Protein 1F59 (pdb70)

Foldseek 3Di:
DQLLVLLLLCVPPDPVSVVVSVVVLVVCCVPVVLVLLLSLLLQLQDLVHDPSSVLSSLVSLLVQLADPDVVVNVVSLVVLVPPDLVSVVSSQPSLLNSQLSDDDQPRSSLSNLLSNCQSDLVVVSCVCVQVVLLVLQVDPPHDLSNLLSSLLSLQSNLVRHDLVSCLVPLVSLVCSLLSQQDPPNDDVSNNLSSLNSVQSSPVNCVVQCVPPVRVVVVCVSLQVQLVPPPVSSVLSSLSSVQVCCQVPVQSCPVDCPVGVVVSLLVQCVDPPFSRVLSSLSRVLRLLVVLQVQVVQQVVVVVVVHGGPGHRPPVLLVCLLRLQVSLLVLLLVADQPDCPVPDTSNVSSLVSLLSSLQRCQPSSCVNLVVQLVVQCPPPDPRSNLSSLSSQLSNLPHHDVVVCVVVCVVCVPSLVVLCVPPDPSSVVSSVNSVVRNVVVDD/DQLLVLLQLCVPPDPVSVVVSVVVLVVCCVPVVLVLLQSLLVLLQDLVHDPSSVLSSLVSLLVQLADPDVVVNVVSLVVLVPDDLVSVVNSLPSLLNSQLSDDDQPRSSLSNLLSNCQSCLVVVSCVCSLLVLLVLQVDPPHDLSNLLSSLLSLQSNLVRHDLVSCLVVLVSLLCSLLSQQAPPNDDVSNNLSSLSSVLSSPVSCVVQCVPPVNVVVVVVSLQVQLVPPPVSSVLSSLSSVQVCCQVCVPVCPVDCPVGVVVSLLVQCVDPPFSRVLSSLSRVLRLLVVQQVQVVQQVVVVVVVHGGPGHRPPVLVVCLLRLQVSLLVLLLVPPPPPDDPPPTSNVSSLSSLLSSLQRCQPSSCVNLVVQLVVQCPPPDPRSNLSSLSSQLSNLPHHDLVVPVVVCVVCVPSLVVLCVPPDPSSVVSSVVSVVSNVVRRD/DPDDDDDDDDDDDDVDDPDDDD/DDDDDDDDDDDDPPDDDDPD

InterPro domains:
  IPR000225 Armadillo [SM00185] (397-437)
  IPR000225 Armadillo [SM00185] (440-479)
  IPR000225 Armadillo [SM00185] (594-637)
  IPR001494 Importin-beta, N-terminal domain [PF03810] (21-101)
  IPR001494 Importin-beta, N-terminal domain [PS50166] (21-101)
  IPR001494 Importin-beta, N-terminal domain [SM00913] (21-101)
  IPR011989 Armadillo-like helical [G3DSA:1.25.10.10] (1-876)
  IPR016024 Armadillo-type fold [SSF48371] (1-871)
  IPR021133 HEAT, type 2 [PS50077] (409-446)
  IPR040122 Importin beta family [PTHR10527] (7-831)
  IPR058584 Importin subunit beta-1/Transportin-1-like, TPR repeats [PF25574] (451-851)

Nearest PDB structures (foldseek):
  1o6o-assembly1_A  TM=9.950E-01  e=2.153E-48  Homo sapiens
  1gcj-assembly1_B  TM=9.678E-01  e=6.642E-47  Mus musculus
  1qgr-assembly1_A  TM=9.661E-01  e=2.496E-45  Homo sapiens
  1qgk-assembly1_A  TM=9.739E-01  e=1.256E-44  Homo sapiens
  1ibr-assembly2_D  TM=9.279E-01  e=2.970E-46  Homo sapiens

Sequence (922 aa):
MELITILEKTVSPDRLELEAAQKFLERAAVENLPTFLVELSRVLANPGNSQVARVAAGLQIKNSLTSKDPDIKAQYQQRWLAIDANARREVKNYVLHTLGTETYRPSSASQCVAGIACAEIPVNQWPELIPQLVANVTNPNSTEHMKESTLEAIGYICQDIDPEQLQDKSNEILTAIIQGMRKEEPSNNVKLAATNALLNSLEFTKANFDKESERHFIMQVVCEATQCPDTRVRVAALQNLVKIMSLYYQYMETYMGPALFAITIEAMKSDIDEVALQGIEFWSNVCDEEMDLAIEASEAAEQGRPPEHTSKFYAKGALQYLVPILTQTLTKQDENDDDDDWNPCKAAGVCLMLLATCCEDDIVPHVLPFIKEHIKNPDWRYRDAAVMAFGCILEGPEPSQLKPLVIQAMPTLIELMKDPSVVVRDTAAWTVGRICELLPMELITILEKTVSPDRLELEAAQKFLERAAVENLPTFLVELSRVLANPGNSQVARVAAGLQIKNSLTSKDPDIKAQYQQRWLAIDANARREVKNYVLHTLGTETYRPSSASQCVAGIACAEIPVNQWPELIPQLVANVTNPNSTEHMKESTLEAIGYICQDIDPEQLQDKSNEILTAIIQGMRKEEPSNNVKLAATNALLNSLEFTKANFDKESERHFIMQVVCEATQCPDTRVRVAALQNLVKIMSLYYQYMETYMGPALFAITIEAMKSDIDEVALQGIEFWSNVCDEEMDLAIEASEAAEQGRPPEHTSKFYAKGALQYLVPILTQTLTKQDENDDDDDWNPCKAAGVCLMLLATCCEDDIVPHVLPFIKEHIKNPDWRYRDAAVMAFGCILEGPEPSQLKPLVIQAMPTLIELMKDPSVVVRDTAAWTVGRICELLPDDSKPAFSFGAFSFKPAFSFGAFSFG

Solvent-accessible surface area: 43515 Å² total; per-residue (Å²): 154,123,26,48,42,5,0,71,63,29,101,22,140,70,163,129,55,62,85,64,2,78,156,105,4,109,149,17,14,111,114,76,17,60,61,8,4,22,82,0,0,144,11,0,17,74,94,69,33,49,102,67,0,3,51,9,0,0,85,28,0,58,75,10,1,32,31,199,64,103,108,60,57,48,115,58,29,111,79,3,33,91,19,79,44,86,18,15,123,82,2,20,68,64,0,26,119,0,6,20,46,8,119,15,105,103,9,9,0,0,43,0,0,1,5,0,0,14,3,0,10,57,73,126,73,9,95,100,0,10,73,79,0,20,44,18,4,45,66,90,136,17,79,65,75,24,28,16,7,0,0,35,0,6,8,81,4,3,110,57,10,72,43,126,58,0,103,114,48,6,55,66,5,2,15,0,0,3,26,1,4,51,100,91,15,101,27,44,38,0,14,31,6,0,1,60,0,1,31,34,1,0,88,8,1,135,77,2,1,55,48,81,29,5,13,44,35,0,0,40,2,2,0,18,3,1,97,4,126,34,44,124,0,41,24,2,1,4,60,0,2,10,68,0,0,44,86,16,9,71,64,0,103,50,0,9,59,69,8,0,54,64,19,2,12,108,0,5,108,27,132,63,70,107,0,6,36,29,0,4,75,2,3,15,27,0,0,59,42,9,46,93,20,52,102,48,40,68,92,0,77,146,115,77,103,111,38,128,81,59,13,82,116,27,0,99,45,8,0,113,112,1,1,70,25,2,1,64,5,3,12,98,17,56,105,112,115,42,108,106,75,129,21,13,14,90,5,0,7,62,2,0,62,34,0,0,44,24,10,83,86,45,0,4,78,66,0,29,77,29,10,122,128,28,33,156,33,123,50,61,57,60,30,7,0,0,3,53,0,17,0,1,3,5,78,32,5,112,75,73,60,5,103,76,33,8,123,105,28,30,75,40,10,22,89,16,4,76,14,118,21,95,54,0,72,92,11,0,25,94,0,4,22,40,15,27,161,62,22,167,151,125,25,45,42,6,0,68,67,29,106,24,137,68,169,130,56,63,84,62,2,78,160,106,2,114,156,18,14,110,117,76,20,53,70,8,3,18,80,0,0,138,11,0,20,76,84,75,36,51,99,67,0,3,52,9,0,0,84,30,0,60,77,9,0,32,32,199,66,101,107,60,55,49,114,59,29,112,78,4,34,89,18,80,45,88,20,14,123,85,2,18,68,68,0,26,119,1,7,19,50,8,118,14,103,105,9,10,0,1,43,0,0,2,6,0,0,13,3,0,11,57,72,125,73,10,98,99,0,10,76,78,0,18,44,16,3,45,66,114,136,17,78,61,72,26,26,15,6,0,0,37,0,7,8,80,3,5,111,57,10,72,44,126,60,0,104,116,50,7,56,69,5,2,14,0,0,4,45,0,4,76,92,110,14,100,26,43,38,0,14,29,8,0,1,60,0,2,35,37,0,2,92,10,1,137,78,3,1,53,44,53,27,6,21,15,41,0,3,37,3,2,6,21,3,1,96,3,124,33,46,122,0,40,23,2,1,5,58,0,1,10,69,1,0,47,89,16,12,82,62,1,105,72,18,9,61,93,12,0,53,65,19,2,12,101,0,4,109,24,133,58,69,108,0,5,34,31,1,4,74,1,3,14,26,0,1,60,47,9,45,91,18,53,100,49,41,68,93,0,77,146,115,77,102,113,37,126,78,60,14,91,116,29,0,103,46,7,2,116,110,1,3,73,24,2,4,72,5,4,14,96,13,55,107,79,140,97,118,147,42,126,18,13,18,109,3,0,8,57,2,0,61,31,0,0,42,25,8,82,88,48,0,5,78,69,0,30,77,29,10,122,127,28,33,157,32,122,50,61,68,60,27,8,0,0,4,54,0,21,0,1,4,2,67,31,5,109,72,72,59,5,97,78,33,10,102,104,28,12,48,38,10,13,115,16,38,156,14,120,19,90,52,0,78,92,11,0,28,86,1,1,16,34,6,19,146,51,23,127,194,148,76,60,121,43,76,71,6,44,108,45,84,82,166,107,96,113,43,29,65,109,228,119,47,78,79,7,45,114,62,70,66,60,158,160,110,79,114,91,53,103

Secondary structure (DSSP, 8-state):
--HHHHHHTTT-SSHHHHHHHHHHHHHHHTTSHHHHHHHHHHHHH-TTS-HHHHHHHHHHHHTTT--SSHHHHHHHHHHHHTS-HHHHHHHHHHHHHHTT--SSSS-HHHHHHHHHHHHHGGGT--TTHHHHHHHHHH-TT--HHHHHHHHHHHHHHHHHS-GGGGGGGHHHHHHHHHHTTSTT---HHHHHHHHHHHHHHSTT-HHHHHSHHHHHHHHHHHHHHTT-SSHHHHHHHHHHHHHHHHHTGGGGHHHIIIIIHHHHHHHHH-S-HHHHHHHHHHHHHHHHHHHHHHHHHHHHGGGTS--SS----HHHHHHHHHHHHHHHHTTS--SS--SS---HHHHHHHHHHHHHHHSTTTHHHHHHHHHHHHTT-SSHHHHHHHHHHHHHHTSSS-HHHHHHHHHTTHHHHHHHTT-SSHHHHHHHHHHHHHHHHT--/--HHHHHHTTT-SSHHHHHHHHHHHHHHHTTSHHHHHHHHHHHTT-TTS-HHHHHHHHHHHHTTT--SSHHHHHHHHHHHHTS-HHHHHHHHHHHHHHTT--SSSS-HHHHHHHHHHHHHGGGT--TTHHHHHHHHHH-TT--HHHHHHHHHHHHHHHHHS-GGGGGGGHHHHHHHHHHTTSTT---HHHHHHHHHHHHHHSTT-HHHHHSHHHHHHHHHHHHHHTT-SSHHHHHHHHHHHHHHHHHTGGGGGGTIIIIIHHHHHHHHHSS-HHHHHHHHHHHHHHHHHHHHHHHHHHHHGGGTS--SS----HHHHHHHHHHHHHHHHTT-------SS---HHHHHHHHHHHHHHHSTTTHHHHHHHHHHHHTT-SSHHHHHHHHHHHHHHTSSS-HHHHHHHHHTTHHHHHHHTT-S-SHHHHHHHHHHHHHHHH--/--------SSS-----------/-----SSS------------

Organism: Homo sapiens (NCBI:txid9606)

B-factor: mean 91.08, std 28.0, range [14.4, 202.78]

Structure (mmCIF, N/CA/C/O backbone):
data_1F59
#
_entry.id   1F59
#
_cell.length_a   67.246
_cell.length_b   211.790
_cell.length_c   125.815
_cell.angle_alpha   90.00
_cell.angle_beta   90.00
_cell.angle_gamma   90.00
#
_symmetry.space_group_name_H-M   'P 21 21 2'
#
loop_
_entity.id
_entity.type
_entity.pdbx_description
1 polymer 'IMPORTIN BETA-1'
2 polymer 'FXFG NUCLEOPORIN REPEATS'
#
loop_
_atom_site.group_PDB
_atom_site.id
_atom_site.type_symbol
_atom_site.label_atom_id
_atom_site.label_alt_id
_atom_site.label_comp_id
_atom_site.label_asym_id
_atom_site.label_entity_id
_atom_site.label_seq_id
_atom_site.pdbx_PDB_ins_code
_atom_site.Cartn_x
_atom_site.Cartn_y
_atom_site.Cartn_z
_atom_site.occupancy
_atom_site.B_iso_or_equiv
_atom_site.auth_seq_id
_atom_site.auth_comp_id
_atom_site.auth_asym_id
_atom_site.auth_atom_id
_atom_site.pdbx_PDB_model_num
ATOM 1 N N . MET A 1 1 ? 39.277 31.116 69.541 1.00 127.84 1 MET A N 1
ATOM 2 C CA . MET A 1 1 ? 38.279 32.197 69.286 1.00 115.87 1 MET A CA 1
ATOM 3 C C . MET A 1 1 ? 38.807 33.171 68.258 1.00 107.71 1 MET A C 1
ATOM 4 O O . MET A 1 1 ? 39.870 33.746 68.459 1.00 102.24 1 MET A O 1
ATOM 9 N N . GLU A 1 2 ? 38.105 33.348 67.145 1.00 99.18 2 GLU A N 1
ATOM 10 C CA . GLU A 1 2 ? 38.595 34.323 66.188 1.00 97.54 2 GLU A CA 1
ATOM 11 C C . GLU A 1 2 ? 38.302 35.660 66.833 1.00 91.30 2 GLU A C 1
ATOM 12 O O . GLU A 1 2 ? 37.392 35.777 67.646 1.00 90.67 2 GLU A O 1
ATOM 18 N N . LEU A 1 3 ? 39.079 36.670 66.476 1.00 84.10 3 LEU A N 1
ATOM 19 C CA . LEU A 1 3 ? 38.883 37.986 67.041 1.00 74.92 3 LEU A CA 1
ATOM 20 C C . LEU A 1 3 ? 37.483 38.442 66.647 1.00 74.54 3 LEU A C 1
ATOM 21 O O . LEU A 1 3 ? 36.776 39.067 67.435 1.00 68.18 3 LEU A O 1
ATOM 26 N N . ILE A 1 4 ? 37.091 38.111 65.421 1.00 66.93 4 ILE A N 1
ATOM 27 C CA . ILE A 1 4 ? 35.793 38.499 64.925 1.00 64.39 4 ILE A CA 1
ATOM 28 C C . ILE A 1 4 ? 34.743 38.142 65.955 1.00 64.83 4 ILE A C 1
ATOM 29 O O . ILE A 1 4 ? 33.920 38.973 66.336 1.00 66.50 4 ILE A O 1
ATOM 34 N N . THR A 1 5 ? 34.784 36.908 66.430 1.00 63.91 5 THR A N 1
ATOM 35 C CA . THR A 1 5 ? 33.812 36.469 67.417 1.00 68.92 5 THR A CA 1
ATOM 36 C C . THR A 1 5 ? 33.799 37.294 68.705 1.00 71.45 5 THR A C 1
ATOM 37 O O . THR A 1 5 ? 32.733 37.673 69.183 1.00 79.08 5 THR A O 1
ATOM 41 N N . ILE A 1 6 ? 34.958 37.585 69.279 1.00 70.15 6 ILE A N 1
ATOM 42 C CA . ILE A 1 6 ? 34.930 38.378 70.488 1.00 65.75 6 ILE A CA 1
ATOM 43 C C . ILE A 1 6 ? 34.430 39.768 70.160 1.00 64.29 6 ILE A C 1
ATOM 44 O O . ILE A 1 6 ? 33.570 40.279 70.865 1.00 67.36 6 ILE A O 1
ATOM 49 N N . LEU A 1 7 ? 34.939 40.380 69.090 1.00 66.05 7 LEU A N 1
ATOM 50 C CA . LEU A 1 7 ? 34.480 41.725 68.738 1.00 67.18 7 LEU A CA 1
ATOM 51 C C . LEU A 1 7 ? 32.961 41.706 68.786 1.00 72.16 7 LEU A C 1
ATOM 52 O O . LEU A 1 7 ? 32.337 42.570 69.403 1.00 75.02 7 LEU A O 1
ATOM 57 N N . GLU A 1 8 ? 32.361 40.686 68.184 1.00 75.30 8 GLU A N 1
ATOM 58 C CA . GLU A 1 8 ? 30.904 40.600 68.158 1.00 76.06 8 GLU A CA 1
ATOM 59 C C . GLU A 1 8 ? 30.220 40.485 69.506 1.00 71.00 8 GLU A C 1
ATOM 60 O O . GLU A 1 8 ? 29.120 40.991 69.688 1.00 65.09 8 GLU A O 1
ATOM 66 N N . LYS A 1 9 ? 30.859 39.850 70.469 1.00 68.47 9 LYS A N 1
ATOM 67 C CA . LYS A 1 9 ? 30.205 39.720 71.748 1.00 70.94 9 LYS A CA 1
ATOM 68 C C . LYS A 1 9 ? 30.182 41.013 72.552 1.00 72.76 9 LYS A C 1
ATOM 69 O O . LYS A 1 9 ? 29.683 41.034 73.672 1.00 79.04 9 LYS A O 1
ATOM 75 N N . THR A 1 10 ? 30.695 42.101 71.990 1.00 70.32 10 THR A N 1
ATOM 76 C CA . THR A 1 10 ? 30.679 43.364 72.726 1.00 70.62 10 THR A CA 1
ATOM 77 C C . THR A 1 10 ? 29.351 44.072 72.553 1.00 75.34 10 THR A C 1
ATOM 78 O O . THR A 1 10 ? 29.144 45.164 73.062 1.00 78.94 10 THR A O 1
ATOM 82 N N . VAL A 1 11 ? 28.447 43.440 71.829 1.00 80.09 11 VAL A N 1
ATOM 83 C CA . VAL A 1 11 ? 27.146 44.019 71.582 1.00 80.74 11 VAL A CA 1
ATOM 84 C C . VAL A 1 11 ? 26.073 43.047 72.051 1.00 87.77 11 VAL A C 1
ATOM 85 O O . VAL A 1 11 ? 24.906 43.408 72.212 1.00 95.85 11 VAL A O 1
ATOM 89 N N . SER A 1 12 ? 26.493 41.811 72.289 1.00 87.46 12 SER A N 1
ATOM 90 C CA . SER A 1 12 ? 25.603 40.774 72.771 1.00 87.96 12 SER A CA 1
ATOM 91 C C . SER A 1 12 ? 24.744 41.371 73.857 1.00 95.36 12 SER A C 1
ATOM 92 O O . SER A 1 12 ? 25.183 42.263 74.577 1.00 92.47 12 SER A O 1
ATOM 95 N N . PRO A 1 13 ? 23.489 40.911 73.964 1.00 103.13 13 PRO A N 1
ATOM 96 C CA . PRO A 1 13 ? 22.577 41.418 74.987 1.00 106.23 13 PRO A CA 1
ATOM 97 C C . PRO A 1 13 ? 22.845 40.739 76.336 1.00 110.30 13 PRO A C 1
ATOM 98 O O . PRO A 1 13 ? 22.591 41.323 77.398 1.00 108.86 13 PRO A O 1
ATOM 102 N N . ASP A 1 14 ? 23.362 39.509 76.285 1.00 109.07 14 ASP A N 1
ATOM 103 C CA . ASP A 1 14 ? 23.681 38.759 77.497 1.00 109.41 14 ASP A CA 1
ATOM 104 C C . ASP A 1 14 ? 24.750 39.548 78.241 1.00 109.30 14 ASP A C 1
ATOM 105 O O . ASP A 1 14 ? 25.764 39.920 77.658 1.00 108.92 14 ASP A O 1
ATOM 110 N N . ARG A 1 15 ? 24.524 39.801 79.525 1.00 110.58 15 ARG A N 1
ATOM 111 C CA . ARG A 1 15 ? 25.471 40.570 80.316 1.00 111.59 15 ARG A CA 1
ATOM 112 C C . ARG A 1 15 ? 26.792 39.841 80.535 1.00 110.99 15 ARG A C 1
ATOM 113 O O . ARG A 1 15 ? 27.832 40.475 80.628 1.00 110.47 15 ARG A O 1
ATOM 121 N N . LEU A 1 16 ? 26.759 38.514 80.620 1.00 111.28 16 LEU A N 1
ATOM 122 C CA . LEU A 1 16 ? 27.995 37.748 80.778 1.00 107.23 16 LEU A CA 1
ATOM 123 C C . LEU A 1 16 ? 28.797 37.948 79.491 1.00 104.09 16 LEU A C 1
ATOM 124 O O . LEU A 1 16 ? 29.916 38.439 79.529 1.00 107.19 16 LEU A O 1
ATOM 129 N N . GLU A 1 17 ? 28.220 37.569 78.354 1.00 99.05 17 GLU A N 1
ATOM 130 C CA . GLU A 1 17 ? 28.878 37.750 77.062 1.00 96.85 17 GLU A CA 1
ATOM 131 C C . GLU A 1 17 ? 29.670 39.058 77.067 1.00 93.04 17 GLU A C 1
ATOM 132 O O . GLU A 1 17 ? 30.888 39.064 76.948 1.00 92.36 17 GLU A O 1
ATOM 138 N N . LEU A 1 18 ? 28.954 40.168 77.207 1.00 92.21 18 LEU A N 1
ATOM 139 C CA . LEU A 1 18 ? 29.564 41.486 77.217 1.00 87.65 18 LEU A CA 1
ATOM 140 C C . LEU A 1 18 ? 30.813 41.498 78.060 1.00 91.43 18 LEU A C 1
ATOM 141 O O . LEU A 1 18 ? 31.855 41.947 77.609 1.00 99.77 18 LEU A O 1
ATOM 146 N N . GLU A 1 19 ? 30.700 40.996 79.284 1.00 96.95 19 GLU A N 1
ATOM 147 C CA . GLU A 1 19 ? 31.820 40.946 80.223 1.00 102.69 19 GLU A CA 1
ATOM 148 C C . GLU A 1 19 ? 33.047 40.296 79.585 1.00 97.54 19 GLU A C 1
ATOM 149 O O . GLU A 1 19 ? 34.053 40.958 79.350 1.00 95.44 19 GLU A O 1
ATOM 155 N N . ALA A 1 20 ? 32.962 38.998 79.312 1.00 91.82 20 ALA A N 1
ATOM 156 C CA . ALA A 1 20 ? 34.072 38.280 78.714 1.00 90.32 20 ALA A CA 1
ATOM 157 C C . ALA A 1 20 ? 34.712 39.123 77.622 1.00 95.09 20 ALA A C 1
ATOM 158 O O . ALA A 1 20 ? 35.828 39.627 77.789 1.00 104.53 20 ALA A O 1
ATOM 160 N N . ALA A 1 21 ? 33.996 39.289 76.514 1.00 94.46 21 ALA A N 1
ATOM 161 C CA . ALA A 1 21 ? 34.493 40.065 75.383 1.00 92.27 21 ALA A CA 1
ATOM 162 C C . ALA A 1 21 ? 35.267 41.295 75.842 1.00 90.41 21 ALA A C 1
ATOM 163 O O . ALA A 1 21 ? 36.331 41.609 75.308 1.00 88.18 21 ALA A O 1
ATOM 165 N N . GLN A 1 22 ? 34.743 41.979 76.850 1.00 89.88 22 GLN A N 1
ATOM 166 C CA . GLN A 1 22 ? 35.387 43.183 77.344 1.00 95.13 22 GLN A CA 1
ATOM 167 C C . GLN A 1 22 ? 36.722 42.920 78.037 1.00 92.78 22 GLN A C 1
ATOM 168 O O . GLN A 1 22 ? 37.713 43.563 77.709 1.00 93.82 22 GLN A O 1
ATOM 174 N N . LYS A 1 23 ? 36.777 41.981 78.977 1.00 87.73 23 LYS A N 1
ATOM 175 C CA . LYS A 1 23 ? 38.045 41.725 79.648 1.00 85.92 23 LYS A CA 1
ATOM 176 C C . LYS A 1 23 ? 39.061 41.133 78.682 1.00 85.02 23 LYS A C 1
ATOM 177 O O . LYS A 1 23 ? 40.225 41.539 78.668 1.00 84.68 23 LYS A O 1
ATOM 183 N N . PHE A 1 24 ? 38.629 40.193 77.855 1.00 77.08 24 PHE A N 1
ATOM 184 C CA . PHE A 1 24 ? 39.546 39.609 76.898 1.00 69.10 24 PHE A CA 1
ATOM 185 C C . PHE A 1 24 ? 40.200 40.682 76.025 1.00 69.17 24 PHE A C 1
ATOM 186 O O . PHE A 1 24 ? 41.405 40.636 75.795 1.00 69.09 24 PHE A O 1
ATOM 194 N N . LEU A 1 25 ? 39.406 41.635 75.534 1.00 75.12 25 LEU A N 1
ATOM 195 C CA . LEU A 1 25 ? 39.907 42.719 74.678 1.00 77.29 25 LEU A CA 1
ATOM 196 C C . LEU A 1 25 ? 40.693 43.765 75.444 1.00 75.73 25 LEU A C 1
ATOM 197 O O . LEU A 1 25 ? 41.435 44.547 74.862 1.00 68.77 25 LEU A O 1
ATOM 202 N N . GLU A 1 26 ? 40.520 43.776 76.753 1.00 77.08 26 GLU A N 1
ATOM 203 C CA . GLU A 1 26 ? 41.182 44.743 77.594 1.00 77.45 26 GLU A CA 1
ATOM 204 C C . GLU A 1 26 ? 42.565 44.230 77.918 1.00 74.72 26 GLU A C 1
ATOM 205 O O . GLU A 1 26 ? 43.524 45.001 77.959 1.00 78.78 26 GLU A O 1
ATOM 211 N N . ARG A 1 27 ? 42.674 42.923 78.148 1.00 73.16 27 ARG A N 1
ATOM 212 C CA . ARG A 1 27 ? 43.973 42.313 78.446 1.00 68.68 27 ARG A CA 1
ATOM 213 C C . ARG A 1 27 ? 44.812 42.346 77.184 1.00 62.81 27 ARG A C 1
ATOM 214 O O . ARG A 1 27 ? 45.988 42.671 77.222 1.00 58.74 27 ARG A O 1
ATOM 222 N N . ALA A 1 28 ? 44.189 42.027 76.058 1.00 62.95 28 ALA A N 1
ATOM 223 C CA . ALA A 1 28 ? 44.875 42.040 74.779 1.00 65.47 28 ALA A CA 1
ATOM 224 C C . ALA A 1 28 ? 45.647 43.330 74.553 1.00 74.80 28 ALA A C 1
ATOM 225 O O . ALA A 1 28 ? 46.809 43.292 74.151 1.00 83.69 28 ALA A O 1
ATOM 227 N N . ALA A 1 29 ? 45.001 44.466 74.811 1.00 75.08 29 ALA A N 1
ATOM 228 C CA . ALA A 1 29 ? 45.612 45.776 74.597 1.00 68.99 29 ALA A CA 1
ATOM 229 C C . ALA A 1 29 ? 46.748 46.051 75.548 1.00 72.19 29 ALA A C 1
ATOM 230 O O . ALA A 1 29 ? 47.654 46.832 75.248 1.00 71.99 29 ALA A O 1
ATOM 232 N N . VAL A 1 30 ? 46.709 45.374 76.685 1.00 70.08 30 VAL A N 1
ATOM 233 C CA . VAL A 1 30 ? 47.709 45.542 77.724 1.00 71.69 30 VAL A CA 1
ATOM 234 C C . VAL A 1 30 ? 48.657 44.376 77.820 1.00 74.84 30 VAL A C 1
ATOM 235 O O . VAL A 1 30 ? 49.227 44.164 78.869 1.00 87.65 30 VAL A O 1
ATOM 239 N N . GLU A 1 31 ? 48.878 43.640 76.739 1.00 74.94 31 GLU A N 1
ATOM 240 C CA . GLU A 1 31 ? 49.679 42.433 76.862 1.00 65.48 31 GLU A CA 1
ATOM 241 C C . GLU A 1 31 ? 50.071 41.866 75.525 1.00 65.55 31 GLU A C 1
ATOM 242 O O . GLU A 1 31 ? 50.798 40.887 75.464 1.00 75.25 31 GLU A O 1
ATOM 248 N N . ASN A 1 32 ? 49.566 42.464 74.457 1.00 62.60 32 ASN A N 1
ATOM 249 C CA . ASN A 1 32 ? 49.845 42.006 73.106 1.00 58.48 32 ASN A CA 1
ATOM 250 C C . ASN A 1 32 ? 49.410 43.142 72.188 1.00 58.36 32 ASN A C 1
ATOM 251 O O . ASN A 1 32 ? 48.951 42.913 71.060 1.00 53.48 32 ASN A O 1
ATOM 256 N N . LEU A 1 33 ? 49.577 44.370 72.671 1.00 53.56 33 LEU A N 1
ATOM 257 C CA . LEU A 1 33 ? 49.122 45.528 71.926 1.00 52.62 33 LEU A CA 1
ATOM 258 C C . LEU A 1 33 ? 49.573 45.653 70.478 1.00 45.19 33 LEU A C 1
ATOM 259 O O . LEU A 1 33 ? 48.772 45.944 69.610 1.00 50.18 33 LEU A O 1
ATOM 264 N N . PRO A 1 34 ? 50.839 45.408 70.178 1.00 35.37 34 PRO A N 1
ATOM 265 C CA . PRO A 1 34 ? 51.167 45.569 68.765 1.00 41.41 34 PRO A CA 1
ATOM 266 C C . PRO A 1 34 ? 50.402 44.615 67.861 1.00 49.17 34 PRO A C 1
ATOM 267 O O . PRO A 1 34 ? 49.883 45.014 66.822 1.00 52.07 34 PRO A O 1
ATOM 271 N N . THR A 1 35 ? 50.352 43.350 68.263 1.00 54.00 35 THR A N 1
ATOM 272 C CA . THR A 1 35 ? 49.663 42.308 67.514 1.00 51.47 35 THR A CA 1
ATOM 273 C C . THR A 1 35 ? 48.173 42.656 67.438 1.00 53.73 35 THR A C 1
ATOM 274 O O . THR A 1 35 ? 47.545 42.668 66.359 1.00 46.37 35 THR A O 1
ATOM 278 N N . PHE A 1 36 ? 47.629 42.946 68.614 1.00 48.05 36 PHE A N 1
ATOM 279 C CA . PHE A 1 36 ? 46.242 43.305 68.757 1.00 48.37 36 PHE A CA 1
ATOM 280 C C . PHE A 1 36 ? 45.863 44.416 67.789 1.00 55.40 36 PHE A C 1
ATOM 281 O O . PHE A 1 36 ? 44.851 44.319 67.096 1.00 55.15 36 PHE A O 1
ATOM 289 N N . LEU A 1 37 ? 46.658 45.481 67.744 1.00 52.22 37 LEU A N 1
ATOM 290 C CA . LEU A 1 37 ? 46.355 46.582 66.842 1.00 54.63 37 LEU A CA 1
ATOM 291 C C . LEU A 1 37 ? 46.417 46.119 65.403 1.00 57.59 37 LEU A C 1
ATOM 292 O O . LEU A 1 37 ? 45.659 46.602 64.566 1.00 63.95 37 LEU A O 1
ATOM 297 N N . VAL A 1 38 ? 47.295 45.175 65.091 1.00 54.20 38 VAL A N 1
ATOM 298 C CA . VAL A 1 38 ? 47.356 44.754 63.710 1.00 52.12 38 VAL A CA 1
ATOM 299 C C . VAL A 1 38 ? 46.165 43.918 63.320 1.00 57.39 38 VAL A C 1
ATOM 300 O O . VAL A 1 38 ? 45.540 44.181 62.291 1.00 53.96 38 VAL A O 1
ATOM 304 N N . GLU A 1 39 ? 45.834 42.920 64.133 1.00 60.79 39 GLU A N 1
ATOM 305 C CA . GLU A 1 39 ? 44.682 42.082 63.823 1.00 69.47 39 GLU A CA 1
ATOM 306 C C . GLU A 1 39 ? 43.451 42.977 63.647 1.00 71.84 39 GLU A C 1
ATOM 307 O O . GLU A 1 39 ? 42.886 43.053 62.559 1.00 71.98 39 GLU A O 1
ATOM 313 N N . LEU A 1 40 ? 43.059 43.667 64.714 1.00 72.19 40 LEU A N 1
ATOM 314 C CA . LEU A 1 40 ? 41.915 44.582 64.699 1.00 61.70 40 LEU A CA 1
ATOM 315 C C . LEU A 1 40 ? 41.868 45.371 63.416 1.00 64.47 40 LEU A C 1
ATOM 316 O O . LEU A 1 40 ? 40.856 45.420 62.730 1.00 72.46 40 LEU A O 1
ATOM 321 N N . SER A 1 41 ? 42.977 46.032 63.129 1.00 56.80 41 SER A N 1
ATOM 322 C CA . SER A 1 41 ? 43.082 46.855 61.948 1.00 57.02 41 SER A CA 1
ATOM 323 C C . SER A 1 41 ? 42.888 46.023 60.689 1.00 60.75 41 SER A C 1
ATOM 324 O O . SER A 1 41 ? 42.484 46.550 59.657 1.00 61.09 41 SER A O 1
ATOM 327 N N . ARG A 1 42 ? 43.185 44.723 60.767 1.00 62.11 42 ARG A N 1
ATOM 328 C CA . ARG A 1 42 ? 42.992 43.843 59.617 1.00 60.80 42 ARG A CA 1
ATOM 329 C C . ARG A 1 42 ? 41.484 43.569 59.477 1.00 58.13 42 ARG A C 1
ATOM 330 O O . ARG A 1 42 ? 40.943 43.569 58.365 1.00 61.04 42 ARG A O 1
ATOM 338 N N . VAL A 1 43 ? 40.815 43.338 60.608 1.00 44.72 43 VAL A N 1
ATOM 339 C CA . VAL A 1 43 ? 39.370 43.110 60.611 1.00 48.72 43 VAL A CA 1
ATOM 340 C C . VAL A 1 43 ? 38.670 44.264 59.909 1.00 45.66 43 VAL A C 1
ATOM 341 O O . VAL A 1 43 ? 37.949 44.076 58.937 1.00 49.68 43 VAL A O 1
ATOM 345 N N . LEU A 1 44 ? 38.883 45.453 60.458 1.00 53.60 44 LEU A N 1
ATOM 346 C CA . LEU A 1 44 ? 38.315 46.698 59.968 1.00 58.47 44 LEU A CA 1
ATOM 347 C C . LEU A 1 44 ? 38.428 46.854 58.471 1.00 56.38 44 LEU A C 1
ATOM 348 O O . LEU A 1 44 ? 37.591 47.488 57.829 1.00 53.18 44 LEU A O 1
ATOM 353 N N . ALA A 1 45 ? 39.471 46.257 57.922 1.00 53.08 45 ALA A N 1
ATOM 354 C CA . ALA A 1 45 ? 39.752 46.377 56.509 1.00 55.06 45 ALA A CA 1
ATOM 355 C C . ALA A 1 45 ? 39.050 45.432 55.560 1.00 56.79 45 ALA A C 1
ATOM 356 O O . ALA A 1 45 ? 38.852 45.770 54.403 1.00 64.84 45 ALA A O 1
ATOM 358 N N . ASN A 1 46 ? 38.665 44.261 56.042 1.00 54.15 46 ASN A N 1
ATOM 359 C CA . ASN A 1 46 ? 38.030 43.251 55.204 1.00 50.79 46 ASN A CA 1
ATOM 360 C C . ASN A 1 46 ? 36.538 43.429 54.937 1.00 56.08 46 ASN A C 1
ATOM 361 O O . ASN A 1 46 ? 35.717 43.141 55.809 1.00 65.06 46 ASN A O 1
ATOM 366 N N . PRO A 1 47 ? 36.153 43.838 53.714 1.00 53.78 47 PRO A N 1
ATOM 367 C CA . PRO A 1 47 ? 34.724 44.028 53.418 1.00 47.13 47 PRO A CA 1
ATOM 368 C C . PRO A 1 47 ? 33.919 42.741 53.597 1.00 52.78 47 PRO A C 1
ATOM 369 O O . PRO A 1 47 ? 32.690 42.726 53.505 1.00 53.80 47 PRO A O 1
ATOM 373 N N . GLY A 1 48 ? 34.620 41.650 53.850 1.00 60.02 48 GLY A N 1
ATOM 374 C CA . GLY A 1 48 ? 33.921 40.401 54.029 1.00 65.10 48 GLY A CA 1
ATOM 375 C C . GLY A 1 48 ? 33.340 40.299 55.417 1.00 59.81 48 GLY A C 1
ATOM 376 O O . GLY A 1 48 ? 32.627 39.357 55.727 1.00 61.79 48 GLY A O 1
ATOM 377 N N . ASN A 1 49 ? 33.628 41.272 56.261 1.00 60.42 49 ASN A N 1
ATOM 378 C CA . ASN A 1 49 ? 33.131 41.226 57.623 1.00 62.03 49 ASN A CA 1
ATOM 379 C C . ASN A 1 49 ? 31.855 42.036 57.890 1.00 64.18 49 ASN A C 1
ATOM 380 O O . ASN A 1 49 ? 31.538 43.003 57.181 1.00 50.27 49 ASN A O 1
ATOM 385 N N . SER A 1 50 ? 31.146 41.631 58.944 1.00 64.54 50 SER A N 1
ATOM 386 C CA . SER A 1 50 ? 29.890 42.254 59.334 1.00 67.69 50 SER A CA 1
ATOM 387 C C . SER A 1 50 ? 30.029 43.674 59.792 1.00 69.28 50 SER A C 1
ATOM 388 O O . SER A 1 50 ? 31.034 44.033 60.399 1.00 67.79 50 SER A O 1
ATOM 391 N N . GLN A 1 51 ? 29.003 44.477 59.515 1.00 74.91 51 GLN A N 1
ATOM 392 C CA . GLN A 1 51 ? 29.015 45.866 59.941 1.00 74.41 51 GLN A CA 1
ATOM 393 C C . GLN A 1 51 ? 29.337 45.883 61.420 1.00 75.43 51 GLN A C 1
ATOM 394 O O . GLN A 1 51 ? 30.101 46.720 61.892 1.00 73.70 51 GLN A O 1
ATOM 400 N N . VAL A 1 52 ? 28.728 44.956 62.151 1.00 72.22 52 VAL A N 1
ATOM 401 C CA . VAL A 1 52 ? 28.946 44.848 63.582 1.00 66.65 52 VAL A CA 1
ATOM 402 C C . VAL A 1 52 ? 30.421 44.718 63.933 1.00 68.12 52 VAL A C 1
ATOM 403 O O . VAL A 1 52 ? 30.965 45.558 64.639 1.00 73.19 52 VAL A O 1
ATOM 407 N N . ALA A 1 53 ? 31.065 43.670 63.434 1.00 65.16 53 ALA A N 1
ATOM 408 C CA . ALA A 1 53 ? 32.472 43.429 63.713 1.00 68.00 53 ALA A CA 1
ATOM 409 C C . ALA A 1 53 ? 33.400 44.507 63.193 1.00 69.06 53 ALA A C 1
ATOM 410 O O . ALA A 1 53 ? 34.261 44.972 63.934 1.00 71.21 53 ALA A O 1
ATOM 412 N N . ARG A 1 54 ? 33.240 44.894 61.924 1.00 64.18 54 ARG A N 1
ATOM 413 C CA . ARG A 1 54 ? 34.091 45.935 61.331 1.00 58.99 54 ARG A CA 1
ATOM 414 C C . ARG A 1 54 ? 34.087 47.182 62.209 1.00 55.73 54 ARG A C 1
ATOM 415 O O . ARG A 1 54 ? 35.124 47.794 62.464 1.00 64.20 54 ARG A O 1
ATOM 423 N N . VAL A 1 55 ? 32.909 47.540 62.678 1.00 46.84 55 VAL A N 1
ATOM 424 C CA . VAL A 1 55 ? 32.718 48.694 63.538 1.00 47.90 55 VAL A CA 1
ATOM 425 C C . VAL A 1 55 ? 33.301 48.511 64.929 1.00 49.91 55 VAL A C 1
ATOM 426 O O . VAL A 1 55 ? 33.890 49.429 65.480 1.00 51.80 55 VAL A O 1
ATOM 430 N N . ALA A 1 56 ? 33.098 47.340 65.512 1.00 54.07 56 ALA A N 1
ATOM 431 C CA . ALA A 1 56 ? 33.607 47.068 66.845 1.00 60.43 56 ALA A CA 1
ATOM 432 C C . ALA A 1 56 ? 35.116 47.176 66.811 1.00 56.75 56 ALA A C 1
ATOM 433 O O . ALA A 1 56 ? 35.745 47.686 67.737 1.00 59.99 56 ALA A O 1
ATOM 435 N N . ALA A 1 57 ? 35.694 46.685 65.729 1.00 53.30 57 ALA A N 1
ATOM 436 C CA . ALA A 1 57 ? 37.134 46.697 65.584 1.00 57.86 57 ALA A CA 1
ATOM 437 C C . ALA A 1 57 ? 37.620 48.131 65.554 1.00 59.10 57 ALA A C 1
ATOM 438 O O . ALA A 1 57 ? 38.526 48.512 66.294 1.00 59.91 57 ALA A O 1
ATOM 440 N N . GLY A 1 58 ? 37.019 48.926 64.679 1.00 59.05 58 GLY A N 1
ATOM 441 C CA . GLY A 1 58 ? 37.399 50.325 64.577 1.00 53.30 58 GLY A CA 1
ATOM 442 C C . GLY A 1 58 ? 37.411 51.011 65.928 1.00 41.89 58 GLY A C 1
ATOM 443 O O . GLY A 1 58 ? 38.365 51.677 66.261 1.00 56.47 58 GLY A O 1
ATOM 444 N N . LEU A 1 59 ? 36.358 50.825 66.712 1.00 48.39 59 LEU A N 1
ATOM 445 C CA . LEU A 1 59 ? 36.232 51.411 68.038 1.00 43.35 59 LEU A CA 1
ATOM 446 C C . LEU A 1 59 ? 37.411 51.041 68.913 1.00 44.27 59 LEU A C 1
ATOM 447 O O . LEU A 1 59 ? 37.981 51.906 69.556 1.00 53.84 59 LEU A O 1
ATOM 452 N N . GLN A 1 60 ? 37.780 49.761 68.931 1.00 52.75 60 GLN A N 1
ATOM 453 C CA . GLN A 1 60 ? 38.920 49.276 69.727 1.00 51.28 60 GLN A CA 1
ATOM 454 C C . GLN A 1 60 ? 40.229 49.974 69.374 1.00 51.47 60 GLN A C 1
ATOM 455 O O . GLN A 1 60 ? 41.118 50.108 70.212 1.00 56.54 60 GLN A O 1
ATOM 461 N N . ILE A 1 61 ? 40.354 50.420 68.133 1.00 48.05 61 ILE A N 1
ATOM 462 C CA . ILE A 1 61 ? 41.555 51.115 67.723 1.00 55.17 61 ILE A CA 1
ATOM 463 C C . ILE A 1 61 ? 41.479 52.525 68.286 1.00 67.38 61 ILE A C 1
ATOM 464 O O . ILE A 1 61 ? 42.425 52.987 68.933 1.00 78.98 61 ILE A O 1
ATOM 469 N N . LYS A 1 62 ? 40.346 53.194 68.064 1.00 61.26 62 LYS A N 1
ATOM 470 C CA . LYS A 1 62 ? 40.128 54.546 68.564 1.00 58.01 62 LYS A CA 1
ATOM 471 C C . LYS A 1 62 ? 40.373 54.592 70.067 1.00 56.52 62 LYS A C 1
ATOM 472 O O . LYS A 1 62 ? 41.123 55.429 70.547 1.00 64.50 62 LYS A O 1
ATOM 478 N N . ASN A 1 63 ? 39.744 53.689 70.811 1.00 58.10 63 ASN A N 1
ATOM 479 C CA . ASN A 1 63 ? 39.888 53.658 72.265 1.00 60.63 63 ASN A CA 1
ATOM 480 C C . ASN A 1 63 ? 41.282 53.334 72.764 1.00 61.81 63 ASN A C 1
ATOM 481 O O . ASN A 1 63 ? 41.501 53.273 73.973 1.00 68.44 63 ASN A O 1
ATOM 486 N N . SER A 1 64 ? 42.223 53.114 71.849 1.00 62.09 64 SER A N 1
ATOM 487 C CA . SER A 1 64 ? 43.602 52.833 72.240 1.00 60.92 64 SER A CA 1
ATOM 488 C C . SER A 1 64 ? 44.530 53.903 71.744 1.00 51.33 64 SER A C 1
ATOM 489 O O . SER A 1 64 ? 45.726 53.810 71.935 1.00 55.98 64 SER A O 1
ATOM 492 N N . LEU A 1 65 ? 43.967 54.929 71.122 1.00 59.38 65 LEU A N 1
ATOM 493 C CA . LEU A 1 65 ? 44.744 56.046 70.597 1.00 62.67 65 LEU A CA 1
ATOM 494 C C . LEU A 1 65 ? 44.239 57.390 71.094 1.00 65.96 65 LEU A C 1
ATOM 495 O O . LEU A 1 65 ? 44.805 58.442 70.763 1.00 71.11 65 LEU A O 1
ATOM 500 N N . THR A 1 66 ? 43.173 57.368 71.877 1.00 58.90 66 THR A N 1
ATOM 501 C CA . THR A 1 66 ? 42.633 58.617 72.344 1.00 66.12 66 THR A CA 1
ATOM 502 C C . THR A 1 66 ? 41.676 58.411 73.486 1.00 70.48 66 THR A C 1
ATOM 503 O O . THR A 1 66 ? 41.172 57.319 73.697 1.00 68.84 66 THR A O 1
ATOM 507 N N . SER A 1 67 ? 41.453 59.491 74.222 1.00 78.41 67 SER A N 1
ATOM 508 C CA . SER A 1 67 ? 40.551 59.517 75.357 1.00 81.01 67 SER A CA 1
ATOM 509 C C . SER A 1 67 ? 40.049 60.938 75.418 1.00 85.89 67 SER A C 1
ATOM 510 O O . SER A 1 67 ? 40.533 61.815 74.693 1.00 88.19 67 SER A O 1
ATOM 513 N N . LYS A 1 68 ? 39.070 61.164 76.281 1.00 89.53 68 LYS A N 1
ATOM 514 C CA . LYS A 1 68 ? 38.511 62.489 76.426 1.00 87.17 68 LYS A CA 1
ATOM 515 C C . LYS A 1 68 ? 39.352 63.148 77.505 1.00 87.61 68 LYS A C 1
ATOM 516 O O . LYS A 1 68 ? 39.481 64.358 77.548 1.00 92.45 68 LYS A O 1
ATOM 522 N N . ASP A 1 69 ? 39.954 62.317 78.351 1.00 85.46 69 ASP A N 1
ATOM 523 C CA . ASP A 1 69 ? 40.803 62.757 79.457 1.00 87.55 69 ASP A CA 1
ATOM 524 C C . ASP A 1 69 ? 42.220 63.064 78.962 1.00 89.54 69 ASP A C 1
ATOM 525 O O . ASP A 1 69 ? 43.003 62.156 78.710 1.00 99.61 69 ASP A O 1
ATOM 530 N N . PRO A 1 70 ? 42.577 64.347 78.846 1.00 85.18 70 PRO A N 1
ATOM 531 C CA . PRO A 1 70 ? 43.882 64.823 78.384 1.00 81.67 70 PRO A CA 1
ATOM 532 C C . PRO A 1 70 ? 45.114 64.066 78.846 1.00 82.07 70 PRO A C 1
ATOM 533 O O . PRO A 1 70 ? 46.028 63.835 78.057 1.00 74.97 70 PRO A O 1
ATOM 537 N N . ASP A 1 71 ? 45.150 63.686 80.116 1.00 84.59 71 ASP A N 1
ATOM 538 C CA . ASP A 1 71 ? 46.298 62.949 80.637 1.00 89.23 71 ASP A CA 1
ATOM 539 C C . AS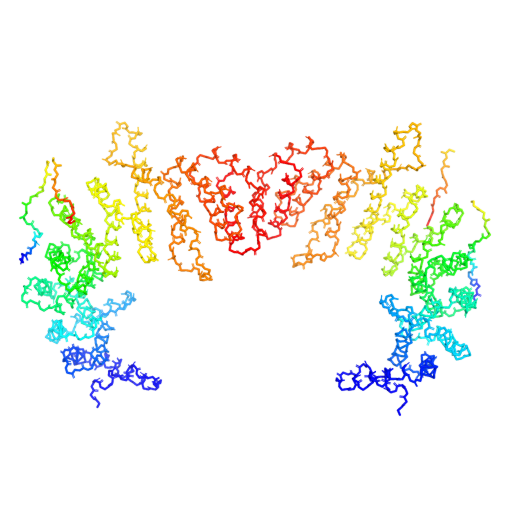P A 1 71 ? 46.405 61.548 80.035 1.00 87.36 71 ASP A C 1
ATOM 540 O O . ASP A 1 71 ? 47.492 61.095 79.691 1.00 85.79 71 ASP A O 1
ATOM 545 N N . ILE A 1 72 ? 45.282 60.852 79.924 1.00 83.15 72 ILE A N 1
ATOM 546 C CA . ILE A 1 72 ? 45.283 59.528 79.325 1.00 73.62 72 ILE A CA 1
ATOM 547 C C . ILE A 1 72 ? 45.591 59.667 77.825 1.00 69.11 72 ILE A C 1
ATOM 548 O O . ILE A 1 72 ? 46.414 58.934 77.288 1.00 69.38 72 ILE A O 1
ATOM 553 N N . LYS A 1 73 ? 44.936 60.612 77.155 1.00 60.21 73 LYS A N 1
ATOM 554 C CA . LYS A 1 73 ? 45.153 60.827 75.729 1.00 58.84 73 LYS A CA 1
ATOM 555 C C . LYS A 1 73 ? 46.635 60.862 75.397 1.00 60.50 73 LYS A C 1
ATOM 556 O O . LYS A 1 73 ? 47.100 60.127 74.528 1.00 53.99 73 LYS A O 1
ATOM 562 N N . ALA A 1 74 ? 47.392 61.707 76.083 1.00 66.06 74 ALA A N 1
ATOM 563 C CA . ALA A 1 74 ? 48.819 61.776 75.807 1.00 63.03 74 ALA A CA 1
ATOM 564 C C . ALA A 1 74 ? 49.444 60.410 76.058 1.00 67.26 74 ALA A C 1
ATOM 565 O O . ALA A 1 74 ? 50.138 59.880 75.189 1.00 70.81 74 ALA A O 1
ATOM 567 N N . GLN A 1 75 ? 49.197 59.835 77.234 1.00 67.27 75 GLN A N 1
ATOM 568 C CA . GLN A 1 75 ? 49.738 58.517 77.560 1.00 71.59 75 GLN A CA 1
ATOM 569 C C . GLN A 1 75 ? 49.559 57.550 76.406 1.00 74.65 75 GLN A C 1
ATOM 570 O O . GLN A 1 75 ? 50.502 56.882 75.997 1.00 81.22 75 GLN A O 1
ATOM 576 N N . TYR A 1 76 ? 48.342 57.459 75.885 1.00 72.18 76 TYR A N 1
ATOM 577 C CA . TYR A 1 76 ? 48.090 56.564 74.773 1.00 66.94 76 TYR A CA 1
ATOM 578 C C . TYR A 1 76 ? 48.915 56.978 73.561 1.00 65.25 76 TYR A C 1
ATOM 579 O O . TYR A 1 76 ? 49.593 56.150 72.951 1.00 69.93 76 TYR A O 1
ATOM 588 N N . GLN A 1 77 ? 48.869 58.256 73.208 1.00 57.55 77 GLN A N 1
ATOM 589 C CA . GLN A 1 77 ? 49.626 58.708 72.051 1.00 59.66 77 GLN A CA 1
ATOM 590 C C . GLN A 1 77 ? 51.117 58.405 72.230 1.00 64.42 77 GLN A C 1
ATOM 591 O O . GLN A 1 77 ? 51.845 58.170 71.256 1.00 61.88 77 GLN A O 1
ATOM 597 N N . GLN A 1 78 ? 51.583 58.416 73.471 1.00 61.31 78 GLN A N 1
ATOM 598 C CA . GLN A 1 78 ? 52.980 58.109 73.693 1.00 68.58 78 GLN A CA 1
ATOM 599 C C . GLN A 1 78 ? 53.159 56.618 73.472 1.00 66.01 78 GLN A C 1
ATOM 600 O O . GLN A 1 78 ? 54.053 56.204 72.721 1.00 66.36 78 GLN A O 1
ATOM 606 N N . ARG A 1 79 ? 52.285 55.824 74.096 1.00 59.01 79 ARG A N 1
ATOM 607 C CA . ARG A 1 79 ? 52.321 54.364 73.983 1.00 59.83 79 ARG A CA 1
ATOM 608 C C . ARG A 1 79 ? 52.345 53.897 72.528 1.00 61.26 79 ARG A C 1
ATOM 609 O O . ARG A 1 79 ? 52.971 52.886 72.196 1.00 55.78 79 ARG A O 1
ATOM 617 N N . TRP A 1 80 ? 51.656 54.640 71.668 1.00 57.65 80 TRP A N 1
ATOM 618 C CA . TRP A 1 80 ? 51.601 54.308 70.258 1.00 53.39 80 TRP A CA 1
ATOM 619 C C . TRP A 1 80 ? 52.898 54.657 69.606 1.00 53.85 80 TRP A C 1
ATOM 620 O O . TRP A 1 80 ? 53.503 53.817 68.964 1.00 64.21 80 TRP A O 1
ATOM 631 N N . LEU A 1 81 ? 53.330 55.900 69.776 1.00 59.15 81 LEU A N 1
ATOM 632 C CA . LEU A 1 81 ? 54.576 56.363 69.177 1.00 55.66 81 LEU A CA 1
ATOM 633 C C . LEU A 1 81 ? 55.766 55.467 69.487 1.00 55.24 81 LEU A C 1
ATOM 634 O O . LEU A 1 81 ? 56.706 55.355 68.676 1.00 56.72 81 LEU A O 1
ATOM 639 N N . ALA A 1 82 ? 55.699 54.796 70.635 1.00 55.47 82 ALA A N 1
ATOM 640 C CA . ALA A 1 82 ? 56.766 53.899 71.056 1.00 58.24 82 ALA A CA 1
ATOM 641 C C . ALA A 1 82 ? 56.629 52.438 70.602 1.00 65.46 82 ALA A C 1
ATOM 642 O O . ALA A 1 82 ? 57.399 51.582 71.031 1.00 66.91 82 ALA A O 1
ATOM 644 N N . ILE A 1 83 ? 55.645 52.145 69.758 1.00 71.27 83 ILE A N 1
ATOM 645 C CA . ILE A 1 83 ? 55.433 50.789 69.242 1.00 62.50 83 ILE A CA 1
ATOM 646 C C . ILE A 1 83 ? 56.372 50.655 68.060 1.00 64.29 83 ILE A C 1
ATOM 647 O O . ILE A 1 83 ? 56.867 51.664 67.542 1.00 67.68 83 ILE A O 1
ATOM 652 N N . ASP A 1 84 ? 56.614 49.418 67.637 1.00 62.20 84 ASP A N 1
ATOM 653 C CA . ASP A 1 84 ? 57.472 49.151 66.487 1.00 61.15 84 ASP A CA 1
ATOM 654 C C . ASP A 1 84 ? 56.917 49.948 65.323 1.00 63.52 84 ASP A C 1
ATOM 655 O O . ASP A 1 84 ? 55.702 49.975 65.116 1.00 63.36 84 ASP A O 1
ATOM 660 N N . ALA A 1 85 ? 57.804 50.597 64.575 1.00 59.86 85 ALA A N 1
ATOM 661 C CA . ALA A 1 85 ? 57.414 51.418 63.434 1.00 60.09 85 ALA A CA 1
ATOM 662 C C . ALA A 1 85 ? 56.698 50.651 62.329 1.00 65.92 85 ALA A C 1
ATOM 663 O O . ALA A 1 85 ? 55.708 51.142 61.789 1.00 79.35 85 ALA A O 1
ATOM 665 N N . ASN A 1 86 ? 57.198 49.468 61.983 1.00 60.22 86 ASN A N 1
ATOM 666 C CA . ASN A 1 86 ? 56.585 48.632 60.950 1.00 65.96 86 ASN A CA 1
ATOM 667 C C . ASN A 1 86 ? 55.152 48.226 61.360 1.00 65.41 86 ASN A C 1
ATOM 668 O O . ASN A 1 86 ? 54.205 48.361 60.591 1.00 71.95 86 ASN A O 1
ATOM 673 N N . ALA A 1 87 ? 55.005 47.728 62.579 1.00 54.00 87 ALA A N 1
ATOM 674 C CA . ALA A 1 87 ? 53.715 47.342 63.088 1.00 44.34 87 ALA A CA 1
ATOM 675 C C . ALA A 1 87 ? 52.777 48.539 62.927 1.00 50.72 87 ALA A C 1
ATOM 676 O O . ALA A 1 87 ? 51.611 48.389 62.570 1.00 43.46 87 ALA A O 1
ATOM 678 N N . ARG A 1 88 ? 53.289 49.736 63.196 1.00 52.37 88 ARG A N 1
ATOM 679 C CA . ARG A 1 88 ? 52.477 50.943 63.075 1.00 48.63 88 ARG A CA 1
ATOM 680 C C . ARG A 1 88 ? 52.299 51.344 61.627 1.00 51.54 88 ARG A C 1
ATOM 681 O O . ARG A 1 88 ? 51.452 52.169 61.317 1.00 59.41 88 ARG A O 1
ATOM 689 N N . ARG A 1 89 ? 53.110 50.784 60.740 1.00 51.28 89 ARG A N 1
ATOM 690 C CA . ARG A 1 89 ? 53.028 51.118 59.330 1.00 55.80 89 ARG A CA 1
ATOM 691 C C . ARG A 1 89 ? 52.024 50.162 58.751 1.00 63.35 89 ARG A C 1
ATOM 692 O O . ARG A 1 89 ? 51.290 50.491 57.821 1.00 77.20 89 ARG A O 1
ATOM 700 N N . GLU A 1 90 ? 51.992 48.972 59.337 1.00 60.91 90 GLU A N 1
ATOM 701 C CA . GLU A 1 90 ? 51.098 47.907 58.918 1.00 62.17 90 GLU A CA 1
ATOM 702 C C . GLU A 1 90 ? 49.681 48.350 59.263 1.00 64.22 90 GLU A C 1
ATOM 703 O O . GLU A 1 90 ? 48.770 48.301 58.436 1.00 63.66 90 GLU A O 1
ATOM 709 N N . VAL A 1 91 ? 49.509 48.811 60.494 1.00 63.30 91 VAL A N 1
ATOM 710 C CA . VAL A 1 91 ? 48.219 49.298 60.952 1.00 58.99 91 VAL A CA 1
ATOM 711 C C . VAL A 1 91 ? 47.810 50.542 60.176 1.00 56.16 91 VAL A C 1
ATOM 712 O O . VAL A 1 91 ? 46.683 50.656 59.713 1.00 54.19 91 VAL A O 1
ATOM 716 N N . LYS A 1 92 ? 48.731 51.483 60.038 1.00 56.65 92 LYS A N 1
ATOM 717 C CA . LYS A 1 92 ? 48.435 52.712 59.328 1.00 48.68 92 LYS A CA 1
ATOM 718 C C . LYS A 1 92 ? 47.926 52.412 57.940 1.00 52.48 92 LYS A C 1
ATOM 719 O O . LYS A 1 92 ? 47.171 53.189 57.382 1.00 55.85 92 LYS A O 1
ATOM 725 N N . ASN A 1 93 ? 48.327 51.285 57.373 1.00 54.31 93 ASN A N 1
ATOM 726 C CA . ASN A 1 93 ? 47.863 50.959 56.034 1.00 64.28 93 ASN A CA 1
ATOM 727 C C . ASN A 1 93 ? 46.494 50.319 55.968 1.00 65.13 93 ASN A C 1
ATOM 728 O O . ASN A 1 93 ? 45.634 50.810 55.255 1.00 66.88 93 ASN A O 1
ATOM 733 N N . TYR A 1 94 ? 46.275 49.224 56.685 1.00 61.19 94 TYR A N 1
ATOM 734 C CA . TYR A 1 94 ? 44.960 48.608 56.648 1.00 58.65 94 TYR A CA 1
ATOM 735 C C . TYR A 1 94 ? 43.914 49.701 56.852 1.00 61.30 94 TYR A C 1
ATOM 736 O O . TYR A 1 94 ? 42.969 49.822 56.070 1.00 68.98 94 TYR A O 1
ATOM 745 N N . VAL A 1 95 ? 44.093 50.519 57.885 1.00 60.23 95 VAL A N 1
ATOM 746 C CA . VAL A 1 95 ? 43.158 51.604 58.153 1.00 57.60 95 VAL A CA 1
ATOM 747 C C . VAL A 1 95 ? 42.940 52.412 56.876 1.00 57.82 95 VAL A C 1
ATOM 748 O O . VAL A 1 95 ? 41.874 52.376 56.281 1.00 57.34 95 VAL A O 1
ATOM 752 N N . LEU A 1 96 ? 43.967 53.121 56.441 1.00 58.98 96 LEU A N 1
ATOM 753 C CA . LEU A 1 96 ? 43.887 53.919 55.227 1.00 58.01 96 LEU A CA 1
ATOM 754 C C . LEU A 1 96 ? 43.336 53.212 53.967 1.00 64.00 96 LEU A C 1
ATOM 755 O O . LEU A 1 96 ? 42.909 53.880 53.027 1.00 68.91 96 LEU A O 1
ATOM 760 N N . HIS A 1 97 ? 43.362 51.877 53.941 1.00 69.45 97 HIS A N 1
ATOM 761 C CA . HIS A 1 97 ? 42.844 51.097 52.813 1.00 69.27 97 HIS A CA 1
ATOM 762 C C . HIS A 1 97 ? 41.338 51.076 52.918 1.00 66.45 97 HIS A C 1
ATOM 763 O O . HIS A 1 97 ? 40.637 51.308 51.948 1.00 71.04 97 HIS A O 1
ATOM 770 N N . THR A 1 98 ? 40.857 50.775 54.117 1.00 60.16 98 THR A N 1
ATOM 771 C CA . THR A 1 98 ? 39.435 50.719 54.433 1.00 43.79 98 THR A CA 1
ATOM 772 C C . THR A 1 98 ? 38.631 51.871 53.826 1.00 41.37 98 THR A C 1
ATOM 773 O O . THR A 1 98 ? 37.468 51.704 53.492 1.00 45.18 98 THR A O 1
ATOM 777 N N . LEU A 1 99 ? 39.236 53.045 53.691 1.00 46.63 99 LEU A N 1
ATOM 778 C CA . LEU A 1 99 ? 38.514 54.178 53.129 1.00 47.05 99 LEU A CA 1
ATOM 779 C C . LEU A 1 99 ? 37.845 53.844 51.799 1.00 47.99 99 LEU A C 1
ATOM 780 O O . LEU A 1 99 ? 38.510 53.438 50.856 1.00 49.50 99 LEU A O 1
ATOM 785 N N . GLY A 1 100 ? 36.532 54.025 51.717 1.00 56.41 100 GLY A N 1
ATOM 786 C CA . GLY A 1 100 ? 35.836 53.728 50.473 1.00 63.14 100 GLY A CA 1
ATOM 787 C C . GLY A 1 100 ? 35.311 52.294 50.352 1.00 66.00 100 GLY A C 1
ATOM 788 O O . GLY A 1 100 ? 34.624 51.952 49.393 1.00 57.05 100 GLY A O 1
ATOM 789 N N . THR A 1 101 ? 35.613 51.457 51.338 1.00 62.18 101 THR A N 1
ATOM 790 C CA . THR A 1 101 ? 35.198 50.059 51.324 1.00 53.91 101 THR A CA 1
ATOM 791 C C . THR A 1 101 ? 34.237 49.752 52.461 1.00 62.46 101 THR A C 1
ATOM 792 O O . THR A 1 101 ? 34.176 48.626 52.962 1.00 64.70 101 THR A O 1
ATOM 796 N N . GLU A 1 102 ? 33.491 50.761 52.880 1.00 66.51 102 GLU A N 1
ATOM 797 C CA . GLU A 1 102 ? 32.537 50.569 53.951 1.00 64.27 102 GLU A CA 1
ATOM 798 C C . GLU A 1 102 ? 31.096 50.757 53.451 1.00 67.12 102 GLU A C 1
ATOM 799 O O . GLU A 1 102 ? 30.773 51.725 52.754 1.00 65.06 102 GLU A O 1
ATOM 805 N N . THR A 1 103 ? 30.255 49.795 53.820 1.00 71.87 103 THR A N 1
ATOM 806 C CA . THR A 1 103 ? 28.833 49.738 53.476 1.00 72.72 103 THR A CA 1
ATOM 807 C C . THR A 1 103 ? 28.022 50.677 54.378 1.00 72.75 103 THR A C 1
ATOM 808 O O . THR A 1 103 ? 27.252 51.509 53.885 1.00 72.50 103 THR A O 1
ATOM 812 N N . TYR A 1 104 ? 28.198 50.490 55.696 1.00 64.13 104 TYR A N 1
ATOM 813 C CA . TYR A 1 104 ? 27.558 51.269 56.754 1.00 63.73 104 TYR A CA 1
ATOM 814 C C . TYR A 1 104 ? 28.003 52.723 56.606 1.00 68.03 104 TYR A C 1
ATOM 815 O O . TYR A 1 104 ? 29.118 52.968 56.165 1.00 56.47 104 TYR A O 1
ATOM 824 N N . ARG A 1 105 ? 27.159 53.689 56.981 1.00 66.63 105 ARG A N 1
ATOM 825 C CA . ARG A 1 105 ? 27.525 55.081 56.745 1.00 69.84 105 ARG A CA 1
ATOM 826 C C . ARG A 1 105 ? 28.520 55.737 57.660 1.00 82.10 105 ARG A C 1
ATOM 827 O O . ARG A 1 105 ? 29.524 56.309 57.188 1.00 102.79 105 ARG A O 1
ATOM 835 N N . PRO A 1 106 ? 28.282 55.692 58.977 1.00 69.87 106 PRO A N 1
ATOM 836 C CA . PRO A 1 106 ? 29.344 56.378 59.769 1.00 49.27 106 PRO A CA 1
ATOM 837 C C . PRO A 1 106 ? 30.663 55.590 59.651 1.00 55.35 106 PRO A C 1
ATOM 838 O O . PRO A 1 106 ? 30.812 54.514 60.254 1.00 64.88 106 PRO A O 1
ATOM 842 N N . SER A 1 107 ? 31.605 56.108 58.858 1.00 51.12 107 SER A N 1
ATOM 843 C CA . SER A 1 107 ? 32.876 55.432 58.633 1.00 49.02 107 SER A CA 1
ATOM 844 C C . SER A 1 107 ? 33.639 55.061 59.895 1.00 50.02 107 SER A C 1
ATOM 845 O O . SER A 1 107 ? 34.027 55.939 60.659 1.00 65.37 107 SER A O 1
ATOM 848 N N . SER A 1 108 ? 33.866 53.771 60.120 1.00 47.11 108 SER A N 1
ATOM 849 C CA . SER A 1 108 ? 34.614 53.345 61.303 1.00 55.65 108 SER A CA 1
ATOM 850 C C . SER A 1 108 ? 36.120 53.604 61.113 1.00 59.09 108 SER A C 1
ATOM 851 O O . SER A 1 108 ? 36.911 53.521 62.051 1.00 58.93 108 SER A O 1
ATOM 854 N N . ALA A 1 109 ? 36.513 53.920 59.888 1.00 58.84 109 ALA A N 1
ATOM 855 C CA . ALA A 1 109 ? 37.909 54.189 59.587 1.00 62.11 109 ALA A CA 1
ATOM 856 C C . ALA A 1 109 ? 38.324 55.610 59.981 1.00 65.76 109 ALA A C 1
ATOM 857 O O . ALA A 1 109 ? 39.382 55.808 60.564 1.00 59.94 109 ALA A O 1
ATOM 859 N N . SER A 1 110 ? 37.482 56.589 59.657 1.00 69.84 110 SER A N 1
ATOM 860 C CA . SER A 1 110 ? 37.736 57.992 59.969 1.00 71.97 110 SER A CA 1
ATOM 861 C C . SER A 1 110 ? 38.286 58.234 61.370 1.00 70.68 110 SER A C 1
ATOM 862 O O . SER A 1 110 ? 39.249 58.966 61.543 1.00 61.07 110 SER A O 1
ATOM 865 N N . GLN A 1 111 ? 37.657 57.634 62.372 1.00 74.31 111 GLN A N 1
ATOM 866 C CA . GLN A 1 111 ? 38.104 57.776 63.755 1.00 71.47 111 GLN A CA 1
ATOM 867 C C . GLN A 1 111 ? 39.524 57.288 63.913 1.00 64.34 111 GLN A C 1
ATOM 868 O O . GLN A 1 111 ? 40.322 57.934 64.560 1.00 67.97 111 GLN A O 1
ATOM 874 N N . CYS A 1 112 ? 39.824 56.129 63.339 1.00 61.06 112 CYS A N 1
ATOM 875 C CA . CYS A 1 112 ? 41.163 55.558 63.393 1.00 56.25 112 CYS A CA 1
ATOM 876 C C . CYS A 1 112 ? 42.198 56.501 62.794 1.00 51.94 112 CYS A C 1
ATOM 877 O O . CYS A 1 112 ? 43.204 56.790 63.422 1.00 58.06 112 CYS A O 1
ATOM 880 N N . VAL A 1 113 ? 41.963 56.970 61.571 1.00 47.50 113 VAL A N 1
ATOM 881 C CA . VAL A 1 113 ? 42.876 57.905 60.926 1.00 44.31 113 VAL A CA 1
ATOM 882 C C . VAL A 1 113 ? 43.166 59.106 61.840 1.00 56.34 113 VAL A C 1
ATOM 883 O O . VAL A 1 113 ? 44.317 59.425 62.100 1.00 64.54 113 VAL A O 1
ATOM 887 N N . ALA A 1 114 ? 42.136 59.774 62.340 1.00 57.41 114 ALA A N 1
ATOM 888 C CA . ALA A 1 114 ? 42.361 60.909 63.230 1.00 59.36 114 ALA A CA 1
ATOM 889 C C . ALA A 1 114 ? 43.126 60.472 64.481 1.00 62.30 114 ALA A C 1
ATOM 890 O O . ALA A 1 114 ? 44.076 61.122 64.880 1.00 73.16 114 ALA A O 1
ATOM 892 N N . GLY A 1 115 ? 42.724 59.365 65.091 1.00 59.60 115 GLY A N 1
ATOM 893 C CA . GLY A 1 115 ? 43.389 58.902 66.303 1.00 60.23 115 GLY A CA 1
ATOM 894 C C . GLY A 1 115 ? 44.881 58.613 66.217 1.00 63.52 115 GLY A C 1
ATOM 895 O O . GLY A 1 115 ? 45.577 58.501 67.236 1.00 64.29 115 GLY A O 1
ATOM 896 N N . ILE A 1 116 ? 45.381 58.486 64.997 1.00 56.16 116 ILE A N 1
ATOM 897 C CA . ILE A 1 116 ? 46.789 58.212 64.783 1.00 50.65 116 ILE A CA 1
ATOM 898 C C . ILE A 1 116 ? 47.444 59.483 64.280 1.00 51.96 116 ILE A C 1
ATOM 899 O O . ILE A 1 116 ? 48.525 59.852 64.720 1.00 56.72 116 ILE A O 1
ATOM 904 N N . ALA A 1 117 ? 46.779 60.163 63.359 1.00 56.27 117 ALA A N 1
ATOM 905 C CA . ALA A 1 117 ? 47.308 61.406 62.817 1.00 55.46 117 ALA A CA 1
ATOM 906 C C . ALA A 1 117 ? 47.527 62.368 63.985 1.00 56.05 117 ALA A C 1
ATOM 907 O O . ALA A 1 117 ? 48.432 63.196 63.972 1.00 56.47 117 ALA A O 1
ATOM 909 N N . CYS A 1 118 ? 46.684 62.240 65.000 1.00 58.90 118 CYS A N 1
ATOM 910 C CA . CYS A 1 118 ? 46.755 63.086 66.172 1.00 57.85 118 CYS A CA 1
ATOM 911 C C . CYS A 1 118 ? 48.015 62.849 66.957 1.00 61.69 118 CYS A C 1
ATOM 912 O O . CYS A 1 118 ? 48.487 63.744 67.652 1.00 69.83 118 CYS A O 1
ATOM 915 N N . ALA A 1 119 ? 48.569 61.646 66.862 1.00 61.20 119 ALA A N 1
ATOM 916 C CA . ALA A 1 119 ? 49.793 61.351 67.598 1.00 54.18 119 ALA A CA 1
ATOM 917 C C . ALA A 1 119 ? 51.037 61.366 66.697 1.00 53.63 119 ALA A C 1
ATOM 918 O O . ALA A 1 119 ? 52.164 61.480 67.178 1.00 52.68 119 ALA A O 1
ATOM 920 N N . GLU A 1 120 ? 50.834 61.297 65.386 1.00 52.78 120 GLU A N 1
ATOM 921 C CA . GLU A 1 120 ? 51.970 61.278 64.484 1.00 60.09 120 GLU A CA 1
ATOM 922 C C . GLU A 1 120 ? 52.247 62.529 63.659 1.00 57.06 120 GLU A C 1
ATOM 923 O O . GLU A 1 120 ? 53.410 62.828 63.383 1.00 62.40 120 GLU A O 1
ATOM 929 N N . ILE A 1 121 ? 51.216 63.263 63.251 1.00 55.81 121 ILE A N 1
ATOM 930 C CA . ILE A 1 121 ? 51.452 64.475 62.461 1.00 52.06 121 ILE A CA 1
ATOM 931 C C . ILE A 1 121 ? 52.340 65.464 63.228 1.00 56.78 121 ILE A C 1
ATOM 932 O O . ILE A 1 121 ? 53.199 66.132 62.636 1.00 55.30 121 ILE A O 1
ATOM 937 N N . PRO A 1 122 ? 52.125 65.599 64.552 1.00 58.10 122 PRO A N 1
ATOM 938 C CA . PRO A 1 122 ? 52.972 66.522 65.307 1.00 58.40 122 PRO A CA 1
ATOM 939 C C . PRO A 1 122 ? 54.465 66.137 65.363 1.00 56.11 122 PRO A C 1
ATOM 940 O O . PRO A 1 122 ? 55.297 67.008 65.559 1.00 66.95 122 PRO A O 1
ATOM 944 N N . VAL A 1 123 ? 54.819 64.861 65.209 1.00 54.87 123 VAL A N 1
ATOM 945 C CA . VAL A 1 123 ? 56.244 64.487 65.179 1.00 53.47 123 VAL A CA 1
ATOM 946 C C . VAL A 1 123 ? 56.614 63.987 63.778 1.00 58.48 123 VAL A C 1
ATOM 947 O O . VAL A 1 123 ? 57.447 63.091 63.613 1.00 60.21 123 VAL A O 1
ATOM 951 N N . ASN A 1 124 ? 55.975 64.586 62.778 1.00 61.98 124 ASN A N 1
ATOM 952 C CA . ASN A 1 124 ? 56.195 64.266 61.368 1.00 73.05 124 ASN A CA 1
ATOM 953 C C . ASN A 1 124 ? 56.313 62.794 61.024 1.00 72.13 124 ASN A C 1
ATOM 954 O O . ASN A 1 124 ? 56.997 62.451 60.070 1.00 69.21 124 ASN A O 1
ATOM 959 N N . GLN A 1 125 ? 55.644 61.920 61.761 1.00 70.19 125 GLN A N 1
ATOM 960 C CA . GLN A 1 125 ? 55.768 60.503 61.463 1.00 70.87 125 GLN A CA 1
ATOM 961 C C . GLN A 1 125 ? 54.722 59.855 60.559 1.00 70.43 125 GLN A C 1
ATOM 962 O O . GLN A 1 125 ? 54.511 58.647 60.627 1.00 80.80 125 GLN A O 1
ATOM 968 N N . TRP A 1 126 ? 54.068 60.637 59.714 1.00 61.46 126 TRP A N 1
ATOM 969 C CA . TRP A 1 126 ? 53.096 60.061 58.803 1.00 60.62 126 TRP A CA 1
ATOM 970 C C . TRP A 1 126 ? 52.777 61.087 57.710 1.00 57.34 126 TRP A C 1
ATOM 971 O O . TRP A 1 126 ? 51.625 61.364 57.406 1.00 63.65 126 TRP A O 1
ATOM 982 N N . PRO A 1 127 ? 53.819 61.624 57.067 1.00 60.29 127 PRO A N 1
ATOM 983 C CA . PRO A 1 127 ? 53.740 62.632 56.009 1.00 61.05 127 PRO A CA 1
ATOM 984 C C . PRO A 1 127 ? 53.003 62.281 54.737 1.00 64.62 127 PRO A C 1
ATOM 985 O O . PRO A 1 127 ? 52.821 63.154 53.893 1.00 75.90 127 PRO A O 1
ATOM 989 N N . GLU A 1 128 ? 52.599 61.023 54.584 1.00 66.00 128 GLU A N 1
ATOM 990 C CA . GLU A 1 128 ? 51.876 60.575 53.387 1.00 64.70 128 GLU A CA 1
ATOM 991 C C . GLU A 1 128 ? 50.363 60.798 53.577 1.00 64.80 128 GLU A C 1
ATOM 992 O O . GLU A 1 128 ? 49.626 61.080 52.626 1.00 66.77 128 GLU A O 1
ATOM 998 N N . LEU A 1 129 ? 49.918 60.681 54.825 1.00 56.98 129 LEU A N 1
ATOM 999 C CA . LEU A 1 129 ? 48.523 60.827 55.186 1.00 53.87 129 LEU A CA 1
ATOM 1000 C C . LEU A 1 129 ? 47.719 61.983 54.596 1.00 58.72 129 LEU A C 1
ATOM 1001 O O . LEU A 1 129 ? 46.641 61.757 54.066 1.00 62.18 129 LEU A O 1
ATOM 1006 N N . ILE A 1 130 ? 48.212 63.214 54.691 1.00 59.64 130 ILE A N 1
ATOM 1007 C CA . ILE A 1 130 ? 47.451 64.345 54.168 1.00 55.65 130 ILE A CA 1
ATOM 1008 C C . ILE A 1 130 ? 47.392 64.378 52.653 1.00 54.72 130 ILE A C 1
ATOM 1009 O O . ILE A 1 130 ? 46.324 64.442 52.070 1.00 53.49 130 ILE A O 1
ATOM 1014 N N . PRO A 1 131 ? 48.538 64.336 51.985 1.00 60.36 131 PRO A N 1
ATOM 1015 C CA . PRO A 1 131 ? 48.489 64.368 50.522 1.00 67.56 131 PRO A CA 1
ATOM 1016 C C . PRO A 1 131 ? 47.676 63.205 49.964 1.00 66.88 131 PRO A C 1
ATOM 1017 O O . PRO A 1 131 ? 46.994 63.336 48.943 1.00 70.29 131 PRO A O 1
ATOM 1021 N N . GLN A 1 132 ? 47.750 62.071 50.644 1.00 60.05 132 GLN A N 1
ATOM 1022 C CA . GLN A 1 132 ? 47.000 60.897 50.234 1.00 65.63 132 GLN A CA 1
ATOM 1023 C C . GLN A 1 132 ? 45.507 61.201 50.220 1.00 68.42 132 GLN A C 1
ATOM 1024 O O . GLN A 1 132 ? 44.868 61.173 49.172 1.00 75.16 132 GLN A O 1
ATOM 1030 N N . LEU A 1 133 ? 44.961 61.480 51.402 1.00 65.35 133 LEU A N 1
ATOM 1031 C CA . LEU A 1 133 ? 43.545 61.777 51.560 1.00 57.23 133 LEU A CA 1
ATOM 1032 C C . LEU A 1 133 ? 43.128 62.860 50.591 1.00 61.76 133 LEU A C 1
ATOM 1033 O O . LEU A 1 133 ? 42.057 62.785 49.983 1.00 67.21 133 LEU A O 1
ATOM 1038 N N . VAL A 1 134 ? 43.958 63.884 50.454 1.00 54.89 134 VAL A N 1
ATOM 1039 C CA . VAL A 1 134 ? 43.608 64.957 49.546 1.00 56.00 134 VAL A CA 1
ATOM 1040 C C . VAL A 1 134 ? 43.374 64.386 48.164 1.00 58.23 134 VAL A C 1
ATOM 1041 O O . VAL A 1 134 ? 42.495 64.843 47.457 1.00 56.38 134 VAL A O 1
ATOM 1045 N N . ALA A 1 135 ? 44.160 63.385 47.781 1.00 63.87 135 ALA A N 1
ATOM 1046 C CA . ALA A 1 135 ? 44.023 62.772 46.466 1.00 60.61 135 ALA A CA 1
ATOM 1047 C C . ALA A 1 135 ? 42.729 61.993 46.314 1.00 62.11 135 ALA A C 1
ATOM 1048 O O . ALA A 1 135 ? 42.052 62.114 45.301 1.00 72.55 135 ALA A O 1
ATOM 1050 N N . ASN A 1 136 ? 42.379 61.191 47.310 1.00 60.81 136 ASN A N 1
ATOM 1051 C CA . ASN A 1 136 ? 41.146 60.414 47.248 1.00 60.19 136 ASN A CA 1
ATOM 1052 C C . ASN A 1 136 ? 39.953 61.296 46.940 1.00 63.49 136 ASN A C 1
ATOM 1053 O O . ASN A 1 136 ? 38.987 60.845 46.341 1.00 76.18 136 ASN A O 1
ATOM 1058 N N . VAL A 1 137 ? 40.011 62.554 47.352 1.00 60.06 137 VAL A N 1
ATOM 1059 C CA . VAL A 1 137 ? 38.900 63.460 47.105 1.00 62.53 137 VAL A CA 1
ATOM 1060 C C . VAL A 1 137 ? 38.987 64.074 45.710 1.00 71.33 137 VAL A C 1
ATOM 1061 O O . VAL A 1 137 ? 37.975 64.234 45.023 1.00 74.25 137 VAL A O 1
ATOM 1065 N N . THR A 1 138 ? 40.203 64.404 45.285 1.00 72.16 138 THR A N 1
ATOM 1066 C CA . THR A 1 138 ? 40.415 65.036 43.993 1.00 74.02 138 THR A CA 1
ATOM 1067 C C . THR A 1 138 ? 40.561 64.140 42.772 1.00 78.43 138 THR A C 1
ATOM 1068 O O . THR A 1 138 ? 40.446 64.620 41.651 1.00 84.50 138 THR A O 1
ATOM 1072 N N . ASN A 1 139 ? 40.829 62.854 42.956 1.00 81.97 139 ASN A N 1
ATOM 1073 C CA . ASN A 1 139 ? 40.925 61.972 41.798 1.00 88.93 139 ASN A CA 1
ATOM 1074 C C . ASN A 1 139 ? 39.486 61.827 41.300 1.00 93.91 139 ASN A C 1
ATOM 1075 O O . ASN A 1 139 ? 38.603 61.425 42.067 1.00 95.54 139 ASN A O 1
ATOM 1080 N N . PRO A 1 140 ? 39.223 62.159 40.015 1.00 94.15 140 PRO A N 1
ATOM 1081 C CA . PRO A 1 140 ? 37.867 62.058 39.450 1.00 90.12 140 PRO A CA 1
ATOM 1082 C C . PRO A 1 140 ? 37.348 60.634 39.389 1.00 88.34 140 PRO A C 1
ATOM 1083 O O . PRO A 1 140 ? 36.149 60.398 39.510 1.00 89.82 140 PRO A O 1
ATOM 1087 N N . ASN A 1 141 ? 38.259 59.685 39.211 1.00 88.52 141 ASN A N 1
ATOM 1088 C CA . ASN A 1 141 ? 37.890 58.279 39.154 1.00 92.39 141 ASN A CA 1
ATOM 1089 C C . ASN A 1 141 ? 37.568 57.715 40.532 1.00 91.92 141 ASN A C 1
ATOM 1090 O O . ASN A 1 141 ? 37.339 56.514 40.677 1.00 92.57 141 ASN A O 1
ATOM 1095 N N . SER A 1 142 ? 37.550 58.579 41.542 1.00 91.01 142 SER A N 1
ATOM 1096 C CA . SER A 1 142 ? 37.273 58.135 42.897 1.00 85.37 142 SER A CA 1
ATOM 1097 C C . SER A 1 142 ? 35.804 57.899 43.133 1.00 78.40 142 SER A C 1
ATOM 1098 O O . SER A 1 142 ? 34.961 58.725 42.798 1.00 78.70 142 SER A O 1
ATOM 1101 N N . THR A 1 143 ? 35.523 56.744 43.714 1.00 71.56 143 THR A N 1
ATOM 1102 C CA . THR A 1 143 ? 34.178 56.309 44.047 1.00 68.99 143 THR A CA 1
ATOM 1103 C C . THR A 1 143 ? 33.546 57.295 45.042 1.00 71.11 143 THR A C 1
ATOM 1104 O O . THR A 1 143 ? 34.262 58.050 45.690 1.00 68.57 143 THR A O 1
ATOM 1108 N N . GLU A 1 144 ? 32.219 57.310 45.167 1.00 75.83 144 GLU A N 1
ATOM 1109 C CA . GLU A 1 144 ? 31.585 58.234 46.114 1.00 80.42 144 GLU A CA 1
ATOM 1110 C C . GLU A 1 144 ? 31.961 57.850 47.537 1.00 79.71 144 GLU A C 1
ATOM 1111 O O . GLU A 1 144 ? 32.366 58.698 48.325 1.00 80.83 144 GLU A O 1
ATOM 1117 N N . HIS A 1 145 ? 31.816 56.568 47.857 1.00 71.59 145 HIS A N 1
ATOM 1118 C CA . HIS A 1 145 ? 32.174 56.035 49.168 1.00 66.58 145 HIS A CA 1
ATOM 1119 C C . HIS A 1 145 ? 33.622 56.386 49.560 1.00 62.98 145 HIS A C 1
ATOM 1120 O O . HIS A 1 145 ? 33.962 56.482 50.737 1.00 56.79 145 HIS A O 1
ATOM 1127 N N . MET A 1 146 ? 34.484 56.540 48.568 1.00 64.99 146 MET A N 1
ATOM 1128 C CA . MET A 1 146 ? 35.875 56.902 48.819 1.00 69.83 146 MET A CA 1
ATOM 1129 C C . MET A 1 146 ? 35.883 58.360 49.307 1.00 68.41 146 MET A C 1
ATOM 1130 O O . MET A 1 146 ? 36.391 58.692 50.385 1.00 62.52 146 MET A O 1
ATOM 1135 N N . LYS A 1 147 ? 35.301 59.226 48.492 1.00 59.62 147 LYS A N 1
ATOM 1136 C CA . LYS A 1 147 ? 35.233 60.631 48.812 1.00 56.80 147 LYS A CA 1
ATOM 1137 C C . LYS A 1 147 ? 34.555 60.924 50.144 1.00 58.09 147 LYS A C 1
ATOM 1138 O O . LYS A 1 147 ? 34.937 61.855 50.850 1.00 60.76 147 LYS A O 1
ATOM 1144 N N . GLU A 1 148 ? 33.551 60.136 50.496 1.00 57.94 148 GLU A N 1
ATOM 1145 C CA . GLU A 1 148 ? 32.862 60.344 51.757 1.00 58.26 148 GLU A CA 1
ATOM 1146 C C . GLU A 1 148 ? 33.737 59.883 52.905 1.00 58.53 148 GLU A C 1
ATOM 1147 O O . GLU A 1 148 ? 33.972 60.630 53.837 1.00 65.04 148 GLU A O 1
ATOM 1153 N N . SER A 1 149 ? 34.213 58.647 52.840 1.00 64.17 149 SER A N 1
ATOM 1154 C CA . SER A 1 149 ? 35.082 58.101 53.879 1.00 68.55 149 SER A CA 1
ATOM 1155 C C . SER A 1 149 ? 36.221 59.068 54.163 1.00 65.22 149 SER A C 1
ATOM 1156 O O . SER A 1 149 ? 36.538 59.352 55.316 1.00 58.26 149 SER A O 1
ATOM 1159 N N . THR A 1 150 ? 36.837 59.567 53.096 1.00 64.21 150 THR A N 1
ATOM 1160 C CA . THR A 1 150 ? 37.959 60.474 53.229 1.00 62.92 150 THR A CA 1
ATOM 1161 C C . THR A 1 150 ? 37.560 61.817 53.804 1.00 64.86 150 THR A C 1
ATOM 1162 O O . THR A 1 150 ? 38.190 62.307 54.742 1.00 63.12 150 THR A O 1
ATOM 1166 N N . LEU A 1 151 ? 36.515 62.419 53.255 1.00 58.37 151 LEU A N 1
ATOM 1167 C CA . LEU A 1 151 ? 36.104 63.713 53.759 1.00 59.22 151 LEU A CA 1
ATOM 1168 C C . LEU A 1 151 ? 35.770 63.643 55.238 1.00 55.92 151 LEU A C 1
ATOM 1169 O O . LEU A 1 151 ? 35.983 64.590 55.977 1.00 56.73 151 LEU A O 1
ATOM 1174 N N . GLU A 1 152 ? 35.269 62.509 55.683 1.00 58.00 152 GLU A N 1
ATOM 1175 C CA . GLU A 1 152 ? 34.961 62.365 57.088 1.00 56.77 152 GLU A CA 1
ATOM 1176 C C . GLU A 1 152 ? 36.279 62.351 57.872 1.00 62.64 152 GLU A C 1
ATOM 1177 O O . GLU A 1 152 ? 36.400 63.029 58.895 1.00 71.13 152 GLU A O 1
ATOM 1183 N N . ALA A 1 153 ? 37.265 61.583 57.401 1.00 55.19 153 ALA A N 1
ATOM 1184 C CA . ALA A 1 153 ? 38.555 61.513 58.089 1.00 56.41 153 ALA A CA 1
ATOM 1185 C C . ALA A 1 153 ? 39.224 62.905 58.168 1.00 60.88 153 ALA A C 1
ATOM 1186 O O . ALA A 1 153 ? 39.778 63.298 59.198 1.00 57.59 153 ALA A O 1
ATOM 1188 N N . ILE A 1 154 ? 39.176 63.657 57.077 1.00 58.22 154 ILE A N 1
ATOM 1189 C CA . ILE A 1 154 ? 39.737 64.999 57.072 1.00 46.81 154 ILE A CA 1
ATOM 1190 C C . ILE A 1 154 ? 39.068 65.795 58.186 1.00 52.60 154 ILE A C 1
ATOM 1191 O O . ILE A 1 154 ? 39.737 66.459 58.963 1.00 45.16 154 ILE A O 1
ATOM 1196 N N . GLY A 1 155 ? 37.740 65.721 58.251 1.00 52.51 155 GLY A N 1
ATOM 1197 C CA . GLY A 1 155 ? 36.993 66.416 59.283 1.00 50.62 155 GLY A CA 1
ATOM 1198 C C . GLY A 1 155 ? 37.433 66.079 60.700 1.00 50.82 155 GLY A C 1
ATOM 1199 O O . GLY A 1 155 ? 37.625 66.987 61.512 1.00 52.98 155 GLY A O 1
ATOM 1200 N N . TYR A 1 156 ? 37.583 64.789 61.016 1.00 47.12 156 TYR A N 1
ATOM 1201 C CA . TYR A 1 156 ? 38.014 64.401 62.358 1.00 53.08 156 TYR A CA 1
ATOM 1202 C C . TYR A 1 156 ? 39.401 64.914 62.674 1.00 55.29 156 TYR A C 1
ATOM 1203 O O . TYR A 1 156 ? 39.662 65.363 63.786 1.00 60.23 156 TYR A O 1
ATOM 1212 N N . ILE A 1 157 ? 40.302 64.841 61.705 1.00 52.10 157 ILE A N 1
ATOM 1213 C CA . ILE A 1 157 ? 41.648 65.326 61.941 1.00 56.76 157 ILE A CA 1
ATOM 1214 C C . ILE A 1 157 ? 41.572 66.834 62.180 1.00 62.61 157 ILE A C 1
ATOM 1215 O O . ILE A 1 157 ? 42.129 67.337 63.158 1.00 65.08 157 ILE A O 1
ATOM 1220 N N . CYS A 1 158 ? 40.861 67.537 61.295 1.00 58.43 158 CYS A N 1
ATOM 1221 C CA . CYS A 1 158 ? 40.684 68.981 61.396 1.00 52.80 158 CYS A CA 1
ATOM 1222 C C . CYS A 1 158 ? 40.123 69.347 62.758 1.00 55.19 158 CYS A C 1
ATOM 1223 O O . CYS A 1 158 ? 40.380 70.426 63.290 1.00 61.06 158 CYS A O 1
ATOM 1226 N N . GLN A 1 159 ? 39.361 68.421 63.324 1.00 54.88 159 GLN A N 1
ATOM 1227 C CA . GLN A 1 159 ? 38.713 68.625 64.604 1.00 55.37 159 GLN A CA 1
ATOM 1228 C C . GLN A 1 159 ? 39.520 68.229 65.836 1.00 57.33 159 GLN A C 1
ATOM 1229 O O . GLN A 1 159 ? 39.514 68.942 66.825 1.00 64.30 159 GLN A O 1
ATOM 1235 N N . ASP A 1 160 ? 40.230 67.112 65.797 1.00 58.79 160 ASP A N 1
ATOM 1236 C CA . ASP A 1 160 ? 40.971 66.718 66.988 1.00 61.56 160 ASP A CA 1
ATOM 1237 C C . ASP A 1 160 ? 42.427 67.143 67.050 1.00 64.25 160 ASP A C 1
ATOM 1238 O O . ASP A 1 160 ? 43.057 67.015 68.103 1.00 65.79 160 ASP A O 1
ATOM 1243 N N . ILE A 1 161 ? 42.977 67.633 65.948 1.00 64.39 161 ILE A N 1
ATOM 1244 C CA . ILE A 1 161 ? 44.377 68.028 65.979 1.00 67.42 161 ILE A CA 1
ATOM 1245 C C . ILE A 1 161 ? 44.518 69.526 66.051 1.00 66.40 161 ILE A C 1
ATOM 1246 O O . ILE A 1 161 ? 43.716 70.253 65.484 1.00 68.20 161 ILE A O 1
ATOM 1251 N N . ASP A 1 162 ? 45.544 69.987 66.750 1.00 76.38 162 ASP A N 1
ATOM 1252 C CA . ASP A 1 162 ? 45.795 71.420 66.872 1.00 86.76 162 ASP A CA 1
ATOM 1253 C C . ASP A 1 162 ? 45.838 72.074 65.480 1.00 85.48 162 ASP A C 1
ATOM 1254 O O . ASP A 1 162 ? 46.580 71.630 64.609 1.00 91.70 162 ASP A O 1
ATOM 1259 N N . PRO A 1 163 ? 45.067 73.157 65.265 1.00 82.48 163 PRO A N 1
ATOM 1260 C CA . PRO A 1 163 ? 45.053 73.815 63.958 1.00 79.97 163 PRO A CA 1
ATOM 1261 C C . PRO A 1 163 ? 46.401 74.323 63.488 1.00 82.04 163 PRO A C 1
ATOM 1262 O O . PRO A 1 163 ? 46.606 74.529 62.300 1.00 84.45 163 PRO A O 1
ATOM 1266 N N . GLU A 1 164 ? 47.330 74.528 64.406 1.00 83.99 164 GLU A N 1
ATOM 1267 C CA . GLU A 1 164 ? 48.631 75.022 63.997 1.00 88.49 164 GLU A CA 1
ATOM 1268 C C . GLU A 1 164 ? 49.361 73.920 63.255 1.00 84.12 164 GLU A C 1
ATOM 1269 O O . GLU A 1 164 ? 50.143 74.169 62.340 1.00 80.23 164 GLU A O 1
ATOM 1275 N N . GLN A 1 165 ? 49.062 72.690 63.646 1.00 84.37 165 GLN A N 1
ATOM 1276 C CA . GLN A 1 165 ? 49.658 71.505 63.051 1.00 76.74 165 GLN A CA 1
ATOM 1277 C C . GLN A 1 165 ? 49.224 71.245 61.610 1.00 73.22 165 GLN A C 1
ATOM 1278 O O . GLN A 1 165 ? 49.679 70.295 60.974 1.00 63.85 165 GLN A O 1
ATOM 1284 N N . LEU A 1 166 ? 48.345 72.092 61.095 1.00 68.89 166 LEU A N 1
ATOM 1285 C CA . LEU A 1 166 ? 47.874 71.929 59.734 1.00 72.90 166 LEU A CA 1
ATOM 1286 C C . LEU A 1 166 ? 47.902 73.257 58.992 1.00 78.48 166 LEU A C 1
ATOM 1287 O O . LEU A 1 166 ? 47.379 73.347 57.882 1.00 74.51 166 LEU A O 1
ATOM 1292 N N . GLN A 1 167 ? 48.501 74.292 59.582 1.00 84.34 167 GLN A N 1
ATOM 1293 C CA . GLN A 1 167 ? 48.493 75.583 58.900 1.00 91.48 167 GLN A CA 1
ATOM 1294 C C . GLN A 1 167 ? 49.337 75.550 57.652 1.00 86.85 167 GLN A C 1
ATOM 1295 O O . GLN A 1 167 ? 49.036 76.246 56.690 1.00 85.36 167 GLN A O 1
ATOM 1301 N N . ASP A 1 168 ? 50.361 74.706 57.652 1.00 90.54 168 ASP A N 1
ATOM 1302 C CA . ASP A 1 168 ? 51.261 74.596 56.505 1.00 96.20 168 ASP A CA 1
ATOM 1303 C C . ASP A 1 168 ? 50.686 73.740 55.384 1.00 91.97 168 ASP A C 1
ATOM 1304 O O . ASP A 1 168 ? 51.229 73.698 54.283 1.00 91.20 168 ASP A O 1
ATOM 1309 N N . LYS A 1 169 ? 49.588 73.056 55.666 1.00 90.31 169 LYS A N 1
ATOM 1310 C CA . LYS A 1 169 ? 48.950 72.209 54.670 1.00 87.40 169 LYS A CA 1
ATOM 1311 C C . LYS A 1 169 ? 47.481 72.621 54.494 1.00 83.53 169 LYS A C 1
ATOM 1312 O O . LYS A 1 169 ? 46.616 71.803 54.175 1.00 76.10 169 LYS A O 1
ATOM 1318 N N . SER A 1 170 ? 47.202 73.903 54.691 1.00 78.55 170 SER A N 1
ATOM 1319 C CA . SER A 1 170 ? 45.839 74.360 54.570 1.00 75.67 170 SER A CA 1
ATOM 1320 C C . SER A 1 170 ? 45.388 74.212 53.138 1.00 77.92 170 SER A C 1
ATOM 1321 O O . SER A 1 170 ? 44.521 73.407 52.820 1.00 86.42 170 SER A O 1
ATOM 1324 N N . ASN A 1 171 ? 46.009 74.971 52.266 1.00 78.06 171 ASN A N 1
ATOM 1325 C CA . ASN A 1 171 ? 45.644 74.944 50.870 1.00 77.19 171 ASN A CA 1
ATOM 1326 C C . ASN A 1 171 ? 45.190 73.609 50.317 1.00 75.69 171 ASN A C 1
ATOM 1327 O O . ASN A 1 171 ? 44.141 73.529 49.689 1.00 75.82 171 ASN A O 1
ATOM 1332 N N . GLU A 1 172 ? 45.973 72.563 50.540 1.00 75.03 172 GLU A N 1
ATOM 1333 C CA . GLU A 1 172 ? 45.626 71.243 50.029 1.00 80.10 172 GLU A CA 1
ATOM 1334 C C . GLU A 1 172 ? 44.288 70.743 50.590 1.00 81.93 172 GLU A C 1
ATOM 1335 O O . GLU A 1 172 ? 43.407 70.305 49.850 1.00 81.03 172 GLU A O 1
ATOM 1341 N N . ILE A 1 173 ? 44.150 70.821 51.908 1.00 79.22 173 ILE A N 1
ATOM 1342 C CA . ILE A 1 173 ? 42.946 70.389 52.596 1.00 64.27 173 ILE A CA 1
ATOM 1343 C C . ILE A 1 173 ? 41.740 71.209 52.160 1.00 64.39 173 ILE A C 1
ATOM 1344 O O . ILE A 1 173 ? 40.657 70.664 51.946 1.00 69.11 173 ILE A O 1
ATOM 1349 N N . LEU A 1 174 ? 41.921 72.518 52.014 1.00 66.12 174 LEU A N 1
ATOM 1350 C CA . LEU A 1 174 ? 40.816 73.388 51.618 1.00 65.92 174 LEU A CA 1
ATOM 1351 C C . LEU A 1 174 ? 40.298 73.019 50.232 1.00 69.35 174 LEU A C 1
ATOM 1352 O O . LEU A 1 174 ? 39.094 72.989 49.992 1.00 75.57 174 LEU A O 1
ATOM 1357 N N . THR A 1 175 ? 41.215 72.730 49.321 1.00 68.86 175 THR A N 1
ATOM 1358 C CA . THR A 1 175 ? 40.856 72.336 47.968 1.00 68.02 175 THR A CA 1
ATOM 1359 C C . THR A 1 175 ? 39.993 71.080 48.009 1.00 70.35 175 THR A C 1
ATOM 1360 O O . THR A 1 175 ? 38.900 71.048 47.449 1.00 73.58 175 THR A O 1
ATOM 1364 N N . ALA A 1 176 ? 40.509 70.045 48.668 1.00 66.89 176 ALA A N 1
ATOM 1365 C CA . ALA A 1 176 ? 39.825 68.765 48.810 1.00 60.26 176 ALA A CA 1
ATOM 1366 C C . ALA A 1 176 ? 38.464 68.956 49.458 1.00 65.52 176 ALA A C 1
ATOM 1367 O O . ALA A 1 176 ? 37.473 68.353 49.046 1.00 61.50 176 ALA A O 1
ATOM 1369 N N . ILE A 1 177 ? 38.425 69.800 50.484 1.00 64.08 177 ILE A N 1
ATOM 1370 C CA . ILE A 1 177 ? 37.189 70.068 51.187 1.00 55.28 177 ILE A CA 1
ATOM 1371 C C . ILE A 1 177 ? 36.217 70.785 50.273 1.00 58.48 177 ILE A C 1
ATOM 1372 O O . ILE A 1 177 ? 35.087 70.337 50.099 1.00 68.87 177 ILE A O 1
ATOM 1377 N N . ILE A 1 178 ? 36.639 71.893 49.677 1.00 53.16 178 ILE A N 1
ATOM 1378 C CA . ILE A 1 178 ? 35.738 72.605 48.791 1.00 59.48 178 ILE A CA 1
ATOM 1379 C C . ILE A 1 178 ? 35.327 71.763 47.596 1.00 66.35 178 ILE A C 1
ATOM 1380 O O . ILE A 1 178 ? 34.258 71.958 47.038 1.00 74.38 178 ILE A O 1
ATOM 1385 N N . GLN A 1 179 ? 36.166 70.820 47.195 1.00 72.35 179 GLN A N 1
ATOM 1386 C CA . GLN A 1 179 ? 35.819 69.976 46.065 1.00 72.16 179 GLN A CA 1
ATOM 1387 C C . GLN A 1 179 ? 34.547 69.208 46.396 1.00 75.86 179 GLN A C 1
ATOM 1388 O O . GLN A 1 179 ? 33.637 69.118 45.582 1.00 78.10 179 GLN A O 1
ATOM 1394 N N . GLY A 1 180 ? 34.491 68.662 47.606 1.00 75.86 180 GLY A N 1
ATOM 1395 C CA . GLY A 1 180 ? 33.342 67.887 48.034 1.00 65.79 180 GLY A CA 1
ATOM 1396 C C . GLY A 1 180 ? 32.072 68.680 48.241 1.00 69.74 180 GLY A C 1
ATOM 1397 O O . GLY A 1 180 ? 31.031 68.097 48.530 1.00 69.05 180 GLY A O 1
ATOM 1398 N N . MET A 1 181 ? 32.144 69.999 48.091 1.00 68.10 181 MET A N 1
ATOM 1399 C CA . MET A 1 181 ? 30.974 70.854 48.269 1.00 69.02 181 MET A CA 1
ATOM 1400 C C . MET A 1 181 ? 30.464 71.504 46.997 1.00 73.09 181 MET A C 1
ATOM 1401 O O . MET A 1 181 ? 29.349 72.022 46.976 1.00 79.06 181 MET A O 1
ATOM 1406 N N . ARG A 1 182 ? 31.276 71.499 45.947 1.00 80.10 182 ARG A N 1
ATOM 1407 C CA . ARG A 1 182 ? 30.887 72.105 44.684 1.00 89.47 182 ARG A CA 1
ATOM 1408 C C . ARG A 1 182 ? 29.470 71.690 44.279 1.00 92.28 182 ARG A C 1
ATOM 1409 O O . ARG A 1 182 ? 29.010 70.600 44.607 1.00 92.74 182 ARG A O 1
ATOM 1417 N N . LYS A 1 183 ? 28.772 72.567 43.571 1.00 91.89 183 LYS A N 1
ATOM 1418 C CA . LYS A 1 183 ? 27.422 72.258 43.148 1.00 93.13 183 LYS A CA 1
ATOM 1419 C C . LYS A 1 183 ? 27.455 70.959 42.367 1.00 90.96 183 LYS A C 1
ATOM 1420 O O . LYS A 1 183 ? 26.632 70.080 42.584 1.00 90.12 183 LYS A O 1
ATOM 1426 N N . GLU A 1 184 ? 28.430 70.838 41.476 1.00 90.51 184 GLU A N 1
ATOM 1427 C CA . GLU A 1 184 ? 28.585 69.653 40.640 1.00 93.29 184 GLU A CA 1
ATOM 1428 C C . GLU A 1 184 ? 28.669 68.312 41.363 1.00 91.83 184 GLU A C 1
ATOM 1429 O O . GLU A 1 184 ? 28.436 67.270 40.758 1.00 94.05 184 GLU A O 1
ATOM 1435 N N . GLU A 1 185 ? 29.014 68.313 42.643 1.00 87.69 185 GLU A N 1
ATOM 1436 C CA . GLU A 1 185 ? 29.107 67.045 43.353 1.00 78.61 185 GLU A CA 1
ATOM 1437 C C . GLU A 1 185 ? 27.735 66.444 43.540 1.00 76.36 185 GLU A C 1
ATOM 1438 O O . GLU A 1 185 ? 26.866 67.049 44.147 1.00 76.41 185 GLU A O 1
ATOM 1444 N N . PRO A 1 186 ? 27.523 65.241 42.994 1.00 78.23 186 PRO A N 1
ATOM 1445 C CA . PRO A 1 186 ? 26.302 64.435 43.026 1.00 79.49 186 PRO A CA 1
ATOM 1446 C C . PRO A 1 186 ? 25.815 64.067 44.429 1.00 83.83 186 PRO A C 1
ATOM 1447 O O . PRO A 1 186 ? 24.892 64.686 44.959 1.00 90.76 186 PRO A O 1
ATOM 1451 N N . SER A 1 187 ? 26.438 63.051 45.019 1.00 83.03 187 SER A N 1
ATOM 1452 C CA . SER A 1 187 ? 26.065 62.574 46.348 1.00 82.53 187 SER A CA 1
ATOM 1453 C C . SER A 1 187 ? 26.034 63.642 47.414 1.00 81.18 187 SER A C 1
ATOM 1454 O O . SER A 1 187 ? 27.009 64.354 47.627 1.00 85.41 187 SER A O 1
ATOM 1457 N N . ASN A 1 188 ? 24.905 63.747 48.092 1.00 75.49 188 ASN A N 1
ATOM 1458 C CA . ASN A 1 188 ? 24.796 64.715 49.147 1.00 72.95 188 ASN A CA 1
ATOM 1459 C C . ASN A 1 188 ? 25.471 64.174 50.386 1.00 72.50 188 ASN A C 1
ATOM 1460 O O . ASN A 1 188 ? 25.854 64.946 51.265 1.00 81.03 188 ASN A O 1
ATOM 1465 N N . ASN A 1 189 ? 25.629 62.856 50.462 1.00 63.78 189 ASN A N 1
ATOM 1466 C CA . ASN A 1 189 ? 26.296 62.262 51.618 1.00 67.12 189 ASN A CA 1
ATOM 1467 C C . ASN A 1 189 ? 27.732 62.795 51.674 1.00 68.07 189 ASN A C 1
ATOM 1468 O O . ASN A 1 189 ? 28.312 62.991 52.757 1.00 62.02 189 ASN A O 1
ATOM 1473 N N . VAL A 1 190 ? 28.296 63.018 50.488 1.00 62.23 190 VAL A N 1
ATOM 1474 C CA . VAL A 1 190 ? 29.635 63.552 50.368 1.00 63.60 190 VAL A CA 1
ATOM 1475 C C . VAL A 1 190 ? 29.541 65.018 50.711 1.00 65.72 190 VAL A C 1
ATOM 1476 O O . VAL A 1 190 ? 30.192 65.483 51.650 1.00 69.31 190 VAL A O 1
ATOM 1480 N N . LYS A 1 191 ? 28.711 65.740 49.964 1.00 63.22 191 LYS A N 1
ATOM 1481 C CA . LYS A 1 191 ? 28.533 67.170 50.199 1.00 64.16 191 LYS A CA 1
ATOM 1482 C C . LYS A 1 191 ? 28.386 67.477 51.699 1.00 57.15 191 LYS A C 1
ATOM 1483 O O . LYS A 1 191 ? 28.889 68.490 52.179 1.00 54.23 191 LYS A O 1
ATOM 1489 N N . LEU A 1 192 ? 27.717 66.597 52.437 1.00 50.46 192 LEU A N 1
ATOM 1490 C CA . LEU A 1 192 ? 27.562 66.773 53.874 1.00 52.37 192 LEU A CA 1
ATOM 1491 C C . LEU A 1 192 ? 28.915 66.675 54.547 1.00 57.11 192 LEU A C 1
ATOM 1492 O O . LEU A 1 192 ? 29.379 67.638 55.136 1.00 71.44 192 LEU A O 1
ATOM 1497 N N . ALA A 1 193 ? 29.543 65.506 54.456 1.00 58.35 193 ALA A N 1
ATOM 1498 C CA . ALA A 1 193 ? 30.853 65.266 55.060 1.00 55.61 193 ALA A CA 1
ATOM 1499 C C . ALA A 1 193 ? 31.846 66.381 54.771 1.00 51.29 193 ALA A C 1
ATOM 1500 O O . ALA A 1 193 ? 32.581 66.819 55.666 1.00 48.21 193 ALA A O 1
ATOM 1502 N N . ALA A 1 194 ? 31.872 66.827 53.517 1.00 49.13 194 ALA A N 1
ATOM 1503 C CA . ALA A 1 194 ? 32.761 67.911 53.113 1.00 52.20 194 ALA A CA 1
ATOM 1504 C C . ALA A 1 194 ? 32.421 69.190 53.887 1.00 51.97 194 ALA A C 1
ATOM 1505 O O . ALA A 1 194 ? 33.307 69.811 54.457 1.00 57.91 194 ALA A O 1
ATOM 1507 N N . THR A 1 195 ? 31.147 69.578 53.917 1.00 42.15 195 THR A N 1
ATOM 1508 C CA . THR A 1 195 ? 30.736 70.762 54.658 1.00 40.49 195 THR A CA 1
ATOM 1509 C C . THR A 1 195 ? 31.012 70.650 56.151 1.00 47.63 195 THR A C 1
ATOM 1510 O O . THR A 1 195 ? 31.250 71.658 56.817 1.00 56.48 195 THR A O 1
ATOM 1514 N N . ASN A 1 196 ? 30.975 69.436 56.684 1.00 47.37 196 ASN A N 1
ATOM 1515 C CA . ASN A 1 196 ? 31.235 69.245 58.097 1.00 48.90 196 ASN A CA 1
ATOM 1516 C C . ASN A 1 196 ? 32.698 69.380 58.393 1.00 56.93 196 ASN A C 1
ATOM 1517 O O . ASN A 1 196 ? 33.072 69.748 59.497 1.00 71.19 196 ASN A O 1
ATOM 1522 N N . ALA A 1 197 ? 33.544 69.073 57.426 1.00 56.71 197 ALA A N 1
ATOM 1523 C CA . ALA A 1 197 ? 34.966 69.227 57.674 1.00 61.15 197 ALA A CA 1
ATOM 1524 C C . ALA A 1 197 ? 35.326 70.714 57.547 1.00 66.41 197 ALA A C 1
ATOM 1525 O O . ALA A 1 197 ? 36.177 71.221 58.285 1.00 70.43 197 ALA A O 1
ATOM 1527 N N . LEU A 1 198 ? 34.670 71.421 56.621 1.00 61.50 198 LEU A N 1
ATOM 1528 C CA . LEU A 1 198 ? 34.942 72.843 56.425 1.00 49.91 198 LEU A CA 1
ATOM 1529 C C . LEU A 1 198 ? 34.715 73.622 57.706 1.00 50.54 198 LEU A C 1
ATOM 1530 O O . LEU A 1 198 ? 35.371 74.626 57.946 1.00 54.77 198 LEU A O 1
ATOM 1535 N N . LEU A 1 199 ? 33.807 73.154 58.547 1.00 43.83 199 LEU A N 1
ATOM 1536 C CA . LEU A 1 199 ? 33.533 73.866 59.774 1.00 44.12 199 LEU A CA 1
ATOM 1537 C C . LEU A 1 199 ? 34.728 73.891 60.701 1.00 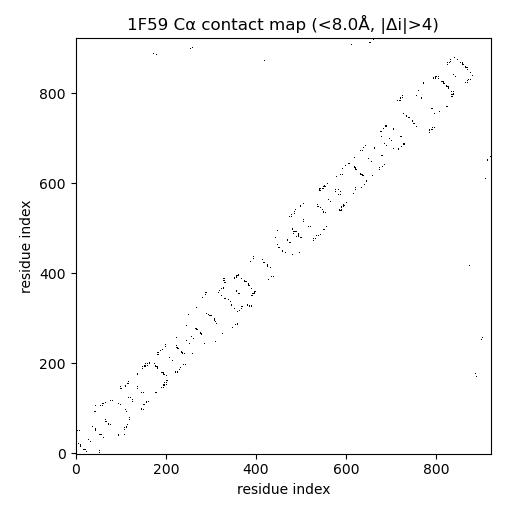52.79 199 LEU A C 1
ATOM 1538 O O . LEU A 1 199 ? 34.990 74.882 61.383 1.00 60.82 199 LEU A O 1
ATOM 1543 N N . ASN A 1 200 ? 35.472 72.804 60.726 1.00 59.36 200 ASN A N 1
ATOM 1544 C CA . ASN A 1 200 ? 36.624 72.741 61.606 1.00 67.05 200 ASN A CA 1
ATOM 1545 C C . ASN A 1 200 ? 37.863 73.315 60.952 1.00 66.56 200 ASN A C 1
ATOM 1546 O O . ASN A 1 200 ? 38.874 73.533 61.608 1.00 60.76 200 ASN A O 1
ATOM 1551 N N . SER A 1 201 ? 37.782 73.570 59.656 1.00 65.20 201 SER A N 1
ATOM 1552 C CA . SER A 1 201 ? 38.928 74.098 58.942 1.00 71.45 201 SER A CA 1
ATOM 1553 C C . SER A 1 201 ? 39.004 75.619 58.889 1.00 70.81 201 SER A C 1
ATOM 1554 O O . SER A 1 201 ? 39.976 76.167 58.395 1.00 72.08 201 SER A O 1
ATOM 1557 N N . LEU A 1 202 ? 37.998 76.303 59.410 1.00 70.48 202 LEU A N 1
ATOM 1558 C CA . LEU A 1 202 ? 37.998 77.761 59.375 1.00 71.69 202 LEU A CA 1
ATOM 1559 C C . LEU A 1 202 ? 39.112 78.383 60.205 1.00 77.89 202 LEU A C 1
ATOM 1560 O O . LEU A 1 202 ? 39.635 79.439 59.867 1.00 73.85 202 LEU A O 1
ATOM 1565 N N . GLU A 1 203 ? 39.473 77.714 61.289 1.00 84.16 203 GLU A N 1
ATOM 1566 C CA . GLU A 1 203 ? 40.498 78.211 62.191 1.00 89.37 203 GLU A CA 1
ATOM 1567 C C . GLU A 1 203 ? 41.843 78.421 61.536 1.00 87.22 203 GLU A C 1
ATOM 1568 O O . GLU A 1 203 ? 42.506 79.411 61.788 1.00 98.30 203 GLU A O 1
ATOM 1574 N N . PHE A 1 204 ? 42.263 77.488 60.702 1.00 81.99 204 PHE A N 1
ATOM 1575 C CA . PHE A 1 204 ? 43.558 77.622 60.065 1.00 73.78 204 PHE A CA 1
ATOM 1576 C C . PHE A 1 204 ? 43.482 77.969 58.594 1.00 71.95 204 PHE A C 1
ATOM 1577 O O . PHE A 1 204 ? 44.337 77.563 57.818 1.00 80.64 204 PHE A O 1
ATOM 1585 N N . THR A 1 205 ? 42.472 78.728 58.202 1.00 67.95 205 THR A N 1
ATOM 1586 C CA . THR A 1 205 ? 42.337 79.083 56.796 1.00 69.59 205 THR A CA 1
ATOM 1587 C C . THR A 1 205 ? 42.354 80.580 56.586 1.00 71.71 205 THR A C 1
ATOM 1588 O O . THR A 1 205 ? 42.048 81.063 55.489 1.00 65.64 205 THR A O 1
ATOM 1592 N N . LYS A 1 206 ? 42.725 81.314 57.636 1.00 78.57 206 LYS A N 1
ATOM 1593 C CA . LYS A 1 206 ? 42.765 82.774 57.564 1.00 76.30 206 LYS A CA 1
ATOM 1594 C C . LYS A 1 206 ? 43.395 83.259 56.263 1.00 75.24 206 LYS A C 1
ATOM 1595 O O . LYS A 1 206 ? 42.833 84.101 55.568 1.00 78.29 206 LYS A O 1
ATOM 1601 N N . ALA A 1 207 ? 44.552 82.702 55.928 1.00 76.43 207 ALA A N 1
ATOM 1602 C CA . ALA A 1 207 ? 45.265 83.076 54.721 1.00 72.74 207 ALA A CA 1
ATOM 1603 C C . ALA A 1 207 ? 44.324 83.215 53.534 1.00 74.37 207 ALA A C 1
ATOM 1604 O O . ALA A 1 207 ? 44.341 84.210 52.808 1.00 76.10 207 ALA A O 1
ATOM 1606 N N . ASN A 1 208 ? 43.482 82.209 53.367 1.00 72.29 208 ASN A N 1
ATOM 1607 C CA . ASN A 1 208 ? 42.552 82.147 52.263 1.00 68.56 208 ASN A CA 1
ATOM 1608 C C . ASN A 1 208 ? 41.437 83.174 52.269 1.00 72.51 208 ASN A C 1
ATOM 1609 O O . ASN A 1 208 ? 41.086 83.703 51.220 1.00 75.99 208 ASN A O 1
ATOM 1614 N N . PHE A 1 209 ? 40.871 83.464 53.432 1.00 72.14 209 PHE A N 1
ATOM 1615 C CA . PHE A 1 209 ? 39.780 84.437 53.486 1.00 81.72 209 PHE A CA 1
ATOM 1616 C C . PHE A 1 209 ? 40.245 85.863 53.248 1.00 86.66 209 PHE A C 1
ATOM 1617 O O . PHE A 1 209 ? 39.456 86.725 52.842 1.00 88.89 209 PHE A O 1
ATOM 1625 N N . ASP A 1 210 ? 41.525 86.114 53.495 1.00 90.40 210 ASP A N 1
ATOM 1626 C CA . ASP A 1 210 ? 42.057 87.450 53.312 1.00 90.19 210 ASP A CA 1
ATOM 1627 C C . ASP A 1 210 ? 42.255 87.773 51.833 1.00 89.23 210 ASP A C 1
ATOM 1628 O O . ASP A 1 210 ? 42.255 88.944 51.455 1.00 94.80 210 ASP A O 1
ATOM 1633 N N . LYS A 1 211 ? 42.388 86.738 50.999 1.00 66.79 211 LYS A N 1
ATOM 1634 C CA . LYS A 1 211 ? 42.547 86.917 49.549 1.00 70.25 211 LYS A CA 1
ATOM 1635 C C . LYS A 1 211 ? 41.180 87.054 48.859 1.00 83.00 211 LYS A C 1
ATOM 1636 O O . LYS A 1 211 ? 40.484 86.062 48.617 1.00 74.04 211 LYS A O 1
ATOM 1642 N N . GLU A 1 212 ? 40.797 88.285 48.541 1.00 103.61 212 GLU A N 1
ATOM 1643 C CA . GLU A 1 212 ? 39.510 88.560 47.905 1.00 110.24 212 GLU A CA 1
ATOM 1644 C C . GLU A 1 212 ? 39.087 87.485 46.885 1.00 103.40 212 GLU A C 1
ATOM 1645 O O . GLU A 1 212 ? 37.933 87.080 46.835 1.00 106.26 212 GLU A O 1
ATOM 1651 N N . SER A 1 213 ? 40.034 87.010 46.089 1.00 88.03 213 SER A N 1
ATOM 1652 C CA . SER A 1 213 ? 39.758 86.004 45.066 1.00 77.65 213 SER A CA 1
ATOM 1653 C C . SER A 1 213 ? 39.142 84.728 45.578 1.00 74.87 213 SER A C 1
ATOM 1654 O O . SER A 1 213 ? 38.067 84.327 45.140 1.00 76.89 213 SER A O 1
ATOM 1657 N N . GLU A 1 214 ? 39.860 84.087 46.494 1.00 73.90 214 GLU A N 1
ATOM 1658 C CA . GLU A 1 214 ? 39.462 82.816 47.078 1.00 70.64 214 GLU A CA 1
ATOM 1659 C C . GLU A 1 214 ? 38.252 82.904 47.992 1.00 72.81 214 GLU A C 1
ATOM 1660 O O . GLU A 1 214 ? 37.322 82.107 47.872 1.00 71.11 214 GLU A O 1
ATOM 1666 N N . ARG A 1 215 ? 38.263 83.865 48.910 1.00 84.01 215 ARG A N 1
ATOM 1667 C CA . ARG A 1 215 ? 37.140 84.039 49.823 1.00 76.12 215 ARG A CA 1
ATOM 1668 C C . ARG A 1 215 ? 35.868 84.129 48.990 1.00 77.79 215 ARG A C 1
ATOM 1669 O O . ARG A 1 215 ? 34.892 83.426 49.228 1.00 88.62 215 ARG A O 1
ATOM 1677 N N . HIS A 1 216 ? 35.890 85.001 47.996 1.00 73.26 216 HIS A N 1
ATOM 1678 C CA . HIS A 1 216 ? 34.752 85.174 47.112 1.00 75.53 216 HIS A CA 1
ATOM 1679 C C . HIS A 1 216 ? 34.240 83.805 46.635 1.00 69.10 216 HIS A C 1
ATOM 1680 O O . HIS A 1 216 ? 33.039 83.604 46.484 1.00 89.14 216 HIS A O 1
ATOM 1687 N N . PHE A 1 217 ? 35.142 82.855 46.402 1.00 67.84 217 PHE A N 1
ATOM 1688 C CA . PHE A 1 217 ? 34.717 81.541 45.929 1.00 60.28 217 PHE A CA 1
ATOM 1689 C C . PHE A 1 217 ? 34.121 80.714 47.042 1.00 60.01 217 PHE A C 1
ATOM 1690 O O . PHE A 1 217 ? 33.122 80.030 46.842 1.00 64.28 217 PHE A O 1
ATOM 1698 N N . ILE A 1 218 ? 34.723 80.778 48.222 1.00 74.92 218 ILE A N 1
ATOM 1699 C CA . ILE A 1 218 ? 34.233 79.996 49.350 1.00 66.35 218 ILE A CA 1
ATOM 1700 C C . ILE A 1 218 ? 32.802 80.363 49.717 1.00 75.40 218 ILE A C 1
ATOM 1701 O O . ILE A 1 218 ? 31.951 79.485 49.867 1.00 80.45 218 ILE A O 1
ATOM 1706 N N . MET A 1 219 ? 32.523 81.656 49.837 1.00 64.72 219 MET A N 1
ATOM 1707 C CA . MET A 1 219 ? 31.179 82.090 50.175 1.00 63.13 219 MET A CA 1
ATOM 1708 C C . MET A 1 219 ? 30.162 81.589 49.158 1.00 66.68 219 MET A C 1
ATOM 1709 O O . MET A 1 219 ? 28.993 81.374 49.496 1.00 56.07 219 MET A O 1
ATOM 1714 N N . GLN A 1 220 ? 30.588 81.411 47.911 1.00 60.58 220 GLN A N 1
ATOM 1715 C CA . GLN A 1 220 ? 29.661 80.900 46.920 1.00 67.10 220 GLN A CA 1
ATOM 1716 C C . GLN A 1 220 ? 29.310 79.461 47.272 1.00 60.83 220 GLN A C 1
ATOM 1717 O O . GLN A 1 220 ? 28.155 79.137 47.563 1.00 60.00 220 GLN A O 1
ATOM 1723 N N . VAL A 1 221 ? 30.312 78.598 47.267 1.00 60.80 221 VAL A N 1
ATOM 1724 C CA . VAL A 1 221 ? 30.091 77.204 47.595 1.00 59.03 221 VAL A CA 1
ATOM 1725 C C . VAL A 1 221 ? 29.309 77.025 48.900 1.00 56.08 221 VAL A C 1
ATOM 1726 O O . VAL A 1 221 ? 28.467 76.145 48.992 1.00 58.70 221 VAL A O 1
ATOM 1730 N N . VAL A 1 222 ? 29.587 77.841 49.909 1.00 50.14 222 VAL A N 1
ATOM 1731 C CA . VAL A 1 222 ? 28.867 77.727 51.163 1.00 43.77 222 VAL A CA 1
ATOM 1732 C C . VAL A 1 222 ? 27.425 78.147 50.979 1.00 52.52 222 VAL A C 1
ATOM 1733 O O . VAL A 1 222 ? 26.500 77.447 51.385 1.00 63.59 222 VAL A O 1
ATOM 1737 N N . CYS A 1 223 ? 27.219 79.301 50.370 1.00 57.73 223 CYS A N 1
ATOM 1738 C CA . CYS A 1 223 ? 25.868 79.771 50.169 1.00 63.67 223 CYS A CA 1
ATOM 1739 C C . CYS A 1 223 ? 25.007 78.793 49.379 1.00 62.05 223 CYS A C 1
ATOM 1740 O O . CYS A 1 223 ? 23.869 78.519 49.752 1.00 61.03 223 CYS A O 1
ATOM 1743 N N . GLU A 1 224 ? 25.546 78.254 48.295 1.00 60.02 224 GLU A N 1
ATOM 1744 C CA . GLU A 1 224 ? 24.788 77.311 47.496 1.00 64.63 224 GLU A CA 1
ATOM 1745 C C . GLU A 1 224 ? 24.479 76.045 48.288 1.00 72.33 224 GLU A C 1
ATOM 1746 O O . GLU A 1 224 ? 23.501 75.350 48.003 1.00 81.13 224 GLU A O 1
ATOM 1752 N N . ALA A 1 225 ? 25.305 75.738 49.282 1.00 61.98 225 ALA A N 1
ATOM 1753 C CA . ALA A 1 225 ? 25.071 74.542 50.071 1.00 57.72 225 ALA A CA 1
ATOM 1754 C C . ALA A 1 225 ? 23.907 74.713 51.033 1.00 66.16 225 ALA A C 1
ATOM 1755 O O . ALA A 1 225 ? 23.366 73.723 51.541 1.00 74.17 225 ALA A O 1
ATOM 1757 N N . THR A 1 226 ? 23.516 75.958 51.299 1.00 68.56 226 THR A N 1
ATOM 1758 C CA . THR A 1 226 ? 22.397 76.190 52.209 1.00 64.06 226 THR A CA 1
ATOM 1759 C C . THR A 1 226 ? 21.093 75.921 51.479 1.00 65.33 226 THR A C 1
ATOM 1760 O O . THR A 1 226 ? 20.021 75.923 52.075 1.00 72.75 226 THR A O 1
ATOM 1764 N N . GLN A 1 227 ? 21.195 75.673 50.179 1.00 64.00 227 GLN A N 1
ATOM 1765 C CA . GLN A 1 227 ? 20.023 75.389 49.370 1.00 64.80 227 GLN A CA 1
ATOM 1766 C C . GLN A 1 227 ? 19.797 73.886 49.213 1.00 65.71 227 GLN A C 1
ATOM 1767 O O . GLN A 1 227 ? 18.692 73.436 48.936 1.00 73.04 227 GLN A O 1
ATOM 1773 N N . CYS A 1 228 ? 20.852 73.107 49.386 1.00 66.67 228 CYS A N 1
ATOM 1774 C CA . CYS A 1 228 ? 20.757 71.662 49.270 1.00 64.12 228 CYS A CA 1
ATOM 1775 C C . CYS A 1 228 ? 19.523 71.102 50.000 1.00 68.93 228 CYS A C 1
ATOM 1776 O O . CYS A 1 228 ? 19.400 71.221 51.216 1.00 67.35 228 CYS A O 1
ATOM 1779 N N . PRO A 1 229 ? 18.601 70.468 49.260 1.00 66.56 229 PRO A N 1
ATOM 1780 C CA . PRO A 1 229 ? 17.394 69.897 49.849 1.00 60.14 229 PRO A CA 1
ATOM 1781 C C . PRO A 1 229 ? 17.656 68.898 50.965 1.00 61.38 229 PRO A C 1
ATOM 1782 O O . PRO A 1 229 ? 16.725 68.521 51.678 1.00 57.66 229 PRO A O 1
ATOM 1786 N N . ASP A 1 230 ? 18.894 68.433 51.113 1.00 58.64 230 ASP A N 1
ATOM 1787 C CA . ASP A 1 230 ? 19.164 67.514 52.211 1.00 59.51 230 ASP A CA 1
ATOM 1788 C C . ASP A 1 230 ? 19.405 68.367 53.440 1.00 60.18 230 ASP A C 1
ATOM 1789 O O . ASP A 1 230 ? 20.528 68.813 53.682 1.00 57.62 230 ASP A O 1
ATOM 1794 N N . THR A 1 231 ? 18.339 68.589 54.204 1.00 55.80 231 THR A N 1
ATOM 1795 C CA . THR A 1 231 ? 18.392 69.389 55.416 1.00 51.67 231 THR A CA 1
ATOM 1796 C C . THR A 1 231 ? 19.722 69.287 56.131 1.00 57.82 231 THR A C 1
ATOM 1797 O O . THR A 1 231 ? 20.327 70.304 56.441 1.00 74.07 231 THR A O 1
ATOM 1801 N N . ARG A 1 232 ? 20.173 68.061 56.381 1.00 55.64 232 ARG A N 1
ATOM 1802 C CA . ARG A 1 232 ? 21.423 67.798 57.076 1.00 54.45 232 ARG A CA 1
ATOM 1803 C C . ARG A 1 232 ? 22.567 68.662 56.582 1.00 56.34 232 ARG A C 1
ATOM 1804 O O . ARG A 1 232 ? 23.442 69.060 57.353 1.00 58.11 232 ARG A O 1
ATOM 1812 N N . VAL A 1 233 ? 22.568 68.918 55.283 1.00 55.19 233 VAL A N 1
ATOM 1813 C CA . VAL A 1 233 ? 23.572 69.762 54.659 1.00 53.25 233 VAL A CA 1
ATOM 1814 C C . VAL A 1 233 ? 23.223 71.231 54.956 1.00 57.43 233 VAL A C 1
ATOM 1815 O O . VAL A 1 233 ? 24.056 71.993 55.448 1.00 45.66 233 VAL A O 1
ATOM 1819 N N . ARG A 1 234 ? 21.978 71.606 54.659 1.00 60.51 234 ARG A N 1
ATOM 1820 C CA . ARG A 1 234 ? 21.475 72.959 54.881 1.00 61.89 234 ARG A CA 1
ATOM 1821 C C . ARG A 1 234 ? 21.851 73.422 56.269 1.00 62.04 234 ARG A C 1
ATOM 1822 O O . ARG A 1 234 ? 22.183 74.581 56.468 1.00 68.43 234 ARG A O 1
ATOM 1830 N N . VAL A 1 235 ? 21.803 72.527 57.240 1.00 56.85 235 VAL A N 1
ATOM 1831 C CA . VAL A 1 235 ? 22.169 72.937 58.572 1.00 62.24 235 VAL A CA 1
ATOM 1832 C C . VAL A 1 235 ? 23.657 73.205 58.615 1.00 64.41 235 VAL A C 1
ATOM 1833 O O . VAL A 1 235 ? 24.078 74.329 58.871 1.00 72.43 235 VAL A O 1
ATOM 1837 N N . ALA A 1 236 ? 24.468 72.193 58.343 1.00 63.03 236 ALA A N 1
ATOM 1838 C CA . ALA A 1 236 ? 25.912 72.395 58.393 1.00 59.82 236 ALA A CA 1
ATOM 1839 C C . ALA A 1 236 ? 26.346 73.575 57.520 1.00 60.14 236 ALA A C 1
ATOM 1840 O O . ALA A 1 236 ? 27.303 74.275 57.837 1.00 56.68 236 ALA A O 1
ATOM 1842 N N . ALA A 1 237 ? 25.640 73.818 56.424 1.00 62.80 237 ALA A N 1
ATOM 1843 C CA . ALA A 1 237 ? 26.013 74.937 55.567 1.00 59.48 237 ALA A CA 1
ATOM 1844 C C . ALA A 1 237 ? 25.833 76.263 56.309 1.00 58.04 237 ALA A C 1
ATOM 1845 O O . ALA A 1 237 ? 26.662 77.166 56.191 1.00 59.08 237 ALA A O 1
ATOM 1847 N N . LEU A 1 238 ? 24.748 76.385 57.067 1.00 53.62 238 LEU A N 1
ATOM 1848 C CA . LEU A 1 238 ? 24.508 77.601 57.822 1.00 52.84 238 LEU A CA 1
ATOM 1849 C C . LEU A 1 238 ? 25.516 77.660 58.974 1.00 57.19 238 LEU A C 1
ATOM 1850 O O . LEU A 1 238 ? 26.029 78.731 59.300 1.00 58.40 238 LEU A O 1
ATOM 1855 N N . GLN A 1 239 ? 25.825 76.509 59.568 1.00 53.16 239 GLN A N 1
ATOM 1856 C CA . GLN A 1 239 ? 26.794 76.466 60.664 1.00 57.94 239 GLN A CA 1
ATOM 1857 C C . GLN A 1 239 ? 28.105 77.160 60.297 1.00 54.18 239 GLN A C 1
ATOM 1858 O O . GLN A 1 239 ? 28.737 77.803 61.138 1.00 45.71 239 GLN A O 1
ATOM 1864 N N . ASN A 1 240 ? 28.518 77.006 59.045 1.00 48.15 240 ASN A N 1
ATOM 1865 C CA . ASN A 1 240 ? 29.733 77.642 58.584 1.00 54.87 240 ASN A CA 1
ATOM 1866 C C . ASN A 1 240 ? 29.462 79.137 58.456 1.00 59.44 240 ASN A C 1
ATOM 1867 O O . ASN A 1 240 ? 30.288 79.966 58.838 1.00 56.41 240 ASN A O 1
ATOM 1872 N N . LEU A 1 241 ? 28.298 79.486 57.917 1.00 60.50 241 LEU A N 1
ATOM 1873 C CA . LEU A 1 241 ? 27.951 80.889 57.753 1.00 59.54 241 LEU A CA 1
ATOM 1874 C C . LEU A 1 241 ? 27.980 81.593 59.089 1.00 60.09 241 LEU A C 1
ATOM 1875 O O . LEU A 1 241 ? 28.353 82.756 59.175 1.00 63.12 241 LEU A O 1
ATOM 1880 N N . VAL A 1 242 ? 27.586 80.888 60.140 1.00 50.93 242 VAL A N 1
ATOM 1881 C CA . VAL A 1 242 ? 27.614 81.487 61.457 1.00 43.62 242 VAL A CA 1
ATOM 1882 C C . VAL A 1 242 ? 29.062 81.648 61.919 1.00 46.27 242 VAL A C 1
ATOM 1883 O O . VAL A 1 242 ? 29.484 82.753 62.194 1.00 57.33 242 VAL A O 1
ATOM 1887 N N . LYS A 1 243 ? 29.829 80.560 61.972 1.00 50.24 243 LYS A N 1
ATOM 1888 C CA . LYS A 1 243 ? 31.221 80.619 62.439 1.00 53.05 243 LYS A CA 1
ATOM 1889 C C . LYS A 1 243 ? 32.058 81.646 61.671 1.00 57.86 243 LYS A C 1
ATOM 1890 O O . LYS A 1 243 ? 32.945 82.280 62.243 1.00 56.65 243 LYS A O 1
ATOM 1896 N N . ILE A 1 244 ? 31.767 81.811 60.382 1.00 61.07 244 ILE A N 1
ATOM 1897 C CA . ILE A 1 244 ? 32.473 82.786 59.545 1.00 53.38 244 ILE A CA 1
ATOM 1898 C C . ILE A 1 244 ? 32.123 84.192 60.027 1.00 59.75 244 ILE A C 1
ATOM 1899 O O . ILE A 1 244 ? 33.015 85.009 60.254 1.00 64.62 244 ILE A O 1
ATOM 1904 N N . MET A 1 245 ? 30.827 84.474 60.175 1.00 56.43 245 MET A N 1
ATOM 1905 C CA . MET A 1 245 ? 30.385 85.784 60.647 1.00 55.13 245 MET A CA 1
ATOM 1906 C C . MET A 1 245 ? 31.197 86.199 61.848 1.00 61.51 245 MET A C 1
ATOM 1907 O O . MET A 1 245 ? 31.535 87.365 62.003 1.00 73.33 245 MET A O 1
ATOM 1912 N N . SER A 1 246 ? 31.504 85.232 62.699 1.00 55.19 246 SER A N 1
ATOM 1913 C CA . SER A 1 246 ? 32.289 85.490 63.874 1.00 51.84 246 SER A CA 1
ATOM 1914 C C . SER A 1 246 ? 33.766 85.799 63.541 1.00 56.21 246 SER A C 1
ATOM 1915 O O . SER A 1 246 ? 34.288 86.862 63.881 1.00 66.91 246 SER A O 1
ATOM 1918 N N . LEU A 1 247 ? 34.439 84.881 62.866 1.00 45.85 247 LEU A N 1
ATOM 1919 C CA . LEU A 1 247 ? 35.841 85.074 62.517 1.00 47.74 247 LEU A CA 1
ATOM 1920 C C . LEU A 1 247 ? 36.155 86.137 61.449 1.00 53.92 247 LEU A C 1
ATOM 1921 O O . LEU A 1 247 ? 37.243 86.706 61.466 1.00 62.44 247 LEU A O 1
ATOM 1926 N N . TYR A 1 248 ? 35.237 86.405 60.520 1.00 52.11 248 TYR A N 1
ATOM 1927 C CA . TYR A 1 248 ? 35.517 87.383 59.469 1.00 50.49 248 TYR A CA 1
ATOM 1928 C C . TYR A 1 248 ? 34.464 88.464 59.248 1.00 60.66 248 TYR A C 1
ATOM 1929 O O . TYR A 1 248 ? 34.069 88.750 58.107 1.00 59.63 248 TYR A O 1
ATOM 1938 N N . TYR A 1 249 ? 34.017 89.083 60.331 1.00 60.58 249 TYR A N 1
ATOM 1939 C CA . TYR A 1 249 ? 33.033 90.129 60.205 1.00 56.56 249 TYR A CA 1
ATOM 1940 C C . TYR A 1 249 ? 33.462 91.189 59.192 1.00 59.58 249 TYR A C 1
ATOM 1941 O O . TYR A 1 249 ? 32.683 91.569 58.334 1.00 67.84 249 TYR A O 1
ATOM 1950 N N . GLN A 1 250 ? 34.701 91.660 59.279 1.00 68.40 250 GLN A N 1
ATOM 1951 C CA . GLN A 1 250 ? 35.167 92.688 58.366 1.00 76.10 250 GLN A CA 1
ATOM 1952 C C . GLN A 1 250 ? 34.991 92.416 56.877 1.00 75.37 250 GLN A C 1
ATOM 1953 O O . GLN A 1 250 ? 34.650 93.323 56.125 1.00 76.35 250 GLN A O 1
ATOM 1959 N N . TYR A 1 251 ? 35.197 91.177 56.447 1.00 75.50 251 TYR A N 1
ATOM 1960 C CA . TYR A 1 251 ? 35.065 90.828 55.026 1.00 72.65 251 TYR A CA 1
ATOM 1961 C C . TYR A 1 251 ? 33.630 90.638 54.549 1.00 72.57 251 TYR A C 1
ATOM 1962 O O . TYR A 1 251 ? 33.390 90.538 53.349 1.00 78.31 251 TYR A O 1
ATOM 1971 N N . MET A 1 252 ? 32.684 90.591 55.479 1.00 65.35 252 MET A N 1
ATOM 1972 C CA . MET A 1 252 ? 31.285 90.344 55.142 1.00 63.69 252 MET A CA 1
ATOM 1973 C C . MET A 1 252 ? 30.452 91.381 54.426 1.00 64.75 252 MET A C 1
ATOM 1974 O O . MET A 1 252 ? 29.419 91.041 53.862 1.00 62.29 252 MET A O 1
ATOM 1979 N N . GLU A 1 253 ? 30.871 92.629 54.419 1.00 71.02 253 GLU A N 1
ATOM 1980 C CA . GLU A 1 253 ? 30.018 93.621 53.783 1.00 69.18 253 GLU A CA 1
ATOM 1981 C C . GLU A 1 253 ? 29.643 93.344 52.336 1.00 62.68 253 GLU A C 1
ATOM 1982 O O . GLU A 1 253 ? 28.660 93.882 51.844 1.00 60.82 253 GLU A O 1
ATOM 1988 N N . THR A 1 254 ? 30.422 92.506 51.660 1.00 61.29 254 THR A N 1
ATOM 1989 C CA . THR A 1 254 ? 30.182 92.163 50.256 1.00 60.34 254 THR A CA 1
ATOM 1990 C C . THR A 1 254 ? 29.044 91.172 50.078 1.00 67.06 254 THR A C 1
ATOM 1991 O O . THR A 1 254 ? 28.292 91.246 49.111 1.00 69.07 254 THR A O 1
ATOM 1995 N N . TYR A 1 255 ? 28.946 90.230 51.013 1.00 69.97 255 TYR A N 1
ATOM 1996 C CA . TYR A 1 255 ? 27.964 89.160 50.953 1.00 63.97 255 TYR A CA 1
ATOM 1997 C C . TYR A 1 255 ? 26.691 89.417 51.724 1.00 63.09 255 TYR A C 1
ATOM 1998 O O . TYR A 1 255 ? 25.628 88.933 51.350 1.00 58.50 255 TYR A O 1
ATOM 2007 N N . MET A 1 256 ? 26.809 90.178 52.801 1.00 65.69 256 MET A N 1
ATOM 2008 C CA . MET A 1 256 ? 25.686 90.495 53.673 1.00 67.75 256 MET A CA 1
ATOM 2009 C C . MET A 1 256 ? 24.412 90.890 52.946 1.00 67.13 256 MET A C 1
ATOM 2010 O O . MET A 1 256 ? 23.410 90.185 53.013 1.00 72.72 256 MET A O 1
ATOM 2015 N N . GLY A 1 257 ? 24.452 92.008 52.239 1.00 62.54 257 GLY A N 1
ATOM 2016 C CA . GLY A 1 257 ? 23.264 92.467 51.547 1.00 68.26 257 GLY A CA 1
ATOM 2017 C C . GLY A 1 257 ? 22.753 91.669 50.358 1.00 69.13 257 GLY A C 1
ATOM 2018 O O . GLY A 1 257 ? 21.558 91.422 50.244 1.00 71.68 257 GLY A O 1
ATOM 2019 N N . PRO A 1 258 ? 23.631 91.252 49.449 1.00 71.20 258 PRO A N 1
ATOM 2020 C CA . PRO A 1 258 ? 23.217 90.488 48.273 1.00 74.42 258 PRO A CA 1
ATOM 2021 C C . PRO A 1 258 ? 22.889 89.000 48.471 1.00 82.46 258 PRO A C 1
ATOM 2022 O O . PRO A 1 258 ? 22.542 88.314 47.507 1.00 81.53 258 PRO A O 1
ATOM 2026 N N . ALA A 1 259 ? 22.996 88.486 49.695 1.00 83.51 259 ALA A N 1
ATOM 2027 C CA . ALA A 1 259 ? 22.700 87.074 49.913 1.00 75.16 259 ALA A CA 1
ATOM 2028 C C . ALA A 1 259 ? 22.548 86.651 51.359 1.00 69.13 259 ALA A C 1
ATOM 2029 O O . ALA A 1 259 ? 21.499 86.162 51.746 1.00 75.44 259 ALA A O 1
ATOM 2031 N N . LEU A 1 260 ? 23.581 86.826 52.165 1.00 59.55 260 LEU A N 1
ATOM 2032 C CA . LEU A 1 260 ? 23.483 86.393 53.548 1.00 57.33 260 LEU A CA 1
ATOM 2033 C C . LEU A 1 260 ? 22.217 86.846 54.262 1.00 63.20 260 LEU A C 1
ATOM 2034 O O . LEU A 1 260 ? 21.585 86.047 54.947 1.00 68.04 260 LEU A O 1
ATOM 2039 N N . PHE A 1 261 ? 21.823 88.105 54.109 1.00 62.85 261 PHE A N 1
ATOM 2040 C CA . PHE A 1 261 ? 20.625 88.569 54.795 1.00 62.26 261 PHE A CA 1
ATOM 2041 C C . PHE A 1 261 ? 19.417 87.706 54.454 1.00 68.56 261 PHE A C 1
ATOM 2042 O O . PHE A 1 261 ? 18.735 87.195 55.346 1.00 72.27 261 PHE A O 1
ATOM 2050 N N . ALA A 1 262 ? 19.144 87.537 53.166 1.00 65.04 262 ALA A N 1
ATOM 2051 C CA . ALA A 1 262 ? 17.997 86.729 52.758 1.00 62.73 262 ALA A CA 1
ATOM 2052 C C . ALA A 1 262 ? 18.048 85.296 53.278 1.00 62.02 262 ALA A C 1
ATOM 2053 O O . ALA A 1 262 ? 17.044 84.775 53.770 1.00 56.16 262 ALA A O 1
ATOM 2055 N N . ILE A 1 263 ? 19.214 84.662 53.165 1.00 54.57 263 ILE A N 1
ATOM 2056 C CA . ILE A 1 263 ? 19.386 83.295 53.620 1.00 46.37 263 ILE A CA 1
ATOM 2057 C C . ILE A 1 263 ? 19.093 83.125 55.102 1.00 51.26 263 ILE A C 1
ATOM 2058 O O . ILE A 1 263 ? 18.295 82.277 55.489 1.00 52.98 263 ILE A O 1
ATOM 2063 N N . THR A 1 264 ? 19.746 83.925 55.932 1.00 48.84 264 THR A N 1
ATOM 2064 C CA . THR A 1 264 ? 19.558 83.809 57.360 1.00 54.44 264 THR A CA 1
ATOM 2065 C C . THR A 1 264 ? 18.166 84.176 57.795 1.00 60.10 264 THR A C 1
ATOM 2066 O O . THR A 1 264 ? 17.644 83.583 58.735 1.00 72.25 264 THR A O 1
ATOM 2070 N N . ILE A 1 265 ? 17.552 85.154 57.140 1.00 63.55 265 ILE A N 1
ATOM 2071 C CA . ILE A 1 265 ? 16.197 85.525 57.524 1.00 60.79 265 ILE A CA 1
ATOM 2072 C C . ILE A 1 265 ? 15.236 84.373 57.198 1.00 66.32 265 ILE A C 1
ATOM 2073 O O . ILE A 1 265 ? 14.451 83.979 58.051 1.00 70.07 265 ILE A O 1
ATOM 2078 N N . GLU A 1 266 ? 15.299 83.809 55.987 1.00 68.61 266 GLU A N 1
ATOM 2079 C CA . GLU A 1 266 ? 14.397 82.708 55.654 1.00 66.85 266 GLU A CA 1
ATOM 2080 C C . GLU A 1 266 ? 14.670 81.603 56.648 1.00 61.00 266 GLU A C 1
ATOM 2081 O O . GLU A 1 266 ? 13.750 80.945 57.132 1.00 63.10 266 GLU A O 1
ATOM 2087 N N . ALA A 1 267 ? 15.948 81.414 56.951 1.00 52.95 267 ALA A N 1
ATOM 2088 C CA . ALA A 1 267 ? 16.386 80.402 57.900 1.00 55.58 267 ALA A CA 1
ATOM 2089 C C . ALA A 1 267 ? 15.672 80.482 59.247 1.00 61.05 267 ALA A C 1
ATOM 2090 O O . ALA A 1 267 ? 15.247 79.468 59.778 1.00 72.02 267 ALA A O 1
ATOM 2092 N N . MET A 1 268 ? 15.560 81.681 59.809 1.00 63.67 268 MET A N 1
ATOM 2093 C CA . MET A 1 268 ? 14.890 81.872 61.095 1.00 64.48 268 MET A CA 1
ATOM 2094 C C . MET A 1 268 ? 13.404 81.578 61.020 1.00 69.18 268 MET A C 1
ATOM 2095 O O . MET A 1 268 ? 12.730 81.513 62.049 1.00 71.85 268 MET A O 1
ATOM 2100 N N . LYS A 1 269 ? 12.888 81.411 59.809 1.00 68.68 269 LYS A N 1
ATOM 2101 C CA . LYS A 1 269 ? 11.469 81.162 59.637 1.00 71.16 269 LYS A CA 1
ATOM 2102 C C . LYS A 1 269 ? 11.103 79.724 59.308 1.00 75.46 269 LYS A C 1
ATOM 2103 O O . LYS A 1 269 ? 9.933 79.357 59.412 1.00 71.94 269 LYS A O 1
ATOM 2109 N N . SER A 1 270 ? 12.073 78.900 58.915 1.00 74.44 270 SER A N 1
ATOM 2110 C CA . SER A 1 270 ? 11.713 77.530 58.570 1.00 83.94 270 SER A CA 1
ATOM 2111 C C . SER A 1 270 ? 11.142 76.880 59.808 1.00 86.01 270 SER A C 1
ATOM 2112 O O . SER A 1 270 ? 11.554 77.190 60.934 1.00 80.08 270 SER A O 1
ATOM 2115 N N . ASP A 1 271 ? 10.164 76.006 59.582 1.00 85.80 271 ASP A N 1
ATOM 2116 C CA . ASP A 1 271 ? 9.501 75.298 60.659 1.00 81.24 271 ASP A CA 1
ATOM 2117 C C . ASP A 1 271 ? 10.453 74.292 61.260 1.00 77.24 271 ASP A C 1
ATOM 2118 O O . ASP A 1 271 ? 10.230 73.809 62.360 1.00 86.29 271 ASP A O 1
ATOM 2123 N N . ILE A 1 272 ? 11.522 73.987 60.537 1.00 68.06 272 ILE A N 1
ATOM 2124 C CA . ILE A 1 272 ? 12.520 73.041 61.012 1.00 65.59 272 ILE A CA 1
ATOM 2125 C C . ILE A 1 272 ? 13.428 73.689 62.060 1.00 71.45 272 ILE A C 1
ATOM 2126 O O . ILE A 1 272 ? 14.345 74.430 61.720 1.00 74.94 272 ILE A O 1
ATOM 2131 N N . ASP A 1 273 ? 13.174 73.400 63.329 1.00 73.11 273 ASP A N 1
ATOM 2132 C CA . ASP A 1 273 ? 13.956 73.953 64.430 1.00 78.47 273 ASP A CA 1
ATOM 2133 C C . ASP A 1 273 ? 15.456 73.984 64.133 1.00 79.45 273 ASP A C 1
ATOM 2134 O O . ASP A 1 273 ? 16.086 75.035 64.155 1.00 82.79 273 ASP A O 1
ATOM 2139 N N . GLU A 1 274 ? 16.017 72.815 63.864 1.00 85.49 274 GLU A N 1
ATOM 2140 C CA . GLU A 1 274 ? 17.438 72.664 63.565 1.00 82.89 274 GLU A CA 1
ATOM 2141 C C . GLU A 1 274 ? 17.933 73.801 62.687 1.00 69.86 274 GLU A C 1
ATOM 2142 O O . GLU A 1 274 ? 19.039 74.295 62.875 1.00 59.99 274 GLU A O 1
ATOM 2148 N N . VAL A 1 275 ? 17.104 74.199 61.725 1.00 62.59 275 VAL A N 1
ATOM 2149 C CA . VAL A 1 275 ? 17.439 75.271 60.799 1.00 57.86 275 VAL A CA 1
ATOM 2150 C C . VAL A 1 275 ? 17.246 76.622 61.477 1.00 60.23 275 VAL A C 1
ATOM 2151 O O . VAL A 1 275 ? 18.177 77.403 61.584 1.00 62.84 275 VAL A O 1
ATOM 2155 N N . ALA A 1 276 ? 16.029 76.894 61.929 1.00 50.95 276 ALA A N 1
ATOM 2156 C CA . ALA A 1 276 ? 15.714 78.147 62.607 1.00 49.06 276 ALA A CA 1
ATOM 2157 C C . ALA A 1 276 ? 16.773 78.495 63.639 1.00 45.21 276 ALA A C 1
ATOM 2158 O O . ALA A 1 276 ? 17.265 79.612 63.685 1.00 54.76 276 ALA A O 1
ATOM 2160 N N . LEU A 1 277 ? 17.103 77.538 64.484 1.00 41.89 277 LEU A N 1
ATOM 2161 C CA . LEU A 1 277 ? 18.104 77.740 65.507 1.00 54.83 277 LEU A CA 1
ATOM 2162 C C . LEU A 1 277 ? 19.430 78.307 64.963 1.00 54.83 277 LEU A C 1
ATOM 2163 O O . LEU A 1 277 ? 20.135 79.053 65.656 1.00 47.07 277 LEU A O 1
ATOM 2168 N N . GLN A 1 278 ? 19.769 77.938 63.731 1.00 48.81 278 GLN A N 1
ATOM 2169 C CA . GLN A 1 278 ? 21.005 78.392 63.123 1.00 44.46 278 GLN A CA 1
ATOM 2170 C C . GLN A 1 278 ? 20.866 79.822 62.630 1.00 49.13 278 GLN A C 1
ATOM 2171 O O . GLN A 1 278 ? 21.791 80.626 62.744 1.00 48.05 278 GLN A O 1
ATOM 2177 N N . GLY A 1 279 ? 19.706 80.133 62.071 1.00 46.05 279 GLY A N 1
ATOM 2178 C CA . GLY A 1 279 ? 19.468 81.476 61.599 1.00 52.76 279 GLY A CA 1
ATOM 2179 C C . GLY A 1 279 ? 19.577 82.397 62.795 1.00 60.50 279 GLY A C 1
ATOM 2180 O O . GLY A 1 279 ? 20.262 83.408 62.740 1.00 65.38 279 GLY A O 1
ATOM 2181 N N . ILE A 1 280 ? 18.910 82.036 63.886 1.00 57.77 280 ILE A N 1
ATOM 2182 C CA . ILE A 1 280 ? 18.950 82.838 65.096 1.00 57.90 280 ILE A CA 1
ATOM 2183 C C . ILE A 1 280 ? 20.412 82.991 65.525 1.00 63.18 280 ILE A C 1
ATOM 2184 O O . ILE A 1 280 ? 20.919 84.100 65.667 1.00 67.24 280 ILE A O 1
ATOM 2189 N N . GLU A 1 281 ? 21.096 81.867 65.702 1.00 73.02 281 GLU A N 1
ATOM 2190 C CA . GLU A 1 281 ? 22.504 81.865 66.102 1.00 74.93 281 GLU A CA 1
ATOM 2191 C C . GLU A 1 281 ? 23.314 82.855 65.273 1.00 67.65 281 GLU A C 1
ATOM 2192 O O . GLU A 1 281 ? 24.197 83.529 65.800 1.00 58.83 281 GLU A O 1
ATOM 2198 N N . PHE A 1 282 ? 23.002 82.949 63.982 1.00 63.31 282 PHE A N 1
ATOM 2199 C CA . PHE A 1 282 ? 23.718 83.857 63.083 1.00 60.31 282 PHE A CA 1
ATOM 2200 C C . PHE A 1 282 ? 23.780 85.291 63.579 1.00 57.48 282 PHE A C 1
ATOM 2201 O O . PHE A 1 282 ? 24.877 85.820 63.823 1.00 46.44 282 PHE A O 1
ATOM 2209 N N . TRP A 1 283 ? 22.606 85.910 63.707 1.00 49.39 283 TRP A N 1
ATOM 2210 C CA . TRP A 1 283 ? 22.492 87.283 64.179 1.00 54.71 283 TRP A CA 1
ATOM 2211 C C . TRP A 1 283 ? 22.989 87.476 65.600 1.00 63.66 283 TRP A C 1
ATOM 2212 O O . TRP A 1 283 ? 23.590 88.502 65.918 1.00 69.04 283 TRP A O 1
ATOM 2223 N N . SER A 1 284 ? 22.743 86.501 66.462 1.00 68.63 284 SER A N 1
ATOM 2224 C CA . SER A 1 284 ? 23.225 86.595 67.829 1.00 66.58 284 SER A CA 1
ATOM 2225 C C . SER A 1 284 ? 24.740 86.787 67.783 1.00 66.65 284 SER A C 1
ATOM 2226 O O . SER A 1 284 ? 25.323 87.359 68.692 1.00 72.17 284 SER A O 1
ATOM 2229 N N . ASN A 1 285 ? 25.377 86.316 66.716 1.00 60.38 285 ASN A N 1
ATOM 2230 C CA . ASN A 1 285 ? 26.811 86.473 66.569 1.00 58.54 285 ASN A CA 1
ATOM 2231 C C . ASN A 1 285 ? 27.130 87.849 66.000 1.00 66.25 285 ASN A C 1
ATOM 2232 O O . ASN A 1 285 ? 28.143 88.452 66.357 1.00 66.16 285 ASN A O 1
ATOM 2237 N N . VAL A 1 286 ? 26.273 88.350 65.109 1.00 65.03 286 VAL A N 1
ATOM 2238 C CA . VAL A 1 286 ? 26.496 89.665 64.529 1.00 49.52 286 VAL A CA 1
ATOM 2239 C C . VAL A 1 286 ? 26.510 90.619 65.691 1.00 52.14 286 VAL A C 1
ATOM 2240 O O . VAL A 1 286 ? 27.385 91.454 65.785 1.00 61.01 286 VAL A O 1
ATOM 2244 N N . CYS A 1 287 ? 25.539 90.489 66.588 1.00 53.81 287 CYS A N 1
ATOM 2245 C CA . CYS A 1 287 ? 25.473 91.346 67.761 1.00 60.13 287 CYS A CA 1
ATOM 2246 C C . CYS A 1 287 ? 26.745 91.293 68.582 1.00 68.41 287 CYS A C 1
ATOM 2247 O O . CYS A 1 287 ? 27.389 92.310 68.780 1.00 81.97 287 CYS A O 1
ATOM 2250 N N . ASP A 1 288 ? 27.122 90.123 69.072 1.00 71.62 288 ASP A N 1
ATOM 2251 C CA . ASP A 1 288 ? 28.346 90.042 69.845 1.00 70.08 288 ASP A CA 1
ATOM 2252 C C . ASP A 1 288 ? 29.424 90.844 69.116 1.00 71.44 288 ASP A C 1
ATOM 2253 O O . ASP A 1 288 ? 30.117 91.651 69.726 1.00 77.82 288 ASP A O 1
ATOM 2258 N N . GLU A 1 289 ? 29.541 90.649 67.805 1.00 69.25 289 GLU A N 1
ATOM 2259 C CA . GLU A 1 289 ? 30.542 91.363 67.013 1.00 65.32 289 GLU A CA 1
ATOM 2260 C C . GLU A 1 289 ? 30.387 92.872 67.044 1.00 58.64 289 GLU A C 1
ATOM 2261 O O . GLU A 1 289 ? 31.303 93.570 67.423 1.00 57.97 289 GLU A O 1
ATOM 2267 N N . GLU A 1 290 ? 29.223 93.374 66.646 1.00 56.84 290 GLU A N 1
ATOM 2268 C CA . GLU A 1 290 ? 28.977 94.814 66.606 1.00 60.20 290 GLU A CA 1
ATOM 2269 C C . GLU A 1 290 ? 29.049 95.535 67.948 1.00 63.80 290 GLU A C 1
ATOM 2270 O O . GLU A 1 290 ? 29.204 96.760 67.993 1.00 62.40 290 GLU A O 1
ATOM 2276 N N . MET A 1 291 ? 28.939 94.780 69.036 1.00 68.33 291 MET A N 1
ATOM 2277 C CA . MET A 1 291 ? 29.038 95.362 70.366 1.00 71.37 291 MET A CA 1
ATOM 2278 C C . MET A 1 291 ? 30.513 95.478 70.711 1.00 75.41 291 MET A C 1
ATOM 2279 O O . MET A 1 291 ? 30.961 96.521 71.173 1.00 80.50 291 MET A O 1
ATOM 2284 N N . ASP A 1 292 ? 31.270 94.408 70.488 1.00 73.79 292 ASP A N 1
ATOM 2285 C CA . ASP A 1 292 ? 32.697 94.452 70.761 1.00 73.78 292 ASP A CA 1
ATOM 2286 C C . ASP A 1 292 ? 33.286 95.554 69.901 1.00 75.46 292 ASP A C 1
ATOM 2287 O O . ASP A 1 292 ? 34.223 96.223 70.304 1.00 85.50 292 ASP A O 1
ATOM 2292 N N . LEU A 1 293 ? 32.723 95.746 68.713 1.00 76.42 293 LEU A N 1
ATOM 2293 C CA . LEU A 1 293 ? 33.200 96.772 67.798 1.00 63.61 293 LEU A CA 1
ATOM 2294 C C . LEU A 1 293 ? 32.921 98.147 68.354 1.00 61.87 293 LEU A C 1
ATOM 2295 O O . LEU A 1 293 ? 33.802 98.995 68.351 1.00 60.84 293 LEU A O 1
ATOM 2300 N N . ALA A 1 294 ? 31.707 98.371 68.846 1.00 61.49 294 ALA A N 1
ATOM 2301 C CA . ALA A 1 294 ? 31.361 99.679 69.401 1.00 69.11 294 ALA A CA 1
ATOM 2302 C C . ALA A 1 294 ? 32.256 100.021 70.586 1.00 74.67 294 ALA A C 1
ATOM 2303 O O . ALA A 1 294 ? 32.481 101.182 70.904 1.00 84.55 294 ALA A O 1
ATOM 2305 N N . ILE A 1 295 ? 32.765 98.996 71.244 1.00 75.11 295 ILE A N 1
ATOM 2306 C CA . ILE A 1 295 ? 33.630 99.191 72.388 1.00 73.18 295 ILE A CA 1
ATOM 2307 C C . ILE A 1 295 ? 35.007 99.582 71.887 1.00 71.65 295 ILE A C 1
ATOM 2308 O O . ILE A 1 295 ? 35.620 100.490 72.414 1.00 76.75 295 ILE A O 1
ATOM 2313 N N . GLU A 1 296 ? 35.488 98.899 70.860 1.00 72.44 296 GLU A N 1
ATOM 2314 C CA . GLU A 1 296 ? 36.789 99.206 70.293 1.00 75.79 296 GLU A CA 1
ATOM 2315 C C . GLU A 1 296 ? 36.752 100.652 69.803 1.00 76.29 296 GLU A C 1
ATOM 2316 O O . GLU A 1 296 ? 37.745 101.374 69.873 1.00 77.80 296 GLU A O 1
ATOM 2322 N N . ALA A 1 297 ? 35.586 101.071 69.323 1.00 75.88 297 ALA A N 1
ATOM 2323 C CA . ALA A 1 297 ? 35.395 102.426 68.815 1.00 69.83 297 ALA A CA 1
ATOM 2324 C C . ALA A 1 297 ? 35.434 103.451 69.926 1.00 70.27 297 ALA A C 1
ATOM 2325 O O . ALA A 1 297 ? 36.022 104.510 69.784 1.00 70.78 297 ALA A O 1
ATOM 2327 N N . SER A 1 298 ? 34.789 103.127 71.035 1.00 76.11 298 SER A N 1
ATOM 2328 C CA . SER A 1 298 ? 34.741 104.011 72.185 1.00 80.44 298 SER A CA 1
ATOM 2329 C C . SER A 1 298 ? 36.119 104.157 72.816 1.00 85.59 298 SER A C 1
ATOM 2330 O O . SER A 1 298 ? 36.367 105.098 73.564 1.00 92.72 298 SER A O 1
ATOM 2333 N N . GLU A 1 299 ? 37.016 103.225 72.505 1.00 85.38 299 GLU A N 1
ATOM 2334 C CA . GLU A 1 299 ? 38.365 103.245 73.053 1.00 84.80 299 GLU A CA 1
ATOM 2335 C C . GLU A 1 299 ? 39.321 104.030 72.194 1.00 81.39 299 GLU A C 1
ATOM 2336 O O . GLU A 1 299 ? 40.284 104.584 72.693 1.00 82.10 299 GLU A O 1
ATOM 2342 N N . ALA A 1 300 ? 39.068 104.065 70.896 1.00 81.29 300 ALA A N 1
ATOM 2343 C CA . ALA A 1 300 ? 39.926 104.808 69.992 1.00 79.15 300 ALA A CA 1
ATOM 2344 C C . ALA A 1 300 ? 39.541 106.280 70.037 1.00 83.35 300 ALA A C 1
ATOM 2345 O O . ALA A 1 300 ? 40.310 107.147 69.630 1.00 85.92 300 ALA A O 1
ATOM 2347 N N . ALA A 1 301 ? 38.341 106.556 70.534 1.00 85.19 301 ALA A N 1
ATOM 2348 C CA . ALA A 1 301 ? 37.854 107.920 70.642 1.00 86.17 301 ALA A CA 1
ATOM 2349 C C . ALA A 1 301 ? 38.669 108.595 71.712 1.00 86.60 301 ALA A C 1
ATOM 2350 O O . ALA A 1 301 ? 38.940 109.793 71.647 1.00 88.13 301 ALA A O 1
ATOM 2352 N N . GLU A 1 302 ? 39.054 107.808 72.704 1.00 82.61 302 GLU A N 1
ATOM 2353 C CA . GLU A 1 302 ? 39.839 108.314 73.803 1.00 85.58 302 GLU A CA 1
ATOM 2354 C C . GLU A 1 302 ? 41.313 108.110 73.541 1.00 77.93 302 GLU A C 1
ATOM 2355 O O . GLU A 1 302 ? 42.070 107.781 74.440 1.00 82.54 302 GLU A O 1
ATOM 2361 N N . GLN A 1 303 ? 41.711 108.307 72.295 1.00 75.29 303 GLN A N 1
ATOM 2362 C CA . GLN A 1 303 ? 43.096 108.174 71.886 1.00 76.36 303 GLN A CA 1
ATOM 2363 C C . GLN A 1 303 ? 43.293 109.078 70.691 1.00 81.06 303 GLN A C 1
ATOM 2364 O O . GLN A 1 303 ? 44.369 109.141 70.106 1.00 84.28 303 GLN A O 1
ATOM 2370 N N . GLY A 1 304 ? 42.227 109.769 70.322 1.00 89.61 304 GLY A N 1
ATOM 2371 C CA . GLY A 1 304 ? 42.287 110.685 69.205 1.00 91.30 304 GLY A CA 1
ATOM 2372 C C . GLY A 1 304 ? 42.692 110.019 67.917 1.00 91.11 304 GLY A C 1
ATOM 2373 O O . GLY A 1 304 ? 43.442 110.602 67.142 1.00 97.92 304 GLY A O 1
ATOM 2374 N N . ARG A 1 305 ? 42.211 108.803 67.687 1.00 90.77 305 ARG A N 1
ATOM 2375 C CA . ARG A 1 305 ? 42.526 108.095 66.453 1.00 94.84 305 ARG A CA 1
ATOM 2376 C C . ARG A 1 305 ? 41.342 107.238 66.002 1.00 88.22 305 ARG A C 1
ATOM 2377 O O . ARG A 1 305 ? 40.575 106.746 66.826 1.00 87.67 305 ARG A O 1
ATOM 2385 N N . PRO A 1 306 ? 41.167 107.069 64.682 1.00 81.39 306 PRO A N 1
ATOM 2386 C CA . PRO A 1 306 ? 40.066 106.258 64.167 1.00 74.16 306 PRO A CA 1
ATOM 2387 C C . PRO A 1 306 ? 40.270 104.853 64.691 1.00 76.35 306 PRO A C 1
ATOM 2388 O O . PRO A 1 306 ? 41.398 104.445 64.926 1.00 86.30 306 PRO A O 1
ATOM 2392 N N . PRO A 1 307 ? 39.195 104.085 64.868 1.00 69.45 307 PRO A N 1
ATOM 2393 C CA . PRO A 1 307 ? 39.321 102.716 65.370 1.00 70.03 307 PRO A CA 1
ATOM 2394 C C . PRO A 1 307 ? 39.844 101.773 64.282 1.00 73.71 307 PRO A C 1
ATOM 2395 O O . PRO A 1 307 ? 39.607 102.003 63.097 1.00 68.89 307 PRO A O 1
ATOM 2399 N N . GLU A 1 308 ? 40.550 100.715 64.682 1.00 81.36 308 GLU A N 1
ATOM 2400 C CA . GLU A 1 308 ? 41.103 99.760 63.723 1.00 86.47 308 GLU A CA 1
ATOM 2401 C C . GLU A 1 308 ? 40.058 99.214 62.764 1.00 86.50 308 GLU A C 1
ATOM 2402 O O . GLU A 1 308 ? 40.208 99.350 61.555 1.00 77.06 308 GLU A O 1
ATOM 2408 N N . HIS A 1 309 ? 39.016 98.577 63.306 1.00 83.93 309 HIS A N 1
ATOM 2409 C CA . HIS A 1 309 ? 37.938 98.023 62.492 1.00 79.14 309 HIS A CA 1
ATOM 2410 C C . HIS A 1 309 ? 36.643 98.753 62.787 1.00 74.81 309 HIS A C 1
ATOM 2411 O O . HIS A 1 309 ? 36.504 99.376 63.826 1.00 74.05 309 HIS A O 1
ATOM 2418 N N . THR A 1 310 ? 35.679 98.673 61.881 1.00 71.81 310 THR A N 1
ATOM 2419 C CA . THR A 1 310 ? 34.435 99.367 62.117 1.00 74.49 310 THR A CA 1
ATOM 2420 C C . THR A 1 310 ? 33.187 98.590 61.803 1.00 69.47 310 THR A C 1
ATOM 2421 O O . THR A 1 310 ? 33.072 97.930 60.770 1.00 68.55 310 THR A O 1
ATOM 2425 N N . SER A 1 311 ? 32.240 98.726 62.717 1.00 60.27 311 SER A N 1
ATOM 2426 C CA . SER A 1 311 ? 30.938 98.107 62.645 1.00 53.93 311 SER A CA 1
ATOM 2427 C C . SER A 1 311 ? 30.207 98.638 61.426 1.00 53.88 311 SER A C 1
ATOM 2428 O O . SER A 1 311 ? 30.546 99.695 60.930 1.00 69.00 311 SER A O 1
ATOM 2431 N N . LYS A 1 312 ? 29.222 97.904 60.927 1.00 47.84 312 LYS A N 1
ATOM 2432 C CA . LYS A 1 312 ? 28.434 98.348 59.783 1.00 45.57 312 LYS A CA 1
ATOM 2433 C C . LYS A 1 312 ? 26.981 98.362 60.244 1.00 51.45 312 LYS A C 1
ATOM 2434 O O . LYS A 1 312 ? 26.049 98.518 59.460 1.00 47.98 312 LYS A O 1
ATOM 2440 N N . PHE A 1 313 ? 26.803 98.187 61.544 1.00 54.48 313 PHE A N 1
ATOM 2441 C CA . PHE A 1 313 ? 25.480 98.188 62.163 1.00 61.18 313 PHE A CA 1
ATOM 2442 C C . PHE A 1 313 ? 24.427 97.383 61.423 1.00 63.89 313 PHE A C 1
ATOM 2443 O O . PHE A 1 313 ? 23.338 97.876 61.159 1.00 64.59 313 PHE A O 1
ATOM 2451 N N . TYR A 1 314 ? 24.762 96.135 61.098 1.00 66.75 314 TYR A N 1
ATOM 2452 C CA . TYR A 1 314 ? 23.844 95.247 60.409 1.00 57.25 314 TYR A CA 1
ATOM 2453 C C . TYR A 1 314 ? 22.658 94.967 61.335 1.00 56.91 314 TYR A C 1
ATOM 2454 O O . TYR A 1 314 ? 21.513 95.126 60.940 1.00 50.87 314 TYR A O 1
ATOM 2463 N N . ALA A 1 315 ? 22.938 94.563 62.570 1.00 55.16 315 ALA A N 1
ATOM 2464 C CA . ALA A 1 315 ? 21.877 94.268 63.530 1.00 58.38 315 ALA A CA 1
ATOM 2465 C C . ALA A 1 315 ? 20.893 95.422 63.600 1.00 63.35 315 ALA A C 1
ATOM 2466 O O . ALA A 1 315 ? 19.698 95.251 63.358 1.00 64.42 315 ALA A O 1
ATOM 2468 N N . LYS A 1 316 ? 21.402 96.598 63.946 1.00 67.21 316 LYS A N 1
ATOM 2469 C CA . LYS A 1 316 ? 20.584 97.800 64.035 1.00 70.44 316 LYS A CA 1
ATOM 2470 C C . LYS A 1 316 ? 19.752 97.963 62.760 1.00 67.51 316 LYS A C 1
ATOM 2471 O O . LYS A 1 316 ? 18.619 98.434 62.793 1.00 66.50 316 LYS A O 1
ATOM 2477 N N . GLY A 1 317 ? 20.331 97.567 61.637 1.00 62.43 317 GLY A N 1
ATOM 2478 C CA . GLY A 1 317 ? 19.639 97.676 60.374 1.00 56.01 317 GLY A CA 1
ATOM 2479 C C . GLY A 1 317 ? 18.553 96.644 60.175 1.00 61.90 317 GLY A C 1
ATOM 2480 O O . GLY A 1 317 ? 17.448 96.993 59.780 1.00 72.72 317 GLY A O 1
ATOM 2481 N N . ALA A 1 318 ? 18.848 95.377 60.448 1.00 67.46 318 ALA A N 1
ATOM 2482 C CA . ALA A 1 318 ? 17.870 94.304 60.273 1.00 68.60 318 ALA A CA 1
ATOM 2483 C C . ALA A 1 318 ? 16.833 94.305 61.384 1.00 69.03 318 ALA A C 1
ATOM 2484 O O . ALA A 1 318 ? 15.889 93.522 61.364 1.00 76.08 318 ALA A O 1
ATOM 2486 N N . LEU A 1 319 ? 17.013 95.196 62.345 1.00 63.35 319 LEU A N 1
ATOM 2487 C CA . LEU A 1 319 ? 16.109 95.308 63.473 1.00 64.14 319 LEU A CA 1
ATOM 2488 C C . LEU A 1 319 ? 14.625 95.285 63.100 1.00 73.03 319 LEU A C 1
ATOM 2489 O O . LEU A 1 319 ? 13.815 94.706 63.811 1.00 72.71 319 LEU A O 1
ATOM 2494 N N . GLN A 1 320 ? 14.258 95.915 61.991 1.00 80.86 320 GLN A N 1
ATOM 2495 C CA . GLN A 1 320 ? 12.856 95.943 61.589 1.00 82.67 320 GLN A CA 1
ATOM 2496 C C . GLN A 1 320 ? 12.364 94.574 61.185 1.00 79.67 320 GLN A C 1
ATOM 2497 O O . GLN A 1 320 ? 11.178 94.298 61.282 1.00 81.91 320 GLN A O 1
ATOM 2503 N N . TYR A 1 321 ? 13.266 93.727 60.703 1.00 81.57 321 TYR A N 1
ATOM 2504 C CA . TYR A 1 321 ? 12.899 92.383 60.256 1.00 79.41 321 TYR A CA 1
ATOM 2505 C C . TYR A 1 321 ? 13.093 91.313 61.321 1.00 75.31 321 TYR A C 1
ATOM 2506 O O . TYR A 1 321 ? 12.314 90.372 61.401 1.00 72.26 321 TYR A O 1
ATOM 2515 N N . LEU A 1 322 ? 14.142 91.459 62.123 1.00 68.73 322 LEU A N 1
ATOM 2516 C CA . LEU A 1 322 ? 14.440 90.513 63.180 1.00 64.63 322 LEU A CA 1
ATOM 2517 C C . LEU A 1 322 ? 13.369 90.474 64.261 1.00 70.19 322 LEU A C 1
ATOM 2518 O O . LEU A 1 322 ? 12.784 89.419 64.523 1.00 79.05 322 LEU A O 1
ATOM 2523 N N . VAL A 1 323 ? 13.106 91.619 64.883 1.00 66.18 323 VAL A N 1
ATOM 2524 C CA . VAL A 1 323 ? 12.119 91.704 65.956 1.00 68.65 323 VAL A CA 1
ATOM 2525 C C . VAL A 1 323 ? 10.770 90.993 65.716 1.00 69.54 323 VAL A C 1
ATOM 2526 O O . VAL A 1 323 ? 10.385 90.104 66.477 1.00 72.38 323 VAL A O 1
ATOM 2530 N N . PRO A 1 324 ? 10.036 91.358 64.662 1.00 67.07 324 PRO A N 1
ATOM 2531 C CA . PRO A 1 324 ? 8.762 90.657 64.476 1.00 68.23 324 PRO A CA 1
ATOM 2532 C C . PRO A 1 324 ? 8.902 89.133 64.332 1.00 71.93 324 PRO A C 1
ATOM 2533 O O . PRO A 1 324 ? 8.031 88.382 64.773 1.00 68.16 324 PRO A O 1
ATOM 2537 N N . ILE A 1 325 ? 10.000 88.678 63.729 1.00 74.40 325 ILE A N 1
ATOM 2538 C CA . ILE A 1 325 ? 10.237 87.240 63.557 1.00 68.28 325 ILE A CA 1
ATOM 2539 C C . ILE A 1 325 ? 10.576 86.610 64.898 1.00 67.37 325 ILE A C 1
ATOM 2540 O O . ILE A 1 325 ? 10.115 85.515 65.201 1.00 59.79 325 ILE A O 1
ATOM 2545 N N . LEU A 1 326 ? 11.381 87.304 65.700 1.00 61.11 326 LEU A N 1
ATOM 2546 C CA . LEU A 1 326 ? 11.740 86.809 67.024 1.00 62.72 326 LEU A CA 1
ATOM 2547 C C . LEU A 1 326 ? 10.524 86.766 67.952 1.00 68.13 326 LEU A C 1
ATOM 2548 O O . LEU A 1 326 ? 10.224 85.722 68.513 1.00 77.41 326 LEU A O 1
ATOM 2553 N N . THR A 1 327 ? 9.820 87.887 68.113 1.00 67.03 327 THR A N 1
ATOM 2554 C CA . THR A 1 327 ? 8.655 87.923 68.999 1.00 66.33 327 THR A CA 1
ATOM 2555 C C . THR A 1 327 ? 7.661 86.821 68.657 1.00 65.65 327 THR A C 1
ATOM 2556 O O . THR A 1 327 ? 7.120 86.171 69.553 1.00 60.52 327 THR A O 1
ATOM 2560 N N . GLN A 1 328 ? 7.426 86.609 67.367 1.00 64.17 328 GLN A N 1
ATOM 2561 C CA . GLN A 1 328 ? 6.516 85.556 66.925 1.00 65.23 328 GLN A CA 1
ATOM 2562 C C . GLN A 1 328 ? 7.040 84.154 67.334 1.00 63.94 328 GLN A C 1
ATOM 2563 O O . GLN A 1 328 ? 6.260 83.292 67.730 1.00 58.31 328 GLN A O 1
ATOM 2569 N N . THR A 1 329 ? 8.351 83.926 67.239 1.00 58.32 329 THR A N 1
ATOM 2570 C CA . THR A 1 329 ? 8.935 82.645 67.645 1.00 54.96 329 THR A CA 1
ATOM 2571 C C . THR A 1 329 ? 8.750 82.433 69.160 1.00 61.16 329 THR A C 1
ATOM 2572 O O . THR A 1 329 ? 8.825 81.319 69.656 1.00 67.43 329 THR A O 1
ATOM 2576 N N . LEU A 1 330 ? 8.517 83.503 69.906 1.00 65.97 330 LEU A N 1
ATOM 2577 C CA . LEU A 1 330 ? 8.304 83.381 71.341 1.00 67.62 330 LEU A CA 1
ATOM 2578 C C . LEU A 1 330 ? 6.902 82.829 71.571 1.00 71.46 330 LEU A C 1
ATOM 2579 O O . LEU A 1 330 ? 6.446 82.719 72.702 1.00 75.98 330 LEU A O 1
ATOM 2584 N N . THR A 1 331 ? 6.216 82.508 70.480 1.00 74.66 331 THR A N 1
ATOM 2585 C CA . THR A 1 331 ? 4.866 81.958 70.521 1.00 76.98 331 THR A CA 1
ATOM 2586 C C . THR A 1 331 ? 4.933 80.448 70.472 1.00 87.84 331 THR A C 1
ATOM 2587 O O . THR A 1 331 ? 4.199 79.760 71.177 1.00 92.80 331 THR A O 1
ATOM 2591 N N . LYS A 1 332 ? 5.822 79.948 69.620 1.00 96.68 332 LYS A N 1
ATOM 2592 C CA . LYS A 1 332 ? 6.031 78.521 69.432 1.00 98.96 332 LYS A CA 1
ATOM 2593 C C . LYS A 1 332 ? 6.746 77.933 70.652 1.00 102.47 332 LYS A C 1
ATOM 2594 O O . LYS A 1 332 ? 7.820 77.347 70.536 1.00 104.72 332 LYS A O 1
ATOM 2600 N N . GLN A 1 333 ? 6.138 78.098 71.823 1.00 107.58 333 GLN A N 1
ATOM 2601 C CA . GLN A 1 333 ? 6.699 77.591 73.070 1.00 111.12 333 GLN A CA 1
ATOM 2602 C C . GLN A 1 333 ? 6.188 76.192 73.315 1.00 112.63 333 GLN A C 1
ATOM 2603 O O . GLN A 1 333 ? 4.992 75.946 73.251 1.00 114.11 333 GLN A O 1
ATOM 2609 N N . ASP A 1 334 ? 7.100 75.299 73.678 1.00 119.35 334 ASP A N 1
ATOM 2610 C CA . ASP A 1 334 ? 6.795 73.897 73.964 1.00 128.56 334 ASP A CA 1
ATOM 2611 C C . ASP A 1 334 ? 6.082 73.696 75.328 1.00 135.42 334 ASP A C 1
ATOM 2612 O O . ASP A 1 334 ? 6.740 73.707 76.369 1.00 134.72 334 ASP A O 1
ATOM 2617 N N . GLU A 1 335 ? 4.753 73.497 75.305 1.00 142.35 335 GLU A N 1
ATOM 2618 C CA . GLU A 1 335 ? 3.913 73.315 76.518 1.00 144.87 335 GLU A CA 1
ATOM 2619 C C . GLU A 1 335 ? 4.477 72.422 77.628 1.00 146.60 335 GLU A C 1
ATOM 2620 O O . GLU A 1 335 ? 4.690 72.897 78.747 1.00 145.38 335 GLU A O 1
ATOM 2626 N N . ASN A 1 336 ? 4.667 71.130 77.353 1.00 148.95 336 ASN A N 1
ATOM 2627 C CA . ASN A 1 336 ? 5.278 70.251 78.352 1.00 149.26 336 ASN A CA 1
ATOM 2628 C C . ASN A 1 336 ? 6.704 70.795 78.281 1.00 152.64 336 ASN A C 1
ATOM 2629 O O . ASN A 1 336 ? 7.245 70.964 77.186 1.00 154.14 336 ASN A O 1
ATOM 2634 N N . ASP A 1 337 ? 7.320 71.080 79.422 1.00 156.05 337 ASP A N 1
ATOM 2635 C CA . ASP A 1 337 ? 8.638 71.706 79.385 1.00 159.00 337 ASP A CA 1
ATOM 2636 C C . ASP A 1 337 ? 9.854 71.106 78.684 1.00 160.30 337 ASP A C 1
ATOM 2637 O O . ASP A 1 337 ? 10.095 69.892 78.645 1.00 162.03 337 ASP A O 1
ATOM 2642 N N . ASP A 1 338 ? 10.595 72.051 78.117 1.00 161.32 338 ASP A N 1
ATOM 2643 C CA . ASP A 1 338 ? 11.842 71.869 77.396 1.00 162.23 338 ASP A CA 1
ATOM 2644 C C . ASP A 1 338 ? 12.639 72.879 78.229 1.00 161.90 338 ASP A C 1
ATOM 2645 O O . ASP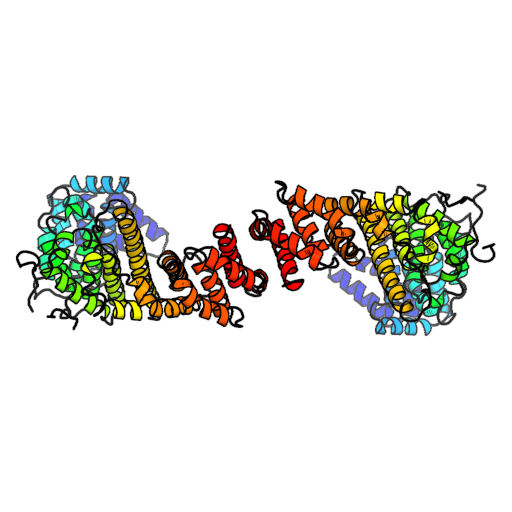 A 1 338 ? 13.429 73.675 77.699 1.00 163.13 338 ASP A O 1
ATOM 2650 N N . ASP A 1 339 ? 12.361 72.851 79.536 1.00 160.39 339 ASP A N 1
ATOM 2651 C CA . ASP A 1 339 ? 12.961 73.741 80.531 1.00 159.22 339 ASP A CA 1
ATOM 2652 C C . ASP A 1 339 ? 14.210 74.461 80.049 1.00 161.46 339 ASP A C 1
ATOM 2653 O O . ASP A 1 339 ? 14.138 75.589 79.552 1.00 161.86 339 ASP A O 1
ATOM 2658 N N . ASP A 1 340 ? 15.355 73.811 80.223 1.00 161.12 340 ASP A N 1
ATOM 2659 C CA . ASP A 1 340 ? 16.628 74.366 79.793 1.00 158.53 340 ASP A CA 1
ATOM 2660 C C . ASP A 1 340 ? 16.748 74.067 78.302 1.00 154.88 340 ASP A C 1
ATOM 2661 O O . ASP A 1 340 ? 17.370 74.819 77.545 1.00 154.36 340 ASP A O 1
ATOM 2666 N N . ASP A 1 341 ? 16.112 72.965 77.901 1.00 146.98 341 ASP A N 1
ATOM 2667 C CA . ASP A 1 341 ? 16.113 72.486 76.523 1.00 136.22 341 ASP A CA 1
ATOM 2668 C C . ASP A 1 341 ? 16.023 73.575 75.447 1.00 124.10 341 ASP A C 1
ATOM 2669 O O . ASP A 1 341 ? 15.005 74.260 75.289 1.00 114.68 341 ASP A O 1
ATOM 2674 N N . TRP A 1 342 ? 17.122 73.688 74.708 1.00 110.88 342 TRP A N 1
ATOM 2675 C CA . TRP A 1 342 ? 17.317 74.650 73.632 1.00 99.87 342 TRP A CA 1
ATOM 2676 C C . TRP A 1 342 ? 16.407 74.491 72.411 1.00 95.84 342 TRP A C 1
ATOM 2677 O O . TRP A 1 342 ? 16.681 73.689 71.521 1.00 97.02 342 TRP A O 1
ATOM 2688 N N . ASN A 1 343 ? 15.324 75.249 72.361 1.00 87.71 343 ASN A N 1
ATOM 2689 C CA . ASN A 1 343 ? 14.464 75.192 71.201 1.00 81.07 343 ASN A CA 1
ATOM 2690 C C . ASN A 1 343 ? 14.445 76.602 70.619 1.00 78.64 343 ASN A C 1
ATOM 2691 O O . ASN A 1 343 ? 14.963 77.530 71.218 1.00 81.73 343 ASN A O 1
ATOM 2696 N N . PRO A 1 344 ? 13.877 76.777 69.432 1.00 73.12 344 PRO A N 1
ATOM 2697 C CA . PRO A 1 344 ? 13.790 78.064 68.760 1.00 72.29 344 PRO A CA 1
ATOM 2698 C C . PRO A 1 344 ? 13.263 79.174 69.639 1.00 75.65 344 PRO A C 1
ATOM 2699 O O . PRO A 1 344 ? 13.577 80.340 69.420 1.00 82.26 344 PRO A O 1
ATOM 2703 N N . CYS A 1 345 ? 12.459 78.825 70.634 1.00 78.75 345 CYS A N 1
ATOM 2704 C CA . CYS A 1 345 ? 11.906 79.845 71.512 1.00 80.64 345 CYS A CA 1
ATOM 2705 C C . CYS A 1 345 ? 12.972 80.368 72.453 1.00 81.52 345 CYS A C 1
ATOM 2706 O O . CYS A 1 345 ? 13.400 81.505 72.337 1.00 95.18 345 CYS A O 1
ATOM 2709 N N . LYS A 1 346 ? 13.414 79.534 73.379 1.00 73.30 346 LYS A N 1
ATOM 2710 C CA . LYS A 1 346 ? 14.431 79.941 74.331 1.00 76.32 346 LYS A CA 1
ATOM 2711 C C . LYS A 1 346 ? 15.532 80.765 73.649 1.00 77.12 346 LYS A C 1
ATOM 2712 O O . LYS A 1 346 ? 16.020 81.743 74.211 1.00 72.54 346 LYS A O 1
ATOM 2718 N N . ALA A 1 347 ? 15.904 80.376 72.430 1.00 76.29 347 ALA A N 1
ATOM 2719 C CA . ALA A 1 347 ? 16.962 81.062 71.686 1.00 73.62 347 ALA A CA 1
ATOM 2720 C C . ALA A 1 347 ? 16.533 82.421 71.208 1.00 68.94 347 ALA A C 1
ATOM 2721 O O . ALA A 1 347 ? 17.299 83.373 71.270 1.00 71.49 347 ALA A O 1
ATOM 2723 N N . ALA A 1 348 ? 15.311 82.506 70.709 1.00 63.70 348 ALA A N 1
ATOM 2724 C CA . ALA A 1 348 ? 14.791 83.775 70.232 1.00 67.59 348 ALA A CA 1
ATOM 2725 C C . ALA A 1 348 ? 14.664 84.759 71.391 1.00 65.47 348 ALA A C 1
ATOM 2726 O O . ALA A 1 348 ? 14.556 85.966 71.191 1.00 70.91 348 ALA A O 1
ATOM 2728 N N . GLY A 1 349 ? 14.663 84.232 72.606 1.00 63.98 349 GLY A N 1
ATOM 2729 C CA . GLY A 1 349 ? 14.584 85.088 73.766 1.00 64.07 349 GLY A CA 1
ATOM 2730 C C . GLY A 1 349 ? 15.972 85.665 73.935 1.00 70.81 349 GLY A C 1
ATOM 2731 O O . GLY A 1 349 ? 16.172 86.860 73.777 1.00 79.78 349 GLY A O 1
ATOM 2732 N N . VAL A 1 350 ? 16.938 84.806 74.240 1.00 72.29 350 VAL A N 1
ATOM 2733 C CA . VAL A 1 350 ? 18.318 85.221 74.406 1.00 72.55 350 VAL A CA 1
ATOM 2734 C C . VAL A 1 350 ? 18.730 86.197 73.323 1.00 75.78 350 VAL A C 1
ATOM 2735 O O . VAL A 1 350 ? 19.445 87.153 73.592 1.00 83.03 350 VAL A O 1
ATOM 2739 N N . CYS A 1 351 ? 18.281 85.959 72.099 1.00 73.40 351 CYS A N 1
ATOM 2740 C CA . CYS A 1 351 ? 18.628 86.845 71.003 1.00 72.28 351 CYS A CA 1
ATOM 2741 C C . CYS A 1 351 ? 18.052 88.230 71.236 1.00 70.96 351 CYS A C 1
ATOM 2742 O O . CYS A 1 351 ? 18.781 89.215 71.247 1.00 69.60 351 CYS A O 1
ATOM 2745 N N . LEU A 1 352 ? 16.739 88.312 71.411 1.00 71.04 352 LEU A N 1
ATOM 2746 C CA . LEU A 1 352 ? 16.091 89.597 71.663 1.00 68.19 352 LEU A CA 1
ATOM 2747 C C . LEU A 1 352 ? 16.850 90.359 72.737 1.00 72.22 352 LEU A C 1
ATOM 2748 O O . LEU A 1 352 ? 17.098 91.548 72.590 1.00 79.70 352 LEU A O 1
ATOM 2753 N N . MET A 1 353 ? 17.224 89.670 73.814 1.00 69.67 353 MET A N 1
ATOM 2754 C CA . MET A 1 353 ? 17.968 90.293 74.903 1.00 70.79 353 MET A CA 1
ATOM 2755 C C . MET A 1 353 ? 19.278 90.867 74.392 1.00 73.15 353 MET A C 1
ATOM 2756 O O . MET A 1 353 ? 19.645 91.975 74.762 1.00 78.42 353 MET A O 1
ATOM 2761 N N . LEU A 1 354 ? 19.981 90.108 73.553 1.00 72.26 354 LEU A N 1
ATOM 2762 C CA . LEU A 1 354 ? 21.249 90.548 72.978 1.00 65.36 354 LEU A CA 1
ATOM 2763 C C . LEU A 1 354 ? 21.030 91.754 72.096 1.00 73.30 354 LEU A C 1
ATOM 2764 O O . LEU A 1 354 ? 21.863 92.651 72.069 1.00 85.45 354 LEU A O 1
ATOM 2769 N N . LEU A 1 355 ? 19.918 91.779 71.363 1.00 71.19 355 LEU A N 1
ATOM 2770 C CA . LEU A 1 355 ? 19.617 92.914 70.499 1.00 69.61 355 LEU A CA 1
ATOM 2771 C C . LEU A 1 355 ? 19.448 94.150 71.355 1.00 73.54 355 LEU A C 1
ATOM 2772 O O . LEU A 1 355 ? 20.014 95.202 71.084 1.00 75.86 355 LEU A O 1
ATOM 2777 N N . ALA A 1 356 ? 18.679 94.001 72.416 1.00 77.21 356 ALA A N 1
ATOM 2778 C CA . ALA A 1 356 ? 18.425 95.099 73.320 1.00 81.35 356 ALA A CA 1
ATOM 2779 C C . ALA A 1 356 ? 19.704 95.669 73.906 1.00 80.53 356 ALA A C 1
ATOM 2780 O O . ALA A 1 356 ? 19.794 96.864 74.125 1.00 91.51 356 ALA A O 1
ATOM 2782 N N . THR A 1 357 ? 20.696 94.837 74.173 1.00 72.55 357 THR A N 1
ATOM 2783 C CA . THR A 1 357 ? 21.926 95.362 74.742 1.00 77.05 357 THR A CA 1
ATOM 2784 C C . THR A 1 357 ? 22.863 95.814 73.635 1.00 81.70 357 THR A C 1
ATOM 2785 O O . THR A 1 357 ? 23.916 96.394 73.896 1.00 86.86 357 THR A O 1
ATOM 2789 N N . CYS A 1 358 ? 22.476 95.561 72.393 1.00 79.31 358 CYS A N 1
ATOM 2790 C CA . CYS A 1 358 ? 23.304 95.943 71.260 1.00 79.95 358 CYS A CA 1
ATOM 2791 C C . CYS A 1 358 ? 22.810 97.206 70.563 1.00 81.04 358 CYS A C 1
ATOM 2792 O O . CYS A 1 358 ? 23.566 97.869 69.852 1.00 82.51 358 CYS A O 1
ATOM 2795 N N . CYS A 1 359 ? 21.540 97.530 70.773 1.00 81.01 359 CYS A N 1
ATOM 2796 C CA . CYS A 1 359 ? 20.926 98.710 70.173 1.00 82.38 359 CYS A CA 1
ATOM 2797 C C . CYS A 1 359 ? 20.122 99.480 71.215 1.00 85.47 359 CYS A C 1
ATOM 2798 O O . CYS A 1 359 ? 18.981 99.861 70.975 1.00 84.66 359 CYS A O 1
ATOM 2801 N N . GLU A 1 360 ? 20.734 99.696 72.373 1.00 92.98 360 GLU A N 1
ATOM 2802 C CA . GLU A 1 360 ? 20.093 100.396 73.477 1.00 102.41 360 GLU A CA 1
ATOM 2803 C C . GLU A 1 360 ? 19.507 101.686 72.969 1.00 104.52 360 GLU A C 1
ATOM 2804 O O . GLU A 1 360 ? 20.144 102.722 73.054 1.00 111.28 360 GLU A O 1
ATOM 2810 N N . ASP A 1 361 ? 18.289 101.633 72.457 1.00 108.08 361 ASP A N 1
ATOM 2811 C CA . ASP A 1 361 ? 17.652 102.822 71.914 1.00 110.30 361 ASP A CA 1
ATOM 2812 C C . ASP A 1 361 ? 16.615 102.342 70.923 1.00 112.90 361 ASP A C 1
ATOM 2813 O O . ASP A 1 361 ? 15.424 102.237 71.232 1.00 114.57 361 ASP A O 1
ATOM 2818 N N . ASP A 1 362 ? 17.112 102.027 69.730 1.00 109.13 362 ASP A N 1
ATOM 2819 C CA . ASP A 1 362 ? 16.311 101.575 68.602 1.00 104.07 362 ASP A CA 1
ATOM 2820 C C . ASP A 1 362 ? 15.484 100.327 68.855 1.00 97.94 362 ASP A C 1
ATOM 2821 O O . ASP A 1 362 ? 14.525 100.060 68.134 1.00 96.54 362 ASP A O 1
ATOM 2826 N N . ILE A 1 363 ? 15.844 99.572 69.884 1.00 94.40 363 ILE A N 1
ATOM 2827 C CA . ILE A 1 363 ? 15.138 98.338 70.201 1.00 90.46 363 ILE A CA 1
ATOM 2828 C C . ILE A 1 363 ? 13.704 98.547 70.696 1.00 88.27 363 ILE A C 1
ATOM 2829 O O . ILE A 1 363 ? 12.738 98.091 70.073 1.00 85.14 363 ILE A O 1
ATOM 2834 N N . VAL A 1 364 ? 13.575 99.255 71.812 1.00 83.12 364 VAL A N 1
ATOM 2835 C CA . VAL A 1 364 ? 12.286 99.505 72.436 1.00 75.55 364 VAL A CA 1
ATOM 2836 C C . VAL A 1 364 ? 11.128 99.798 71.483 1.00 76.94 364 VAL A C 1
ATOM 2837 O O . VAL A 1 364 ? 10.078 99.164 71.564 1.00 72.15 364 VAL A O 1
ATOM 2841 N N . PRO A 1 365 ? 11.301 100.759 70.565 1.00 80.65 365 PRO A N 1
ATOM 2842 C CA . PRO A 1 365 ? 10.244 101.114 69.607 1.00 82.53 365 PRO A CA 1
ATOM 2843 C C . PRO A 1 365 ? 9.742 100.021 68.650 1.00 88.55 365 PRO A C 1
ATOM 2844 O O . PRO A 1 365 ? 8.598 100.091 68.196 1.00 84.05 365 PRO A O 1
ATOM 2848 N N . HIS A 1 366 ? 10.579 99.027 68.333 1.00 93.67 366 HIS A N 1
ATOM 2849 C CA . HIS A 1 366 ? 10.163 97.944 67.428 1.00 87.77 366 HIS A CA 1
ATOM 2850 C C . HIS A 1 366 ? 9.455 96.818 68.191 1.00 84.92 366 HIS A C 1
ATOM 2851 O O . HIS A 1 366 ? 8.565 96.140 67.657 1.00 80.58 366 HIS A O 1
ATOM 2858 N N . VAL A 1 367 ? 9.864 96.624 69.442 1.00 80.72 367 VAL A N 1
ATOM 2859 C CA . VAL A 1 367 ? 9.292 95.587 70.285 1.00 80.06 367 VAL A CA 1
ATOM 2860 C C . VAL A 1 367 ? 7.954 96.001 70.890 1.00 85.72 367 VAL A C 1
ATOM 2861 O O . VAL A 1 367 ? 6.978 95.261 70.803 1.00 91.29 367 VAL A O 1
ATOM 2865 N N . LEU A 1 368 ? 7.918 97.193 71.487 1.00 87.26 368 LEU A N 1
ATOM 2866 C CA . LEU A 1 368 ? 6.726 97.722 72.152 1.00 82.78 368 LEU A CA 1
ATOM 2867 C C . LEU A 1 368 ? 5.401 97.451 71.461 1.00 86.31 368 LEU A C 1
ATOM 2868 O O . LEU A 1 368 ? 4.490 96.875 72.063 1.00 86.89 368 LEU A O 1
ATOM 2873 N N . PRO A 1 369 ? 5.268 97.858 70.192 1.00 89.05 369 PRO A N 1
ATOM 2874 C CA . PRO A 1 369 ? 3.998 97.601 69.503 1.00 88.52 369 PRO A CA 1
ATOM 2875 C C . PRO A 1 369 ? 3.496 96.162 69.692 1.00 87.34 369 PRO A C 1
ATOM 2876 O O . PRO A 1 369 ? 2.305 95.939 69.913 1.00 84.80 369 PRO A O 1
ATOM 2880 N N . PHE A 1 370 ? 4.403 95.189 69.617 1.00 88.34 370 PHE A N 1
ATOM 2881 C CA . PHE A 1 370 ? 4.016 93.796 69.804 1.00 89.42 370 PHE A CA 1
ATOM 2882 C C . PHE A 1 370 ? 3.537 93.602 71.228 1.00 90.27 370 PHE A C 1
ATOM 2883 O O . PHE A 1 370 ? 2.472 93.028 71.455 1.00 95.77 370 PHE A O 1
ATOM 2891 N N . ILE A 1 371 ? 4.315 94.097 72.186 1.00 84.23 371 ILE A N 1
ATOM 2892 C CA . ILE A 1 371 ? 3.953 93.934 73.582 1.00 85.30 371 ILE A CA 1
ATOM 2893 C C . ILE A 1 371 ? 2.562 94.451 73.868 1.00 85.84 371 ILE A C 1
ATOM 2894 O O . ILE A 1 371 ? 1.725 93.735 74.412 1.00 88.77 371 ILE A O 1
ATOM 2899 N N . LYS A 1 372 ? 2.312 95.698 73.500 1.00 92.02 372 LYS A N 1
ATOM 2900 C CA . LYS A 1 372 ? 1.011 96.295 73.751 1.00 98.67 372 LYS A CA 1
ATOM 2901 C C . LYS A 1 372 ? -0.127 95.511 73.111 1.00 98.30 372 LYS A C 1
ATOM 2902 O O . LYS A 1 372 ? -1.138 95.238 73.749 1.00 98.85 372 LYS A O 1
ATOM 2908 N N . GLU A 1 373 ? 0.055 95.115 71.863 1.00 98.94 373 GLU A N 1
ATOM 2909 C CA . GLU A 1 373 ? -0.981 94.390 71.146 1.00 99.91 373 GLU A CA 1
ATOM 2910 C C . GLU A 1 373 ? -1.340 93.010 71.678 1.00 98.62 373 GLU A C 1
ATOM 2911 O O . GLU A 1 373 ? -2.484 92.589 71.566 1.00 94.46 373 GLU A O 1
ATOM 2917 N N . HIS A 1 374 ? -0.373 92.303 72.254 1.00 102.92 374 HIS A N 1
ATOM 2918 C CA . HIS A 1 374 ? -0.627 90.953 72.744 1.00 106.93 374 HIS A CA 1
ATOM 2919 C C . HIS A 1 374 ? -0.524 90.730 74.237 1.00 107.62 374 HIS A C 1
ATOM 2920 O O . HIS A 1 374 ? -0.585 89.590 74.689 1.00 113.26 374 HIS A O 1
ATOM 2927 N N . ILE A 1 375 ? -0.368 91.795 75.008 1.00 102.86 375 ILE A N 1
ATOM 2928 C CA . ILE A 1 375 ? -0.261 91.643 76.453 1.00 99.42 375 ILE A CA 1
ATOM 2929 C C . ILE A 1 375 ? -1.579 91.171 77.054 1.00 102.70 375 ILE A C 1
ATOM 2930 O O . ILE A 1 375 ? -1.604 90.481 78.078 1.00 99.84 375 ILE A O 1
ATOM 2935 N N . LYS A 1 376 ? -2.675 91.564 76.417 1.00 104.02 376 LYS A N 1
ATOM 2936 C CA . LYS A 1 376 ? -3.993 91.171 76.870 1.00 110.16 376 LYS A CA 1
ATOM 2937 C C . LYS A 1 376 ? -4.632 90.275 75.821 1.00 112.81 376 LYS A C 1
ATOM 2938 O O . LYS A 1 376 ? -5.789 90.458 75.461 1.00 117.18 376 LYS A O 1
ATOM 2944 N N . ASN A 1 377 ? -3.867 89.308 75.324 1.00 115.92 377 ASN A N 1
ATOM 2945 C CA . ASN A 1 377 ? -4.369 88.383 74.314 1.00 112.74 377 ASN A CA 1
ATOM 2946 C C . ASN A 1 377 ? -4.927 87.144 75.003 1.00 108.39 377 ASN A C 1
ATOM 2947 O O . ASN A 1 377 ? -4.400 86.698 76.027 1.00 101.63 377 ASN A O 1
ATOM 2952 N N . PRO A 1 378 ? -6.013 86.579 74.450 1.00 105.70 378 PRO A N 1
ATOM 2953 C CA . PRO A 1 378 ? -6.664 85.385 74.996 1.00 103.63 378 PRO A CA 1
ATOM 2954 C C . PRO A 1 378 ? -5.746 84.165 74.980 1.00 103.68 378 PRO A C 1
ATOM 2955 O O . PRO A 1 378 ? -5.731 83.369 75.921 1.00 98.49 378 PRO A O 1
ATOM 2959 N N . ASP A 1 379 ? -4.978 84.033 73.902 1.00 105.54 379 ASP A N 1
ATOM 2960 C CA . ASP A 1 379 ? -4.055 82.915 73.731 1.00 105.93 379 ASP A CA 1
ATOM 2961 C C . ASP A 1 379 ? -2.852 83.016 74.672 1.00 105.53 379 ASP A C 1
ATOM 2962 O O . ASP A 1 379 ? -2.022 83.917 74.543 1.00 105.61 379 ASP A O 1
ATOM 2967 N N . TRP A 1 380 ? -2.761 82.083 75.615 1.00 103.44 380 TRP A N 1
ATOM 2968 C CA . TRP A 1 380 ? -1.676 82.086 76.582 1.00 104.81 380 TRP A CA 1
ATOM 2969 C C . TRP A 1 380 ? -0.304 82.191 75.915 1.00 105.40 380 TRP A C 1
ATOM 2970 O O . TRP A 1 380 ? 0.630 82.761 76.482 1.00 108.57 380 TRP A O 1
ATOM 2981 N N . ARG A 1 381 ? -0.186 81.652 74.706 1.00 102.71 381 ARG A N 1
ATOM 2982 C CA . ARG A 1 381 ? 1.077 81.695 73.977 1.00 100.03 381 ARG A CA 1
ATOM 2983 C C . ARG A 1 381 ? 1.458 83.129 73.602 1.00 95.82 381 ARG A C 1
ATOM 2984 O O . ARG A 1 381 ? 2.525 83.606 73.974 1.00 92.95 381 ARG A O 1
ATOM 2992 N N . TYR A 1 382 ? 0.594 83.813 72.861 1.00 90.72 382 TYR A N 1
ATOM 2993 C CA . TYR A 1 382 ? 0.880 85.185 72.471 1.00 89.45 382 TYR A CA 1
ATOM 2994 C C . TYR A 1 382 ? 0.971 86.084 73.674 1.00 92.46 382 TYR A C 1
ATOM 2995 O O . TYR A 1 382 ? 1.676 87.084 73.647 1.00 98.96 382 TYR A O 1
ATOM 3004 N N . ARG A 1 383 ? 0.249 85.742 74.731 1.00 91.02 383 ARG A N 1
ATOM 3005 C CA . ARG A 1 383 ? 0.293 86.561 75.924 1.00 92.32 383 ARG A CA 1
ATOM 3006 C C . ARG A 1 383 ? 1.701 86.417 76.478 1.00 91.70 383 ARG A C 1
ATOM 3007 O O . ARG A 1 383 ? 2.450 87.390 76.575 1.00 93.18 383 ARG A O 1
ATOM 3015 N N . ASP A 1 384 ? 2.065 85.188 76.819 1.00 90.75 384 ASP A N 1
ATOM 3016 C CA . ASP A 1 384 ? 3.391 84.908 77.358 1.00 89.03 384 ASP A CA 1
ATOM 3017 C C . ASP A 1 384 ? 4.464 85.591 76.519 1.00 87.02 384 ASP A C 1
ATOM 3018 O O . ASP A 1 384 ? 5.471 86.053 77.046 1.00 82.03 384 ASP A O 1
ATOM 3023 N N . ALA A 1 385 ? 4.236 85.648 75.210 1.00 84.73 385 ALA A N 1
ATOM 3024 C CA . ALA A 1 385 ? 5.171 86.278 74.292 1.00 83.82 385 ALA A CA 1
ATOM 3025 C C . ALA A 1 385 ? 5.350 87.742 74.669 1.00 89.62 385 ALA A C 1
ATOM 3026 O O . ALA A 1 385 ? 6.470 88.201 74.911 1.00 90.48 385 ALA A O 1
ATOM 3028 N N . ALA A 1 386 ? 4.237 88.471 74.719 1.00 86.98 386 ALA A N 1
ATOM 3029 C CA . ALA A 1 386 ? 4.254 89.887 75.068 1.00 80.59 386 ALA A CA 1
ATOM 3030 C C . ALA A 1 386 ? 4.970 90.110 76.393 1.00 80.89 386 ALA A C 1
ATOM 3031 O O . ALA A 1 386 ? 5.788 91.018 76.520 1.00 87.70 386 ALA A O 1
ATOM 3033 N N . VAL A 1 387 ? 4.662 89.279 77.381 1.00 77.05 387 VAL A N 1
ATOM 3034 C CA . VAL A 1 387 ? 5.290 89.382 78.691 1.00 76.75 387 VAL A CA 1
ATOM 3035 C C . VAL A 1 387 ? 6.798 89.173 78.619 1.00 83.32 387 VAL A C 1
ATOM 3036 O O . VAL A 1 387 ? 7.554 89.878 79.284 1.00 84.13 387 VAL A O 1
ATOM 3040 N N . MET A 1 388 ? 7.228 88.189 77.828 1.00 87.18 388 MET A N 1
ATOM 3041 C CA . MET A 1 388 ? 8.650 87.893 77.663 1.00 84.33 388 MET A CA 1
ATOM 3042 C C . MET A 1 388 ? 9.312 89.008 76.871 1.00 87.20 388 MET A C 1
ATOM 3043 O O . MET A 1 388 ? 10.372 89.496 77.249 1.00 92.94 388 MET A O 1
ATOM 3048 N N . ALA A 1 389 ? 8.681 89.403 75.767 1.00 84.78 389 ALA A N 1
ATOM 3049 C CA . ALA A 1 389 ? 9.199 90.474 74.925 1.00 81.88 389 ALA A CA 1
ATOM 3050 C C . ALA A 1 389 ? 9.538 91.677 75.792 1.00 83.37 389 ALA A C 1
ATOM 3051 O O . ALA A 1 389 ? 10.644 92.206 75.721 1.00 89.17 389 ALA A O 1
ATOM 3053 N N . PHE A 1 390 ? 8.587 92.099 76.620 1.00 82.61 390 PHE A N 1
ATOM 3054 C CA . PHE A 1 390 ? 8.794 93.235 77.505 1.00 86.33 390 PHE A CA 1
ATOM 3055 C C . PHE A 1 390 ? 10.026 93.012 78.381 1.00 88.77 390 PHE A C 1
ATOM 3056 O O . PHE A 1 390 ? 10.987 93.771 78.310 1.00 98.06 390 PHE A O 1
ATOM 3064 N N . GLY A 1 391 ? 10.007 91.964 79.197 1.00 84.06 391 GLY A N 1
ATOM 3065 C CA . GLY A 1 391 ? 11.131 91.695 80.075 1.00 77.48 391 GLY A CA 1
ATOM 3066 C C . GLY A 1 391 ? 12.483 91.573 79.394 1.00 84.01 391 GLY A C 1
ATOM 3067 O O . GLY A 1 391 ? 13.534 91.635 80.050 1.00 80.78 391 GLY A O 1
ATOM 3068 N N . CYS A 1 392 ? 12.470 91.404 78.076 1.00 84.90 392 CYS A N 1
ATOM 3069 C CA . CYS A 1 392 ? 13.714 91.257 77.323 1.00 89.73 392 CYS A CA 1
ATOM 3070 C C . CYS A 1 392 ? 14.446 92.559 77.090 1.00 86.81 392 CYS A C 1
ATOM 3071 O O . CYS A 1 392 ? 15.666 92.640 77.268 1.00 89.90 392 CYS A O 1
ATOM 3074 N N . ILE A 1 393 ? 13.691 93.571 76.692 1.00 77.47 393 ILE A N 1
ATOM 3075 C CA . ILE A 1 393 ? 14.247 94.875 76.408 1.00 79.61 393 ILE A CA 1
ATOM 3076 C C . ILE A 1 393 ? 14.535 95.713 77.660 1.00 84.26 393 ILE A C 1
ATOM 3077 O O . ILE A 1 393 ? 14.993 96.846 77.569 1.00 86.17 393 ILE A O 1
ATOM 3082 N N . LEU A 1 394 ? 14.281 95.156 78.833 1.00 88.99 394 LEU A N 1
ATOM 3083 C CA . LEU A 1 394 ? 14.509 95.897 80.061 1.00 93.12 394 LEU A CA 1
ATOM 3084 C C . LEU A 1 394 ? 15.961 96.181 80.370 1.00 94.39 394 LEU A C 1
ATOM 3085 O O . LEU A 1 394 ? 16.264 96.937 81.287 1.00 97.38 394 LEU A O 1
ATOM 3090 N N . GLU A 1 395 ? 16.867 95.574 79.620 1.00 102.35 395 GLU A N 1
ATOM 3091 C CA . GLU A 1 395 ? 18.282 95.821 79.853 1.00 108.81 395 GLU A CA 1
ATOM 3092 C C . GLU A 1 395 ? 18.951 96.378 78.608 1.00 106.11 395 GLU A C 1
ATOM 3093 O O . GLU A 1 395 ? 18.889 95.782 77.534 1.00 110.05 395 GLU A O 1
ATOM 3099 N N . GLY A 1 396 ? 19.601 97.523 78.760 1.00 100.62 396 GLY A N 1
ATOM 3100 C CA . GLY A 1 396 ? 20.246 98.149 77.629 1.00 94.44 396 GLY A CA 1
ATOM 3101 C C . GLY A 1 396 ? 19.713 99.554 77.439 1.00 97.40 396 GLY A C 1
ATOM 3102 O O . GLY A 1 396 ? 20.433 100.510 77.729 1.00 100.36 396 GLY A O 1
ATOM 3103 N N . PRO A 1 397 ? 18.461 99.722 76.961 1.00 92.14 397 PRO A N 1
ATOM 3104 C CA . PRO A 1 397 ? 17.888 101.056 76.754 1.00 93.60 397 PRO A CA 1
ATOM 3105 C C . PRO A 1 397 ? 18.108 101.909 77.983 1.00 97.21 397 PRO A C 1
ATOM 3106 O O . PRO A 1 397 ? 18.210 101.392 79.097 1.00 95.28 397 PRO A O 1
ATOM 3110 N N . GLU A 1 398 ? 18.194 103.214 77.778 1.00 103.40 398 GLU A N 1
ATOM 3111 C CA . GLU A 1 398 ? 18.411 104.130 78.886 1.00 111.92 398 GLU A CA 1
ATOM 3112 C C . GLU A 1 398 ? 17.334 103.906 79.944 1.00 112.15 398 GLU A C 1
ATOM 3113 O O . GLU A 1 398 ? 16.155 103.758 79.619 1.00 115.53 398 GLU A O 1
ATOM 3119 N N . PRO A 1 399 ? 17.724 103.882 81.225 1.00 107.09 399 PRO A N 1
ATOM 3120 C CA . PRO A 1 399 ? 16.748 103.668 82.293 1.00 104.64 399 PRO A CA 1
ATOM 3121 C C . PRO A 1 399 ? 15.606 104.670 82.180 1.00 108.96 399 PRO A C 1
ATOM 3122 O O . PRO A 1 399 ? 14.426 104.319 82.298 1.00 110.12 399 PRO A O 1
ATOM 3126 N N . SER A 1 400 ? 15.980 105.923 81.938 1.00 109.44 400 SER A N 1
ATOM 3127 C CA . SER A 1 400 ? 15.032 107.022 81.799 1.00 109.61 400 SER A CA 1
ATOM 3128 C C . SER A 1 400 ? 13.943 106.752 80.755 1.00 109.11 400 SER A C 1
ATOM 3129 O O . SER A 1 400 ? 12.799 107.180 80.903 1.00 112.05 400 SER A O 1
ATOM 3132 N N . GLN A 1 401 ? 14.307 106.036 79.703 1.00 108.48 401 GLN A N 1
ATOM 3133 C CA . GLN A 1 401 ? 13.375 105.701 78.633 1.00 111.49 401 GLN A CA 1
ATOM 3134 C C . GLN A 1 401 ? 12.448 104.548 79.021 1.00 108.32 401 GLN A C 1
ATOM 3135 O O . GLN A 1 401 ? 11.346 104.404 78.494 1.00 101.23 401 GLN A O 1
ATOM 3141 N N . LEU A 1 402 ? 12.913 103.711 79.932 1.00 110.46 402 LEU A N 1
ATOM 3142 C CA . LEU A 1 402 ? 12.143 102.558 80.370 1.00 116.81 402 LEU A CA 1
ATOM 3143 C C . LEU A 1 402 ? 11.186 102.830 81.526 1.00 122.56 402 LEU A C 1
ATOM 3144 O O . LEU A 1 402 ? 10.023 102.430 81.465 1.00 125.28 402 LEU A O 1
ATOM 3149 N N . LYS A 1 403 ? 11.667 103.500 82.575 1.00 123.98 403 LYS A N 1
ATOM 3150 C CA . LYS A 1 403 ? 10.836 103.777 83.749 1.00 123.87 403 LYS A CA 1
ATOM 3151 C C . LYS A 1 403 ? 9.371 104.160 83.482 1.00 124.88 403 LYS A C 1
ATOM 3152 O O . LYS A 1 403 ? 8.464 103.612 84.117 1.00 129.69 403 LYS A O 1
ATOM 3158 N N . PRO A 1 404 ? 9.107 105.086 82.543 1.00 122.58 404 PRO A N 1
ATOM 3159 C CA . PRO A 1 404 ? 7.708 105.450 82.275 1.00 120.63 404 PRO A CA 1
ATOM 3160 C C . PRO A 1 404 ? 6.856 104.269 81.795 1.00 117.37 404 PRO A C 1
ATOM 3161 O O . PRO A 1 404 ? 5.721 104.084 82.236 1.00 119.72 404 PRO A O 1
ATOM 3165 N N . LEU A 1 405 ? 7.419 103.479 80.889 1.00 116.69 405 LEU A N 1
ATOM 3166 C CA . LEU A 1 405 ? 6.748 102.307 80.331 1.00 117.16 405 LEU A CA 1
ATOM 3167 C C . LEU A 1 405 ? 6.507 101.224 81.392 1.00 112.85 405 LEU A C 1
ATOM 3168 O O . LEU A 1 405 ? 5.473 100.556 81.385 1.00 109.56 405 LEU A O 1
ATOM 3173 N N . VAL A 1 406 ? 7.465 101.055 82.298 1.00 109.19 406 VAL A N 1
ATOM 3174 C CA . VAL A 1 406 ? 7.344 100.079 83.377 1.00 110.75 406 VAL A CA 1
ATOM 3175 C C . VAL A 1 406 ? 6.116 100.439 84.210 1.00 117.91 406 VAL A C 1
ATOM 3176 O O . VAL A 1 406 ? 5.143 99.681 84.291 1.00 119.68 406 VAL A O 1
ATOM 3180 N N . ILE A 1 407 ? 6.176 101.617 84.822 1.00 121.69 407 ILE A N 1
ATOM 3181 C CA . ILE A 1 407 ? 5.102 102.122 85.662 1.00 122.34 407 ILE A CA 1
ATOM 3182 C C . ILE A 1 407 ? 3.722 102.082 84.995 1.00 122.03 407 ILE A C 1
ATOM 3183 O O . ILE A 1 407 ? 2.751 101.649 85.615 1.00 124.87 407 ILE A O 1
ATOM 3188 N N . GLN A 1 408 ? 3.630 102.522 83.743 1.00 121.17 408 GLN A N 1
ATOM 3189 C CA . GLN A 1 408 ? 2.344 102.517 83.048 1.00 124.17 408 GLN A CA 1
ATOM 3190 C C . GLN A 1 408 ? 1.896 101.104 82.646 1.00 125.33 408 GLN A C 1
ATOM 3191 O O . GLN A 1 408 ? 0.833 100.928 82.043 1.00 126.88 408 GLN A O 1
ATOM 3197 N N . ALA A 1 409 ? 2.696 100.096 82.980 1.00 123.90 409 ALA A N 1
ATOM 3198 C CA . ALA A 1 409 ? 2.350 98.723 82.625 1.00 120.93 409 ALA A CA 1
ATOM 3199 C C . ALA A 1 409 ? 2.311 97.807 83.838 1.00 119.30 409 ALA A C 1
ATOM 3200 O O . ALA A 1 409 ? 1.746 96.719 83.784 1.00 122.52 409 ALA A O 1
ATOM 3202 N N . MET A 1 410 ? 2.910 98.257 84.933 1.00 116.44 410 MET A N 1
ATOM 3203 C CA . MET A 1 410 ? 2.941 97.499 86.178 1.00 114.99 410 MET A CA 1
ATOM 3204 C C . MET A 1 410 ? 1.610 96.862 86.603 1.00 117.65 410 MET A C 1
ATOM 3205 O O . MET A 1 410 ? 1.602 95.774 87.180 1.00 110.34 410 MET A O 1
ATOM 3210 N N . PRO A 1 411 ? 0.470 97.543 86.349 1.00 122.02 411 PRO A N 1
ATOM 3211 C CA . PRO A 1 411 ? -0.822 96.967 86.739 1.00 122.58 411 PRO A CA 1
ATOM 3212 C C . PRO A 1 411 ? -1.003 95.558 86.186 1.00 124.07 411 PRO A C 1
ATOM 3213 O O . PRO A 1 411 ? -0.775 94.563 86.880 1.00 125.83 411 PRO A O 1
ATOM 3217 N N . THR A 1 412 ? -1.408 95.500 84.919 1.00 120.72 412 THR A N 1
ATOM 3218 C CA . THR A 1 412 ? -1.656 94.250 84.208 1.00 114.18 412 THR A CA 1
ATOM 3219 C C . THR A 1 412 ? -0.511 93.242 84.302 1.00 107.96 412 THR A C 1
ATOM 3220 O O . THR A 1 412 ? -0.709 92.041 84.115 1.00 103.07 412 THR A O 1
ATOM 3224 N N . LEU A 1 413 ? 0.685 93.730 84.599 1.00 101.36 413 LEU A N 1
ATOM 3225 C CA . LEU A 1 413 ? 1.841 92.853 84.710 1.00 108.28 413 LEU A CA 1
ATOM 3226 C C . LEU A 1 413 ? 1.749 92.005 85.977 1.00 111.24 413 LEU A C 1
ATOM 3227 O O . LEU A 1 413 ? 1.731 90.772 85.932 1.00 110.81 413 LEU A O 1
ATOM 3232 N N . ILE A 1 414 ? 1.690 92.684 87.111 1.00 116.27 414 ILE A N 1
ATOM 3233 C CA . ILE A 1 414 ? 1.600 92.016 88.392 1.00 116.05 414 ILE A CA 1
ATOM 3234 C C . ILE A 1 414 ? 0.408 91.059 88.419 1.00 116.13 414 ILE A C 1
ATOM 3235 O O . ILE A 1 414 ? 0.456 90.011 89.057 1.00 111.46 414 ILE A O 1
ATOM 3240 N N . GLU A 1 415 ? -0.662 91.428 87.723 1.00 117.12 415 GLU A N 1
ATOM 3241 C CA . GLU A 1 415 ? -1.855 90.596 87.670 1.00 118.09 415 GLU A CA 1
ATOM 3242 C C . GLU A 1 415 ? -1.556 89.310 86.911 1.00 113.22 415 GLU A C 1
ATOM 3243 O O . GLU A 1 415 ? -2.054 88.235 87.252 1.00 105.20 415 GLU A O 1
ATOM 3249 N N . LEU A 1 416 ? -0.736 89.433 85.876 1.00 110.00 416 LEU A N 1
ATOM 3250 C CA . LEU A 1 416 ? -0.355 88.287 85.077 1.00 107.83 416 LEU A CA 1
ATOM 3251 C C . LEU A 1 416 ? 0.415 87.315 85.948 1.00 108.32 416 LEU A C 1
ATOM 3252 O O . LEU A 1 416 ? 0.543 86.138 85.623 1.00 109.35 416 LEU A O 1
ATOM 3257 N N . MET A 1 417 ? 0.924 87.815 87.064 1.00 106.85 417 MET A N 1
ATOM 3258 C CA . MET A 1 417 ? 1.690 86.988 87.977 1.00 106.80 417 MET A CA 1
ATOM 3259 C C . MET A 1 417 ? 0.902 85.800 88.505 1.00 113.46 417 MET A C 1
ATOM 3260 O O . MET A 1 417 ? 1.481 84.790 88.914 1.00 109.76 417 MET A O 1
ATOM 3265 N N . LYS A 1 418 ? -0.422 85.935 88.511 1.00 119.95 418 LYS A N 1
ATOM 3266 C CA . LYS A 1 418 ? -1.310 84.875 88.988 1.00 123.47 418 LYS A CA 1
ATOM 3267 C C . LYS A 1 418 ? -2.291 84.511 87.875 1.00 125.51 418 LYS A C 1
ATOM 3268 O O . LYS A 1 418 ? -3.438 84.147 88.123 1.00 126.76 418 LYS A O 1
ATOM 3274 N N . ASP A 1 419 ? -1.818 84.629 86.641 1.00 127.82 419 ASP A N 1
ATOM 3275 C CA . ASP A 1 419 ? -2.605 84.321 85.451 1.00 123.61 419 ASP A CA 1
ATOM 3276 C C . ASP A 1 419 ? -2.961 82.836 85.503 1.00 119.05 419 ASP A C 1
ATOM 3277 O O . ASP A 1 419 ? -2.239 82.046 86.111 1.00 114.75 419 ASP A O 1
ATOM 3282 N N . PRO A 1 420 ? -4.087 82.440 84.883 1.00 117.01 420 PRO A N 1
ATOM 3283 C CA . PRO A 1 420 ? -4.527 81.038 84.866 1.00 117.35 420 PRO A CA 1
ATOM 3284 C C . PRO A 1 420 ? -3.472 80.085 84.328 1.00 120.80 420 PRO A C 1
ATOM 3285 O O . PRO A 1 420 ? -3.298 78.978 84.843 1.00 123.07 420 PRO A O 1
ATOM 3289 N N . SER A 1 421 ? -2.781 80.519 83.277 1.00 122.72 421 SER A N 1
ATOM 3290 C CA . SER A 1 421 ? -1.732 79.714 82.668 1.00 121.72 421 SER A CA 1
ATOM 3291 C C . SER A 1 421 ? -0.545 79.595 83.610 1.00 121.39 421 SER A C 1
ATOM 3292 O O . SER A 1 421 ? -0.151 80.562 84.260 1.00 125.88 421 SER A O 1
ATOM 3295 N N . VAL A 1 422 ? 0.023 78.401 83.682 1.00 116.61 422 VAL A N 1
ATOM 3296 C CA . VAL A 1 422 ? 1.162 78.171 84.545 1.00 112.41 422 VAL A CA 1
ATOM 3297 C C . VAL A 1 422 ? 2.429 78.695 83.879 1.00 114.53 422 VAL A C 1
ATOM 3298 O O . VAL A 1 422 ? 3.430 78.952 84.551 1.00 113.26 422 VAL A O 1
ATOM 3302 N N . VAL A 1 423 ? 2.384 78.861 82.558 1.00 112.86 423 VAL A N 1
ATOM 3303 C CA . VAL A 1 423 ? 3.545 79.364 81.833 1.00 108.78 423 VAL A CA 1
ATOM 3304 C C . VAL A 1 423 ? 3.583 80.882 81.959 1.00 105.75 423 VAL A C 1
ATOM 3305 O O . VAL A 1 423 ? 4.620 81.457 82.267 1.00 109.00 423 VAL A O 1
ATOM 3309 N N . VAL A 1 424 ? 2.457 81.540 81.733 1.00 98.71 424 VAL A N 1
ATOM 3310 C CA . VAL A 1 424 ? 2.459 82.981 81.854 1.00 96.71 424 VAL A CA 1
ATOM 3311 C C . VAL A 1 424 ? 2.793 83.365 83.279 1.00 99.37 424 VAL A C 1
ATOM 3312 O O . VAL A 1 424 ? 3.332 84.435 83.524 1.00 102.70 424 VAL A O 1
ATOM 3316 N N . ARG A 1 425 ? 2.475 82.495 84.229 1.00 102.38 425 ARG A N 1
ATOM 3317 C CA . ARG A 1 425 ? 2.760 82.811 85.621 1.00 107.54 425 ARG A CA 1
ATOM 3318 C C . ARG A 1 425 ? 4.251 82.870 85.910 1.00 105.40 425 ARG A C 1
ATOM 3319 O O . ARG A 1 425 ? 4.706 83.731 86.651 1.00 107.95 425 ARG A O 1
ATOM 3327 N N . ASP A 1 426 ? 5.023 81.964 85.330 1.00 107.64 426 ASP A N 1
ATOM 3328 C CA . ASP A 1 426 ? 6.461 81.984 85.570 1.00 109.72 426 ASP A CA 1
ATOM 3329 C C . ASP A 1 426 ? 7.108 83.148 84.833 1.00 106.56 426 ASP A C 1
ATOM 3330 O O . ASP A 1 426 ? 7.944 83.855 85.391 1.00 105.50 426 ASP A O 1
ATOM 3335 N N . THR A 1 427 ? 6.721 83.342 83.577 1.00 102.31 427 THR A N 1
ATOM 3336 C CA . THR A 1 427 ? 7.260 84.433 82.778 1.00 95.34 427 THR A CA 1
ATOM 3337 C C . THR A 1 427 ? 7.006 85.760 83.482 1.00 91.63 427 THR A C 1
ATOM 3338 O O . THR A 1 427 ? 7.927 86.543 83.697 1.00 87.17 427 THR A O 1
ATOM 3342 N N . ALA A 1 428 ? 5.753 86.000 83.851 1.00 87.03 428 ALA A N 1
ATOM 3343 C CA . ALA A 1 428 ? 5.389 87.228 84.536 1.00 86.21 428 ALA A CA 1
ATOM 3344 C C . ALA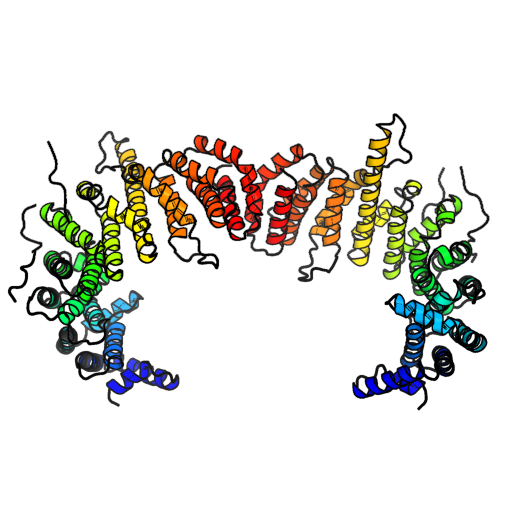 A 1 428 ? 6.177 87.387 85.831 1.00 88.35 428 ALA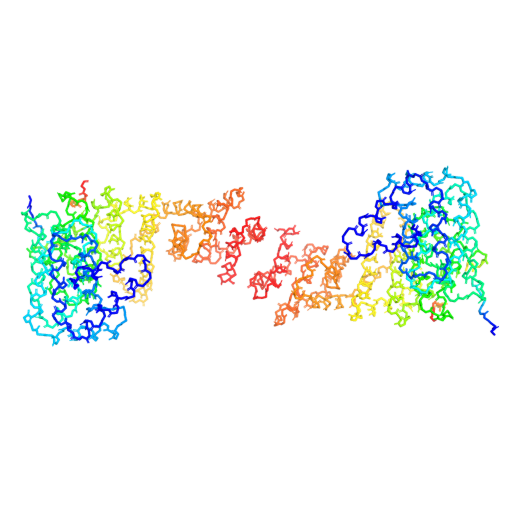 A C 1
ATOM 3345 O O . ALA A 1 428 ? 6.324 88.488 86.345 1.00 95.85 428 ALA A O 1
ATOM 3347 N N . ALA A 1 429 ? 6.689 86.292 86.367 1.00 86.35 429 ALA A N 1
ATOM 3348 C CA . ALA A 1 429 ? 7.466 86.373 87.594 1.00 86.88 429 ALA A CA 1
ATOM 3349 C C . ALA A 1 429 ? 8.847 86.897 87.240 1.00 90.25 429 ALA A C 1
ATOM 3350 O O . ALA A 1 429 ? 9.401 87.759 87.910 1.00 90.68 429 ALA A O 1
ATOM 3352 N N . TRP A 1 430 ? 9.391 86.359 86.162 1.00 93.77 430 TRP A N 1
ATOM 3353 C CA . TRP A 1 430 ? 10.709 86.719 85.673 1.00 88.97 430 TRP A CA 1
ATOM 3354 C C . TRP A 1 430 ? 10.778 88.181 85.249 1.00 85.59 430 TRP A C 1
ATOM 3355 O O . TRP A 1 430 ? 11.680 88.896 85.668 1.00 85.45 430 TRP A O 1
ATOM 3366 N N . THR A 1 431 ? 9.825 88.617 84.426 1.00 82.71 431 THR A N 1
ATOM 3367 C CA . THR A 1 431 ? 9.779 89.998 83.943 1.00 88.20 431 THR A CA 1
ATOM 3368 C C . THR A 1 431 ? 9.719 90.974 85.101 1.00 93.82 431 THR A C 1
ATOM 3369 O O . THR A 1 431 ? 10.373 92.016 85.079 1.00 98.76 431 THR A O 1
ATOM 3373 N N . VAL A 1 432 ? 8.907 90.648 86.099 1.00 97.77 432 VAL A N 1
ATOM 3374 C CA . VAL A 1 432 ? 8.777 91.491 87.280 1.00 101.42 432 VAL A CA 1
ATOM 3375 C C . VAL A 1 432 ? 10.079 91.393 88.089 1.00 103.68 432 VAL A C 1
ATOM 3376 O O . VAL A 1 432 ? 10.580 92.393 88.596 1.00 105.72 432 VAL A O 1
ATOM 3380 N N . GLY A 1 433 ? 10.626 90.184 88.190 1.00 103.75 433 GLY A N 1
ATOM 3381 C CA . GLY A 1 433 ? 11.864 89.989 88.919 1.00 106.21 433 GLY A CA 1
ATOM 3382 C C . GLY A 1 433 ? 12.999 90.766 88.283 1.00 108.44 433 GLY A C 1
ATOM 3383 O O . GLY A 1 433 ? 14.031 90.989 88.914 1.00 109.03 433 GLY A O 1
ATOM 3384 N N . ARG A 1 434 ? 12.814 91.162 87.023 1.00 110.02 434 ARG A N 1
ATOM 3385 C CA . ARG A 1 434 ? 13.816 91.942 86.298 1.00 107.89 434 ARG A CA 1
ATOM 3386 C C . ARG A 1 434 ? 13.550 93.423 86.499 1.00 103.80 434 ARG A C 1
ATOM 3387 O O . ARG A 1 434 ? 14.475 94.177 86.772 1.00 107.95 434 ARG A O 1
ATOM 3395 N N . ILE A 1 435 ? 12.294 93.845 86.383 1.00 97.76 435 ILE A N 1
ATOM 3396 C CA . ILE A 1 435 ? 11.989 95.258 86.567 1.00 95.64 435 ILE A CA 1
ATOM 3397 C C . ILE A 1 435 ? 12.507 95.765 87.907 1.00 100.79 435 ILE A C 1
ATOM 3398 O O . ILE A 1 435 ? 12.616 96.970 88.119 1.00 106.79 435 ILE A O 1
ATOM 3403 N N . CYS A 1 436 ? 12.824 94.846 88.810 1.00 105.01 436 CYS A N 1
ATOM 3404 C CA . CYS A 1 436 ? 13.345 95.223 90.120 1.00 112.16 436 CYS A CA 1
ATOM 3405 C C . CYS A 1 436 ? 14.852 95.297 90.024 1.00 114.87 436 CYS A C 1
ATOM 3406 O O . CYS A 1 436 ? 15.438 96.373 89.910 1.00 117.26 436 CYS A O 1
ATOM 3409 N N . GLU A 1 437 ? 15.455 94.114 90.078 1.00 118.75 437 GLU A N 1
ATOM 3410 C CA . GLU A 1 437 ? 16.898 93.906 90.012 1.00 124.37 437 GLU A CA 1
ATOM 3411 C C . GLU A 1 437 ? 17.606 94.827 89.017 1.00 124.60 437 GLU A C 1
ATOM 3412 O O . GLU A 1 437 ? 18.775 95.168 89.204 1.00 122.78 437 GLU A O 1
ATOM 3418 N N . LEU A 1 438 ? 16.907 95.228 87.960 1.00 126.30 438 LEU A N 1
ATOM 3419 C CA . LEU A 1 438 ? 17.511 96.109 86.974 1.00 125.74 438 LEU A CA 1
ATOM 3420 C C . LEU A 1 438 ? 17.336 97.588 87.306 1.00 123.52 438 LEU A C 1
ATOM 3421 O O . LEU A 1 438 ? 18.210 98.385 86.984 1.00 127.09 438 LEU A O 1
ATOM 3426 N N . LEU A 1 439 ? 16.229 97.963 87.949 1.00 116.14 439 LEU A N 1
ATOM 3427 C CA . LEU A 1 439 ? 16.011 99.372 88.297 1.00 114.60 439 LEU A CA 1
ATOM 3428 C C . LEU A 1 439 ? 15.033 99.635 89.447 1.00 120.13 439 LEU A C 1
ATOM 3429 O O . LEU A 1 439 ? 13.829 99.764 89.218 1.00 116.41 439 LEU A O 1
ATOM 3434 N N . PRO A 1 440 ? 15.541 99.765 90.694 1.00 125.90 440 PRO A N 1
ATOM 3435 C CA . PRO A 1 440 ? 14.670 100.013 91.850 1.00 124.94 440 PRO A CA 1
ATOM 3436 C C . PRO A 1 440 ? 14.052 101.410 91.861 1.00 127.04 440 PRO A C 1
ATOM 3437 O O . PRO A 1 440 ? 13.851 101.942 92.980 1.00 127.56 440 PRO A O 1
ATOM 3441 N N . MET B 1 1 ? -28.421 30.115 122.678 1.00 129.04 1 MET B N 1
ATOM 3442 C CA . MET B 1 1 ? -27.464 31.266 122.701 1.00 124.12 1 MET B CA 1
ATOM 3443 C C . MET B 1 1 ? -28.030 32.435 123.482 1.00 117.74 1 MET B C 1
ATOM 3444 O O . MET B 1 1 ? -29.019 33.032 123.060 1.00 113.67 1 MET B O 1
ATOM 3449 N N . GLU B 1 2 ? -27.428 32.769 124.618 1.00 111.56 2 GLU B N 1
ATOM 3450 C CA . GLU B 1 2 ? -27.940 33.913 125.358 1.00 111.14 2 GLU B CA 1
ATOM 3451 C C . GLU B 1 2 ? -27.641 35.140 124.496 1.00 105.18 2 GLU B C 1
ATOM 3452 O O . GLU B 1 2 ? -26.777 35.094 123.616 1.00 101.28 2 GLU B O 1
ATOM 3458 N N . LEU B 1 3 ? -28.363 36.227 124.747 1.00 98.05 3 LEU B N 1
ATOM 3459 C CA . LEU B 1 3 ? -28.188 37.464 123.991 1.00 93.56 3 LEU B CA 1
ATOM 3460 C C . LEU B 1 3 ? -26.818 38.069 124.299 1.00 91.59 3 LEU B C 1
ATOM 3461 O O . LEU B 1 3 ? -26.193 38.710 123.443 1.00 87.52 3 LEU B O 1
ATOM 3466 N N . ILE B 1 4 ? -26.358 37.869 125.530 1.00 88.44 4 ILE B N 1
ATOM 3467 C CA . ILE B 1 4 ? -25.074 38.414 125.936 1.00 89.12 4 ILE B CA 1
ATOM 3468 C C . ILE B 1 4 ? -23.983 37.854 125.046 1.00 84.22 4 ILE B C 1
ATOM 3469 O O . ILE B 1 4 ? -23.054 38.567 124.678 1.00 85.32 4 ILE B O 1
ATOM 3474 N N . THR B 1 5 ? -24.094 36.580 124.696 1.00 78.04 5 THR B N 1
ATOM 3475 C CA . THR B 1 5 ? -23.098 35.965 123.835 1.00 83.61 5 THR B CA 1
ATOM 3476 C C . THR B 1 5 ? -23.032 36.671 122.497 1.00 85.71 5 THR B C 1
ATOM 3477 O O . THR B 1 5 ? -21.984 37.186 122.104 1.00 83.66 5 THR B O 1
ATOM 3481 N N . ILE B 1 6 ? -24.157 36.678 121.791 1.00 88.80 6 ILE B N 1
ATOM 3482 C CA . ILE B 1 6 ? -24.220 37.328 120.493 1.00 90.06 6 ILE B CA 1
ATOM 3483 C C . ILE B 1 6 ? -23.773 38.770 120.659 1.00 87.47 6 ILE B C 1
ATOM 3484 O O . ILE B 1 6 ? -22.855 39.203 119.971 1.00 91.29 6 ILE B O 1
ATOM 3489 N N . LEU B 1 7 ? -24.396 39.510 121.574 1.00 82.68 7 LEU B N 1
ATOM 3490 C CA . LEU B 1 7 ? -23.991 40.896 121.784 1.00 86.62 7 LEU B CA 1
ATOM 3491 C C . LEU B 1 7 ? -22.468 41.006 121.780 1.00 88.16 7 LEU B C 1
ATOM 3492 O O . LEU B 1 7 ? -21.914 41.941 121.215 1.00 86.74 7 LEU B O 1
ATOM 3497 N N . GLU B 1 8 ? -21.793 40.037 122.393 1.00 92.49 8 GLU B N 1
ATOM 3498 C CA . GLU B 1 8 ? -20.335 40.064 122.478 1.00 92.15 8 GLU B CA 1
ATOM 3499 C C . GLU B 1 8 ? -19.587 39.714 121.196 1.00 89.94 8 GLU B C 1
ATOM 3500 O O . GLU B 1 8 ? -18.503 40.246 120.958 1.00 90.27 8 GLU B O 1
ATOM 3506 N N . LYS B 1 9 ? -20.143 38.839 120.362 1.00 87.63 9 LYS B N 1
ATOM 3507 C CA . LYS B 1 9 ? -19.451 38.491 119.120 1.00 90.29 9 LYS B CA 1
ATOM 3508 C C . LYS B 1 9 ? -19.446 39.659 118.119 1.00 90.71 9 LYS B C 1
ATOM 3509 O O . LYS B 1 9 ? -18.976 39.521 116.988 1.00 93.83 9 LYS B O 1
ATOM 3515 N N . THR B 1 10 ? -19.951 40.817 118.529 1.00 85.53 10 THR B N 1
ATOM 3516 C CA . THR B 1 10 ? -19.967 41.944 117.613 1.00 90.96 10 THR B CA 1
ATOM 3517 C C . THR B 1 10 ? -18.646 42.701 117.645 1.00 93.17 10 THR B C 1
ATOM 3518 O O . THR B 1 10 ? -18.416 43.611 116.838 1.00 92.07 10 THR B O 1
ATOM 3522 N N . VAL B 1 11 ? -17.780 42.330 118.582 1.00 96.32 11 VAL B N 1
ATOM 3523 C CA . VAL B 1 11 ? -16.470 42.968 118.685 1.00 101.48 11 VAL B CA 1
ATOM 3524 C C . VAL B 1 11 ? -15.394 41.920 118.347 1.00 105.90 11 VAL B C 1
ATOM 3525 O O . VAL B 1 11 ? -14.221 42.257 118.150 1.00 111.00 11 VAL B O 1
ATOM 3529 N N . SER B 1 12 ? -15.804 40.652 118.266 1.00 107.05 12 SER B N 1
ATOM 3530 C CA . SER B 1 12 ? -14.879 39.570 117.922 1.00 106.79 12 SER B CA 1
ATOM 3531 C C . SER B 1 12 ? -14.065 39.992 116.708 1.00 110.91 12 SER B C 1
ATOM 3532 O O . SER B 1 12 ? -14.562 40.688 115.819 1.00 109.61 12 SER B O 1
ATOM 3535 N N . PRO B 1 13 ? -12.794 39.583 116.660 1.00 116.76 13 PRO B N 1
ATOM 3536 C CA . PRO B 1 13 ? -11.936 39.942 115.529 1.00 117.65 13 PRO B CA 1
ATOM 3537 C C . PRO B 1 13 ? -12.242 39.071 114.311 1.00 118.57 13 PRO B C 1
ATOM 3538 O O . PRO B 1 13 ? -12.059 39.505 113.170 1.00 115.44 13 PRO B O 1
ATOM 3542 N N . ASP B 1 14 ? -12.709 37.846 114.562 1.00 118.29 14 ASP B N 1
ATOM 3543 C CA . ASP B 1 14 ? -13.039 36.930 113.479 1.00 119.13 14 ASP B CA 1
ATOM 3544 C C . ASP B 1 14 ? -14.122 37.579 112.637 1.00 120.71 14 ASP B C 1
ATOM 3545 O O . ASP B 1 14 ? -15.126 38.054 113.174 1.00 119.98 14 ASP B O 1
ATOM 3550 N N . ARG B 1 15 ? -13.910 37.599 111.322 1.00 121.21 15 ARG B N 1
ATOM 3551 C CA . ARG B 1 15 ? -14.854 38.203 110.386 1.00 121.51 15 ARG B CA 1
ATOM 3552 C C . ARG B 1 15 ? -16.174 37.434 110.346 1.00 119.18 15 ARG B C 1
ATOM 3553 O O . ARG B 1 15 ? -17.236 38.048 110.272 1.00 119.43 15 ARG B O 1
ATOM 3561 N N . LEU B 1 16 ? -16.114 36.103 110.400 1.00 115.34 16 LEU B N 1
ATOM 3562 C CA . LEU B 1 16 ? -17.335 35.290 110.411 1.00 114.42 16 LEU B CA 1
ATOM 3563 C C . LEU B 1 16 ? -18.126 35.628 111.669 1.00 113.48 16 LEU B C 1
ATOM 3564 O O . LEU B 1 16 ? -19.307 35.953 111.604 1.00 117.25 16 LEU B O 1
ATOM 3569 N N . GLU B 1 17 ? -17.467 35.534 112.816 1.00 109.52 17 GLU B N 1
ATOM 3570 C CA . GLU B 1 17 ? -18.106 35.864 114.078 1.00 108.64 17 GLU B CA 1
ATOM 3571 C C . GLU B 1 17 ? -18.922 37.138 113.891 1.00 104.70 17 GLU B C 1
ATOM 3572 O O . GLU B 1 17 ? -20.135 37.132 114.057 1.00 105.97 17 GLU B O 1
ATOM 3578 N N . LEU B 1 18 ? -18.245 38.226 113.536 1.00 102.58 18 LEU B N 1
ATOM 3579 C CA . LEU B 1 18 ? -18.898 39.517 113.319 1.00 104.68 18 LEU B CA 1
ATOM 3580 C C . LEU B 1 18 ? -20.165 39.388 112.480 1.00 108.05 18 LEU B C 1
ATOM 3581 O O . LEU B 1 18 ? -21.204 39.966 112.812 1.00 109.29 18 LEU B O 1
ATOM 3586 N N . GLU B 1 19 ? -20.065 38.633 111.389 1.00 109.49 19 GLU B N 1
ATOM 3587 C CA . GLU B 1 19 ? -21.190 38.416 110.486 1.00 111.29 19 GLU B CA 1
ATOM 3588 C C . GLU B 1 19 ? -22.409 37.901 111.254 1.00 107.63 19 GLU B C 1
ATOM 3589 O O . GLU B 1 19 ? -23.380 38.634 111.442 1.00 105.85 19 GLU B O 1
ATOM 3595 N N . ALA B 1 20 ? -22.345 36.648 111.703 1.00 104.40 20 ALA B N 1
ATOM 3596 C CA . ALA B 1 20 ? -23.439 36.018 112.447 1.00 100.23 20 ALA B CA 1
ATOM 3597 C C . ALA B 1 20 ? -24.146 36.963 113.416 1.00 100.74 20 ALA B C 1
ATOM 3598 O O . ALA B 1 20 ? -25.305 37.320 113.200 1.00 103.02 20 ALA B O 1
ATOM 3600 N N . ALA B 1 21 ? -23.451 37.365 114.477 1.00 102.13 21 ALA B N 1
ATOM 3601 C CA . ALA B 1 21 ? -24.020 38.260 115.488 1.00 103.94 21 ALA B CA 1
ATOM 3602 C C . ALA B 1 21 ? -24.804 39.392 114.859 1.00 105.46 21 ALA B C 1
ATOM 3603 O O . ALA B 1 21 ? -25.937 39.684 115.260 1.00 103.80 21 ALA B O 1
ATOM 3605 N N . GLN B 1 22 ? -24.186 40.016 113.861 1.00 106.72 22 GLN B N 1
ATOM 3606 C CA . GLN B 1 22 ? -24.781 41.137 113.153 1.00 107.44 22 GLN B CA 1
ATOM 3607 C C . GLN B 1 22 ? -26.112 40.783 112.490 1.00 106.55 22 GLN B C 1
ATOM 3608 O O . GLN B 1 22 ? -27.113 41.444 112.756 1.00 107.39 22 GLN B O 1
ATOM 3614 N N . LYS B 1 23 ? -26.140 39.750 111.645 1.00 105.28 23 LYS B N 1
ATOM 3615 C CA . LYS B 1 23 ? -27.392 39.360 110.989 1.00 104.32 23 LYS B CA 1
ATOM 3616 C C . LYS B 1 23 ? -28.420 38.867 112.006 1.00 101.82 23 LYS B C 1
ATOM 3617 O O . LYS B 1 23 ? -29.610 39.193 111.903 1.00 97.74 23 LYS B O 1
ATOM 3623 N N . PHE B 1 24 ? -27.967 38.089 112.987 1.00 96.33 24 PHE B N 1
ATOM 3624 C CA . PHE B 1 24 ? -28.871 37.604 114.020 1.00 91.70 24 PHE B CA 1
ATOM 3625 C C . PHE B 1 24 ? -29.514 38.777 114.759 1.00 88.96 24 PHE B C 1
ATOM 3626 O O . PHE B 1 24 ? -30.734 38.786 114.938 1.00 87.39 24 PHE B O 1
ATOM 3634 N N . LEU B 1 25 ? -28.704 39.746 115.197 1.00 85.77 25 LEU B N 1
ATOM 3635 C CA . LEU B 1 25 ? -29.231 40.915 115.915 1.00 94.00 25 LEU B CA 1
ATOM 3636 C C . LEU B 1 25 ? -30.108 41.834 115.065 1.00 95.77 25 LEU B C 1
ATOM 3637 O O . LEU B 1 25 ? -31.003 42.501 115.581 1.00 93.70 25 LEU B O 1
ATOM 3642 N N . GLU B 1 26 ? -29.838 41.860 113.765 1.00 98.78 26 GLU B N 1
ATOM 3643 C CA . GLU B 1 26 ? -30.561 42.692 112.811 1.00 96.92 26 GLU B CA 1
ATOM 3644 C C . GLU B 1 26 ? -31.939 42.098 112.530 1.00 97.29 26 GLU B C 1
ATOM 3645 O O . GLU B 1 26 ? -32.937 42.826 112.493 1.00 93.00 26 GLU B O 1
ATOM 3651 N N . ARG B 1 27 ? -31.985 40.776 112.339 1.00 91.65 27 ARG B N 1
ATOM 3652 C CA . ARG B 1 27 ? -33.235 40.063 112.072 1.00 88.99 27 ARG B CA 1
ATOM 3653 C C . ARG B 1 27 ? -34.163 40.158 113.292 1.00 88.62 27 ARG B C 1
ATOM 3654 O O . ARG B 1 27 ? -35.387 40.253 113.167 1.00 83.45 27 ARG B O 1
ATOM 3662 N N . ALA B 1 28 ? -33.571 40.140 114.477 1.00 85.37 28 ALA B N 1
ATOM 3663 C CA . ALA B 1 28 ? -34.338 40.252 115.703 1.00 83.96 28 ALA B CA 1
ATOM 3664 C C . ALA B 1 28 ? -35.083 41.586 115.736 1.00 86.77 28 ALA B C 1
ATOM 3665 O O . ALA B 1 28 ? -36.264 41.638 116.079 1.00 91.88 28 ALA B O 1
ATOM 3667 N N . ALA B 1 29 ? -34.390 42.661 115.372 1.00 88.48 29 ALA B N 1
ATOM 3668 C CA . ALA B 1 29 ? -34.978 44.001 115.394 1.00 93.25 29 ALA B CA 1
ATOM 3669 C C . ALA B 1 29 ? -36.101 44.147 114.391 1.00 94.97 29 ALA B C 1
ATOM 3670 O O . ALA B 1 29 ? -36.878 45.106 114.444 1.00 96.98 29 ALA B O 1
ATOM 3672 N N . VAL B 1 30 ? -36.189 43.187 113.482 1.00 94.11 30 VAL B N 1
ATOM 3673 C CA . VAL B 1 30 ? -37.208 43.223 112.449 1.00 95.05 30 VAL B CA 1
ATOM 3674 C C . VAL B 1 30 ? -38.026 41.949 112.477 1.00 93.59 30 VAL B C 1
ATOM 3675 O O . VAL B 1 30 ? -38.408 41.437 111.427 1.00 94.76 30 VAL B O 1
ATOM 3679 N N . GLU B 1 31 ? -38.309 41.431 113.666 1.00 90.09 31 GLU B N 1
ATOM 3680 C CA . GLU B 1 31 ? -39.050 40.179 113.733 1.00 88.15 31 GLU B CA 1
ATOM 3681 C C . GLU B 1 31 ? -39.426 39.836 115.164 1.00 85.96 31 GLU B C 1
ATOM 3682 O O . GLU B 1 31 ? -40.134 38.854 115.411 1.00 86.32 31 GLU B O 1
ATOM 3688 N N . ASN B 1 32 ? -38.941 40.652 116.095 1.00 82.02 32 ASN B N 1
ATOM 3689 C CA . ASN B 1 32 ? -39.194 40.456 117.517 1.00 77.42 32 ASN B CA 1
ATOM 3690 C C . ASN B 1 32 ? -38.755 41.729 118.223 1.00 72.38 32 ASN B C 1
ATOM 3691 O O . ASN B 1 32 ? -38.369 41.705 119.381 1.00 61.59 32 ASN B O 1
ATOM 3696 N N . LEU B 1 33 ? -38.817 42.834 117.491 1.00 75.44 33 LEU B N 1
ATOM 3697 C CA . LEU B 1 33 ? -38.425 44.148 117.980 1.00 82.30 33 LEU B CA 1
ATOM 3698 C C . LEU B 1 33 ? -38.806 44.531 119.415 1.00 88.51 33 LEU B C 1
ATOM 3699 O O . LEU B 1 33 ? -38.079 45.275 120.069 1.00 88.35 33 LEU B O 1
ATOM 3704 N N . PRO B 1 34 ? -39.971 44.088 119.908 1.00 93.37 34 PRO B N 1
ATOM 3705 C CA . PRO B 1 34 ? -40.193 44.530 121.289 1.00 92.33 34 PRO B CA 1
ATOM 3706 C C . PRO B 1 34 ? -39.655 43.540 122.335 1.00 89.01 34 PRO B C 1
ATOM 3707 O O . PRO B 1 34 ? -39.274 43.940 123.438 1.00 84.60 34 PRO B O 1
ATOM 3711 N N . THR B 1 35 ? -39.632 42.251 121.996 1.00 83.43 35 THR B N 1
ATOM 3712 C CA . THR B 1 35 ? -39.086 41.244 122.911 1.00 83.48 35 THR B CA 1
ATOM 3713 C C . THR B 1 35 ? -37.595 41.619 123.059 1.00 84.31 35 THR B C 1
ATOM 3714 O O . THR B 1 35 ? -37.043 41.710 124.165 1.00 78.09 35 THR B O 1
ATOM 3718 N N . PHE B 1 36 ? -36.979 41.862 121.905 1.00 84.39 36 PHE B N 1
ATOM 3719 C CA . PHE B 1 36 ? -35.577 42.237 121.768 1.00 83.09 36 PHE B CA 1
ATOM 3720 C C . PHE B 1 36 ? -35.247 43.567 122.450 1.00 82.26 36 PHE B C 1
ATOM 3721 O O . PHE B 1 36 ? -34.367 43.636 123.306 1.00 81.42 36 PHE B O 1
ATOM 3729 N N . LEU B 1 37 ? -35.954 44.623 122.053 1.00 82.35 37 LEU B N 1
ATOM 3730 C CA . LEU B 1 37 ? -35.734 45.952 122.610 1.00 78.10 37 LEU B CA 1
ATOM 3731 C C . LEU B 1 37 ? -35.818 45.989 124.120 1.00 75.82 37 LEU B C 1
ATOM 3732 O O . LEU B 1 37 ? -35.485 47.003 124.723 1.00 72.18 37 LEU B O 1
ATOM 3737 N N . VAL B 1 38 ? -36.289 44.912 124.739 1.00 75.09 38 VAL B N 1
ATOM 3738 C CA . VAL B 1 38 ? -36.343 44.895 126.194 1.00 80.87 38 VAL B CA 1
ATOM 3739 C C . VAL B 1 38 ? -35.151 44.118 126.723 1.00 80.58 38 VAL B C 1
ATOM 3740 O O . VAL B 1 38 ? -34.359 44.665 127.484 1.00 80.96 38 VAL B O 1
ATOM 3744 N N . GLU B 1 39 ? -35.004 42.859 126.312 1.00 78.93 39 GLU B N 1
ATOM 3745 C CA . GLU B 1 39 ? -33.877 42.049 126.776 1.00 80.80 39 GLU B CA 1
ATOM 3746 C C . GLU B 1 39 ? -32.596 42.880 126.767 1.00 82.83 39 GLU B C 1
ATOM 3747 O O . GLU B 1 39 ? -31.759 42.759 127.662 1.00 82.18 39 GLU B O 1
ATOM 3753 N N . LEU B 1 40 ? -32.454 43.730 125.756 1.00 84.01 40 LEU B N 1
ATOM 3754 C CA . LEU B 1 40 ? -31.289 44.590 125.656 1.00 85.46 40 LEU B CA 1
ATOM 3755 C C . LEU B 1 40 ? -31.343 45.592 126.791 1.00 88.71 40 LEU B C 1
ATOM 3756 O O . LEU B 1 40 ? -30.392 45.724 127.552 1.00 93.11 40 LEU B O 1
ATOM 3761 N N . SER B 1 41 ? -32.457 46.306 126.904 1.00 90.60 41 SER B N 1
ATOM 3762 C CA . SER B 1 41 ? -32.604 47.299 127.965 1.00 98.43 41 SER B CA 1
ATOM 3763 C C . SER B 1 41 ? -32.238 46.713 129.327 1.00 103.54 41 SER B C 1
ATOM 3764 O O . SER B 1 41 ? -31.890 47.455 130.250 1.00 105.55 41 SER B O 1
ATOM 3767 N N . ARG B 1 42 ? -32.324 45.384 129.444 1.00 105.55 42 ARG B N 1
ATOM 3768 C CA . ARG B 1 42 ? -31.994 44.687 130.690 1.00 101.37 42 ARG B CA 1
ATOM 3769 C C . ARG B 1 42 ? -30.482 44.457 130.822 1.00 97.60 42 ARG B C 1
ATOM 3770 O O . ARG B 1 42 ? -29.902 44.713 131.880 1.00 97.52 42 ARG B O 1
ATOM 3778 N N . VAL B 1 43 ? -29.840 43.986 129.756 1.00 87.07 43 VAL B N 1
ATOM 3779 C CA . VAL B 1 43 ? -28.401 43.771 129.799 1.00 74.52 43 VAL B CA 1
ATOM 3780 C C . VAL B 1 43 ? -27.699 45.108 130.066 1.00 74.72 43 VAL B C 1
ATOM 3781 O O . VAL B 1 43 ? -26.727 45.160 130.817 1.00 74.46 43 VAL B O 1
ATOM 3785 N N . LEU B 1 44 ? -28.190 46.193 129.466 1.00 71.45 44 LEU B N 1
ATOM 3786 C CA . LEU B 1 44 ? -27.603 47.509 129.725 1.00 77.45 44 LEU B CA 1
ATOM 3787 C C . LEU B 1 44 ? -27.915 47.862 131.180 1.00 80.85 44 LEU B C 1
ATOM 3788 O O . LEU B 1 44 ? -27.438 48.869 131.712 1.00 78.34 44 LEU B O 1
ATOM 3793 N N . ALA B 1 45 ? -28.718 47.020 131.820 1.00 81.55 45 ALA B N 1
ATOM 3794 C CA . ALA B 1 45 ? -29.133 47.255 133.196 1.00 87.04 45 ALA B CA 1
ATOM 3795 C C . ALA B 1 45 ? -28.368 46.486 134.270 1.00 89.38 45 ALA B C 1
ATOM 3796 O O . ALA B 1 45 ? -28.070 47.031 135.338 1.00 92.03 45 ALA B O 1
ATOM 3798 N N . ASN B 1 46 ? -28.057 45.225 133.995 1.00 86.52 46 ASN B N 1
ATOM 3799 C CA . ASN B 1 46 ? -27.355 44.389 134.962 1.00 85.75 46 ASN B CA 1
ATOM 3800 C C . ASN B 1 46 ? -25.855 44.656 135.034 1.00 84.49 46 ASN B C 1
ATOM 3801 O O . ASN B 1 46 ? -25.128 44.413 134.060 1.00 85.58 46 ASN B O 1
ATOM 3806 N N . PRO B 1 47 ? -25.368 45.167 136.187 1.00 79.12 47 PRO B N 1
ATOM 3807 C CA . PRO B 1 47 ? -23.928 45.439 136.308 1.00 77.90 47 PRO B CA 1
ATOM 3808 C C . PRO B 1 47 ? -23.076 44.165 136.322 1.00 76.82 47 PRO B C 1
ATOM 3809 O O . PRO B 1 47 ? -21.866 44.199 136.084 1.00 71.06 47 PRO B O 1
ATOM 3813 N N . GLY B 1 48 ? -23.724 43.037 136.575 1.00 80.47 48 GLY B N 1
ATOM 3814 C CA . GLY B 1 48 ? -23.010 41.775 136.588 1.00 86.74 48 GLY B CA 1
ATOM 3815 C C . GLY B 1 48 ? -22.581 41.415 135.182 1.00 86.92 48 GLY B C 1
ATOM 3816 O O . GLY B 1 48 ? -22.159 40.288 134.910 1.00 87.46 48 GLY B O 1
ATOM 3817 N N . ASN B 1 49 ? -22.700 42.378 134.278 1.00 88.89 49 ASN B N 1
ATOM 3818 C CA . ASN B 1 49 ? -22.313 42.152 132.903 1.00 89.88 49 ASN B CA 1
ATOM 3819 C C . ASN B 1 49 ? -21.075 42.936 132.522 1.00 87.17 49 ASN B C 1
ATOM 3820 O O . ASN B 1 49 ? -20.757 43.981 133.112 1.00 81.64 49 ASN B O 1
ATOM 3825 N N . SER B 1 50 ? -20.380 42.406 131.524 1.00 82.56 50 SER B N 1
ATOM 3826 C CA . SER B 1 50 ? -19.133 42.980 131.037 1.00 88.10 50 SER B CA 1
ATOM 3827 C C . SER B 1 50 ? -19.281 44.323 130.363 1.00 91.73 50 SER B C 1
ATOM 3828 O O . SER B 1 50 ? -20.297 44.586 129.722 1.00 95.52 50 SER B O 1
ATOM 3831 N N . GLN B 1 51 ? -18.262 45.168 130.503 1.00 92.54 51 GLN B N 1
ATOM 3832 C CA . GLN B 1 51 ? -18.284 46.476 129.857 1.00 92.00 51 GLN B CA 1
ATOM 3833 C C . GLN B 1 51 ? -18.610 46.240 128.395 1.00 91.38 51 GLN B C 1
ATOM 3834 O O . GLN B 1 51 ? -19.393 46.971 127.792 1.00 90.29 51 GLN B O 1
ATOM 3840 N N . VAL B 1 52 ? -17.981 45.218 127.828 1.00 87.60 52 VAL B N 1
ATOM 3841 C CA . VAL B 1 52 ? -18.215 44.862 126.443 1.00 86.38 52 VAL B CA 1
ATOM 3842 C C . VAL B 1 52 ? -19.702 44.699 126.129 1.00 90.58 52 VAL B C 1
ATOM 3843 O O . VAL B 1 52 ? -20.259 45.471 125.337 1.00 90.48 52 VAL B O 1
ATOM 3847 N N . ALA B 1 53 ? -20.340 43.705 126.752 1.00 92.24 53 ALA B N 1
ATOM 3848 C CA . ALA B 1 53 ? -21.763 43.433 126.529 1.00 87.07 53 ALA B CA 1
ATOM 3849 C C . ALA B 1 53 ? -22.686 44.594 126.887 1.00 83.24 53 ALA B C 1
ATOM 3850 O O . ALA B 1 53 ? -23.545 44.959 126.087 1.00 83.86 53 ALA B O 1
ATOM 3852 N N . ARG B 1 54 ? -22.518 45.171 128.076 1.00 77.32 54 ARG B N 1
ATOM 3853 C CA . ARG B 1 54 ? -23.374 46.280 128.498 1.00 75.90 54 ARG B CA 1
ATOM 3854 C C . ARG B 1 54 ? -23.362 47.367 127.442 1.00 79.03 54 ARG B C 1
ATOM 3855 O O . ARG B 1 54 ? -24.403 47.938 127.110 1.00 90.94 54 ARG B O 1
ATOM 3863 N N . VAL B 1 55 ? -22.178 47.641 126.910 1.00 80.13 55 VAL B N 1
ATOM 3864 C CA . VAL B 1 55 ? -22.001 48.661 125.881 1.00 77.15 55 VAL B CA 1
ATOM 3865 C C . VAL B 1 55 ? -22.604 48.265 124.541 1.00 73.20 55 VAL B C 1
ATOM 3866 O O . VAL B 1 55 ? -23.239 49.093 123.888 1.00 65.27 55 VAL B O 1
ATOM 3870 N N . ALA B 1 56 ? -22.377 47.016 124.133 1.00 69.91 56 ALA B N 1
ATOM 3871 C CA . ALA B 1 56 ? -22.908 46.506 122.873 1.00 72.28 56 ALA B CA 1
ATOM 3872 C C . ALA B 1 56 ? -24.423 46.617 122.895 1.00 74.41 56 ALA B C 1
ATOM 3873 O O . ALA B 1 56 ? -25.061 46.998 121.913 1.00 74.20 56 ALA B O 1
ATOM 3875 N N . ALA B 1 57 ? -24.993 46.264 124.032 1.00 73.78 57 ALA B N 1
ATOM 3876 C CA . ALA B 1 57 ? -26.422 46.322 124.194 1.00 72.62 57 ALA B CA 1
ATOM 3877 C C . ALA B 1 57 ? -26.892 47.761 124.006 1.00 74.33 57 ALA B C 1
ATOM 3878 O O . ALA B 1 57 ? -27.793 48.014 123.212 1.00 78.47 57 ALA B O 1
ATOM 3880 N N . GLY B 1 58 ? -26.287 48.694 124.740 1.00 69.03 58 GLY B N 1
ATOM 3881 C CA . GLY B 1 58 ? -26.673 50.093 124.630 1.00 77.11 58 GLY B CA 1
ATOM 3882 C C . GLY B 1 58 ? -26.714 50.573 123.187 1.00 82.72 58 GLY B C 1
ATOM 3883 O O . GLY B 1 58 ? -27.670 51.216 122.758 1.00 89.39 58 GLY B O 1
ATOM 3884 N N . LEU B 1 59 ? -25.669 50.250 122.431 1.00 83.75 59 LEU B N 1
ATOM 3885 C CA . LEU B 1 59 ? -25.568 50.629 121.025 1.00 78.92 59 LEU B CA 1
ATOM 3886 C C . LEU B 1 59 ? -26.781 50.123 120.250 1.00 74.03 59 LEU B C 1
ATOM 3887 O O . LEU B 1 59 ? -27.429 50.898 119.549 1.00 75.50 59 LEU B O 1
ATOM 3892 N N . GLN B 1 60 ? -27.084 48.831 120.378 1.00 69.84 60 GLN B N 1
ATOM 3893 C CA . GLN B 1 60 ? -28.238 48.227 119.703 1.00 69.84 60 GLN B CA 1
ATOM 3894 C C . GLN B 1 60 ? -29.552 48.982 119.936 1.00 76.34 60 GLN B C 1
ATOM 3895 O O . GLN B 1 60 ? -30.444 48.971 119.089 1.00 77.86 60 GLN B O 1
ATOM 3901 N N . ILE B 1 61 ? -29.672 49.633 121.089 1.00 82.92 61 ILE B N 1
ATOM 3902 C CA . ILE B 1 61 ? -30.870 50.393 121.409 1.00 84.52 61 ILE B CA 1
ATOM 3903 C C . ILE B 1 61 ? -30.812 51.710 120.650 1.00 86.37 61 ILE B C 1
ATOM 3904 O O . ILE B 1 61 ? -31.773 52.080 119.969 1.00 91.33 61 ILE B O 1
ATOM 3909 N N . LYS B 1 62 ? -29.677 52.399 120.746 1.00 83.54 62 LYS B N 1
ATOM 3910 C CA . LYS B 1 62 ? -29.479 53.664 120.042 1.00 87.76 62 LYS B CA 1
ATOM 3911 C C . LYS B 1 62 ? -29.727 53.470 118.537 1.00 90.05 62 LYS B C 1
ATOM 3912 O O . LYS B 1 62 ? -30.476 54.230 117.917 1.00 90.22 62 LYS B O 1
ATOM 3918 N N . ASN B 1 63 ? -29.099 52.449 117.954 1.00 87.18 63 ASN B N 1
ATOM 3919 C CA . ASN B 1 63 ? -29.254 52.168 116.525 1.00 87.70 63 ASN B CA 1
ATOM 3920 C C . ASN B 1 63 ? -30.668 51.757 116.087 1.00 85.24 63 ASN B C 1
ATOM 3921 O O . ASN B 1 63 ? -30.903 51.489 114.904 1.00 90.59 63 ASN B O 1
ATOM 3926 N N . SER B 1 64 ? -31.606 51.693 117.026 1.00 78.07 64 SER B N 1
ATOM 3927 C CA . SER B 1 64 ? -32.974 51.349 116.675 1.00 72.85 64 SER B CA 1
ATOM 3928 C C . SER B 1 64 ? -33.896 52.485 117.006 1.00 68.34 64 SER B C 1
ATOM 3929 O O . SER B 1 64 ? -35.096 52.362 116.834 1.00 69.54 64 SER B O 1
ATOM 3932 N N . LEU B 1 65 ? -33.325 53.595 117.467 1.00 72.13 65 LEU B N 1
ATOM 3933 C CA . LEU B 1 65 ? -34.094 54.794 117.827 1.00 79.96 65 LEU B CA 1
ATOM 3934 C C . LEU B 1 65 ? -33.587 56.047 117.133 1.00 83.81 65 LEU B C 1
ATOM 3935 O O . LEU B 1 65 ? -34.132 57.143 117.317 1.00 81.21 65 LEU B O 1
ATOM 3940 N N . THR B 1 66 ? -32.528 55.898 116.351 1.00 79.56 66 THR B N 1
ATOM 3941 C CA . THR B 1 66 ? -32.000 57.057 115.685 1.00 79.31 66 THR B CA 1
ATOM 3942 C C . THR B 1 66 ? -31.060 56.640 114.575 1.00 86.51 66 THR B C 1
ATOM 3943 O O . THR B 1 66 ? -30.585 55.502 114.532 1.00 77.33 66 THR B O 1
ATOM 3947 N N . SER B 1 67 ? -30.832 57.587 113.670 1.00 97.59 67 SER B N 1
ATOM 3948 C CA . SER B 1 67 ? -29.939 57.431 112.535 1.00 97.12 67 SER B CA 1
ATOM 3949 C C . SER B 1 67 ? -29.439 58.827 112.238 1.00 97.13 67 SER B C 1
ATOM 3950 O O . SER B 1 67 ? -29.918 59.814 112.813 1.00 94.57 67 SER B O 1
ATOM 3953 N N . LYS B 1 68 ? -28.468 58.907 111.345 1.00 100.10 68 LYS B N 1
ATOM 3954 C CA . LYS B 1 68 ? -27.918 60.190 110.982 1.00 103.34 68 LYS B CA 1
ATOM 3955 C C . LYS B 1 68 ? -28.774 60.670 109.817 1.00 104.47 68 LYS B C 1
ATOM 3956 O O . LYS B 1 68 ? -28.903 61.869 109.573 1.00 107.52 68 LYS B O 1
ATOM 3962 N N . ASP B 1 69 ? -29.385 59.707 109.132 1.00 100.13 69 ASP B N 1
ATOM 3963 C CA . ASP B 1 69 ? -30.249 59.953 107.978 1.00 101.09 69 ASP B CA 1
ATOM 3964 C C . ASP B 1 69 ? -31.661 60.350 108.425 1.00 100.23 69 ASP B C 1
ATOM 3965 O O . ASP B 1 69 ? -32.458 59.491 108.814 1.00 106.26 69 ASP B O 1
ATOM 3970 N N . PRO B 1 70 ? -32.000 61.651 108.344 1.00 94.01 70 PRO B N 1
ATOM 3971 C CA . PRO B 1 70 ? -33.308 62.190 108.740 1.00 92.21 70 PRO B CA 1
ATOM 3972 C C . PRO B 1 70 ? -34.544 61.358 108.419 1.00 91.43 70 PRO B C 1
ATOM 3973 O O . PRO B 1 70 ? -35.437 61.246 109.254 1.00 83.20 70 PRO B O 1
ATOM 3977 N N . ASP B 1 71 ? -34.595 60.777 107.223 1.00 99.92 71 ASP B N 1
ATOM 3978 C CA . ASP B 1 71 ? -35.748 59.964 106.817 1.00 105.89 71 ASP B CA 1
ATOM 3979 C C . ASP B 1 71 ? -35.835 58.677 107.631 1.00 102.00 71 ASP B C 1
ATOM 3980 O O . ASP B 1 71 ? -36.924 58.264 108.044 1.00 101.82 71 ASP B O 1
ATOM 3985 N N . ILE B 1 72 ? -34.693 58.035 107.853 1.00 93.60 72 ILE B N 1
ATOM 3986 C CA . ILE B 1 72 ? -34.687 56.822 108.654 1.00 92.25 72 ILE B CA 1
ATOM 3987 C C . ILE B 1 72 ? -34.990 57.189 110.115 1.00 90.13 72 ILE B C 1
ATOM 3988 O O . ILE B 1 72 ? -35.802 56.531 110.775 1.00 84.22 72 ILE B O 1
ATOM 3993 N N . LYS B 1 73 ? -34.344 58.248 110.607 1.00 84.15 73 LYS B N 1
ATOM 3994 C CA . LYS B 1 73 ? -34.549 58.703 111.982 1.00 83.12 73 LYS B CA 1
ATOM 3995 C C . LYS B 1 73 ? -36.032 58.785 112.329 1.00 84.06 73 LYS B C 1
ATOM 3996 O O . LYS B 1 73 ? -36.486 58.186 113.315 1.00 84.17 73 LYS B O 1
ATOM 4002 N N . ALA B 1 74 ? -36.792 59.524 111.529 1.00 83.79 74 ALA B N 1
ATOM 4003 C CA . ALA B 1 74 ? -38.219 59.633 111.788 1.00 81.28 74 ALA B CA 1
ATOM 4004 C C . ALA B 1 74 ? -38.850 58.234 111.757 1.00 83.70 74 ALA B C 1
ATOM 4005 O O . ALA B 1 74 ? -39.551 57.860 112.698 1.00 85.00 74 ALA B O 1
ATOM 4007 N N . GLN B 1 75 ? -38.594 57.467 110.694 1.00 82.13 75 GLN B N 1
ATOM 4008 C CA . GLN B 1 75 ? -39.129 56.109 110.583 1.00 87.67 75 GLN B CA 1
ATOM 4009 C C . GLN B 1 75 ? -38.964 55.308 111.877 1.00 93.93 75 GLN B C 1
ATOM 4010 O O . GLN B 1 75 ? -39.912 54.677 112.366 1.00 97.07 75 GLN B O 1
ATOM 4016 N N . TYR B 1 76 ? -37.746 55.310 112.411 1.00 93.11 76 TYR B N 1
ATOM 4017 C CA . TYR B 1 76 ? -37.467 54.605 113.652 1.00 84.63 76 TYR B CA 1
ATOM 4018 C C . TYR B 1 76 ? -38.284 55.218 114.789 1.00 80.98 76 TYR B C 1
ATOM 4019 O O . TYR B 1 76 ? -38.952 54.503 115.529 1.00 85.40 76 TYR B O 1
ATOM 4028 N N . GLN B 1 77 ? -38.239 56.538 114.928 1.00 72.62 77 GLN B N 1
ATOM 4029 C CA . GLN B 1 77 ? -38.989 57.188 115.987 1.00 76.56 77 GLN B CA 1
ATOM 4030 C C . GLN B 1 77 ? -40.469 56.840 115.903 1.00 81.95 77 GLN B C 1
ATOM 4031 O O . GLN B 1 77 ? -41.160 56.736 116.922 1.00 84.29 77 GLN B O 1
ATOM 4037 N N . GLN B 1 78 ? -40.961 56.666 114.685 1.00 88.19 78 GLN B N 1
ATOM 4038 C CA . GLN B 1 78 ? -42.358 56.310 114.511 1.00 92.70 78 GLN B CA 1
ATOM 4039 C C . GLN B 1 78 ? -42.533 54.863 114.952 1.00 88.41 78 GLN B C 1
ATOM 4040 O O . GLN B 1 78 ? -43.430 54.567 115.748 1.00 90.91 78 GLN B O 1
ATOM 4046 N N . ARG B 1 79 ? -41.663 53.979 114.454 1.00 83.91 79 ARG B N 1
ATOM 4047 C CA . ARG B 1 79 ? -41.705 52.549 114.797 1.00 80.79 79 ARG B CA 1
ATOM 4048 C C . ARG B 1 79 ? -41.715 52.317 116.313 1.00 81.63 79 ARG B C 1
ATOM 4049 O O . ARG B 1 79 ? -42.339 51.372 116.807 1.00 76.59 79 ARG B O 1
ATOM 4057 N N . TRP B 1 80 ? -41.011 53.185 117.037 1.00 81.20 80 TRP B N 1
ATOM 4058 C CA . TRP B 1 80 ? -40.948 53.106 118.490 1.00 78.10 80 TRP B CA 1
ATOM 4059 C C . TRP B 1 80 ? -42.270 53.545 119.081 1.00 78.30 80 TRP B C 1
ATOM 4060 O O . TRP B 1 80 ? -42.915 52.773 119.796 1.00 77.04 80 TRP B O 1
ATOM 4071 N N . LEU B 1 81 ? -42.664 54.785 118.782 1.00 71.98 81 LEU B N 1
ATOM 4072 C CA . LEU B 1 81 ? -43.918 55.327 119.281 1.00 65.32 81 LEU B CA 1
ATOM 4073 C C . LEU B 1 81 ? -45.108 54.373 119.109 1.00 70.13 81 LEU B C 1
ATOM 4074 O O . LEU B 1 81 ? -46.055 54.388 119.912 1.00 75.85 81 LEU B O 1
ATOM 4079 N N . ALA B 1 82 ? -45.045 53.521 118.089 1.00 73.89 82 ALA B N 1
ATOM 4080 C CA . ALA B 1 82 ? -46.125 52.575 117.823 1.00 79.69 82 ALA B CA 1
ATOM 4081 C C . ALA B 1 82 ? -45.974 51.210 118.491 1.00 84.79 82 ALA B C 1
ATOM 4082 O O . ALA B 1 82 ? -46.740 50.292 118.199 1.00 85.92 82 ALA B O 1
ATOM 4084 N N . ILE B 1 83 ? -44.980 51.067 119.363 1.00 90.12 83 ILE B N 1
ATOM 4085 C CA . ILE B 1 83 ? -44.760 49.809 120.083 1.00 84.50 83 ILE B CA 1
ATOM 4086 C C . ILE B 1 83 ? -45.683 49.867 121.282 1.00 81.32 83 ILE B C 1
ATOM 4087 O O . ILE B 1 83 ? -46.164 50.956 121.647 1.00 76.15 83 ILE B O 1
ATOM 4092 N N . ASP B 1 84 ? -45.930 48.704 121.884 1.00 76.33 84 ASP B N 1
ATOM 4093 C CA . ASP B 1 84 ? -46.778 48.628 123.070 1.00 80.71 84 ASP B CA 1
ATOM 4094 C C . ASP B 1 84 ? -46.218 49.633 124.079 1.00 83.42 84 ASP B C 1
ATOM 4095 O O . ASP B 1 84 ? -44.997 49.765 124.211 1.00 87.68 84 ASP B O 1
ATOM 4100 N N . ALA B 1 85 ? -47.107 50.348 124.770 1.00 83.91 85 ALA B N 1
ATOM 4101 C CA . ALA B 1 85 ? -46.706 51.359 125.754 1.00 85.10 85 ALA B CA 1
ATOM 4102 C C . ALA B 1 85 ? -45.967 50.783 126.964 1.00 87.66 85 ALA B C 1
ATOM 4103 O O . ALA B 1 85 ? -44.963 51.343 127.417 1.00 89.11 85 ALA B O 1
ATOM 4105 N N . ASN B 1 86 ? -46.469 49.667 127.486 1.00 89.07 86 ASN B N 1
ATOM 4106 C CA . ASN B 1 86 ? -45.857 48.990 128.632 1.00 90.71 86 ASN B CA 1
ATOM 4107 C C . ASN B 1 86 ? -44.443 48.528 128.278 1.00 88.28 86 ASN B C 1
ATOM 4108 O O . ASN B 1 86 ? -43.486 48.799 129.015 1.00 91.29 86 ASN B O 1
ATOM 4113 N N . ALA B 1 87 ? -44.318 47.818 127.157 1.00 74.19 87 ALA B N 1
ATOM 4114 C CA . ALA B 1 87 ? -43.008 47.373 126.711 1.00 65.60 87 ALA B CA 1
ATOM 4115 C C . ALA B 1 87 ? -42.074 48.601 126.638 1.00 60.59 87 ALA B C 1
ATOM 4116 O O . ALA B 1 87 ? -40.901 48.512 126.969 1.00 51.71 87 ALA B O 1
ATOM 4118 N N . ARG B 1 88 ? -42.607 49.747 126.223 1.00 61.88 88 ARG B N 1
ATOM 4119 C CA . ARG B 1 88 ? -41.810 50.968 126.129 1.00 68.28 88 ARG B CA 1
ATOM 4120 C C . ARG B 1 88 ? -41.609 51.621 127.481 1.00 70.83 88 ARG B C 1
ATOM 4121 O O . ARG B 1 88 ? -40.759 52.504 127.638 1.00 70.45 88 ARG B O 1
ATOM 4129 N N . ARG B 1 89 ? -42.412 51.209 128.448 1.00 74.22 89 ARG B N 1
ATOM 4130 C CA . ARG B 1 89 ? -42.309 51.758 129.788 1.00 82.31 89 ARG B CA 1
ATOM 4131 C C . ARG B 1 89 ? -41.281 50.894 130.523 1.00 85.57 89 ARG B C 1
ATOM 4132 O O . ARG B 1 89 ? -40.514 51.375 131.373 1.00 82.01 89 ARG B O 1
ATOM 4140 N N . GLU B 1 90 ? -41.277 49.612 130.163 1.00 84.23 90 GLU B N 1
ATOM 4141 C CA . GLU B 1 90 ? -40.371 48.625 130.729 1.00 81.11 90 GLU B CA 1
ATOM 4142 C C . GLU B 1 90 ? -38.957 49.025 130.304 1.00 80.13 90 GLU B C 1
ATOM 4143 O O . GLU B 1 90 ? -38.051 49.143 131.128 1.00 79.12 90 GLU B O 1
ATOM 4149 N N . VAL B 1 91 ? -38.785 49.254 129.008 1.00 80.32 91 VAL B N 1
ATOM 4150 C CA . VAL B 1 91 ? -37.499 49.675 128.463 1.00 75.68 91 VAL B CA 1
ATOM 4151 C C . VAL B 1 91 ? -37.089 51.034 129.006 1.00 66.75 91 VAL B C 1
ATOM 4152 O O . VAL B 1 91 ? -35.958 51.222 129.422 1.00 76.09 91 VAL B O 1
ATOM 4156 N N . LYS B 1 92 ? -38.007 51.985 128.982 1.00 56.74 92 LYS B N 1
ATOM 4157 C CA . LYS B 1 92 ? -37.701 53.314 129.472 1.00 62.95 92 LYS B CA 1
ATOM 4158 C C . LYS B 1 92 ? -37.181 53.263 130.899 1.00 66.76 92 LYS B C 1
ATOM 4159 O O . LYS B 1 92 ? -36.443 54.153 131.330 1.00 60.79 92 LYS B O 1
ATOM 4165 N N . ASN B 1 93 ? -37.572 52.231 131.642 1.00 74.69 93 ASN B N 1
ATOM 4166 C CA . ASN B 1 93 ? -37.109 52.118 133.019 1.00 82.52 93 ASN B CA 1
ATOM 4167 C C . ASN B 1 93 ? -35.721 51.506 133.160 1.00 82.55 93 ASN B C 1
ATOM 4168 O O . ASN B 1 93 ? -34.828 52.161 133.694 1.00 80.29 93 ASN B O 1
ATOM 4173 N N . TYR B 1 94 ? -35.522 50.273 132.689 1.00 79.81 94 TYR B N 1
ATOM 4174 C CA . TYR B 1 94 ? -34.199 49.670 132.792 1.00 80.15 94 TYR B CA 1
ATOM 4175 C C . TYR B 1 94 ? -33.140 50.706 132.407 1.00 80.35 94 TYR B C 1
ATOM 4176 O O . TYR B 1 94 ? -32.164 50.926 133.140 1.00 80.12 94 TYR B O 1
ATOM 4185 N N . VAL B 1 95 ? -33.349 51.361 131.270 1.00 80.31 95 VAL B N 1
ATOM 4186 C CA . VAL B 1 95 ? -32.418 52.383 130.821 1.00 79.85 95 VAL B CA 1
ATOM 4187 C C . VAL B 1 95 ? -32.197 53.383 131.948 1.00 79.56 95 VAL B C 1
ATOM 4188 O O . VAL B 1 95 ? -31.113 53.451 132.521 1.00 81.75 95 VAL B O 1
ATOM 4192 N N . LEU B 1 96 ? -33.238 54.129 132.287 1.00 77.43 96 LEU B N 1
ATOM 4193 C CA . LEU B 1 96 ? -33.153 55.137 133.337 1.00 78.10 96 LEU B CA 1
ATOM 4194 C C . LEU B 1 96 ? -32.583 54.661 134.691 1.00 83.20 96 LEU B C 1
ATOM 4195 O O . LEU B 1 96 ? -32.136 55.479 135.502 1.00 83.00 96 LEU B O 1
ATOM 4200 N N . HIS B 1 97 ? -32.603 53.349 134.930 1.00 85.24 97 HIS B N 1
ATOM 4201 C CA . HIS B 1 97 ? -32.069 52.774 136.167 1.00 91.03 97 HIS B CA 1
ATOM 4202 C C . HIS B 1 97 ? -30.561 52.752 136.052 1.00 94.14 97 HIS B C 1
ATOM 4203 O O . HIS B 1 97 ? -29.852 53.172 136.968 1.00 97.93 97 HIS B O 1
ATOM 4210 N N . THR B 1 98 ? -30.091 52.249 134.911 1.00 89.35 98 THR B N 1
ATOM 4211 C CA . THR B 1 98 ? -28.671 52.145 134.593 1.00 71.81 98 THR B CA 1
ATOM 4212 C C . THR B 1 98 ? -27.858 53.376 134.993 1.00 62.77 98 THR B C 1
ATOM 4213 O O . THR B 1 98 ? -26.698 53.260 135.370 1.00 65.07 98 THR B O 1
ATOM 4217 N N . LEU B 1 99 ? -28.456 54.552 134.926 1.00 58.09 99 LEU B N 1
ATOM 4218 C CA . LEU B 1 99 ? -27.728 55.754 135.313 1.00 69.73 99 LEU B CA 1
ATOM 4219 C C . LEU B 1 99 ? -27.068 55.636 136.698 1.00 72.33 99 LEU B C 1
ATOM 4220 O O . LEU B 1 99 ? -27.734 55.376 137.694 1.00 74.30 99 LEU B O 1
ATOM 4225 N N . GLY B 1 100 ? -25.758 55.845 136.755 1.00 79.82 100 GLY B N 1
ATOM 4226 C CA . GLY B 1 100 ? -25.046 55.754 138.020 1.00 75.07 100 GLY B CA 1
ATOM 4227 C C . GLY B 1 100 ? -24.511 54.361 138.327 1.00 74.74 100 GLY B C 1
ATOM 4228 O O . GLY B 1 100 ? -23.776 54.183 139.292 1.00 74.61 100 GLY B O 1
ATOM 4229 N N . THR B 1 101 ? -24.859 53.379 137.502 1.00 69.90 101 THR B N 1
ATOM 4230 C CA . THR B 1 101 ? -24.426 52.002 137.718 1.00 73.34 101 THR B CA 1
ATOM 4231 C C . THR B 1 101 ? -23.462 51.507 136.656 1.00 78.92 101 THR B C 1
ATOM 4232 O O . THR B 1 101 ? -23.388 50.301 136.374 1.00 75.68 101 THR B O 1
ATOM 4236 N N . GLU B 1 102 ? -22.721 52.438 136.067 1.00 83.06 102 GLU B N 1
ATOM 4237 C CA . GLU B 1 102 ? -21.761 52.091 135.035 1.00 83.89 102 GLU B CA 1
ATOM 4238 C C . GLU B 1 102 ? -20.311 52.342 135.472 1.00 84.00 102 GLU B C 1
ATOM 4239 O O . GLU B 1 102 ? -19.970 53.420 135.993 1.00 77.18 102 GLU B O 1
ATOM 4245 N N . THR B 1 103 ? -19.483 51.315 135.256 1.00 82.93 103 THR B N 1
ATOM 4246 C CA . THR B 1 103 ? -18.053 51.310 135.595 1.00 84.41 103 THR B CA 1
ATOM 4247 C C . THR B 1 103 ? -17.241 52.093 134.574 1.00 84.61 103 THR B C 1
ATOM 4248 O O . THR B 1 103 ? -16.447 52.974 134.941 1.00 80.30 103 THR B O 1
ATOM 4252 N N . TYR B 1 104 ? -17.447 51.717 133.301 1.00 82.60 104 TYR B N 1
ATOM 4253 C CA . TYR B 1 104 ? -16.812 52.316 132.121 1.00 79.28 104 TYR B CA 1
ATOM 4254 C C . TYR B 1 104 ? -17.256 53.763 132.027 1.00 79.70 104 TYR B C 1
ATOM 4255 O O . TYR B 1 104 ? -18.391 54.065 132.369 1.00 69.81 104 TYR B O 1
ATOM 4264 N N . ARG B 1 105 ? -16.390 54.659 131.556 1.00 83.51 105 ARG B N 1
ATOM 4265 C CA . ARG B 1 105 ? -16.763 56.074 131.537 1.00 91.02 105 ARG B CA 1
ATOM 4266 C C . ARG B 1 105 ? -17.770 56.569 130.512 1.00 100.60 105 ARG B C 1
ATOM 4267 O O . ARG B 1 105 ? -18.762 57.220 130.879 1.00 115.11 105 ARG B O 1
ATOM 4275 N N . PRO B 1 106 ? -17.549 56.286 129.218 1.00 93.46 106 PRO B N 1
ATOM 4276 C CA . PRO B 1 106 ? -18.604 56.823 128.333 1.00 80.62 106 PRO B CA 1
ATOM 4277 C C . PRO B 1 106 ? -19.930 56.083 128.604 1.00 80.66 106 PRO B C 1
ATOM 4278 O O . PRO B 1 106 ? -20.082 54.907 128.219 1.00 80.01 106 PRO B O 1
ATOM 4282 N N . SER B 1 107 ? -20.873 56.757 129.275 1.00 72.66 107 SER B N 1
ATOM 4283 C CA . SER B 1 107 ? -22.157 56.131 129.615 1.00 74.08 107 SER B CA 1
ATOM 4284 C C . SER B 1 107 ? -22.950 55.549 128.438 1.00 75.94 107 SER B C 1
ATOM 4285 O O . SER B 1 107 ? -23.414 56.283 127.565 1.00 81.66 107 SER B O 1
ATOM 4288 N N . SER B 1 108 ? -23.115 54.232 128.414 1.00 73.24 108 SER B N 1
ATOM 4289 C CA . SER B 1 108 ? -23.884 53.606 127.337 1.00 80.54 108 SER B CA 1
ATOM 4290 C C . SER B 1 108 ? -25.387 53.897 127.497 1.00 84.48 108 SER B C 1
ATOM 4291 O O . SER B 1 108 ? -26.189 53.652 126.587 1.00 83.71 108 SER B O 1
ATOM 4294 N N . ALA B 1 109 ? -25.763 54.426 128.657 1.00 85.01 109 ALA B N 1
ATOM 4295 C CA . ALA B 1 109 ? -27.159 54.730 128.921 1.00 83.60 109 ALA B CA 1
ATOM 4296 C C . ALA B 1 109 ? -27.574 56.066 128.305 1.00 84.76 109 ALA B C 1
ATOM 4297 O O . ALA B 1 109 ? -28.621 56.150 127.660 1.00 83.23 109 ALA B O 1
ATOM 4299 N N . SER B 1 110 ? -26.747 57.097 128.493 1.00 86.52 110 SER B N 1
ATOM 4300 C CA . SER B 1 110 ? -27.026 58.438 127.967 1.00 90.92 110 SER B CA 1
ATOM 4301 C C . SER B 1 110 ? -27.581 58.447 126.546 1.00 93.69 110 SER B C 1
ATOM 4302 O O . SER B 1 110 ? -28.550 59.150 126.261 1.00 87.15 110 SER B O 1
ATOM 4305 N N . GLN B 1 111 ? -26.955 57.680 125.654 1.00 100.63 111 GLN B N 1
ATOM 4306 C CA . GLN B 1 111 ? -27.407 57.598 124.265 1.00 101.84 111 GLN B CA 1
ATOM 4307 C C . GLN B 1 111 ? -28.841 57.092 124.213 1.00 94.34 111 GLN B C 1
ATOM 4308 O O . GLN B 1 111 ? -29.670 57.642 123.492 1.00 93.49 111 GLN B O 1
ATOM 4314 N N . CYS B 1 112 ? -29.121 56.034 124.971 1.00 84.19 112 CYS B N 1
ATOM 4315 C CA . CYS B 1 112 ? -30.460 55.461 125.024 1.00 76.55 112 CYS B CA 1
ATOM 4316 C C . CYS B 1 112 ? -31.500 56.477 125.467 1.00 68.98 112 CYS B C 1
ATOM 4317 O O . CYS B 1 112 ? -32.533 56.630 124.833 1.00 64.11 112 CYS B O 1
ATOM 4320 N N . VAL B 1 113 ? -31.231 57.166 126.563 1.00 67.70 113 VAL B N 1
ATOM 4321 C CA . VAL B 1 113 ? -32.155 58.181 127.047 1.00 74.74 113 VAL B CA 1
ATOM 4322 C C . VAL B 1 113 ? -32.472 59.222 125.964 1.00 80.33 113 VAL B C 1
ATOM 4323 O O . VAL B 1 113 ? -33.644 59.511 125.694 1.00 83.56 113 VAL B O 1
ATOM 4327 N N . ALA B 1 114 ? -31.440 59.789 125.344 1.00 79.93 114 ALA B N 1
ATOM 4328 C CA . ALA B 1 114 ? -31.672 60.776 124.297 1.00 79.11 114 ALA B CA 1
ATOM 4329 C C . ALA B 1 114 ? -32.444 60.145 123.121 1.00 78.92 114 ALA B C 1
ATOM 4330 O O . ALA B 1 114 ? -33.409 60.725 122.629 1.00 75.91 114 ALA B O 1
ATOM 4332 N N . GLY B 1 115 ? -32.034 58.949 122.696 1.00 72.91 115 GLY B N 1
ATOM 4333 C CA . GLY B 1 115 ? -32.690 58.272 121.579 1.00 70.94 115 GLY B CA 1
ATOM 4334 C C . GLY B 1 115 ? -34.179 57.981 121.712 1.00 76.46 115 GLY B C 1
ATOM 4335 O O . GLY B 1 115 ? -34.849 57.653 120.730 1.00 71.22 115 GLY B O 1
ATOM 4336 N N . ILE B 1 116 ? -34.6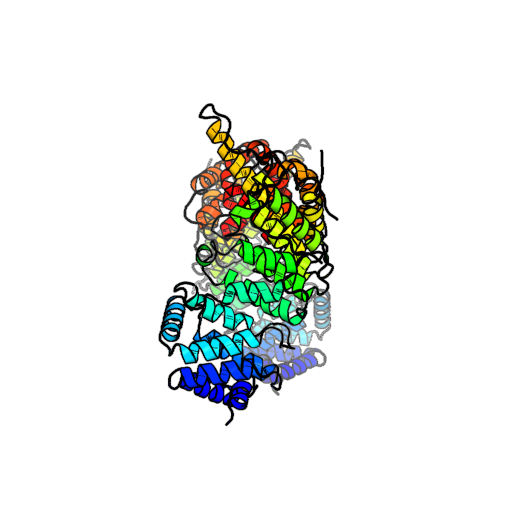94 58.091 122.933 1.00 75.33 116 ILE B N 1
ATOM 4337 C CA . ILE B 1 116 ? -36.099 57.853 123.200 1.00 68.90 116 ILE B CA 1
ATOM 4338 C C . ILE B 1 116 ? -36.748 59.191 123.528 1.00 70.66 116 ILE B C 1
ATOM 4339 O O . ILE B 1 116 ? -37.857 59.484 123.077 1.00 76.38 116 ILE B O 1
ATOM 4344 N N . ALA B 1 117 ? -36.059 60.008 124.314 1.00 68.15 117 ALA B N 1
ATOM 4345 C CA . ALA B 1 117 ? -36.605 61.313 124.663 1.00 76.22 117 ALA B CA 1
ATOM 4346 C C . ALA B 1 117 ? -36.861 62.062 123.369 1.00 79.73 117 ALA B C 1
ATOM 4347 O O . ALA B 1 117 ? -37.801 62.851 123.267 1.00 77.64 117 ALA B O 1
ATOM 4349 N N . CYS B 1 118 ? -36.011 61.793 122.380 1.00 88.05 118 CYS B N 1
ATOM 4350 C CA . CYS B 1 118 ? -36.100 62.438 121.077 1.00 92.93 118 CYS B CA 1
ATOM 4351 C C . CYS B 1 118 ? -37.378 62.082 120.340 1.00 92.08 118 CYS B C 1
ATOM 4352 O O . CYS B 1 118 ? -37.867 62.867 119.527 1.00 94.49 118 CYS B O 1
ATOM 4355 N N . ALA B 1 119 ? -37.921 60.902 120.617 1.00 87.16 119 ALA B N 1
ATOM 4356 C CA . ALA B 1 119 ? -39.153 60.487 119.959 1.00 83.33 119 ALA B CA 1
ATOM 4357 C C . ALA B 1 119 ? -40.388 60.659 120.850 1.00 83.00 119 ALA B C 1
ATOM 4358 O O . ALA B 1 119 ? -41.513 60.697 120.358 1.00 80.03 119 ALA B O 1
ATOM 4360 N N . GLU B 1 120 ? -40.182 60.787 122.156 1.00 84.56 120 GLU B N 1
ATOM 4361 C CA . GLU B 1 120 ? -41.308 60.913 123.069 1.00 78.49 120 GLU B CA 1
ATOM 4362 C C . GLU B 1 120 ? -41.567 62.283 123.699 1.00 76.89 120 GLU B C 1
ATOM 4363 O O . GLU B 1 120 ? -42.725 62.607 123.985 1.00 76.00 120 GLU B O 1
ATOM 4369 N N . ILE B 1 121 ? -40.527 63.088 123.925 1.00 67.55 121 ILE B N 1
ATOM 4370 C CA . ILE B 1 121 ? -40.753 64.406 124.528 1.00 69.58 121 ILE B CA 1
ATOM 4371 C C . ILE B 1 121 ? -41.648 65.272 123.635 1.00 76.28 121 ILE B C 1
ATOM 4372 O O . ILE B 1 121 ? -42.477 66.047 124.133 1.00 72.09 121 ILE B O 1
ATOM 4377 N N . PRO B 1 122 ? -41.468 65.179 122.300 1.00 80.15 122 PRO B N 1
ATOM 4378 C CA . PRO B 1 122 ? -42.314 65.971 121.403 1.00 77.62 122 PRO B CA 1
ATOM 4379 C C . PRO B 1 122 ? -43.812 65.583 121.430 1.00 81.32 122 PRO B C 1
ATOM 4380 O O . PRO B 1 122 ? -44.652 66.422 121.133 1.00 92.25 122 PRO B O 1
ATOM 4384 N N . VAL B 1 123 ? -44.164 64.341 121.768 1.00 75.51 123 VAL B N 1
ATOM 4385 C CA . VAL B 1 123 ? -45.590 63.984 121.874 1.00 75.68 123 VAL B CA 1
ATOM 4386 C C . VAL B 1 123 ? -45.953 63.732 123.343 1.00 83.73 123 VAL B C 1
ATOM 4387 O O . VAL B 1 123 ? -46.800 62.891 123.659 1.00 87.97 123 VAL B O 1
ATOM 4391 N N . ASN B 1 124 ? -45.287 64.470 124.230 1.00 84.54 124 ASN B N 1
ATOM 4392 C CA . ASN B 1 124 ? -45.484 64.379 125.678 1.00 89.65 124 ASN B CA 1
ATOM 4393 C C . ASN B 1 124 ? -45.589 62.983 126.257 1.00 88.07 124 ASN B C 1
ATOM 4394 O O . ASN B 1 124 ? -46.261 62.805 127.261 1.00 93.06 124 ASN B O 1
ATOM 4399 N N . GLN B 1 125 ? -44.930 61.996 125.667 1.00 87.07 125 GLN B N 1
ATOM 4400 C CA . GLN B 1 125 ? -45.056 60.640 126.190 1.00 92.79 125 GLN B CA 1
ATOM 4401 C C . GLN B 1 125 ? -44.007 60.126 127.182 1.00 96.82 125 GLN B C 1
ATOM 4402 O O . GLN B 1 125 ? -43.802 58.908 127.308 1.00 101.33 125 GLN B O 1
ATOM 4408 N N . TRP B 1 126 ? -43.352 61.034 127.894 1.00 86.13 126 TRP B N 1
ATOM 4409 C CA . TRP B 1 126 ? -42.373 60.615 128.883 1.00 78.54 126 TRP B CA 1
ATOM 4410 C C . TRP B 1 126 ? -42.043 61.811 129.762 1.00 78.33 126 TRP B C 1
ATOM 4411 O O . TRP B 1 126 ? -40.873 62.146 129.951 1.00 75.45 126 TRP B O 1
ATOM 4422 N N . PRO B 1 127 ? -43.087 62.449 130.339 1.00 78.34 127 PRO B N 1
ATOM 4423 C CA . PRO B 1 127 ? -43.011 63.636 131.213 1.00 78.92 127 PRO B CA 1
ATOM 4424 C C . PRO B 1 127 ? -42.243 63.520 132.534 1.00 81.28 127 PRO B C 1
ATOM 4425 O O . PRO B 1 127 ? -42.018 64.528 133.209 1.00 76.25 127 PRO B O 1
ATOM 4429 N N . GLU B 1 128 ? -41.849 62.296 132.891 1.00 84.93 128 GLU B N 1
ATOM 4430 C CA . GLU B 1 128 ? -41.111 62.024 134.127 1.00 85.47 128 GLU B CA 1
ATOM 4431 C C . GLU B 1 128 ? -39.610 62.246 133.912 1.00 88.02 128 GLU B C 1
ATOM 4432 O O . GLU B 1 128 ? -38.893 62.723 134.801 1.00 87.55 128 GLU B O 1
ATOM 4438 N N . LEU B 1 129 ? -39.158 61.882 132.711 1.00 89.46 129 LEU B N 1
ATOM 4439 C CA . LEU B 1 129 ? -37.761 61.976 132.292 1.00 81.79 129 LEU B CA 1
ATOM 4440 C C . LEU B 1 129 ? -36.956 63.234 132.658 1.00 78.82 129 LEU B C 1
ATOM 4441 O O . LEU B 1 129 ? -35.869 63.109 133.203 1.00 79.73 129 LEU B O 1
ATOM 4446 N N . ILE B 1 130 ? -37.455 64.430 132.359 1.00 70.19 130 ILE B N 1
ATOM 4447 C CA . ILE B 1 130 ? -36.695 65.635 132.689 1.00 75.43 130 ILE B CA 1
ATOM 4448 C C . ILE B 1 130 ? -36.625 65.919 134.187 1.00 82.14 130 ILE B C 1
ATOM 4449 O O . ILE B 1 130 ? -35.535 66.090 134.742 1.00 87.58 130 ILE B O 1
ATOM 4454 N N . PRO B 1 131 ? -37.781 65.976 134.871 1.00 84.27 131 PRO B N 1
ATOM 4455 C CA . PRO B 1 131 ? -37.724 66.247 136.314 1.00 81.72 131 PRO B CA 1
ATOM 4456 C C . PRO B 1 131 ? -36.898 65.180 137.060 1.00 82.17 131 PRO B C 1
ATOM 4457 O O . PRO B 1 131 ? -36.201 65.481 138.041 1.00 75.21 131 PRO B O 1
ATOM 4461 N N . GLN B 1 132 ? -36.979 63.940 136.576 1.00 73.60 132 GLN B N 1
ATOM 4462 C CA . GLN B 1 132 ? -36.234 62.841 137.155 1.00 71.83 132 GLN B CA 1
ATOM 4463 C C . GLN B 1 132 ? -34.738 63.143 137.121 1.00 77.80 132 GLN B C 1
ATOM 4464 O O . GLN B 1 132 ? -34.094 63.268 138.164 1.00 78.97 132 GLN B O 1
ATOM 4470 N N . LEU B 1 133 ? -34.198 63.243 135.905 1.00 78.90 133 LEU B N 1
ATOM 4471 C CA . LEU B 1 133 ? -32.781 63.513 135.681 1.00 71.73 133 LEU B CA 1
ATOM 4472 C C . LEU B 1 133 ? -32.357 64.743 136.440 1.00 70.48 133 LEU B C 1
ATOM 4473 O O . LEU B 1 133 ? -31.273 64.766 137.021 1.00 76.67 133 LEU B O 1
ATOM 4478 N N . VAL B 1 134 ? -33.197 65.771 136.432 1.00 60.13 134 VAL B N 1
ATOM 4479 C CA . VAL B 1 134 ? -32.836 66.983 137.140 1.00 70.15 134 VAL B CA 1
ATOM 4480 C C . VAL B 1 134 ? -32.579 66.641 138.601 1.00 79.86 134 VAL B C 1
ATOM 4481 O O . VAL B 1 134 ? -31.683 67.204 139.231 1.00 82.89 134 VAL B O 1
ATOM 4485 N N . ALA B 1 135 ? -33.364 65.709 139.138 1.00 85.38 135 ALA B N 1
ATOM 4486 C CA . ALA B 1 135 ? -33.216 65.299 140.536 1.00 85.29 135 ALA B CA 1
ATOM 4487 C C . ALA B 1 135 ? -31.896 64.565 140.809 1.00 83.56 135 ALA B C 1
ATOM 4488 O O . ALA B 1 135 ? -31.193 64.877 141.770 1.00 85.51 135 ALA B O 1
ATOM 4490 N N . ASN B 1 136 ? -31.563 63.593 139.967 1.00 79.37 136 ASN B N 1
ATOM 4491 C CA . ASN B 1 136 ? -30.329 62.840 140.127 1.00 78.04 136 ASN B CA 1
ATOM 4492 C C . ASN B 1 136 ? -29.134 63.763 140.268 1.00 82.49 136 ASN B C 1
ATOM 4493 O O . ASN B 1 136 ? -28.139 63.404 140.887 1.00 88.56 136 ASN B O 1
ATOM 4498 N N . VAL B 1 137 ? -29.225 64.952 139.688 1.00 83.49 137 VAL B N 1
ATOM 4499 C CA . VAL B 1 137 ? -28.118 65.896 139.765 1.00 90.78 137 VAL B CA 1
ATOM 4500 C C . VAL B 1 137 ? -28.196 66.722 141.039 1.00 94.34 137 VAL B C 1
ATOM 4501 O O . VAL B 1 137 ? -27.179 66.986 141.684 1.00 96.08 137 VAL B O 1
ATOM 4505 N N . THR B 1 138 ? -29.411 67.115 141.407 1.00 94.41 138 THR B N 1
ATOM 4506 C CA . THR B 1 138 ? -29.610 67.945 142.589 1.00 100.59 138 THR B CA 1
ATOM 4507 C C . THR B 1 138 ? -29.737 67.261 143.947 1.00 103.13 138 THR B C 1
ATOM 4508 O O . THR B 1 138 ? -29.601 67.925 144.973 1.00 105.40 138 THR B O 1
ATOM 4512 N N . ASN B 1 139 ? -30.013 65.961 143.981 1.00 102.37 139 ASN B N 1
ATOM 4513 C CA . ASN B 1 139 ? -30.093 65.275 145.267 1.00 103.38 139 ASN B CA 1
ATOM 4514 C C . ASN B 1 139 ? -28.647 65.213 145.767 1.00 105.27 139 ASN B C 1
ATOM 4515 O O . ASN B 1 139 ? -27.769 64.693 145.068 1.00 106.11 139 ASN B O 1
ATOM 4520 N N . PRO B 1 140 ? -28.376 65.749 146.975 1.00 103.35 140 PRO B N 1
ATOM 4521 C CA . PRO B 1 140 ? -27.016 65.740 147.536 1.00 100.60 140 PRO B CA 1
ATOM 4522 C C . PRO B 1 140 ? -26.498 64.337 147.825 1.00 101.72 140 PRO B C 1
ATOM 4523 O O . PRO B 1 140 ? -25.298 64.081 147.741 1.00 105.63 140 PRO B O 1
ATOM 4527 N N . ASN B 1 141 ? -27.411 63.431 148.159 1.00 99.05 141 ASN B N 1
ATOM 4528 C CA . ASN B 1 141 ? -27.045 62.051 148.438 1.00 101.21 141 ASN B CA 1
ATOM 4529 C C . ASN B 1 141 ? -26.741 61.266 147.169 1.00 98.72 141 ASN B C 1
ATOM 4530 O O . ASN B 1 141 ? -26.536 60.047 147.211 1.00 92.82 141 ASN B O 1
ATOM 4535 N N . SER B 1 142 ? -26.709 61.965 146.042 1.00 96.53 142 SER B N 1
ATOM 4536 C CA . SER B 1 142 ? -26.439 61.313 144.776 1.00 97.79 142 SER B CA 1
ATOM 4537 C C . SER B 1 142 ? -24.964 61.042 144.555 1.00 94.98 142 SER B C 1
ATOM 4538 O O . SER B 1 142 ? -24.108 61.917 144.730 1.00 92.35 142 SER B O 1
ATOM 4541 N N . THR B 1 143 ? -24.692 59.802 144.168 1.00 87.86 143 THR B N 1
ATOM 4542 C CA . THR B 1 143 ? -23.352 59.318 143.899 1.00 87.01 143 THR B CA 1
ATOM 4543 C C . THR B 1 143 ? -22.732 60.138 142.763 1.00 92.67 143 THR B C 1
ATOM 4544 O O . THR B 1 143 ? -23.459 60.801 142.027 1.00 95.79 143 THR B O 1
ATOM 4548 N N . GLU B 1 144 ? -21.403 60.125 142.617 1.00 100.04 144 GLU B N 1
ATOM 4549 C CA . GLU B 1 144 ? -20.766 60.893 141.531 1.00 98.85 144 GLU B CA 1
ATOM 4550 C C . GLU B 1 144 ? -21.160 60.297 140.185 1.00 95.15 144 GLU B C 1
ATOM 4551 O O . GLU B 1 144 ? -21.590 61.018 139.285 1.00 94.28 144 GLU B O 1
ATOM 4557 N N . HIS B 1 145 ? -21.015 58.978 140.065 1.00 90.12 145 HIS B N 1
ATOM 4558 C CA . HIS B 1 145 ? -21.378 58.240 138.854 1.00 87.50 145 HIS B CA 1
ATOM 4559 C C . HIS B 1 145 ? -22.818 58.534 138.416 1.00 87.34 145 HIS B C 1
ATOM 4560 O O . HIS B 1 145 ? -23.138 58.493 137.237 1.00 84.65 145 HIS B O 1
ATOM 4567 N N . MET B 1 146 ? -23.687 58.809 139.379 1.00 92.21 146 MET B N 1
ATOM 4568 C CA . MET B 1 146 ? -25.080 59.130 139.093 1.00 91.05 146 MET B CA 1
ATOM 4569 C C . MET B 1 146 ? -25.070 60.466 138.384 1.00 87.18 146 MET B C 1
ATOM 4570 O O . MET B 1 146 ? -25.536 60.578 137.257 1.00 88.27 146 MET B O 1
ATOM 4575 N N . LYS B 1 147 ? -24.517 61.470 139.058 1.00 79.22 147 LYS B N 1
ATOM 4576 C CA . LYS B 1 147 ? -24.435 62.818 138.520 1.00 82.53 147 LYS B CA 1
ATOM 4577 C C . LYS B 1 147 ? -23.755 62.906 137.152 1.00 85.01 147 LYS B C 1
ATOM 4578 O O . LYS B 1 147 ? -24.114 63.743 136.314 1.00 85.46 147 LYS B O 1
ATOM 4584 N N . GLU B 1 148 ? -22.775 62.046 136.923 1.00 80.83 148 GLU B N 1
ATOM 4585 C CA . GLU B 1 148 ? -22.088 62.053 135.650 1.00 80.82 148 GLU B CA 1
ATOM 4586 C C . GLU B 1 148 ? -22.981 61.422 134.605 1.00 75.69 148 GLU B C 1
ATOM 4587 O O . GLU B 1 148 ? -23.231 62.020 133.572 1.00 85.28 148 GLU B O 1
ATOM 4593 N N . SER B 1 149 ? -23.454 60.208 134.870 1.00 74.02 149 SER B N 1
ATOM 4594 C CA . SER B 1 149 ? -24.330 59.507 133.928 1.00 79.17 149 SER B CA 1
ATOM 4595 C C . SER B 1 149 ? -25.475 60.410 133.491 1.00 79.77 149 SER B C 1
ATOM 4596 O O . SER B 1 149 ? -25.797 60.509 132.306 1.00 78.08 149 SER B O 1
ATOM 4599 N N . THR B 1 150 ? -26.091 61.067 134.463 1.00 80.58 150 THR B N 1
ATOM 4600 C CA . THR B 1 150 ? -27.212 61.953 134.193 1.00 84.28 150 THR B CA 1
ATOM 4601 C C . THR B 1 150 ? -26.818 63.201 133.404 1.00 79.70 150 THR B C 1
ATOM 4602 O O . THR B 1 150 ? -27.458 63.536 132.398 1.00 72.68 150 THR B O 1
ATOM 4606 N N . LEU B 1 151 ? -25.772 63.892 133.844 1.00 76.51 151 LEU B N 1
ATOM 4607 C CA . LEU B 1 151 ? -25.358 65.091 133.130 1.00 77.01 151 LEU B CA 1
ATOM 4608 C C . LEU B 1 151 ? -25.025 64.787 131.671 1.00 78.26 151 LEU B C 1
ATOM 4609 O O . LEU B 1 151 ? -25.211 65.623 130.789 1.00 75.48 151 LEU B O 1
ATOM 4614 N N . GLU B 1 152 ? -24.546 63.579 131.412 1.00 82.67 152 GLU B N 1
ATOM 4615 C CA . GLU B 1 152 ? -24.240 63.188 130.048 1.00 83.18 152 GLU B CA 1
ATOM 4616 C C . GLU B 1 152 ? -25.565 63.065 129.289 1.00 87.33 152 GLU B C 1
ATOM 4617 O O . GLU B 1 152 ? -25.715 63.614 128.196 1.00 90.62 152 GLU B O 1
ATOM 4623 N N . ALA B 1 153 ? -26.530 62.353 129.871 1.00 87.03 153 ALA B N 1
ATOM 4624 C CA . ALA B 1 153 ? -27.829 62.177 129.223 1.00 80.54 153 ALA B CA 1
ATOM 4625 C C . ALA B 1 153 ? -28.491 63.531 128.935 1.00 78.07 153 ALA B C 1
ATOM 4626 O O . ALA B 1 153 ? -29.056 63.730 127.860 1.00 75.01 153 ALA B O 1
ATOM 4628 N N . ILE B 1 154 ? -28.429 64.455 129.892 1.00 74.65 154 ILE B N 1
ATOM 4629 C CA . ILE B 1 154 ? -28.992 65.786 129.688 1.00 70.06 154 ILE B CA 1
ATOM 4630 C C . ILE B 1 154 ? -28.334 66.419 128.458 1.00 74.73 154 ILE B C 1
ATOM 4631 O O . ILE B 1 154 ? -29.006 66.989 127.599 1.00 71.75 154 ILE B O 1
ATOM 4636 N N . GLY B 1 155 ? -27.010 66.305 128.383 1.00 76.73 155 GLY B N 1
ATOM 4637 C CA . GLY B 1 155 ? -26.270 66.850 127.256 1.00 75.68 155 GLY B CA 1
ATOM 4638 C C . GLY B 1 155 ? -26.729 66.308 125.912 1.00 74.13 155 GLY B C 1
ATOM 4639 O O . GLY B 1 155 ? -26.957 67.099 124.995 1.00 73.18 155 GLY B O 1
ATOM 4640 N N . TYR B 1 156 ? -26.856 64.982 125.786 1.00 68.13 156 TYR B N 1
ATOM 4641 C CA . TYR B 1 156 ? -27.307 64.372 124.534 1.00 70.70 156 TYR B CA 1
ATOM 4642 C C . TYR B 1 156 ? -28.711 64.820 124.151 1.00 68.63 156 TYR B C 1
ATOM 4643 O O . TYR B 1 156 ? -28.994 65.057 122.987 1.00 67.88 156 TYR B O 1
ATOM 4652 N N . ILE B 1 157 ? -29.600 64.908 125.125 1.00 70.17 157 ILE B N 1
ATOM 4653 C CA . ILE B 1 157 ? -30.957 65.343 124.837 1.00 74.36 157 ILE B CA 1
ATOM 4654 C C . ILE B 1 157 ? -30.889 66.805 124.383 1.00 79.82 157 ILE B C 1
ATOM 4655 O O . ILE B 1 157 ? -31.478 67.167 123.365 1.00 82.28 157 ILE B O 1
ATOM 4660 N N . CYS B 1 158 ? -30.158 67.631 125.128 1.00 77.50 158 CYS B N 1
ATOM 4661 C CA . CYS B 1 158 ? -29.994 69.047 124.793 1.00 80.05 158 CYS B CA 1
ATOM 4662 C C . CYS B 1 158 ? -29.421 69.202 123.372 1.00 82.50 158 CYS B C 1
ATOM 4663 O O . CYS B 1 158 ? -29.654 70.200 122.671 1.00 76.50 158 CYS B O 1
ATOM 4666 N N . GLN B 1 159 ? -28.661 68.199 122.955 1.00 79.24 159 GLN B N 1
ATOM 4667 C CA . GLN B 1 159 ? -28.026 68.209 121.649 1.00 76.82 159 GLN B CA 1
ATOM 4668 C C . GLN B 1 159 ? -28.831 67.592 120.502 1.00 75.93 159 GLN B C 1
ATOM 4669 O O . GLN B 1 159 ? -28.809 68.126 119.409 1.00 82.76 159 GLN B O 1
ATOM 4675 N N . ASP B 1 160 ? -29.539 66.488 120.721 1.00 72.81 160 ASP B N 1
ATOM 4676 C CA . ASP B 1 160 ? -30.301 65.896 119.622 1.00 72.47 160 ASP B CA 1
ATOM 4677 C C . ASP B 1 160 ? -31.768 66.302 119.527 1.00 76.42 160 ASP B C 1
ATOM 4678 O O . ASP B 1 160 ? -32.417 65.987 118.534 1.00 79.90 160 ASP B O 1
ATOM 4683 N N . ILE B 1 161 ? -32.310 66.974 120.538 1.00 75.94 161 ILE B N 1
ATOM 4684 C CA . ILE B 1 161 ? -33.711 67.363 120.462 1.00 81.92 161 ILE B CA 1
ATOM 4685 C C . ILE B 1 161 ? -33.863 68.844 120.163 1.00 85.42 161 ILE B C 1
ATOM 4686 O O . ILE B 1 161 ? -33.077 69.670 120.618 1.00 83.27 161 ILE B O 1
ATOM 4691 N N . ASP B 1 162 ? -34.887 69.173 119.391 1.00 92.59 162 ASP B N 1
ATOM 4692 C CA . ASP B 1 162 ? -35.137 70.559 119.037 1.00 96.46 162 ASP B CA 1
ATOM 4693 C C . ASP B 1 162 ? -35.165 71.411 120.310 1.00 94.84 162 ASP B C 1
ATOM 4694 O O . ASP B 1 162 ? -35.868 71.078 121.260 1.00 98.40 162 ASP B O 1
ATOM 4699 N N . PRO B 1 163 ? -34.416 72.526 120.340 1.00 93.61 163 PRO B N 1
ATOM 4700 C CA . PRO B 1 163 ? -34.383 73.397 121.521 1.00 96.99 163 PRO B CA 1
ATOM 4701 C C . PRO B 1 163 ? -35.727 73.986 121.916 1.00 99.84 163 PRO B C 1
ATOM 4702 O O . PRO B 1 163 ? -35.907 74.402 123.051 1.00 103.75 163 PRO B O 1
ATOM 4706 N N . GLU B 1 164 ? -36.671 74.040 120.990 1.00 104.10 164 GLU B N 1
ATOM 4707 C CA . GLU B 1 164 ? -37.979 74.591 121.327 1.00 106.03 164 GLU B CA 1
ATOM 4708 C C . GLU B 1 164 ? -38.701 73.601 122.231 1.00 101.47 164 GLU B C 1
ATOM 4709 O O . GLU B 1 164 ? -39.482 73.982 123.096 1.00 97.42 164 GLU B O 1
ATOM 4715 N N . GLN B 1 165 ? -38.398 72.325 122.036 1.00 99.64 165 GLN B N 1
ATOM 4716 C CA . GLN B 1 165 ? -38.987 71.246 122.810 1.00 96.01 165 GLN B CA 1
ATOM 4717 C C . GLN B 1 165 ? -38.544 71.226 124.265 1.00 95.45 165 GLN B C 1
ATOM 4718 O O . GLN B 1 165 ? -38.986 70.378 125.038 1.00 97.26 165 GLN B O 1
ATOM 4724 N N . LEU B 1 166 ? -37.674 72.157 124.638 1.00 90.78 166 LEU B N 1
ATOM 4725 C CA . LEU B 1 166 ? -37.181 72.226 126.007 1.00 90.32 166 LEU B CA 1
ATOM 4726 C C . LEU B 1 166 ? -37.186 73.662 126.518 1.00 92.89 166 LEU B C 1
ATOM 4727 O O . LEU B 1 166 ? -36.635 73.939 127.582 1.00 92.58 166 LEU B O 1
ATOM 4732 N N . GLN B 1 167 ? -37.787 74.588 125.778 1.00 96.63 167 GLN B N 1
ATOM 4733 C CA . GLN B 1 167 ? -37.767 75.972 126.241 1.00 105.78 167 GLN B CA 1
ATOM 4734 C C . GLN B 1 167 ? -38.616 76.153 127.483 1.00 106.08 167 GLN B C 1
ATOM 4735 O O . GLN B 1 167 ? -38.332 77.024 128.305 1.00 101.53 167 GLN B O 1
ATOM 4741 N N . ASP B 1 168 ? -39.638 75.313 127.629 1.00 108.56 168 ASP B N 1
ATOM 4742 C CA . ASP B 1 168 ? -40.539 75.383 128.781 1.00 112.23 168 ASP B CA 1
ATOM 4743 C C . ASP B 1 168 ? -39.944 74.723 130.030 1.00 110.47 168 ASP B C 1
ATOM 4744 O O . ASP B 1 168 ? -40.454 74.897 131.136 1.00 110.44 168 ASP B O 1
ATOM 4749 N N . LYS B 1 169 ? -38.864 73.969 129.849 1.00 108.01 169 LYS B N 1
ATOM 4750 C CA . LYS B 1 169 ? -38.210 73.287 130.964 1.00 103.91 169 LYS B CA 1
ATOM 4751 C C . LYS B 1 169 ? -36.747 73.722 131.072 1.00 100.70 169 LYS B C 1
ATOM 4752 O O . LYS B 1 169 ? -35.882 72.957 131.506 1.00 97.50 169 LYS B O 1
ATOM 4758 N N . SER B 1 170 ? -36.476 74.962 130.680 1.00 97.15 170 SER B N 1
ATOM 4759 C CA . SER B 1 170 ? -35.121 75.460 130.742 1.00 95.81 170 SER B CA 1
ATOM 4760 C C . SER B 1 170 ? -34.642 75.557 132.202 1.00 100.45 170 SER B C 1
ATOM 4761 O O . SER B 1 170 ? -33.774 74.775 132.597 1.00 105.05 170 SER B O 1
ATOM 4764 N N . ASN B 1 171 ? -35.209 76.478 133.002 1.00 97.13 171 ASN B N 1
ATOM 4765 C CA . ASN B 1 171 ? -34.823 76.687 134.413 1.00 96.78 171 ASN B CA 1
ATOM 4766 C C . ASN B 1 171 ? -34.368 75.452 135.191 1.00 98.70 171 ASN B C 1
ATOM 4767 O O . ASN B 1 171 ? -33.319 75.467 135.839 1.00 96.15 171 ASN B O 1
ATOM 4772 N N . GLU B 1 172 ? -35.158 74.387 135.133 1.00 99.03 172 GLU B N 1
ATOM 4773 C CA . GLU B 1 172 ? -34.824 73.156 135.840 1.00 101.05 172 GLU B CA 1
ATOM 4774 C C . GLU B 1 172 ? -33.499 72.572 135.352 1.00 101.52 172 GLU B C 1
ATOM 4775 O O . GLU B 1 172 ? -32.619 72.239 136.146 1.00 102.33 172 GLU B O 1
ATOM 4781 N N . ILE B 1 173 ? -33.374 72.449 134.033 1.00 99.62 173 ILE B N 1
ATOM 4782 C CA . ILE B 1 173 ? -32.178 71.903 133.401 1.00 85.68 173 ILE B CA 1
ATOM 4783 C C . ILE B 1 173 ? -30.969 72.775 133.703 1.00 80.78 173 ILE B C 1
ATOM 4784 O O . ILE B 1 173 ? -29.890 72.259 133.984 1.00 80.15 173 ILE B O 1
ATOM 4789 N N . LEU B 1 174 ? -31.154 74.093 133.668 1.00 76.67 174 LEU B N 1
ATOM 4790 C CA . LEU B 1 174 ? -30.042 75.009 133.912 1.00 83.78 174 LEU B CA 1
ATOM 4791 C C . LEU B 1 174 ? -29.506 74.843 135.325 1.00 91.66 174 LEU B C 1
ATOM 4792 O O . LEU B 1 174 ? -28.291 74.844 135.553 1.00 99.89 174 LEU B O 1
ATOM 4797 N N . THR B 1 175 ? -30.418 74.703 136.278 1.00 94.21 175 THR B N 1
ATOM 4798 C CA . THR B 1 175 ? -30.035 74.511 137.671 1.00 88.86 175 THR B CA 1
ATOM 4799 C C . THR B 1 175 ? -29.172 73.254 137.793 1.00 83.28 175 THR B C 1
ATOM 4800 O O . THR B 1 175 ? -28.054 73.307 138.309 1.00 76.13 175 THR B O 1
ATOM 4804 N N . ALA B 1 176 ? -29.714 72.137 137.303 1.00 78.18 176 ALA B N 1
ATOM 4805 C CA . ALA B 1 176 ? -29.048 70.836 137.323 1.00 78.78 176 ALA B CA 1
ATOM 4806 C C . ALA B 1 176 ? -27.697 70.915 136.652 1.00 83.24 176 ALA B C 1
ATOM 4807 O O . ALA B 1 176 ? -26.712 70.346 137.130 1.00 88.45 176 ALA B O 1
ATOM 4809 N N . ILE B 1 177 ? -27.663 71.618 135.530 1.00 80.13 177 ILE B N 1
ATOM 4810 C CA . ILE B 1 177 ? -26.435 71.769 134.788 1.00 77.41 177 ILE B CA 1
ATOM 4811 C C . ILE B 1 177 ? -25.434 72.598 135.576 1.00 78.98 177 ILE B C 1
ATOM 4812 O O . ILE B 1 177 ? -24.305 72.155 135.804 1.00 81.58 177 ILE B O 1
ATOM 4817 N N . ILE B 1 178 ? -25.839 73.785 136.012 1.00 79.30 178 ILE B N 1
ATOM 4818 C CA . ILE B 1 178 ? -24.922 74.623 136.771 1.00 83.95 178 ILE B CA 1
ATOM 4819 C C . ILE B 1 178 ? -24.496 73.951 138.068 1.00 89.72 178 ILE B C 1
ATOM 4820 O O . ILE B 1 178 ? -23.405 74.205 138.570 1.00 90.70 178 ILE B O 1
ATOM 4825 N N . GLN B 1 179 ? -25.347 73.087 138.610 1.00 94.55 179 GLN B N 1
ATOM 4826 C CA . GLN B 1 179 ? -25.001 72.401 139.848 1.00 97.87 179 GLN B CA 1
ATOM 4827 C C . GLN B 1 179 ? -23.727 71.600 139.618 1.00 95.89 179 GLN B C 1
ATOM 4828 O O . GLN B 1 179 ? -22.791 71.664 140.415 1.00 96.83 179 GLN B O 1
ATOM 4834 N N . GLY B 1 180 ? -23.700 70.865 138.510 1.00 95.55 180 GLY B N 1
ATOM 4835 C CA . GLY B 1 180 ? -22.555 70.037 138.177 1.00 97.28 180 GLY B CA 1
ATOM 4836 C C . GLY B 1 180 ? -21.272 70.781 137.850 1.00 98.29 180 GLY B C 1
ATOM 4837 O O . GLY B 1 180 ? -20.231 70.151 137.628 1.00 95.75 180 GLY B O 1
ATOM 4838 N N . MET B 1 181 ? -21.334 72.111 137.828 1.00 95.95 181 MET B N 1
ATOM 4839 C CA . MET B 1 181 ? -20.166 72.927 137.511 1.00 97.83 181 MET B CA 1
ATOM 4840 C C . MET B 1 181 ? -19.639 73.751 138.663 1.00 104.29 181 MET B C 1
ATOM 4841 O O . MET B 1 181 ? -18.525 74.269 138.589 1.00 109.74 181 MET B O 1
ATOM 4846 N N . ARG B 1 182 ? -20.438 73.890 139.716 1.00 112.70 182 ARG B N 1
ATOM 4847 C CA . ARG B 1 182 ? -20.038 74.682 140.878 1.00 116.93 182 ARG B CA 1
ATOM 4848 C C . ARG B 1 182 ? -18.622 74.320 141.324 1.00 115.80 182 ARG B C 1
ATOM 4849 O O . ARG B 1 182 ? -18.175 73.175 141.158 1.00 112.37 182 ARG B O 1
ATOM 4857 N N . LYS B 1 183 ? -17.913 75.296 141.884 1.00 111.70 183 LYS B N 1
ATOM 4858 C CA . LYS B 1 183 ? -16.554 75.046 142.335 1.00 113.42 183 LYS B CA 1
ATOM 4859 C C . LYS B 1 183 ? -16.572 73.864 143.298 1.00 108.86 183 LYS B C 1
ATOM 4860 O O . LYS B 1 183 ? -15.757 72.947 143.187 1.00 103.00 183 LYS B O 1
ATOM 4866 N N . GLU B 1 184 ? -17.533 73.883 144.216 1.00 107.72 184 GLU B N 1
ATOM 4867 C CA . GLU B 1 184 ? -17.692 72.836 145.219 1.00 107.86 184 GLU B CA 1
ATOM 4868 C C . GLU B 1 184 ? -17.792 71.406 144.694 1.00 106.59 184 GLU B C 1
ATOM 4869 O O . GLU B 1 184 ? -17.541 70.459 145.433 1.00 106.59 184 GLU B O 1
ATOM 4875 N N . GLU B 1 185 ? -18.172 71.231 143.435 1.00 102.26 185 GLU B N 1
ATOM 4876 C CA . GLU B 1 185 ? -18.278 69.882 142.913 1.00 96.51 185 GLU B CA 1
ATOM 4877 C C . GLU B 1 185 ? -16.897 69.258 142.820 1.00 93.04 185 GLU B C 1
ATOM 4878 O O . GLU B 1 185 ? -16.004 69.785 142.166 1.00 92.99 185 GLU B O 1
ATOM 4884 N N . PRO B 1 186 ? -16.703 68.135 143.512 1.00 93.14 186 PRO B N 1
ATOM 4885 C CA . PRO B 1 186 ? -15.481 67.333 143.592 1.00 96.88 186 PRO B CA 1
ATOM 4886 C C . PRO B 1 186 ? -15.010 66.769 142.254 1.00 98.71 186 PRO B C 1
ATOM 4887 O O . PRO B 1 186 ? -14.094 67.309 141.631 1.00 99.12 186 PRO B O 1
ATOM 4891 N N . SER B 1 187 ? -15.645 65.676 141.829 1.00 100.68 187 SER B N 1
ATOM 4892 C CA . SER B 1 187 ? -15.293 64.998 140.579 1.00 101.49 187 SER B CA 1
ATOM 4893 C C . SER B 1 187 ? -15.270 65.915 139.366 1.00 102.92 187 SER B C 1
ATOM 4894 O O . SER B 1 187 ? -16.238 66.623 139.083 1.00 103.89 187 SER B O 1
ATOM 4897 N N . ASN B 1 188 ? -14.153 65.903 138.650 1.00 101.37 188 ASN B N 1
ATOM 4898 C CA . ASN B 1 188 ? -14.050 66.714 137.459 1.00 96.16 188 ASN B CA 1
ATOM 4899 C C . ASN B 1 188 ? -14.741 65.991 136.311 1.00 94.07 188 ASN B C 1
ATOM 4900 O O . ASN B 1 188 ? -15.154 66.630 135.347 1.00 95.49 188 ASN B O 1
ATOM 4905 N N . ASN B 1 189 ? -14.874 64.666 136.411 1.00 85.33 189 ASN B N 1
ATOM 4906 C CA . ASN B 1 189 ? -15.567 63.904 135.372 1.00 80.76 189 ASN B CA 1
ATOM 4907 C C . ASN B 1 189 ? -16.990 64.437 135.260 1.00 79.78 189 ASN B C 1
ATOM 4908 O O . ASN B 1 189 ? -17.562 64.490 134.173 1.00 74.76 189 ASN B O 1
ATOM 4913 N N . VAL B 1 190 ? -17.554 64.814 136.405 1.00 80.54 190 VAL B N 1
ATOM 4914 C CA . VAL B 1 190 ? -18.895 65.384 136.467 1.00 82.78 190 VAL B CA 1
ATOM 4915 C C . VAL B 1 190 ? -18.793 66.814 135.937 1.00 82.21 190 VAL B C 1
ATOM 4916 O O . VAL B 1 190 ? -19.458 67.172 134.964 1.00 86.27 190 VAL B O 1
ATOM 4920 N N . LYS B 1 191 ? -17.953 67.626 136.570 1.00 75.92 191 LYS B N 1
ATOM 4921 C CA . LYS B 1 191 ? -17.793 68.999 136.134 1.00 80.77 191 LYS B CA 1
ATOM 4922 C C . LYS B 1 191 ? -17.655 69.071 134.601 1.00 82.37 191 LYS B C 1
ATOM 4923 O O . LYS B 1 191 ? -18.160 70.005 133.972 1.00 80.57 191 LYS B O 1
ATOM 4929 N N . LEU B 1 192 ? -16.989 68.083 133.998 1.00 78.83 192 LEU B N 1
ATOM 4930 C CA . LEU B 1 192 ? -16.847 68.036 132.537 1.00 75.05 192 LEU B CA 1
ATOM 4931 C C . LEU B 1 192 ? -18.228 67.873 131.890 1.00 76.33 192 LEU B C 1
ATOM 4932 O O . LEU B 1 192 ? -18.720 68.764 131.203 1.00 76.21 192 LEU B O 1
ATOM 4937 N N . ALA B 1 193 ? -18.843 66.716 132.117 1.00 75.97 193 ALA B N 1
ATOM 4938 C CA . ALA B 1 193 ? -20.159 66.413 131.570 1.00 71.56 193 ALA B CA 1
ATOM 4939 C C . ALA B 1 193 ? -21.127 67.568 131.722 1.00 68.18 193 ALA B C 1
ATOM 4940 O O . ALA B 1 193 ? -21.880 67.867 130.796 1.00 70.28 193 ALA B O 1
ATOM 4942 N N . ALA B 1 194 ? -21.119 68.200 132.891 1.00 67.32 194 ALA B N 1
ATOM 4943 C CA . ALA B 1 194 ? -22.010 69.328 133.148 1.00 73.60 194 ALA B CA 1
ATOM 4944 C C . ALA B 1 194 ? -21.694 70.489 132.197 1.00 75.46 194 ALA B C 1
ATOM 4945 O O . ALA B 1 194 ? -22.593 71.045 131.554 1.00 77.40 194 ALA B O 1
ATOM 4947 N N . THR B 1 195 ? -20.421 70.854 132.096 1.00 76.20 195 THR B N 1
ATOM 4948 C CA . THR B 1 195 ? -20.023 71.931 131.186 1.00 76.00 195 THR B CA 1
ATOM 4949 C C . THR B 1 195 ? -20.319 71.606 129.707 1.00 79.92 195 THR B C 1
ATOM 4950 O O . THR B 1 195 ? -20.609 72.505 128.904 1.00 73.05 195 THR B O 1
ATOM 4954 N N . ASN B 1 196 ? -20.245 70.324 129.354 1.00 80.19 196 ASN B N 1
ATOM 4955 C CA . ASN B 1 196 ? -20.526 69.910 127.990 1.00 81.29 196 ASN B CA 1
ATOM 4956 C C . ASN B 1 196 ? -21.999 70.026 127.683 1.00 84.24 196 ASN B C 1
ATOM 4957 O O . ASN B 1 196 ? -22.383 70.231 126.536 1.00 86.80 196 ASN B O 1
ATOM 4962 N N . ALA B 1 197 ? -22.832 69.874 128.700 1.00 81.57 197 ALA B N 1
ATOM 4963 C CA . ALA B 1 197 ? -24.251 69.986 128.465 1.00 82.45 197 ALA B CA 1
ATOM 4964 C C . ALA B 1 197 ? -24.589 71.467 128.394 1.00 81.02 197 ALA B C 1
ATOM 4965 O O . ALA B 1 197 ? -25.443 71.870 127.601 1.00 87.69 197 ALA B O 1
ATOM 4967 N N . LEU B 1 198 ? -23.908 72.281 129.200 1.00 70.93 198 LEU B N 1
ATOM 4968 C CA . LEU B 1 198 ? -24.174 73.720 129.193 1.00 72.82 198 LEU B CA 1
ATOM 4969 C C . LEU B 1 198 ? -23.973 74.335 127.818 1.00 78.55 198 LEU B C 1
ATOM 4970 O O . LEU B 1 198 ? -24.632 75.317 127.464 1.00 75.56 198 LEU B O 1
ATOM 4975 N N . LEU B 1 199 ? -23.059 73.762 127.043 1.00 81.93 199 LEU B N 1
ATOM 4976 C CA . LEU B 1 199 ? -22.795 74.288 125.713 1.00 82.28 199 LEU B CA 1
ATOM 4977 C C . LEU B 1 199 ? -24.012 74.169 124.793 1.00 86.45 199 LEU B C 1
ATOM 4978 O O . LEU B 1 199 ? -24.276 75.059 123.980 1.00 88.80 199 LEU B O 1
ATOM 4983 N N . ASN B 1 200 ? -24.756 73.077 124.925 1.00 82.84 200 ASN B N 1
ATOM 4984 C CA . ASN B 1 200 ? -25.930 72.874 124.088 1.00 87.24 200 ASN B CA 1
ATOM 4985 C C . ASN B 1 200 ? -27.166 73.557 124.664 1.00 85.18 200 ASN B C 1
ATOM 4986 O O . ASN B 1 200 ? -28.191 73.694 123.997 1.00 86.72 200 ASN B O 1
ATOM 4991 N N . SER B 1 201 ? -27.070 73.994 125.904 1.00 83.69 201 SER B N 1
ATOM 4992 C CA . SER B 1 201 ? -28.203 74.631 126.542 1.00 88.55 201 SER B CA 1
ATOM 4993 C C . SER B 1 201 ? -28.270 76.154 126.368 1.00 88.09 201 SER B C 1
ATOM 4994 O O . SER B 1 201 ? -29.244 76.784 126.786 1.00 85.34 201 SER B O 1
ATOM 4997 N N . LEU B 1 202 ? -27.260 76.744 125.741 1.00 82.55 202 LEU B N 1
ATOM 4998 C CA . LEU B 1 202 ? -27.242 78.189 125.558 1.00 83.68 202 LEU B CA 1
ATOM 4999 C C . LEU B 1 202 ? -28.351 78.690 124.661 1.00 89.86 202 LEU B C 1
ATOM 5000 O O . LEU B 1 202 ? -28.847 79.805 124.845 1.00 91.64 202 LEU B O 1
ATOM 5005 N N . GLU B 1 203 ? -28.736 77.864 123.692 1.00 95.32 203 GLU B N 1
ATOM 5006 C CA . GLU B 1 203 ? -29.779 78.220 122.736 1.00 102.26 203 GLU B CA 1
ATOM 5007 C C . GLU B 1 203 ? -31.132 78.531 123.358 1.00 102.01 203 GLU B C 1
ATOM 5008 O O . GLU B 1 203 ? -31.804 79.471 122.950 1.00 108.12 203 GLU B O 1
ATOM 5014 N N . PHE B 1 204 ? -31.547 77.736 124.334 1.00 97.89 204 PHE B N 1
ATOM 5015 C CA . PHE B 1 204 ? -32.838 77.972 124.958 1.00 92.86 204 PHE B CA 1
ATOM 5016 C C . PHE B 1 204 ? -32.752 78.527 126.371 1.00 89.17 204 PHE B C 1
ATOM 5017 O O . PHE B 1 204 ? -33.614 78.257 127.197 1.00 81.72 204 PHE B O 1
ATOM 5025 N N . THR B 1 205 ? -31.723 79.317 126.647 1.00 87.90 205 THR B N 1
ATOM 5026 C CA . THR B 1 205 ? -31.570 79.891 127.974 1.00 84.29 205 THR B CA 1
ATOM 5027 C C . THR B 1 205 ? -31.570 81.410 127.948 1.00 83.48 205 THR B C 1
ATOM 5028 O O . THR B 1 205 ? -31.228 82.055 128.948 1.00 75.32 205 THR B O 1
ATOM 5032 N N . LYS B 1 206 ? -31.969 81.978 126.811 1.00 85.78 206 LYS B N 1
ATOM 5033 C CA . LYS B 1 206 ? -31.993 83.433 126.673 1.00 94.08 206 LYS B CA 1
ATOM 5034 C C . LYS B 1 206 ? -32.588 84.122 127.901 1.00 95.88 206 LYS B C 1
ATOM 5035 O O . LYS B 1 206 ? -31.980 85.037 128.473 1.00 91.66 206 LYS B O 1
ATOM 5041 N N . ALA B 1 207 ? -33.773 83.669 128.303 1.00 98.85 207 ALA B N 1
ATOM 5042 C CA . ALA B 1 207 ? -34.474 84.225 129.458 1.00 93.67 207 ALA B CA 1
ATOM 5043 C C . ALA B 1 207 ? -33.520 84.512 130.614 1.00 93.35 207 ALA B C 1
ATOM 5044 O O . ALA B 1 207 ? -33.530 85.596 131.201 1.00 92.45 207 ALA B O 1
ATOM 5046 N N . ASN B 1 208 ? -32.682 83.528 130.912 1.00 91.85 208 ASN B N 1
ATOM 5047 C CA . ASN B 1 208 ? -31.733 83.602 132.005 1.00 90.80 208 ASN B CA 1
ATOM 5048 C C . ASN B 1 208 ? -30.614 84.621 131.844 1.00 92.49 208 ASN B C 1
ATOM 5049 O O . ASN B 1 208 ? -30.266 85.307 132.806 1.00 89.76 208 ASN B O 1
ATOM 5054 N N . PHE B 1 209 ? -30.046 84.727 130.644 1.00 90.27 209 PHE B N 1
ATOM 5055 C CA . PHE B 1 209 ? -28.950 85.674 130.436 1.00 92.45 209 PHE B CA 1
ATOM 5056 C C . PHE B 1 209 ? -29.391 87.125 130.451 1.00 93.66 209 PHE B C 1
ATOM 5057 O O . PHE B 1 209 ? -28.587 88.030 130.703 1.00 89.56 209 PHE B O 1
ATOM 5065 N N . ASP B 1 210 ? -30.668 87.351 130.181 1.00 99.88 210 ASP B N 1
ATOM 5066 C CA . ASP B 1 210 ? -31.180 88.707 130.164 1.00 105.86 210 ASP B CA 1
ATOM 5067 C C . ASP B 1 210 ? -31.370 89.234 131.594 1.00 107.36 210 ASP B C 1
ATOM 5068 O O . ASP B 1 210 ? -31.368 90.450 131.813 1.00 107.90 210 ASP B O 1
ATOM 5073 N N . LYS B 1 211 ? -31.499 88.321 132.564 1.00 107.53 211 LYS B N 1
ATOM 5074 C CA . LYS B 1 211 ? -31.666 88.703 133.974 1.00 106.27 211 LYS B CA 1
ATOM 5075 C C . LYS B 1 211 ? -30.322 88.973 134.639 1.00 106.53 211 LYS B C 1
ATOM 5076 O O . LYS B 1 211 ? -29.586 88.045 135.011 1.00 91.31 211 LYS B O 1
ATOM 5082 N N . GLU B 1 212 ? -30.027 90.259 134.796 1.00 123.74 212 GLU B N 1
ATOM 5083 C CA . GLU B 1 212 ? -28.779 90.700 135.390 1.00 132.19 212 GLU B CA 1
ATOM 5084 C C . GLU B 1 212 ? -28.366 89.816 136.575 1.00 134.07 212 GLU B C 1
ATOM 5085 O O . GLU B 1 212 ? -27.183 89.564 136.797 1.00 136.10 212 GLU B O 1
ATOM 5091 N N . SER B 1 213 ? -29.345 89.328 137.324 1.00 149.76 213 SER B N 1
ATOM 5092 C CA . SER B 1 213 ? -29.068 88.458 138.464 1.00 145.59 213 SER B CA 1
ATOM 5093 C C . SER B 1 213 ? -28.297 87.213 138.043 1.00 135.18 213 SER B C 1
ATOM 5094 O O . SER B 1 213 ? -27.079 87.118 138.205 1.00 129.87 213 SER B O 1
ATOM 5097 N N . GLU B 1 214 ? -29.048 86.269 137.490 1.00 111.25 214 GLU B N 1
ATOM 5098 C CA . GLU B 1 214 ? -28.549 84.982 137.049 1.00 110.14 214 GLU B CA 1
ATOM 5099 C C . GLU B 1 214 ? -27.384 85.048 136.062 1.00 112.50 214 GLU B C 1
ATOM 5100 O O . GLU B 1 214 ? -26.525 84.169 136.064 1.00 96.01 214 GLU B O 1
ATOM 5106 N N . ARG B 1 215 ? -27.335 86.088 135.234 1.00 125.24 215 ARG B N 1
ATOM 5107 C CA . ARG B 1 215 ? -26.224 86.249 134.289 1.00 126.51 215 ARG B CA 1
ATOM 5108 C C . ARG B 1 215 ? -24.945 86.302 135.149 1.00 128.92 215 ARG B C 1
ATOM 5109 O O . ARG B 1 215 ? -24.097 85.400 135.107 1.00 115.29 215 ARG B O 1
ATOM 5117 N N . HIS B 1 216 ? -24.849 87.366 135.948 1.00 119.47 216 HIS B N 1
ATOM 5118 C CA . HIS B 1 216 ? -23.726 87.615 136.847 1.00 113.43 216 HIS B CA 1
ATOM 5119 C C . HIS B 1 216 ? -23.274 86.388 137.615 1.00 108.16 216 HIS B C 1
ATOM 5120 O O . HIS B 1 216 ? -22.223 86.403 138.239 1.00 111.04 216 HIS B O 1
ATOM 5127 N N . PHE B 1 217 ? -24.066 85.328 137.588 1.00 111.77 217 PHE B N 1
ATOM 5128 C CA . PHE B 1 217 ? -23.684 84.125 138.301 1.00 109.52 217 PHE B CA 1
ATOM 5129 C C . PHE B 1 217 ? -23.155 83.111 137.312 1.00 111.22 217 PHE B C 1
ATOM 5130 O O . PHE B 1 217 ? -22.070 82.565 137.499 1.00 122.83 217 PHE B O 1
ATOM 5138 N N . ILE B 1 218 ? -23.914 82.864 136.250 1.00 121.06 218 ILE B N 1
ATOM 5139 C CA . ILE B 1 218 ? -23.504 81.877 135.261 1.00 120.61 218 ILE B CA 1
ATOM 5140 C C . ILE B 1 218 ? -22.110 82.196 134.730 1.00 125.55 218 ILE B C 1
ATOM 5141 O O . ILE B 1 218 ? -21.331 81.287 134.419 1.00 112.58 218 ILE B O 1
ATOM 5146 N N . MET B 1 219 ? -21.787 83.484 134.639 1.00 117.71 219 MET B N 1
ATOM 5147 C CA . MET B 1 219 ? -20.464 83.875 134.169 1.00 115.75 219 MET B CA 1
ATOM 5148 C C . MET B 1 219 ? -19.433 83.408 135.195 1.00 110.51 219 MET B C 1
ATOM 5149 O O . MET B 1 219 ? -18.463 82.725 134.847 1.00 103.37 219 MET B O 1
ATOM 5154 N N . GLN B 1 220 ? -19.656 83.766 136.460 1.00 88.69 220 GLN B N 1
ATOM 5155 C CA . GLN B 1 220 ? -18.743 83.376 137.529 1.00 94.68 220 GLN B CA 1
ATOM 5156 C C . GLN B 1 220 ? -18.507 81.874 137.526 1.00 90.80 220 GLN B C 1
ATOM 5157 O O . GLN B 1 220 ? -17.370 81.424 137.657 1.00 84.94 220 GLN B O 1
ATOM 5163 N N . VAL B 1 221 ? -19.566 81.089 137.377 1.00 78.99 221 VAL B N 1
ATOM 5164 C CA . VAL B 1 221 ? -19.371 79.646 137.356 1.00 85.59 221 VAL B CA 1
ATOM 5165 C C . VAL B 1 221 ? -18.457 79.275 136.176 1.00 87.61 221 VAL B C 1
ATOM 5166 O O . VAL B 1 221 ? -17.444 78.591 136.353 1.00 82.53 221 VAL B O 1
ATOM 5170 N N . VAL B 1 222 ? -18.823 79.748 134.984 1.00 85.23 222 VAL B N 1
ATOM 5171 C CA . VAL B 1 222 ? -18.080 79.478 133.756 1.00 75.74 222 VAL B CA 1
ATOM 5172 C C . VAL B 1 222 ? -16.625 79.876 133.871 1.00 77.96 222 VAL B C 1
ATOM 5173 O O . VAL B 1 222 ? -15.730 79.090 133.568 1.00 78.35 222 VAL B O 1
ATOM 5177 N N . CYS B 1 223 ? -16.381 81.107 134.293 1.00 76.71 223 CYS B N 1
ATOM 5178 C CA . CYS B 1 223 ? -15.016 81.554 134.426 1.00 78.75 223 CYS B CA 1
ATOM 5179 C C . CYS B 1 223 ? -14.187 80.653 135.328 1.00 82.04 223 CYS B C 1
ATOM 5180 O O . CYS B 1 223 ? -13.073 80.278 134.967 1.00 81.54 223 CYS B O 1
ATOM 5183 N N . GLU B 1 224 ? -14.722 80.295 136.492 1.00 87.57 224 GLU B N 1
ATOM 5184 C CA . GLU B 1 224 ? -13.996 79.421 137.413 1.00 91.06 224 GLU B CA 1
ATOM 5185 C C . GLU B 1 224 ? -13.721 78.047 136.796 1.00 89.77 224 GLU B C 1
ATOM 5186 O O . GLU B 1 224 ? -12.765 77.366 137.167 1.00 90.29 224 GLU B O 1
ATOM 5192 N N . ALA B 1 225 ? -14.555 77.641 135.847 1.00 84.48 225 ALA B N 1
ATOM 5193 C CA . ALA B 1 225 ? -14.365 76.344 135.211 1.00 86.07 225 ALA B CA 1
ATOM 5194 C C . ALA B 1 225 ? -13.200 76.346 134.232 1.00 90.07 225 ALA B C 1
ATOM 5195 O O . ALA B 1 225 ? -12.702 75.276 133.847 1.00 89.30 225 ALA B O 1
ATOM 5197 N N . THR B 1 226 ? -12.772 77.540 133.819 1.00 88.96 226 THR B N 1
ATOM 5198 C CA . THR B 1 226 ? -11.664 77.645 132.874 1.00 85.96 226 THR B CA 1
ATOM 5199 C C . THR B 1 226 ? -10.355 77.422 133.614 1.00 85.90 226 THR B C 1
ATOM 5200 O O . THR B 1 226 ? -9.298 77.276 133.002 1.00 86.44 226 THR B O 1
ATOM 5204 N N . GLN B 1 227 ? -10.441 77.383 134.940 1.00 78.52 227 GLN B N 1
ATOM 5205 C CA . GLN B 1 227 ? -9.271 77.172 135.769 1.00 74.09 227 GLN B CA 1
ATOM 5206 C C . GLN B 1 227 ? -9.090 75.699 136.110 1.00 77.54 227 GLN B C 1
ATOM 5207 O O . GLN B 1 227 ? -7.993 75.263 136.429 1.00 78.40 227 GLN B O 1
ATOM 5213 N N . CYS B 1 228 ? -10.169 74.928 136.044 1.00 83.82 228 CYS B N 1
ATOM 5214 C CA . CYS B 1 228 ? -10.112 73.499 136.349 1.00 82.80 228 CYS B CA 1
ATOM 5215 C C . CYS B 1 228 ? -8.914 72.803 135.691 1.00 83.46 228 CYS B C 1
ATOM 5216 O O . CYS B 1 228 ? -8.820 72.727 134.468 1.00 88.67 228 CYS B O 1
ATOM 5219 N N . PRO B 1 229 ? -7.987 72.275 136.503 1.00 84.89 229 PRO B N 1
ATOM 5220 C CA . PRO B 1 229 ? -6.806 71.591 135.982 1.00 84.61 229 PRO B CA 1
ATOM 5221 C C . PRO B 1 229 ? -7.124 70.458 135.015 1.00 85.39 229 PRO B C 1
ATOM 5222 O O . PRO B 1 229 ? -6.220 69.950 134.354 1.00 90.67 229 PRO B O 1
ATOM 5226 N N . ASP B 1 230 ? -8.380 70.028 134.937 1.00 79.94 230 ASP B N 1
ATOM 5227 C CA . ASP B 1 230 ? -8.675 68.981 133.973 1.00 83.37 230 ASP B CA 1
ATOM 5228 C C . ASP B 1 230 ? -8.900 69.686 132.655 1.00 85.93 230 ASP B C 1
ATOM 5229 O O . ASP B 1 230 ? -10.007 70.161 132.373 1.00 82.86 230 ASP B O 1
ATOM 5234 N N . THR B 1 231 ? -7.836 69.761 131.860 1.00 85.96 231 THR B N 1
ATOM 5235 C CA . THR B 1 231 ? -7.876 70.405 130.550 1.00 88.84 231 THR B CA 1
ATOM 5236 C C . THR B 1 231 ? -9.238 70.255 129.868 1.00 88.61 231 THR B C 1
ATOM 5237 O O . THR B 1 231 ? -9.846 71.263 129.476 1.00 84.22 231 THR B O 1
ATOM 5241 N N . ARG B 1 232 ? -9.699 69.001 129.745 1.00 82.07 232 ARG B N 1
ATOM 5242 C CA . ARG B 1 232 ? -10.978 68.673 129.108 1.00 75.61 232 ARG B CA 1
ATOM 5243 C C . ARG B 1 232 ? -12.091 69.629 129.517 1.00 81.15 232 ARG B C 1
ATOM 5244 O O . ARG B 1 232 ? -12.976 69.961 128.716 1.00 86.42 232 ARG B O 1
ATOM 5252 N N . VAL B 1 233 ? -12.049 70.056 130.771 1.00 77.56 233 VAL B N 1
ATOM 5253 C CA . VAL B 1 233 ? -13.021 70.997 131.285 1.00 75.94 233 VAL B CA 1
ATOM 5254 C C . VAL B 1 233 ? -12.633 72.392 130.793 1.00 79.88 233 VAL B C 1
ATOM 5255 O O . VAL B 1 233 ? -13.446 73.094 130.181 1.00 77.55 233 VAL B O 1
ATOM 5259 N N . ARG B 1 234 ? -11.379 72.773 131.047 1.00 83.10 234 ARG B N 1
ATOM 5260 C CA . ARG B 1 234 ? -10.860 74.082 130.651 1.00 87.39 234 ARG B CA 1
ATOM 5261 C C . ARG B 1 234 ? -11.236 74.396 129.203 1.00 87.72 234 ARG B C 1
ATOM 5262 O O . ARG B 1 234 ? -11.532 75.545 128.861 1.00 82.99 234 ARG B O 1
ATOM 5270 N N . VAL B 1 235 ? -11.223 73.379 128.349 1.00 81.29 235 VAL B N 1
ATOM 5271 C CA . VAL B 1 235 ? -11.592 73.609 126.968 1.00 79.56 235 VAL B CA 1
ATOM 5272 C C . VAL B 1 235 ? -13.080 73.923 126.904 1.00 81.36 235 VAL B C 1
ATOM 5273 O O . VAL B 1 235 ? -13.470 75.024 126.508 1.00 80.52 235 VAL B O 1
ATOM 5277 N N . ALA B 1 236 ? -13.912 72.968 127.311 1.00 76.32 236 ALA B N 1
ATOM 5278 C CA . ALA B 1 236 ? -15.353 73.183 127.269 1.00 72.18 236 ALA B CA 1
ATOM 5279 C C . ALA B 1 236 ? -15.765 74.476 127.980 1.00 66.75 236 ALA B C 1
ATOM 5280 O O . ALA B 1 236 ? -16.717 75.138 127.584 1.00 59.11 236 ALA B O 1
ATOM 5282 N N . ALA B 1 237 ? -15.040 74.849 129.019 1.00 66.89 237 ALA B N 1
ATOM 5283 C CA . ALA B 1 237 ? -15.373 76.069 129.733 1.00 70.30 237 ALA B CA 1
ATOM 5284 C C . ALA B 1 237 ? -15.175 77.286 128.830 1.00 74.12 237 ALA B C 1
ATOM 5285 O O . ALA B 1 237 ? -15.972 78.226 128.853 1.00 73.60 237 ALA B O 1
ATOM 5287 N N . LEU B 1 238 ? -14.104 77.278 128.041 1.00 77.40 238 LEU B N 1
ATOM 5288 C CA . LEU B 1 238 ? -13.839 78.392 127.133 1.00 72.50 238 LEU B CA 1
ATOM 5289 C C . LEU B 1 238 ? -14.870 78.326 126.000 1.00 71.86 238 LEU B C 1
ATOM 5290 O O . LEU B 1 238 ? -15.394 79.352 125.565 1.00 65.85 238 LEU B O 1
ATOM 5295 N N . GLN B 1 239 ? -15.187 77.112 125.550 1.00 69.41 239 GLN B N 1
ATOM 5296 C CA . GLN B 1 239 ? -16.167 76.941 124.483 1.00 75.21 239 GLN B CA 1
ATOM 5297 C C . GLN B 1 239 ? -17.444 77.717 124.775 1.00 80.78 239 GLN B C 1
ATOM 5298 O O . GLN B 1 239 ? -18.053 78.290 123.870 1.00 85.55 239 GLN B O 1
ATOM 5304 N N . ASN B 1 240 ? -17.855 77.724 126.039 1.00 82.13 240 ASN B N 1
ATOM 5305 C CA . ASN B 1 240 ? -19.049 78.459 126.433 1.00 83.83 240 ASN B CA 1
ATOM 5306 C C . ASN B 1 240 ? -18.741 79.945 126.385 1.00 85.92 240 ASN B C 1
ATOM 5307 O O . ASN B 1 240 ? -19.580 80.738 125.946 1.00 87.43 240 ASN B O 1
ATOM 5312 N N . LEU B 1 241 ? -17.543 80.323 126.833 1.00 79.56 241 LEU B N 1
ATOM 5313 C CA . LEU B 1 241 ? -17.160 81.729 126.817 1.00 81.29 241 LEU B CA 1
ATOM 5314 C C . LEU B 1 241 ? -17.198 82.254 125.397 1.00 82.49 241 LEU B C 1
ATOM 5315 O O . LEU B 1 241 ? -17.568 83.406 125.164 1.00 85.69 241 LEU B O 1
ATOM 5320 N N . VAL B 1 242 ? -16.830 81.406 124.440 1.00 77.98 242 VAL B N 1
ATOM 5321 C CA . VAL B 1 242 ? -16.859 81.824 123.047 1.00 71.10 242 VAL B CA 1
ATOM 5322 C C . VAL B 1 242 ? -18.303 81.995 122.594 1.00 72.80 242 VAL B C 1
ATOM 5323 O O . VAL B 1 242 ? -18.702 83.108 122.234 1.00 74.63 242 VAL B O 1
ATOM 5327 N N . LYS B 1 243 ? -19.090 80.913 122.643 1.00 71.99 243 LYS B N 1
ATOM 5328 C CA . LYS B 1 243 ? -20.496 80.953 122.216 1.00 72.98 243 LYS B CA 1
ATOM 5329 C C . LYS B 1 243 ? -21.313 82.097 122.852 1.00 76.50 243 LYS B C 1
ATOM 5330 O O . LYS B 1 243 ? -22.220 82.662 122.219 1.00 71.87 243 LYS B O 1
ATOM 5336 N N . ILE B 1 244 ? -20.989 82.432 124.098 1.00 75.18 244 ILE B N 1
ATOM 5337 C CA . ILE B 1 244 ? -21.661 83.520 124.807 1.00 72.02 244 ILE B CA 1
ATOM 5338 C C . ILE B 1 244 ? -21.281 84.839 124.152 1.00 77.84 244 ILE B C 1
ATOM 5339 O O . ILE B 1 244 ? -22.155 85.652 123.846 1.00 82.26 244 ILE B O 1
ATOM 5344 N N . MET B 1 245 ? -19.980 85.052 123.938 1.00 75.21 245 MET B N 1
ATOM 5345 C CA . MET B 1 245 ? -19.503 86.291 123.318 1.00 77.22 245 MET B CA 1
ATOM 5346 C C . MET B 1 245 ? -20.316 86.596 122.081 1.00 79.39 245 MET B C 1
ATOM 5347 O O . MET B 1 245 ? -20.602 87.755 121.767 1.00 78.45 245 MET B O 1
ATOM 5352 N N . SER B 1 246 ? -20.676 85.530 121.380 1.00 77.70 246 SER B N 1
ATOM 5353 C CA . SER B 1 246 ? -21.468 85.632 120.174 1.00 76.80 246 SER B CA 1
ATOM 5354 C C . SER B 1 246 ? -22.912 86.050 120.476 1.00 80.82 246 SER B C 1
ATOM 5355 O O . SER B 1 246 ? -23.382 87.102 120.014 1.00 82.73 246 SER B O 1
ATOM 5358 N N . LEU B 1 247 ? -23.605 85.234 121.271 1.00 77.46 247 LEU B N 1
ATOM 5359 C CA . LEU B 1 247 ? -25.004 85.499 121.618 1.00 76.29 247 LEU B CA 1
ATOM 5360 C C . LEU B 1 247 ? -25.270 86.714 122.514 1.00 74.65 247 LEU B C 1
ATOM 5361 O O . LEU B 1 247 ? -26.307 87.340 122.369 1.00 77.58 247 LEU B O 1
ATOM 5366 N N . TYR B 1 248 ? -24.359 87.072 123.418 1.00 74.77 248 TYR B N 1
ATOM 5367 C CA . TYR B 1 248 ? -24.630 88.201 124.324 1.00 78.53 248 TYR B CA 1
ATOM 5368 C C . TYR B 1 248 ? -23.545 89.253 124.401 1.00 83.82 248 TYR B C 1
ATOM 5369 O O . TYR B 1 248 ? -23.118 89.641 125.493 1.00 89.74 248 TYR B O 1
ATOM 5378 N N . TYR B 1 249 ? -23.101 89.729 123.251 1.00 86.83 249 TYR B N 1
ATOM 5379 C CA . TYR B 1 249 ? -22.058 90.741 123.239 1.00 89.16 249 TYR B CA 1
ATOM 5380 C C . TYR B 1 249 ? -22.433 91.945 124.111 1.00 88.89 249 TYR B C 1
ATOM 5381 O O . TYR B 1 249 ? -21.628 92.423 124.909 1.00 85.73 249 TYR B O 1
ATOM 5390 N N . GLN B 1 250 ? -23.659 92.428 123.973 1.00 92.04 250 GLN B N 1
ATOM 5391 C CA . GLN B 1 250 ? -24.072 93.591 124.747 1.00 101.75 250 GLN B CA 1
ATOM 5392 C C . GLN B 1 250 ? -23.889 93.498 126.265 1.00 102.78 250 GLN B C 1
ATOM 5393 O O . GLN B 1 250 ? -23.531 94.486 126.904 1.00 104.83 250 GLN B O 1
ATOM 5399 N N . TYR B 1 251 ? -24.115 92.321 126.841 1.00 103.46 251 TYR B N 1
ATOM 5400 C CA . TYR B 1 251 ? -23.986 92.139 128.295 1.00 101.27 251 TYR B CA 1
ATOM 5401 C C . TYR B 1 251 ? -22.551 91.988 128.782 1.00 98.04 251 TYR B C 1
ATOM 5402 O O . TYR B 1 251 ? -22.296 92.018 129.989 1.00 101.70 251 TYR B O 1
ATOM 5411 N N . MET B 1 252 ? -21.617 91.844 127.852 1.00 89.15 252 MET B N 1
ATOM 5412 C CA . MET B 1 252 ? -20.221 91.625 128.216 1.00 86.14 252 MET B CA 1
ATOM 5413 C C . MET B 1 252 ? -19.333 92.744 128.801 1.00 82.98 252 MET B C 1
ATOM 5414 O O . MET B 1 252 ? -18.334 92.408 129.430 1.00 82.23 252 MET B O 1
ATOM 5419 N N . GLU B 1 253 ? -19.650 94.038 128.638 1.00 84.77 253 GLU B N 1
ATOM 5420 C CA . GLU B 1 253 ? -18.744 95.090 129.162 1.00 89.55 253 GLU B CA 1
ATOM 5421 C C . GLU B 1 253 ? -18.370 94.977 130.640 1.00 90.74 253 GLU B C 1
ATOM 5422 O O . GLU B 1 253 ? -17.375 95.569 131.085 1.00 89.47 253 GLU B O 1
ATOM 5428 N N . THR B 1 254 ? -19.163 94.214 131.391 1.00 91.73 254 THR B N 1
ATOM 5429 C CA . THR B 1 254 ? -18.937 94.019 132.829 1.00 90.06 254 THR B CA 1
ATOM 5430 C C . THR B 1 254 ? -17.838 93.001 133.111 1.00 89.81 254 THR B C 1
ATOM 5431 O O . THR B 1 254 ? -17.054 93.142 134.051 1.00 90.53 254 THR B O 1
ATOM 5435 N N . TYR B 1 255 ? -17.797 91.971 132.281 1.00 89.47 255 TYR B N 1
ATOM 5436 C CA . TYR B 1 255 ? -16.868 90.873 132.464 1.00 91.98 255 TYR B CA 1
ATOM 5437 C C . TYR B 1 255 ? -15.597 90.979 131.668 1.00 95.78 255 TYR B C 1
ATOM 5438 O O . TYR B 1 255 ? -14.554 90.469 132.079 1.00 100.52 255 TYR B O 1
ATOM 5447 N N . MET B 1 256 ? -15.688 91.640 130.524 1.00 100.73 256 MET B N 1
ATOM 5448 C CA . MET B 1 256 ? -14.553 91.803 129.619 1.00 102.53 256 MET B CA 1
ATOM 5449 C C . MET B 1 256 ? -13.233 92.155 130.315 1.00 96.89 256 MET B C 1
ATOM 5450 O O . MET B 1 256 ? -12.302 91.331 130.372 1.00 88.09 256 MET B O 1
ATOM 5455 N N . GLY B 1 257 ? -13.174 93.370 130.856 1.00 91.45 257 GLY B N 1
ATOM 5456 C CA . GLY B 1 257 ? -11.965 93.845 131.505 1.00 91.38 257 GLY B CA 1
ATOM 5457 C C . GLY B 1 257 ? -11.485 93.158 132.769 1.00 91.56 257 GLY B C 1
ATOM 5458 O O . GLY B 1 257 ? -10.294 92.879 132.910 1.00 87.89 257 GLY B O 1
ATOM 5459 N N . PRO B 1 258 ? -12.389 92.876 133.713 1.00 94.81 258 PRO B N 1
ATOM 5460 C CA . PRO B 1 258 ? -12.016 92.221 134.969 1.00 94.25 258 PRO B CA 1
ATOM 5461 C C . PRO B 1 258 ? -11.775 90.705 134.928 1.00 92.42 258 PRO B C 1
ATOM 5462 O O . PRO B 1 258 ? -11.452 90.108 135.957 1.00 86.29 258 PRO B O 1
ATOM 5466 N N . ALA B 1 259 ? -11.922 90.073 133.767 1.00 92.72 259 ALA B N 1
ATOM 5467 C CA . ALA B 1 259 ? -11.708 88.628 133.713 1.00 94.77 259 ALA B CA 1
ATOM 5468 C C . ALA B 1 259 ? -11.595 88.039 132.332 1.00 94.58 259 ALA B C 1
ATOM 5469 O O . ALA B 1 259 ? -10.591 87.412 132.014 1.00 94.38 259 ALA B O 1
ATOM 5471 N N . LEU B 1 260 ? -12.622 88.221 131.511 1.00 94.82 260 LEU B N 1
ATOM 5472 C CA . LEU B 1 260 ? -12.591 87.648 130.174 1.00 96.44 260 LEU B CA 1
ATOM 5473 C C . LEU B 1 260 ? -11.291 87.920 129.418 1.00 99.64 260 LEU B C 1
ATOM 5474 O O . LEU B 1 260 ? -10.691 86.997 128.845 1.00 99.16 260 LEU B O 1
ATOM 5479 N N . PHE B 1 261 ? -10.832 89.168 129.427 1.00 94.97 261 PHE B N 1
ATOM 5480 C CA . PHE B 1 261 ? -9.606 89.473 128.704 1.00 90.76 261 PHE B CA 1
ATOM 5481 C C . PHE B 1 261 ? -8.437 88.581 129.122 1.00 86.97 261 PHE B C 1
ATOM 5482 O O . PHE B 1 261 ? -7.800 87.939 128.291 1.00 86.74 261 PHE B O 1
ATOM 5490 N N . ALA B 1 262 ? -8.153 88.544 130.413 1.00 82.44 262 ALA B N 1
ATOM 5491 C CA . ALA B 1 262 ? -7.053 87.732 130.897 1.00 81.07 262 ALA B CA 1
ATOM 5492 C C . ALA B 1 262 ? -7.203 86.258 130.536 1.00 80.21 262 ALA B C 1
ATOM 5493 O O . ALA B 1 262 ? -6.235 85.625 130.103 1.00 74.53 262 ALA B O 1
ATOM 5495 N N . ILE B 1 263 ? -8.409 85.718 130.710 1.00 80.14 263 ILE B N 1
ATOM 5496 C CA . ILE B 1 263 ? -8.662 84.307 130.420 1.00 85.78 263 ILE B CA 1
ATOM 5497 C C . ILE B 1 263 ? -8.400 83.943 128.968 1.00 89.70 263 ILE B C 1
ATOM 5498 O O . ILE B 1 263 ? -7.670 82.984 128.682 1.00 93.09 263 ILE B O 1
ATOM 5503 N N . THR B 1 264 ? -9.006 84.700 128.055 1.00 86.37 264 THR B N 1
ATOM 5504 C CA . THR B 1 264 ? -8.838 84.428 126.632 1.00 87.13 264 THR B CA 1
ATOM 5505 C C . THR B 1 264 ? -7.417 84.654 126.164 1.00 88.48 264 THR B C 1
ATOM 5506 O O . THR B 1 264 ? -6.926 83.919 125.306 1.00 95.67 264 THR B O 1
ATOM 5510 N N . ILE B 1 265 ? -6.749 85.662 126.714 1.00 84.22 265 ILE B N 1
ATOM 5511 C CA . ILE B 1 265 ? -5.374 85.913 126.315 1.00 80.62 265 ILE B CA 1
ATOM 5512 C C . ILE B 1 265 ? -4.484 84.733 126.745 1.00 81.75 265 ILE B C 1
ATOM 5513 O O . ILE B 1 265 ? -3.758 84.180 125.920 1.00 80.25 265 ILE B O 1
ATOM 5518 N N . GLU B 1 266 ? -4.546 84.325 128.013 1.00 82.48 266 GLU B N 1
ATOM 5519 C CA . GLU B 1 266 ? -3.714 83.202 128.444 1.00 85.92 266 GLU B CA 1
ATOM 5520 C C . GLU B 1 266 ? -4.073 81.998 127.582 1.00 84.51 266 GLU B C 1
ATOM 5521 O O . GLU B 1 266 ? -3.204 81.201 127.203 1.00 85.58 266 GLU B O 1
ATOM 5527 N N . ALA B 1 267 ? -5.363 81.874 127.281 1.00 75.54 267 ALA B N 1
ATOM 5528 C CA . ALA B 1 267 ? -5.879 80.776 126.477 1.00 75.57 267 ALA B CA 1
ATOM 5529 C C . ALA B 1 267 ? -5.173 80.655 125.139 1.00 82.93 267 ALA B C 1
ATOM 5530 O O . ALA B 1 267 ? -4.809 79.554 124.735 1.00 86.87 267 ALA B O 1
ATOM 5532 N N . MET B 1 268 ? -4.993 81.785 124.453 1.00 87.89 268 MET B N 1
ATOM 5533 C CA . MET B 1 268 ? -4.327 81.811 123.151 1.00 88.24 268 MET B CA 1
ATOM 5534 C C . MET B 1 268 ? -2.860 81.430 123.253 1.00 90.26 268 MET B C 1
ATOM 5535 O O . MET B 1 268 ? -2.215 81.192 122.236 1.00 90.22 268 MET B O 1
ATOM 5540 N N . LYS B 1 269 ? -2.328 81.384 124.472 1.00 91.87 269 LYS B N 1
ATOM 5541 C CA . LYS B 1 269 ? -0.917 81.063 124.668 1.00 86.75 269 LYS B CA 1
ATOM 5542 C C . LYS B 1 269 ? -0.630 79.659 125.166 1.00 87.42 269 LYS B C 1
ATOM 5543 O O . LYS B 1 269 ? 0.520 79.222 125.129 1.00 80.74 269 LYS B O 1
ATOM 5549 N N . SER B 1 270 ? -1.645 78.945 125.642 1.00 90.05 270 SER B N 1
ATOM 5550 C CA . SER B 1 270 ? -1.366 77.600 126.134 1.00 98.73 270 SER B CA 1
ATOM 5551 C C . SER B 1 270 ? -0.840 76.780 124.970 1.00 93.80 270 SER B C 1
ATOM 5552 O O . SER B 1 270 ? -1.252 76.976 123.824 1.00 91.46 270 SER B O 1
ATOM 5555 N N . ASP B 1 271 ? 0.098 75.891 125.275 1.00 92.19 271 ASP B N 1
ATOM 5556 C CA . ASP B 1 271 ? 0.701 75.029 124.274 1.00 97.75 271 ASP B CA 1
ATOM 5557 C C . ASP B 1 271 ? -0.317 74.020 123.789 1.00 102.55 271 ASP B C 1
ATOM 5558 O O . ASP B 1 271 ? -0.118 73.374 122.760 1.00 107.07 271 ASP B O 1
ATOM 5563 N N . ILE B 1 272 ? -1.412 73.893 124.533 1.00 101.84 272 ILE B N 1
ATOM 5564 C CA . ILE B 1 272 ? -2.472 72.962 124.168 1.00 101.95 272 ILE B CA 1
ATOM 5565 C C . ILE B 1 272 ? -3.353 73.556 123.062 1.00 102.03 272 ILE B C 1
ATOM 5566 O O . ILE B 1 272 ? -4.218 74.408 123.321 1.00 96.69 272 ILE B O 1
ATOM 5571 N N . ASP B 1 273 ? -3.117 73.103 121.833 1.00 99.68 273 ASP B N 1
ATOM 5572 C CA . ASP B 1 273 ? -3.868 73.564 120.670 1.00 102.86 273 ASP B CA 1
ATOM 5573 C C . ASP B 1 273 ? -5.362 73.714 120.980 1.00 101.72 273 ASP B C 1
ATOM 5574 O O . ASP B 1 273 ? -5.922 74.810 120.880 1.00 97.35 273 ASP B O 1
ATOM 5579 N N . GLU B 1 274 ? -5.988 72.600 121.359 1.00 101.32 274 GLU B N 1
ATOM 5580 C CA . GLU B 1 274 ? -7.408 72.552 121.695 1.00 98.03 274 GLU B CA 1
ATOM 5581 C C . GLU B 1 274 ? -7.822 73.803 122.462 1.00 92.64 274 GLU B C 1
ATOM 5582 O O . GLU B 1 274 ? -8.914 74.345 122.262 1.00 97.19 274 GLU B O 1
ATOM 5588 N N . VAL B 1 275 ? -6.937 74.258 123.341 1.00 84.49 275 VAL B N 1
ATOM 5589 C CA . VAL B 1 275 ? -7.199 75.440 124.144 1.00 79.47 275 VAL B CA 1
ATOM 5590 C C . VAL B 1 275 ? -6.966 76.692 123.330 1.00 78.91 275 VAL B C 1
ATOM 5591 O O . VAL B 1 275 ? -7.867 77.511 123.154 1.00 75.74 275 VAL B O 1
ATOM 5595 N N . ALA B 1 276 ? -5.739 76.831 122.845 1.00 77.89 276 ALA B N 1
ATOM 5596 C CA . ALA B 1 276 ? -5.351 77.988 122.050 1.00 82.43 276 ALA B CA 1
ATOM 5597 C C . ALA B 1 276 ? -6.391 78.321 120.998 1.00 81.52 276 ALA B C 1
ATOM 5598 O O . ALA B 1 276 ? -6.803 79.479 120.863 1.00 83.03 276 ALA B O 1
ATOM 5600 N N . LEU B 1 277 ? -6.801 77.295 120.256 1.00 77.00 277 LEU B N 1
ATOM 5601 C CA . LEU B 1 277 ? -7.808 77.438 119.212 1.00 77.72 277 LEU B CA 1
ATOM 5602 C C . LEU B 1 277 ? -9.073 78.139 119.704 1.00 78.92 277 LEU B C 1
ATOM 5603 O O . LEU B 1 277 ? -9.725 78.879 118.952 1.00 77.65 277 LEU B O 1
ATOM 5608 N N . GLN B 1 278 ? -9.421 77.897 120.967 1.00 77.65 278 GLN B N 1
ATOM 5609 C CA . GLN B 1 278 ? -10.618 78.494 121.542 1.00 75.02 278 GLN B CA 1
ATOM 5610 C C . GLN B 1 278 ? -10.387 79.959 121.878 1.00 69.90 278 GLN B C 1
ATOM 5611 O O . GLN B 1 278 ? -11.265 80.804 121.688 1.00 68.80 278 GLN B O 1
ATOM 5617 N N . GLY B 1 279 ? -9.200 80.256 122.384 1.00 65.28 279 GLY B N 1
ATOM 5618 C CA . GLY B 1 279 ? -8.888 81.633 122.700 1.00 81.52 279 GLY B CA 1
ATOM 5619 C C . GLY B 1 279 ? -8.967 82.455 121.421 1.00 86.26 279 GLY B C 1
ATOM 5620 O O . GLY B 1 279 ? -9.557 83.545 121.385 1.00 83.72 279 GLY B O 1
ATOM 5621 N N . ILE B 1 280 ? -8.365 81.920 120.363 1.00 84.27 280 ILE B N 1
ATOM 5622 C CA . ILE B 1 280 ? -8.366 82.584 119.069 1.00 80.91 280 ILE B CA 1
ATOM 5623 C C . ILE B 1 280 ? -9.820 82.781 118.635 1.00 85.70 280 ILE B C 1
ATOM 5624 O O . ILE B 1 280 ? -10.264 83.911 118.379 1.00 83.65 280 ILE B O 1
ATOM 5629 N N . GLU B 1 281 ? -10.564 81.677 118.584 1.00 87.39 281 GLU B N 1
ATOM 5630 C CA . GLU B 1 281 ? -11.975 81.703 118.195 1.00 86.22 281 GLU B CA 1
ATOM 5631 C C . GLU B 1 281 ? -12.733 82.828 118.906 1.00 83.66 281 GLU B C 1
ATOM 5632 O O . GLU B 1 281 ? -13.590 83.492 118.309 1.00 81.44 281 GLU B O 1
ATOM 5638 N N . PHE B 1 282 ? -12.402 83.044 120.176 1.00 80.53 282 PHE B N 1
ATOM 5639 C CA . PHE B 1 282 ? -13.052 84.075 120.980 1.00 79.29 282 PHE B CA 1
ATOM 5640 C C . PHE B 1 282 ? -13.026 85.450 120.318 1.00 78.99 282 PHE B C 1
ATOM 5641 O O . PHE B 1 282 ? -14.069 86.017 119.986 1.00 74.80 282 PHE B O 1
ATOM 5649 N N . TRP B 1 283 ? -11.824 85.986 120.136 1.00 80.12 283 TRP B N 1
ATOM 5650 C CA . TRP B 1 283 ? -11.659 87.296 119.523 1.00 82.49 283 TRP B CA 1
ATOM 5651 C C . TRP B 1 283 ? -12.166 87.357 118.092 1.00 88.18 283 TRP B C 1
ATOM 5652 O O . TRP B 1 283 ? -12.723 88.373 117.662 1.00 88.57 283 TRP B O 1
ATOM 5663 N N . SER B 1 284 ? -11.972 86.272 117.350 1.00 86.69 284 SER B N 1
ATOM 5664 C CA . SER B 1 284 ? -12.447 86.233 115.979 1.00 85.08 284 SER B CA 1
ATOM 5665 C C . SER B 1 284 ? -13.943 86.541 115.992 1.00 87.67 284 SER B C 1
ATOM 5666 O O . SER B 1 284 ? -14.500 87.061 115.018 1.00 88.86 284 SER B O 1
ATOM 5669 N N . ASN B 1 285 ? -14.590 86.223 117.110 1.00 84.90 285 ASN B N 1
ATOM 5670 C CA . ASN B 1 285 ? -16.012 86.484 117.257 1.00 82.28 285 ASN B CA 1
ATOM 5671 C C . ASN B 1 285 ? -16.245 87.926 117.679 1.00 80.91 285 ASN B C 1
ATOM 5672 O O . ASN B 1 285 ? -17.228 88.546 117.265 1.00 79.37 285 ASN B O 1
ATOM 5677 N N . VAL B 1 286 ? -15.345 88.463 118.499 1.00 74.11 286 VAL B N 1
ATOM 5678 C CA . VAL B 1 286 ? -15.493 89.844 118.927 1.00 77.18 286 VAL B CA 1
ATOM 5679 C C . VAL B 1 286 ? -15.480 90.695 117.672 1.00 83.62 286 VAL B C 1
ATOM 5680 O O . VAL B 1 286 ? -16.299 91.601 117.505 1.00 80.92 286 VAL B O 1
ATOM 5684 N N . CYS B 1 287 ? -14.539 90.389 116.784 1.00 85.58 287 CYS B N 1
ATOM 5685 C CA . CYS B 1 287 ? -14.419 91.116 115.531 1.00 89.13 287 CYS B CA 1
ATOM 5686 C C . CYS B 1 287 ? -15.701 91.065 114.723 1.00 92.14 287 CYS B C 1
ATOM 5687 O O . CYS B 1 287 ? -16.289 92.109 114.429 1.00 88.58 287 CYS B O 1
ATOM 5690 N N . ASP B 1 288 ? -16.144 89.863 114.362 1.00 93.98 288 ASP B N 1
ATOM 5691 C CA . ASP B 1 288 ? -17.382 89.758 113.599 1.00 96.87 288 ASP B CA 1
ATOM 5692 C C . ASP B 1 288 ? -18.397 90.697 114.221 1.00 100.31 288 ASP B C 1
ATOM 5693 O O . ASP B 1 288 ? -19.035 91.473 113.516 1.00 106.48 288 ASP B O 1
ATOM 5698 N N . GLU B 1 289 ? -18.515 90.649 115.547 1.00 99.49 289 GLU B N 1
ATOM 5699 C CA . GLU B 1 289 ? -19.462 91.504 116.266 1.00 97.57 289 GLU B CA 1
ATOM 5700 C C . GLU B 1 289 ? -19.228 93.004 116.074 1.00 92.82 289 GLU B C 1
ATOM 5701 O O . GLU B 1 289 ? -20.117 93.732 115.622 1.00 84.82 289 GLU B O 1
ATOM 5707 N N . GLU B 1 290 ? -18.030 93.463 116.417 1.00 92.00 290 GLU B N 1
ATOM 5708 C CA . GLU B 1 290 ? -17.712 94.885 116.319 1.00 94.03 290 GLU B CA 1
ATOM 5709 C C . GLU B 1 290 ? -17.771 95.452 114.902 1.00 91.49 290 GLU B C 1
ATOM 5710 O O . GLU B 1 290 ? -17.904 96.666 114.722 1.00 88.15 290 GLU B O 1
ATOM 5716 N N . MET B 1 291 ? -17.674 94.576 113.903 1.00 90.43 291 MET B N 1
ATOM 5717 C CA . MET B 1 291 ? -17.750 95.015 112.517 1.00 92.33 291 MET B CA 1
ATOM 5718 C C . MET B 1 291 ? -19.212 95.195 112.158 1.00 94.54 291 MET B C 1
ATOM 5719 O O . MET B 1 291 ? -19.591 96.214 111.577 1.00 91.39 291 MET B O 1
ATOM 5724 N N . ASP B 1 292 ? -20.035 94.204 112.501 1.00 96.69 292 ASP B N 1
ATOM 5725 C CA . ASP B 1 292 ? -21.465 94.299 112.227 1.00 93.18 292 ASP B CA 1
ATOM 5726 C C . ASP B 1 292 ? -21.970 95.518 112.959 1.00 92.39 292 ASP B C 1
ATOM 5727 O O . ASP B 1 292 ? -22.856 96.215 112.474 1.00 92.31 292 ASP B O 1
ATOM 5732 N N . LEU B 1 293 ? -21.391 95.777 114.128 1.00 93.31 293 LEU B N 1
ATOM 5733 C CA . LEU B 1 293 ? -21.786 96.927 114.923 1.00 97.10 293 LEU B CA 1
ATOM 5734 C C . LEU B 1 293 ? -21.456 98.237 114.217 1.00 99.49 293 LEU B C 1
ATOM 5735 O O . LEU B 1 293 ? -22.318 99.122 114.116 1.00 96.94 293 LEU B O 1
ATOM 5740 N N . ALA B 1 294 ? -20.223 98.359 113.718 1.00 97.93 294 ALA B N 1
ATOM 5741 C CA . ALA B 1 294 ? -19.799 99.578 113.013 1.00 97.90 294 ALA B CA 1
ATOM 5742 C C . ALA B 1 294 ? -20.686 99.851 111.798 1.00 98.26 294 ALA B C 1
ATOM 5743 O O . ALA B 1 294 ? -20.851 100.999 111.372 1.00 96.37 294 ALA B O 1
ATOM 5745 N N . ILE B 1 295 ? -21.250 98.783 111.243 1.00 99.81 295 ILE B N 1
ATOM 5746 C CA . ILE B 1 295 ? -22.129 98.884 110.092 1.00 98.46 295 ILE B CA 1
ATOM 5747 C C . ILE B 1 295 ? -23.488 99.408 110.551 1.00 102.01 295 ILE B C 1
ATOM 5748 O O . ILE B 1 295 ? -24.065 100.301 109.928 1.00 104.27 295 ILE B O 1
ATOM 5753 N N . GLU B 1 296 ? -23.994 98.860 111.650 1.00 103.29 296 GLU B N 1
ATOM 5754 C CA . GLU B 1 296 ? -25.274 99.302 112.180 1.00 105.65 296 GLU B CA 1
ATOM 5755 C C . GLU B 1 296 ? -25.137 100.786 112.509 1.00 105.25 296 GLU B C 1
ATOM 5756 O O . GLU B 1 296 ? -26.081 101.557 112.347 1.00 105.89 296 GLU B O 1
ATOM 5762 N N . ALA B 1 297 ? -23.948 101.182 112.958 1.00 104.21 297 ALA B N 1
ATOM 5763 C CA . ALA B 1 297 ? -23.678 102.574 113.314 1.00 103.90 297 ALA B CA 1
ATOM 5764 C C . ALA B 1 297 ? -23.671 103.474 112.083 1.00 105.57 297 ALA B C 1
ATOM 5765 O O . ALA B 1 297 ? -24.223 104.576 112.097 1.00 103.87 297 ALA B O 1
ATOM 5767 N N . SER B 1 298 ? -23.035 102.994 111.021 1.00 108.00 298 SER B N 1
ATOM 5768 C CA . SER B 1 298 ? -22.947 103.742 109.777 1.00 112.95 298 SER B CA 1
ATOM 5769 C C . SER B 1 298 ? -24.322 103.908 109.136 1.00 118.11 298 SER B C 1
ATOM 5770 O O . SER B 1 298 ? -24.524 104.788 108.294 1.00 123.47 298 SER B O 1
ATOM 5773 N N . GLU B 1 299 ? -25.268 103.067 109.543 1.00 119.10 299 GLU B N 1
ATOM 5774 C CA . GLU B 1 299 ? -26.622 103.120 108.996 1.00 118.89 299 GLU B CA 1
ATOM 5775 C C . GLU B 1 299 ? -27.528 104.068 109.770 1.00 114.84 299 GLU B C 1
ATOM 5776 O O . GLU B 1 299 ? -28.469 104.636 109.211 1.00 108.72 299 GLU B O 1
ATOM 5782 N N . ALA B 1 300 ? -27.248 104.224 111.060 1.00 113.51 300 ALA B N 1
ATOM 5783 C CA . ALA B 1 300 ? -28.047 105.101 111.902 1.00 114.66 300 ALA B CA 1
ATOM 5784 C C . ALA B 1 300 ? -27.577 106.539 111.695 1.00 113.59 300 ALA B C 1
ATOM 5785 O O . ALA B 1 300 ? -28.295 107.500 111.999 1.00 112.15 300 ALA B O 1
ATOM 5787 N N . ALA B 1 301 ? -26.363 106.679 111.169 1.00 110.77 301 ALA B N 1
ATOM 5788 C CA . ALA B 1 301 ? -25.799 107.997 110.902 1.00 112.00 301 ALA B CA 1
ATOM 5789 C C . ALA B 1 301 ? -26.589 108.614 109.759 1.00 113.48 301 ALA B C 1
ATOM 5790 O O . ALA B 1 301 ? -26.790 109.828 109.697 1.00 107.73 301 ALA B O 1
ATOM 5792 N N . GLU B 1 302 ? -27.036 107.751 108.856 1.00 116.90 302 GLU B N 1
ATOM 5793 C CA . GLU B 1 302 ? -27.811 108.172 107.701 1.00 118.35 302 GLU B CA 1
ATOM 5794 C C . GLU B 1 302 ? -29.297 108.069 107.991 1.00 119.26 302 GLU B C 1
ATOM 5795 O O . GLU B 1 302 ? -30.090 107.664 107.139 1.00 118.61 302 GLU B O 1
ATOM 5801 N N . GLN B 1 303 ? -29.662 108.426 109.215 1.00 121.22 303 GLN B N 1
ATOM 5802 C CA . GLN B 1 303 ? -31.048 108.406 109.660 1.00 122.80 303 GLN B CA 1
ATOM 5803 C C . GLN B 1 303 ? -31.178 109.454 110.756 1.00 123.80 303 GLN B C 1
ATOM 5804 O O . GLN B 1 303 ? -32.252 109.647 111.328 1.00 125.53 303 GLN B O 1
ATOM 5810 N N . GLY B 1 304 ? -30.065 110.126 111.043 1.00 123.18 304 GLY B N 1
ATOM 5811 C CA . GLY B 1 304 ? -30.063 111.156 112.066 1.00 124.82 304 GLY B CA 1
ATOM 5812 C C . GLY B 1 304 ? -30.501 110.661 113.433 1.00 128.24 304 GLY B C 1
ATOM 5813 O O . GLY B 1 304 ? -31.211 111.355 114.160 1.00 127.49 304 GLY B O 1
ATOM 5814 N N . ARG B 1 305 ? -30.081 109.454 113.791 1.00 130.03 305 ARG B N 1
ATOM 5815 C CA . ARG B 1 305 ? -30.437 108.892 115.085 1.00 130.54 305 ARG B CA 1
ATOM 5816 C C . ARG B 1 305 ? -29.300 108.019 115.610 1.00 127.46 305 ARG B C 1
ATOM 5817 O O . ARG B 1 305 ? -28.571 107.392 114.837 1.00 129.80 305 ARG B O 1
ATOM 5825 N N . PRO B 1 306 ? -29.113 107.992 116.938 1.00 123.61 306 PRO B N 1
ATOM 5826 C CA . PRO B 1 306 ? -28.052 107.170 117.526 1.00 117.93 306 PRO B CA 1
ATOM 5827 C C . PRO B 1 306 ? -28.355 105.719 117.151 1.00 115.37 306 PRO B C 1
ATOM 5828 O O . PRO B 1 306 ? -29.516 105.353 116.942 1.00 111.13 306 PRO B O 1
ATOM 5832 N N . PRO B 1 307 ? -27.320 104.876 117.055 1.00 114.65 307 PRO B N 1
ATOM 5833 C CA . PRO B 1 307 ? -27.536 103.464 116.702 1.00 115.08 307 PRO B CA 1
ATOM 5834 C C . PRO B 1 307 ? -28.127 102.672 117.880 1.00 115.45 307 PRO B C 1
ATOM 5835 O O . PRO B 1 307 ? -27.888 103.018 119.042 1.00 114.17 307 PRO B O 1
ATOM 5839 N N . GLU B 1 308 ? -28.894 101.622 117.588 1.00 115.73 308 GLU B N 1
ATOM 5840 C CA . GLU B 1 308 ? -29.492 100.809 118.652 1.00 121.73 308 GLU B CA 1
ATOM 5841 C C . GLU B 1 308 ? -28.465 100.313 119.680 1.00 120.77 308 GLU B C 1
ATOM 5842 O O . GLU B 1 308 ? -28.589 100.594 120.875 1.00 117.83 308 GLU B O 1
ATOM 5848 N N . HIS B 1 309 ? -27.468 99.561 119.216 1.00 116.92 309 HIS B N 1
ATOM 5849 C CA . HIS B 1 309 ? -26.417 99.047 120.093 1.00 112.98 309 HIS B CA 1
ATOM 5850 C C . HIS B 1 309 ? -25.086 99.679 119.713 1.00 110.17 309 HIS B C 1
ATOM 5851 O O . HIS B 1 309 ? -24.940 100.230 118.622 1.00 108.54 309 HIS B O 1
ATOM 5858 N N . THR B 1 310 ? -24.106 99.606 120.603 1.00 107.07 310 THR B N 1
ATOM 5859 C CA . THR B 1 310 ? -22.830 100.207 120.281 1.00 105.95 310 THR B CA 1
ATOM 5860 C C . THR B 1 310 ? -21.631 99.382 120.664 1.00 106.25 310 THR B C 1
ATOM 5861 O O . THR B 1 310 ? -21.555 98.807 121.754 1.00 109.98 310 THR B O 1
ATOM 5865 N N . SER B 1 311 ? -20.690 99.352 119.735 1.00 98.21 311 SER B N 1
ATOM 5866 C CA . SER B 1 311 ? -19.439 98.649 119.895 1.00 91.72 311 SER B CA 1
ATOM 5867 C C . SER B 1 311 ? -18.671 99.288 121.057 1.00 92.79 311 SER B C 1
ATOM 5868 O O . SER B 1 311 ? -18.956 100.416 121.462 1.00 90.97 311 SER B O 1
ATOM 5871 N N . LYS B 1 312 ? -17.711 98.553 121.604 1.00 94.93 312 LYS B N 1
ATOM 5872 C CA . LYS B 1 312 ? -16.886 99.067 122.691 1.00 96.83 312 LYS B CA 1
ATOM 5873 C C . LYS B 1 312 ? -15.438 98.965 122.223 1.00 97.62 312 LYS B C 1
ATOM 5874 O O . LYS B 1 312 ? -14.489 99.187 122.984 1.00 100.71 312 LYS B O 1
ATOM 5880 N N . PHE B 1 313 ? -15.285 98.612 120.952 1.00 92.59 313 PHE B N 1
ATOM 5881 C CA . PHE B 1 313 ? -13.976 98.488 120.330 1.00 92.05 313 PHE B CA 1
ATOM 5882 C C . PHE B 1 313 ? -12.969 97.701 121.147 1.00 93.34 313 PHE B C 1
ATOM 5883 O O . PHE B 1 313 ? -11.838 98.135 121.345 1.00 98.42 313 PHE B O 1
ATOM 5891 N N . TYR B 1 314 ? -13.384 96.537 121.621 1.00 93.64 314 TYR B N 1
ATOM 5892 C CA . TYR B 1 314 ? -12.500 95.686 122.399 1.00 93.88 314 TYR B CA 1
ATOM 5893 C C . TYR B 1 314 ? -11.325 95.247 121.518 1.00 94.99 314 TYR B C 1
ATOM 5894 O O . TYR B 1 314 ? -10.161 95.394 121.899 1.00 91.67 314 TYR B O 1
ATOM 5903 N N . ALA B 1 315 ? -11.640 94.707 120.340 1.00 96.48 315 ALA B N 1
ATOM 5904 C CA . ALA B 1 315 ? -10.615 94.250 119.400 1.00 95.70 315 ALA B CA 1
ATOM 5905 C C . ALA B 1 315 ? -9.565 95.339 119.209 1.00 94.41 315 ALA B C 1
ATOM 5906 O O . ALA B 1 315 ? -8.377 95.124 119.467 1.00 93.72 315 ALA B O 1
ATOM 5908 N N . LYS B 1 316 ? -10.019 96.507 118.757 1.00 92.60 316 LYS B N 1
ATOM 5909 C CA . LYS B 1 316 ? -9.141 97.650 118.532 1.00 90.26 316 LYS B CA 1
ATOM 5910 C C . LYS B 1 316 ? -8.281 97.892 119.763 1.00 89.81 316 LYS B C 1
ATOM 5911 O O . LYS B 1 316 ? -7.114 98.277 119.659 1.00 93.41 316 LYS B O 1
ATOM 5917 N N . GLY B 1 317 ? -8.869 97.646 120.929 1.00 83.43 317 GLY B N 1
ATOM 5918 C CA . GLY B 1 317 ? -8.165 97.845 122.181 1.00 79.33 317 GLY B CA 1
ATOM 5919 C C . GLY B 1 317 ? -7.127 96.790 122.495 1.00 79.19 317 GLY B C 1
ATOM 5920 O O . GLY B 1 317 ? -5.998 97.124 122.854 1.00 85.80 317 GLY B O 1
ATOM 5921 N N . ALA B 1 318 ? -7.499 95.521 122.362 1.00 81.87 318 ALA B N 1
ATOM 5922 C CA . ALA B 1 318 ? -6.579 94.414 122.645 1.00 91.83 318 ALA B CA 1
ATOM 5923 C C . ALA B 1 318 ? -5.536 94.225 121.533 1.00 95.08 318 ALA B C 1
ATOM 5924 O O . ALA B 1 318 ? -4.634 93.375 121.634 1.00 97.59 318 ALA B O 1
ATOM 5926 N N . LEU B 1 319 ? -5.672 95.032 120.482 1.00 90.17 319 LEU B N 1
ATOM 5927 C CA . LEU B 1 319 ? -4.790 94.990 119.327 1.00 86.93 319 LEU B CA 1
ATOM 5928 C C . LEU B 1 319 ? -3.311 94.904 119.686 1.00 89.99 319 LEU B C 1
ATOM 5929 O O . LEU B 1 319 ? -2.556 94.173 119.043 1.00 87.24 319 LEU B O 1
ATOM 5934 N N . GLN B 1 320 ? -2.896 95.641 120.712 1.00 92.80 320 GLN B N 1
ATOM 5935 C CA . GLN B 1 320 ? -1.495 95.618 121.124 1.00 97.32 320 GLN B CA 1
ATOM 5936 C C . GLN B 1 320 ? -1.082 94.254 121.670 1.00 98.34 320 GLN B C 1
ATOM 5937 O O . GLN B 1 320 ? 0.090 93.875 121.592 1.00 97.22 320 GLN B O 1
ATOM 5943 N N . TYR B 1 321 ? -2.038 93.526 122.237 1.00 95.63 321 TYR B N 1
ATOM 5944 C CA . TYR B 1 321 ? -1.743 92.231 122.827 1.00 96.28 321 TYR B CA 1
ATOM 5945 C C . TYR B 1 321 ? -2.001 91.074 121.892 1.00 94.41 321 TYR B C 1
ATOM 5946 O O . TYR B 1 321 ? -1.292 90.059 121.929 1.00 94.18 321 TYR B O 1
ATOM 5955 N N . LEU B 1 322 ? -3.025 91.220 121.063 1.00 89.36 322 LEU B N 1
ATOM 5956 C CA . LEU B 1 322 ? -3.386 90.165 120.127 1.00 91.96 322 LEU B CA 1
ATOM 5957 C C . LEU B 1 322 ? -2.324 89.922 119.064 1.00 93.89 322 LEU B C 1
ATOM 5958 O O . LEU B 1 322 ? -1.795 88.808 118.937 1.00 93.82 322 LEU B O 1
ATOM 5963 N N . VAL B 1 323 ? -2.007 90.974 118.314 1.00 90.57 323 VAL B N 1
ATOM 5964 C CA . VAL B 1 323 ? -1.026 90.893 117.240 1.00 85.44 323 VAL B CA 1
ATOM 5965 C C . VAL B 1 323 ? 0.269 90.133 117.558 1.00 84.94 323 VAL B C 1
ATOM 5966 O O . VAL B 1 323 ? 0.574 89.126 116.917 1.00 80.53 323 VAL B O 1
ATOM 5970 N N . PRO B 1 324 ? 1.050 90.591 118.545 1.00 86.32 324 PRO B N 1
ATOM 5971 C CA . PRO B 1 324 ? 2.273 89.831 118.807 1.00 85.56 324 PRO B CA 1
ATOM 5972 C C . PRO B 1 324 ? 2.032 88.342 119.121 1.00 86.37 324 PRO B C 1
ATOM 5973 O O . PRO B 1 324 ? 2.849 87.489 118.765 1.00 87.95 324 PRO B O 1
ATOM 5977 N N . ILE B 1 325 ? 0.910 88.025 119.768 1.00 88.10 325 ILE B N 1
ATOM 5978 C CA . ILE B 1 325 ? 0.606 86.632 120.101 1.00 91.47 325 ILE B CA 1
ATOM 5979 C C . ILE B 1 325 ? 0.226 85.863 118.836 1.00 91.93 325 ILE B C 1
ATOM 5980 O O . ILE B 1 325 ? 0.620 84.701 118.661 1.00 85.49 325 ILE B O 1
ATOM 5985 N N . LEU B 1 326 ? -0.534 86.517 117.956 1.00 88.92 326 LEU B N 1
ATOM 5986 C CA . LEU B 1 326 ? -0.942 85.901 116.692 1.00 90.96 326 LEU B CA 1
ATOM 5987 C C . LEU B 1 326 ? 0.262 85.669 115.771 1.00 94.43 326 LEU B C 1
ATOM 5988 O O . LEU B 1 326 ? 0.519 84.531 115.354 1.00 95.10 326 LEU B O 1
ATOM 5993 N N . THR B 1 327 ? 1.003 86.736 115.458 1.00 91.39 327 THR B N 1
ATOM 5994 C CA . THR B 1 327 ? 2.166 86.603 114.582 1.00 85.65 327 THR B CA 1
ATOM 5995 C C . THR B 1 327 ? 3.094 85.481 115.045 1.00 83.33 327 THR B C 1
ATOM 5996 O O . THR B 1 327 ? 3.571 84.697 114.225 1.00 76.69 327 THR B O 1
ATOM 6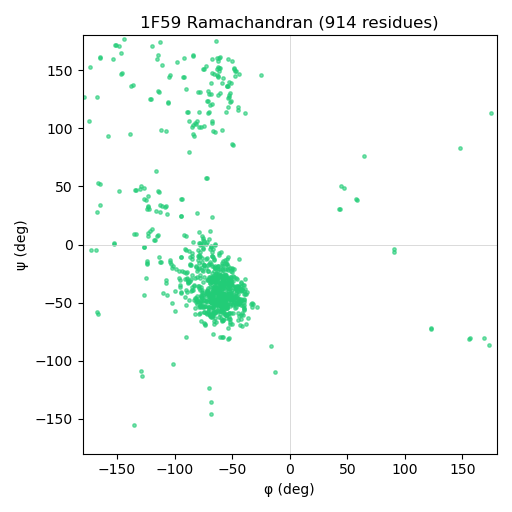000 N N . GLN B 1 328 ? 3.330 85.399 116.354 1.00 83.11 328 GLN B N 1
ATOM 6001 C CA . GLN B 1 328 ? 4.186 84.355 116.916 1.00 85.04 328 GLN B CA 1
ATOM 6002 C C . GLN B 1 328 ? 3.583 82.959 116.670 1.00 85.20 328 GLN B C 1
ATOM 6003 O O . GLN B 1 328 ? 4.311 81.989 116.406 1.00 77.00 328 GLN B O 1
ATOM 6009 N N . THR B 1 329 ? 2.256 82.858 116.747 1.00 80.74 329 THR B N 1
ATOM 6010 C CA . THR B 1 329 ? 1.588 81.581 116.504 1.00 86.15 329 THR B CA 1
ATOM 6011 C C . THR B 1 329 ? 1.765 81.156 115.042 1.00 88.37 329 THR B C 1
ATOM 6012 O O . THR B 1 329 ? 1.673 79.972 114.697 1.00 91.34 329 THR B O 1
ATOM 6016 N N . LEU B 1 330 ? 2.020 82.129 114.179 1.00 84.87 330 LEU B N 1
ATOM 6017 C CA . LEU B 1 330 ? 2.234 81.831 112.773 1.00 83.12 330 LEU B CA 1
ATOM 6018 C C . LEU B 1 330 ? 3.601 81.155 112.614 1.00 86.80 330 LEU B C 1
ATOM 6019 O O . LEU B 1 330 ? 4.036 80.864 111.504 1.00 90.44 330 LEU B O 1
ATOM 6024 N N . THR B 1 331 ? 4.276 80.928 113.735 1.00 84.80 331 THR B N 1
ATOM 6025 C CA . THR B 1 331 ? 5.585 80.306 113.738 1.00 90.59 331 THR B CA 1
ATOM 6026 C C . THR B 1 331 ? 5.441 78.823 113.954 1.00 99.55 331 THR B C 1
ATOM 6027 O O . THR B 1 331 ? 6.139 78.017 113.338 1.00 100.38 331 THR B O 1
ATOM 6031 N N . LYS B 1 332 ? 4.527 78.480 114.854 1.00 108.77 332 LYS B N 1
ATOM 6032 C CA . LYS B 1 332 ? 4.245 77.097 115.201 1.00 113.42 332 LYS B CA 1
ATOM 6033 C C . LYS B 1 332 ? 3.484 76.434 114.052 1.00 116.21 332 LYS B C 1
ATOM 6034 O O . LYS B 1 332 ? 2.373 75.940 114.229 1.00 115.45 332 LYS B O 1
ATOM 6040 N N . GLN B 1 333 ? 4.087 76.453 112.867 1.00 123.50 333 GLN B N 1
ATOM 6041 C CA . GLN B 1 333 ? 3.482 75.842 111.690 1.00 131.42 333 GLN B CA 1
ATOM 6042 C C . GLN B 1 333 ? 3.943 74.407 111.731 1.00 137.87 333 GLN B C 1
ATOM 6043 O O . GLN B 1 333 ? 5.117 74.099 111.540 1.00 138.64 333 GLN B O 1
ATOM 6049 N N . ASP B 1 334 ? 3.025 73.535 112.085 1.00 148.75 334 ASP B N 1
ATOM 6050 C CA . ASP B 1 334 ? 3.351 72.134 112.139 1.00 156.99 334 ASP B CA 1
ATOM 6051 C C . ASP B 1 334 ? 3.806 71.787 110.727 1.00 159.76 334 ASP B C 1
ATOM 6052 O O . ASP B 1 334 ? 3.235 72.288 109.753 1.00 158.21 334 ASP B O 1
ATOM 6057 N N . GLU B 1 335 ? 4.854 70.974 110.608 1.00 163.86 335 GLU B N 1
ATOM 6058 C CA . GLU B 1 335 ? 5.312 70.555 109.290 1.00 167.72 335 GLU B CA 1
ATOM 6059 C C . GLU B 1 335 ? 4.350 69.425 108.910 1.00 170.94 335 GLU B C 1
ATOM 6060 O O . GLU B 1 335 ? 4.692 68.508 108.155 1.00 172.29 335 GLU B O 1
ATOM 6066 N N . ASN B 1 336 ? 3.141 69.516 109.474 1.00 171.30 336 ASN B N 1
ATOM 6067 C CA . ASN B 1 336 ? 2.059 68.559 109.251 1.00 169.50 336 ASN B CA 1
ATOM 6068 C C . ASN B 1 336 ? 1.575 68.624 107.817 1.00 168.73 336 ASN B C 1
ATOM 6069 O O . ASN B 1 336 ? 0.764 69.479 107.450 1.00 169.17 336 ASN B O 1
ATOM 6074 N N . ASP B 1 337 ? 2.085 67.705 107.014 1.00 165.98 337 ASP B N 1
ATOM 6075 C CA . ASP B 1 337 ? 1.726 67.605 105.613 1.00 165.55 337 ASP B CA 1
ATOM 6076 C C . ASP B 1 337 ? 0.201 67.653 105.495 1.00 167.74 337 ASP B C 1
ATOM 6077 O O . ASP B 1 337 ? -0.341 67.978 104.436 1.00 168.51 337 ASP B O 1
ATOM 6082 N N . ASP B 1 338 ? -0.476 67.336 106.600 1.00 169.10 338 ASP B N 1
ATOM 6083 C CA . ASP B 1 338 ? -1.936 67.349 106.667 1.00 169.28 338 ASP B CA 1
ATOM 6084 C C . ASP B 1 338 ? -2.435 68.718 106.201 1.00 167.68 338 ASP B C 1
ATOM 6085 O O . ASP B 1 338 ? -1.682 69.693 106.217 1.00 165.19 338 ASP B O 1
ATOM 6090 N N . ASP B 1 339 ? -3.697 68.795 105.789 1.00 167.68 339 ASP B N 1
ATOM 6091 C CA . ASP B 1 339 ? -4.253 70.058 105.312 1.00 170.56 339 ASP B CA 1
ATOM 6092 C C . ASP B 1 339 ? -5.549 70.442 106.037 1.00 171.11 339 ASP B C 1
ATOM 6093 O O . ASP B 1 339 ? -5.739 71.604 106.421 1.00 167.93 339 ASP B O 1
ATOM 6098 N N . ASP B 1 340 ? -6.432 69.460 106.224 1.00 173.15 340 ASP B N 1
ATOM 6099 C CA . ASP B 1 340 ? -7.723 69.674 106.889 1.00 174.92 340 ASP B CA 1
ATOM 6100 C C . ASP B 1 340 ? -7.554 69.737 108.415 1.00 171.33 340 ASP B C 1
ATOM 6101 O O . ASP B 1 340 ? -8.533 69.715 109.169 1.00 172.81 340 ASP B O 1
ATOM 6106 N N . ASP B 1 341 ? -6.304 69.821 108.861 1.00 165.26 341 ASP B N 1
ATOM 6107 C CA . ASP B 1 341 ? -6.006 69.886 110.282 1.00 158.08 341 ASP B CA 1
ATOM 6108 C C . ASP B 1 341 ? -6.031 71.329 110.771 1.00 149.29 341 ASP B C 1
ATOM 6109 O O . ASP B 1 341 ? -4.998 71.983 110.917 1.00 151.76 341 ASP B O 1
ATOM 6114 N N . TRP B 1 342 ? -7.238 71.820 111.003 1.00 136.47 342 TRP B N 1
ATOM 6115 C CA . TRP B 1 342 ? -7.456 73.166 111.498 1.00 123.17 342 TRP B CA 1
ATOM 6116 C C . TRP B 1 342 ? -6.725 73.309 112.836 1.00 118.57 342 TRP B C 1
ATOM 6117 O O . TRP B 1 342 ? -7.242 72.886 113.871 1.00 121.97 342 TRP B O 1
ATOM 6128 N N . ASN B 1 343 ? -5.531 73.906 112.805 1.00 109.36 343 ASN B N 1
ATOM 6129 C CA . ASN B 1 343 ? -4.691 7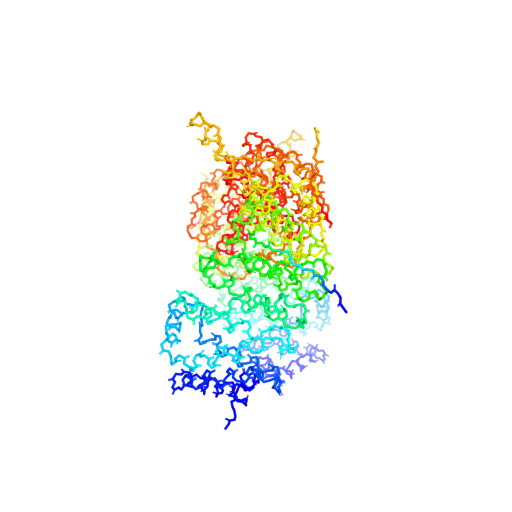4.075 113.996 1.00 104.04 343 ASN B CA 1
ATOM 6130 C C . ASN B 1 343 ? -4.506 75.519 114.440 1.00 98.79 343 ASN B C 1
ATOM 6131 O O . ASN B 1 343 ? -4.922 76.437 113.737 1.00 99.06 343 ASN B O 1
ATOM 6136 N N . PRO B 1 344 ? -3.845 75.739 115.603 1.00 94.77 344 PRO B N 1
ATOM 6137 C CA . PRO B 1 344 ? -3.622 77.095 116.117 1.00 94.75 344 PRO B CA 1
ATOM 6138 C C . PRO B 1 344 ? -3.067 78.052 115.079 1.00 96.26 344 PRO B C 1
ATOM 6139 O O . PRO B 1 344 ? -3.291 79.259 115.155 1.00 95.59 344 PRO B O 1
ATOM 6143 N N . CYS B 1 345 ? -2.336 77.514 114.109 1.00 97.25 345 CYS B N 1
ATOM 6144 C CA . CYS B 1 345 ? -1.758 78.358 113.079 1.00 97.10 345 CYS B CA 1
ATOM 6145 C C . CYS B 1 345 ? -2.843 78.835 112.128 1.00 94.66 345 CYS B C 1
ATOM 6146 O O . CYS B 1 345 ? -3.187 80.016 112.115 1.00 91.97 345 CYS B O 1
ATOM 6149 N N . LYS B 1 346 ? -3.392 77.911 111.346 1.00 91.13 346 LYS B N 1
ATOM 6150 C CA . LYS B 1 346 ? -4.435 78.248 110.388 1.00 90.11 346 LYS B CA 1
ATOM 6151 C C . LYS B 1 346 ? -5.440 79.228 110.998 1.00 90.35 346 LYS B C 1
ATOM 6152 O O . LYS B 1 346 ? -5.902 80.161 110.335 1.00 90.86 346 LYS B O 1
ATOM 6158 N N . ALA B 1 347 ? -5.757 79.032 112.272 1.00 88.78 347 ALA B N 1
ATOM 6159 C CA . ALA B 1 347 ? -6.723 79.893 112.945 1.00 91.73 347 ALA B CA 1
ATOM 6160 C C . ALA B 1 347 ? -6.178 81.274 113.214 1.00 88.63 347 ALA B C 1
ATOM 6161 O O . ALA B 1 347 ? -6.888 82.267 113.049 1.00 88.31 347 ALA B O 1
ATOM 6163 N N . ALA B 1 348 ? -4.922 81.338 113.643 1.00 84.76 348 ALA B N 1
ATOM 6164 C CA . ALA B 1 348 ? -4.300 82.626 113.935 1.00 86.82 348 ALA B CA 1
ATOM 6165 C C . ALA B 1 348 ? -4.184 83.445 112.648 1.00 86.63 348 ALA B C 1
ATOM 6166 O O . ALA B 1 348 ? -4.032 84.676 112.670 1.00 80.17 348 ALA B O 1
ATOM 6168 N N . GLY B 1 349 ? -4.252 82.744 111.522 1.00 84.56 349 GLY B N 1
ATOM 6169 C CA . GLY B 1 349 ? -4.192 83.421 110.250 1.00 82.83 349 GLY B CA 1
ATOM 6170 C C . GLY B 1 349 ? -5.538 84.087 110.087 1.00 83.44 349 GLY B C 1
ATOM 6171 O O . GLY B 1 349 ? -5.643 85.313 110.131 1.00 83.95 349 GLY B O 1
ATOM 6172 N N . VAL B 1 350 ? -6.573 83.266 109.922 1.00 83.96 350 VAL B N 1
ATOM 6173 C CA . VAL B 1 350 ? -7.933 83.762 109.766 1.00 82.33 350 VAL B CA 1
ATOM 6174 C C . VAL B 1 350 ? -8.227 84.907 110.720 1.00 84.29 350 VAL B C 1
ATOM 6175 O O . VAL B 1 350 ? -8.890 85.873 110.362 1.00 87.14 350 VAL B O 1
ATOM 6179 N N . CYS B 1 351 ? -7.729 84.797 111.940 1.00 85.70 351 CYS B N 1
ATOM 6180 C CA . CYS B 1 351 ? -7.958 85.836 112.920 1.00 87.10 351 CYS B CA 1
ATOM 6181 C C . CYS B 1 351 ? -7.314 87.148 112.472 1.00 88.44 351 CYS B C 1
ATOM 6182 O O . CYS B 1 351 ? -7.986 88.182 112.358 1.00 82.35 351 CYS B O 1
ATOM 6185 N N . LEU B 1 352 ? -6.010 87.106 112.220 1.00 83.28 352 LEU B N 1
ATOM 6186 C CA . LEU B 1 352 ? -5.294 88.294 111.784 1.00 79.98 352 LEU B CA 1
ATOM 6187 C C . LEU B 1 352 ? -6.049 88.967 110.649 1.00 79.98 352 LEU B C 1
ATOM 6188 O O . LEU B 1 352 ? -6.201 90.184 110.639 1.00 78.36 352 LEU B O 1
ATOM 6193 N N . MET B 1 353 ? -6.521 88.166 109.696 1.00 78.22 353 MET B N 1
ATOM 6194 C CA . MET B 1 353 ? -7.268 88.691 108.562 1.00 80.81 353 MET B CA 1
ATOM 6195 C C . MET B 1 353 ? -8.514 89.422 109.040 1.00 83.70 353 MET B C 1
ATOM 6196 O O . MET B 1 353 ? -8.856 90.487 108.524 1.00 83.95 353 MET B O 1
ATOM 6201 N N . LEU B 1 354 ? -9.195 88.838 110.021 1.00 86.78 354 LEU B N 1
ATOM 6202 C CA . LEU B 1 354 ? -10.402 89.440 110.581 1.00 88.57 354 LEU B CA 1
ATOM 6203 C C . LEU B 1 354 ? -10.065 90.749 111.282 1.00 91.37 354 LEU B C 1
ATOM 6204 O O . LEU B 1 354 ? -10.828 91.718 111.209 1.00 91.15 354 LEU B O 1
ATOM 6209 N N . LEU B 1 355 ? -8.926 90.775 111.970 1.00 88.14 355 LEU B N 1
ATOM 6210 C CA . LEU B 1 355 ? -8.505 91.987 112.659 1.00 93.30 355 LEU B CA 1
ATOM 6211 C C . LEU B 1 355 ? -8.288 93.082 111.645 1.00 97.72 355 LEU B C 1
ATOM 6212 O O . LEU B 1 355 ? -8.750 94.206 111.823 1.00 102.76 355 LEU B O 1
ATOM 6217 N N . ALA B 1 356 ? -7.582 92.736 110.574 1.00 96.73 356 ALA B N 1
ATOM 6218 C CA . ALA B 1 356 ? -7.294 93.679 109.509 1.00 95.50 356 ALA B CA 1
ATOM 6219 C C . ALA B 1 356 ? -8.563 94.277 108.896 1.00 95.54 356 ALA B C 1
ATOM 6220 O O . ALA B 1 356 ? -8.581 95.456 108.545 1.00 95.35 356 ALA B O 1
ATOM 6222 N N . THR B 1 357 ? -9.623 93.484 108.763 1.00 92.63 357 THR B N 1
ATOM 6223 C CA . THR B 1 357 ? -10.850 94.019 108.183 1.00 97.73 357 THR B CA 1
ATOM 6224 C C . THR B 1 357 ? -11.686 94.705 109.253 1.00 100.40 357 THR B C 1
ATOM 6225 O O . THR B 1 357 ? -12.657 95.385 108.946 1.00 99.42 357 THR B O 1
ATOM 6229 N N . CYS B 1 358 ? -11.288 94.539 110.510 1.00 104.46 358 CYS B N 1
ATOM 6230 C CA . CYS B 1 358 ? -12.011 95.135 111.630 1.00 105.82 358 CYS B CA 1
ATOM 6231 C C . CYS B 1 358 ? -11.381 96.443 112.125 1.00 105.82 358 CYS B C 1
ATOM 6232 O O . CYS B 1 358 ? -12.045 97.253 112.777 1.00 105.37 358 CYS B O 1
ATOM 6235 N N . CYS B 1 359 ? -10.102 96.638 111.816 1.00 104.34 359 CYS B N 1
ATOM 6236 C CA . CYS B 1 359 ? -9.381 97.838 112.225 1.00 107.10 359 CYS B CA 1
ATOM 6237 C C . CYS B 1 359 ? -8.584 98.394 111.054 1.00 111.18 359 CYS B C 1
ATOM 6238 O O . CYS B 1 359 ? -7.407 98.731 111.194 1.00 109.45 359 CYS B O 1
ATOM 6241 N N . GLU B 1 360 ? -9.240 98.483 109.901 1.00 115.17 360 GLU B N 1
ATOM 6242 C CA . GLU B 1 360 ? -8.619 98.996 108.686 1.00 121.51 360 GLU B CA 1
ATOM 6243 C C . GLU B 1 360 ? -7.934 100.315 108.994 1.00 122.43 360 GLU B C 1
ATOM 6244 O O . GLU B 1 360 ? -8.515 101.382 108.792 1.00 119.92 360 GLU B O 1
ATOM 6250 N N . ASP B 1 361 ? -6.697 100.237 109.469 1.00 124.20 361 ASP B N 1
ATOM 6251 C CA . ASP B 1 361 ? -5.944 101.428 109.824 1.00 126.58 361 ASP B CA 1
ATOM 6252 C C . ASP B 1 361 ? -4.892 101.007 110.826 1.00 123.15 361 ASP B C 1
ATOM 6253 O O . ASP B 1 361 ? -3.729 100.786 110.488 1.00 123.04 361 ASP B O 1
ATOM 6258 N N . ASP B 1 362 ? -5.353 100.883 112.065 1.00 119.49 362 ASP B N 1
ATOM 6259 C CA . ASP B 1 362 ? -4.533 100.530 113.212 1.00 117.55 362 ASP B CA 1
ATOM 6260 C C . ASP B 1 362 ? -3.809 99.196 113.099 1.00 111.02 362 ASP B C 1
ATOM 6261 O O . ASP B 1 362 ? -2.850 98.943 113.829 1.00 109.80 362 ASP B O 1
ATOM 6266 N N . ILE B 1 363 ? -4.262 98.347 112.186 1.00 103.39 363 ILE B N 1
ATOM 6267 C CA . ILE B 1 363 ? -3.659 97.031 112.010 1.00 94.72 363 ILE B CA 1
ATOM 6268 C C . ILE B 1 363 ? -2.247 97.056 111.435 1.00 93.94 363 ILE B C 1
ATOM 6269 O O . ILE B 1 363 ? -1.295 96.590 112.071 1.00 86.48 363 ILE B O 1
ATOM 6274 N N . VAL B 1 364 ? -2.121 97.612 110.233 1.00 94.66 364 VAL B N 1
ATOM 6275 C CA . VAL B 1 364 ? -0.846 97.682 109.525 1.00 92.93 364 VAL B CA 1
ATOM 6276 C C . VAL B 1 364 ? 0.379 98.014 110.390 1.00 94.96 364 VAL B C 1
ATOM 6277 O O . VAL B 1 364 ? 1.378 97.289 110.370 1.00 95.13 364 VAL B O 1
ATOM 6281 N N . PRO B 1 365 ? 0.318 99.108 111.164 1.00 93.36 365 PRO B N 1
ATOM 6282 C CA . PRO B 1 365 ? 1.444 99.496 112.019 1.00 88.68 365 PRO B CA 1
ATOM 6283 C C . PRO B 1 365 ? 1.917 98.496 113.083 1.00 88.93 365 PRO B C 1
ATOM 6284 O O . PRO B 1 365 ? 3.086 98.516 113.458 1.00 90.71 365 PRO B O 1
ATOM 6288 N N . HIS B 1 366 ? 1.031 97.634 113.576 1.00 93.93 366 HIS B N 1
ATOM 6289 C CA . HIS B 1 366 ? 1.418 96.652 114.601 1.00 95.75 366 HIS B CA 1
ATOM 6290 C C . HIS B 1 366 ? 1.992 95.386 113.975 1.00 94.72 366 HIS B C 1
ATOM 6291 O O . HIS B 1 366 ? 2.822 94.703 114.584 1.00 92.96 366 HIS B O 1
ATOM 6298 N N . VAL B 1 367 ? 1.532 95.074 112.765 1.00 92.23 367 VAL B N 1
ATOM 6299 C CA . VAL B 1 367 ? 1.980 93.885 112.046 1.00 92.33 367 VAL B CA 1
ATOM 6300 C C . VAL B 1 367 ? 3.320 94.101 111.329 1.00 96.68 367 VAL B C 1
ATOM 6301 O O . VAL B 1 367 ? 4.255 93.296 111.466 1.00 95.22 367 VAL B O 1
ATOM 6305 N N . LEU B 1 368 ? 3.399 95.199 110.575 1.00 94.31 368 LEU B N 1
ATOM 6306 C CA . LEU B 1 368 ? 4.585 95.540 109.794 1.00 92.97 368 LEU B CA 1
ATOM 6307 C C . LEU B 1 368 ? 5.927 95.274 110.469 1.00 94.56 368 LEU B C 1
ATOM 6308 O O . LEU B 1 368 ? 6.775 94.566 109.921 1.00 91.53 368 LEU B O 1
ATOM 6313 N N . PRO B 1 369 ? 6.147 95.839 111.662 1.00 96.82 369 PRO B N 1
ATOM 6314 C CA . PRO B 1 369 ? 7.431 95.584 112.316 1.00 95.51 369 PRO B CA 1
ATOM 6315 C C . PRO B 1 369 ? 7.815 94.105 112.306 1.00 99.09 369 PRO B C 1
ATOM 6316 O O . PRO B 1 369 ? 8.977 93.776 112.057 1.00 101.09 369 PRO B O 1
ATOM 6320 N N . PHE B 1 370 ? 6.848 93.218 112.556 1.00 98.85 370 PHE B N 1
ATOM 6321 C CA . PHE B 1 370 ? 7.126 91.778 112.552 1.00 101.03 370 PHE B CA 1
ATOM 6322 C C . PHE B 1 370 ? 7.530 91.337 111.156 1.00 101.49 370 PHE B C 1
ATOM 6323 O O . PHE B 1 370 ? 8.542 90.643 110.981 1.00 97.64 370 PHE B O 1
ATOM 6331 N N . ILE B 1 371 ? 6.739 91.746 110.165 1.00 100.89 371 ILE B N 1
ATOM 6332 C CA . ILE B 1 371 ? 7.012 91.375 108.783 1.00 101.58 371 ILE B CA 1
ATOM 6333 C C . ILE B 1 371 ? 8.421 91.756 108.364 1.00 105.54 371 ILE B C 1
ATOM 6334 O O . ILE B 1 371 ? 9.179 90.912 107.882 1.00 106.35 371 ILE B O 1
ATOM 6339 N N . LYS B 1 372 ? 8.767 93.031 108.540 1.00 109.08 372 LYS B N 1
ATOM 6340 C CA . LYS B 1 372 ? 10.093 93.508 108.161 1.00 106.71 372 LYS B CA 1
ATOM 6341 C C . LYS B 1 372 ? 11.203 92.735 108.858 1.00 104.60 372 LYS B C 1
ATOM 6342 O O . LYS B 1 372 ? 12.155 92.298 108.221 1.00 102.50 372 LYS B O 1
ATOM 6348 N N . GLU B 1 373 ? 11.056 92.530 110.158 1.00 105.53 373 GLU B N 1
ATOM 6349 C CA . GLU B 1 373 ? 12.066 91.827 110.925 1.00 109.53 373 GLU B CA 1
ATOM 6350 C C . GLU B 1 373 ? 12.294 90.363 110.569 1.00 109.38 373 GLU B C 1
ATOM 6351 O O . GLU B 1 373 ? 13.415 89.870 110.682 1.00 109.16 373 GLU B O 1
ATOM 6357 N N . HIS B 1 374 ? 11.252 89.663 110.138 1.00 111.48 374 HIS B N 1
ATOM 6358 C CA . HIS B 1 374 ? 11.398 88.242 109.824 1.00 118.24 374 HIS B CA 1
ATOM 6359 C C . HIS B 1 374 ? 11.209 87.825 108.378 1.00 118.45 374 HIS B C 1
ATOM 6360 O O . HIS B 1 374 ? 11.165 86.629 108.081 1.00 120.44 374 HIS B O 1
ATOM 6367 N N . ILE B 1 375 ? 11.098 88.790 107.477 1.00 114.20 375 ILE B N 1
ATOM 6368 C CA . ILE B 1 375 ? 10.899 88.459 106.076 1.00 108.67 375 ILE B CA 1
ATOM 6369 C C . ILE B 1 375 ? 12.145 87.810 105.497 1.00 108.71 375 ILE B C 1
ATOM 6370 O O . ILE B 1 375 ? 12.065 86.978 104.591 1.00 106.62 375 ILE B O 1
ATOM 6375 N N . LYS B 1 376 ? 13.297 88.204 106.023 1.00 110.84 376 LYS B N 1
ATOM 6376 C CA . LYS B 1 376 ? 14.566 87.654 105.572 1.00 118.01 376 LYS B CA 1
ATOM 6377 C C . LYS B 1 376 ? 15.204 86.850 106.701 1.00 120.19 376 LYS B C 1
ATOM 6378 O O . LYS B 1 376 ? 16.397 86.970 106.973 1.00 118.76 376 LYS B O 1
ATOM 6384 N N . ASN B 1 377 ? 14.396 86.028 107.361 1.00 122.89 377 ASN B N 1
ATOM 6385 C CA . ASN B 1 377 ? 14.889 85.206 108.458 1.00 120.66 377 ASN B CA 1
ATOM 6386 C C . ASN B 1 377 ? 15.332 83.850 107.922 1.00 116.69 377 ASN B C 1
ATOM 6387 O O . ASN B 1 377 ? 14.729 83.302 106.996 1.00 107.97 377 ASN B O 1
ATOM 6392 N N . PRO B 1 378 ? 16.402 83.294 108.500 1.00 117.10 378 PRO B N 1
ATOM 6393 C CA . PRO B 1 378 ? 16.938 81.994 108.088 1.00 116.08 378 PRO B CA 1
ATOM 6394 C C . PRO B 1 378 ? 15.933 80.866 108.304 1.00 115.79 378 PRO B C 1
ATOM 6395 O O . PRO B 1 378 ? 15.800 79.974 107.464 1.00 111.45 378 PRO B O 1
ATOM 6399 N N . ASP B 1 379 ? 15.229 80.922 109.435 1.00 116.24 379 ASP B N 1
ATOM 6400 C CA . ASP B 1 379 ? 14.236 79.911 109.794 1.00 117.98 379 ASP B CA 1
ATOM 6401 C C . ASP B 1 379 ? 12.997 79.978 108.899 1.00 116.73 379 ASP B C 1
ATOM 6402 O O . ASP B 1 379 ? 12.241 80.952 108.937 1.00 116.14 379 ASP B O 1
ATOM 6407 N N . TRP B 1 380 ? 12.791 78.930 108.103 1.00 113.66 380 TRP B N 1
ATOM 6408 C CA . TRP B 1 380 ? 11.660 78.884 107.183 1.00 116.21 380 TRP B CA 1
ATOM 6409 C C . TRP B 1 380 ? 10.328 79.187 107.874 1.00 116.54 380 TRP B C 1
ATOM 6410 O O . TRP B 1 380 ? 9.409 79.752 107.269 1.00 115.43 380 TRP B O 1
ATOM 6421 N N . ARG B 1 381 ? 10.235 78.819 109.147 1.00 116.93 381 ARG B N 1
ATOM 6422 C CA . ARG B 1 381 ? 9.021 79.056 109.918 1.00 114.02 381 ARG B CA 1
ATOM 6423 C C . ARG B 1 381 ? 8.765 80.562 110.101 1.00 109.73 381 ARG B C 1
ATOM 6424 O O . ARG B 1 381 ? 7.721 81.078 109.689 1.00 104.86 381 ARG B O 1
ATOM 6432 N N . TYR B 1 382 ? 9.713 81.263 110.719 1.00 102.84 382 TYR B N 1
ATOM 6433 C CA . TYR B 1 382 ? 9.558 82.694 110.932 1.00 105.04 382 TYR B CA 1
ATOM 6434 C C . TYR B 1 382 ? 9.461 83.447 109.625 1.00 106.70 382 TYR B C 1
ATOM 6435 O O . TYR B 1 382 ? 8.848 84.514 109.547 1.00 110.04 382 TYR B O 1
ATOM 6444 N N . ARG B 1 383 ? 10.084 82.902 108.594 1.00 105.66 383 ARG B N 1
ATOM 6445 C CA . ARG B 1 383 ? 10.036 83.556 107.306 1.00 105.13 383 ARG B CA 1
ATOM 6446 C C . ARG B 1 383 ? 8.592 83.456 106.847 1.00 104.70 383 ARG B C 1
ATOM 6447 O O . ARG B 1 383 ? 7.907 84.475 106.673 1.00 94.82 383 ARG B O 1
ATOM 6455 N N . ASP B 1 384 ? 8.131 82.216 106.684 1.00 105.67 384 ASP B N 1
ATOM 6456 C CA . ASP B 1 384 ? 6.767 81.955 106.248 1.00 106.41 384 ASP B CA 1
ATOM 6457 C C . ASP B 1 384 ? 5.796 82.827 107.032 1.00 104.59 384 ASP B C 1
ATOM 6458 O O . ASP B 1 384 ? 4.806 83.316 106.485 1.00 102.25 384 ASP B O 1
ATOM 6463 N N . ALA B 1 385 ? 6.091 83.023 108.313 1.00 102.38 385 ALA B N 1
ATOM 6464 C CA . ALA B 1 385 ? 5.253 83.848 109.174 1.00 100.52 385 ALA B CA 1
ATOM 6465 C C . ALA B 1 385 ? 5.141 85.253 108.603 1.00 97.54 385 ALA B C 1
ATOM 6466 O O . ALA B 1 385 ? 4.041 85.739 108.326 1.00 89.57 385 ALA B O 1
ATOM 6468 N N . ALA B 1 386 ? 6.294 85.892 108.427 1.00 95.18 386 ALA B N 1
ATOM 6469 C CA . ALA B 1 386 ? 6.355 87.246 107.898 1.00 93.77 386 ALA B CA 1
ATOM 6470 C C . ALA B 1 386 ? 5.587 87.345 106.590 1.00 93.87 386 ALA B C 1
ATOM 6471 O O . ALA B 1 386 ? 4.841 88.305 106.365 1.00 89.42 386 ALA B O 1
ATOM 6473 N N . VAL B 1 387 ? 5.772 86.346 105.730 1.00 91.29 387 VAL B N 1
ATOM 6474 C CA . VAL B 1 387 ? 5.097 86.325 104.438 1.00 95.97 387 VAL B CA 1
ATOM 6475 C C . VAL B 1 387 ? 3.584 86.260 104.595 1.00 97.83 387 VAL B C 1
ATOM 6476 O O . VAL B 1 387 ? 2.846 86.939 103.873 1.00 95.33 387 VAL B O 1
ATOM 6480 N N . MET B 1 388 ? 3.132 85.426 105.531 1.00 97.94 388 MET B N 1
ATOM 6481 C CA . MET B 1 388 ? 1.705 85.260 105.782 1.00 97.12 388 MET B CA 1
ATOM 6482 C C . MET B 1 388 ? 1.163 86.513 106.429 1.00 99.29 388 MET B C 1
ATOM 6483 O O . MET B 1 388 ? 0.120 87.022 106.023 1.00 98.99 388 MET B O 1
ATOM 6488 N N . ALA B 1 389 ? 1.880 87.002 107.441 1.00 99.23 389 ALA B N 1
ATOM 6489 C CA . ALA B 1 389 ? 1.487 88.215 108.156 1.00 97.72 389 ALA B CA 1
ATOM 6490 C C . ALA B 1 389 ? 1.175 89.320 107.159 1.00 96.62 389 ALA B C 1
ATOM 6491 O O . ALA B 1 389 ? 0.109 89.935 107.219 1.00 94.02 389 ALA B O 1
ATOM 6493 N N . PHE B 1 390 ? 2.109 89.558 106.242 1.00 98.11 390 PHE B N 1
ATOM 6494 C CA . PHE B 1 390 ? 1.932 90.579 105.215 1.00 100.86 390 PHE B CA 1
ATOM 6495 C C . PHE B 1 390 ? 0.641 90.340 104.420 1.00 100.63 390 PHE B C 1
ATOM 6496 O O . PHE B 1 390 ? -0.258 91.182 104.409 1.00 102.55 390 PHE B O 1
ATOM 6504 N N . GLY B 1 391 ? 0.549 89.189 103.763 1.00 98.76 391 GLY B N 1
ATOM 6505 C CA . GLY B 1 391 ? -0.631 88.889 102.971 1.00 99.64 391 GLY B CA 1
ATOM 6506 C C . GLY B 1 391 ? -1.953 88.968 103.715 1.00 100.39 391 GLY B C 1
ATOM 6507 O O . GLY B 1 391 ? -3.016 89.038 103.093 1.00 99.64 391 GLY B O 1
ATOM 6508 N N . CYS B 1 392 ? -1.892 88.961 105.045 1.00 100.92 392 CYS B N 1
ATOM 6509 C CA . CYS B 1 392 ? -3.098 89.016 105.866 1.00 99.71 392 CYS B CA 1
ATOM 6510 C C . CYS B 1 392 ? -3.723 90.387 105.947 1.00 97.70 392 CYS B C 1
ATOM 6511 O O . CYS B 1 392 ? -4.936 90.542 105.797 1.00 103.94 392 CYS B O 1
ATOM 6514 N N . ILE B 1 393 ? -2.885 91.381 106.182 1.00 92.45 393 ILE B N 1
ATOM 6515 C CA . ILE B 1 393 ? -3.337 92.753 106.309 1.00 93.06 393 ILE B CA 1
ATOM 6516 C C . ILE B 1 393 ? -3.635 93.442 104.965 1.00 97.81 393 ILE B C 1
ATOM 6517 O O . ILE B 1 393 ? -4.021 94.613 104.923 1.00 96.84 393 ILE B O 1
ATOM 6522 N N . LEU B 1 394 ? -3.469 92.716 103.867 1.00 99.95 394 LEU B N 1
ATOM 6523 C CA . LEU B 1 394 ? -3.705 93.300 102.562 1.00 100.09 394 LEU B CA 1
ATOM 6524 C C . LEU B 1 394 ? -5.150 93.644 102.288 1.00 100.77 394 LEU B C 1
ATOM 6525 O O . LEU B 1 394 ? -5.450 94.300 101.301 1.00 105.28 394 LEU B O 1
ATOM 6530 N N . GLU B 1 395 ? -6.057 93.200 103.144 1.00 103.12 395 GLU B N 1
ATOM 6531 C CA . GLU B 1 395 ? -7.459 93.521 102.930 1.00 107.64 395 GLU B CA 1
ATOM 6532 C C . GLU B 1 395 ? -8.016 94.279 104.109 1.00 105.98 395 GLU B C 1
ATOM 6533 O O . GLU B 1 395 ? -7.937 93.820 105.246 1.00 107.18 395 GLU B O 1
ATOM 6539 N N . GLY B 1 396 ? -8.593 95.439 103.827 1.00 105.36 396 GLY B N 1
ATOM 6540 C CA . GLY B 1 396 ? -9.142 96.258 104.886 1.00 102.48 396 GLY B CA 1
ATOM 6541 C C . GLY B 1 396 ? -8.503 97.631 104.866 1.00 100.42 396 GLY B C 1
ATOM 6542 O O . GLY B 1 396 ? -9.164 98.594 104.474 1.00 101.94 396 GLY B O 1
ATOM 6543 N N . PRO B 1 397 ? -7.220 97.761 105.267 1.00 96.65 397 PRO B N 1
ATOM 6544 C CA . PRO B 1 397 ? -6.555 99.069 105.267 1.00 98.56 397 PRO B CA 1
ATOM 6545 C C . PRO B 1 397 ? -6.778 99.775 103.943 1.00 105.62 397 PRO B C 1
ATOM 6546 O O . PRO B 1 397 ? -6.959 99.127 102.909 1.00 106.82 397 PRO B O 1
ATOM 6550 N N . GLU B 1 398 ? -6.779 101.100 103.976 1.00 110.40 398 GLU B N 1
ATOM 6551 C CA . GLU B 1 398 ? -6.982 101.876 102.767 1.00 114.11 398 GLU B CA 1
ATOM 6552 C C . GLU B 1 398 ? -5.978 101.427 101.715 1.00 115.90 398 GLU B C 1
ATOM 6553 O O . GLU B 1 398 ? -4.801 101.226 102.017 1.00 114.66 398 GLU B O 1
ATOM 6559 N N . PRO B 1 399 ? -6.429 101.265 100.461 1.00 117.43 399 PRO B N 1
ATOM 6560 C CA . PRO B 1 399 ? -5.530 100.833 99.381 1.00 116.80 399 PRO B CA 1
ATOM 6561 C C . PRO B 1 399 ? -4.314 101.751 99.301 1.00 117.02 399 PRO B C 1
ATOM 6562 O O . PRO B 1 399 ? -3.174 101.298 99.191 1.00 113.35 399 PRO B O 1
ATOM 6566 N N . SER B 1 400 ? -4.589 103.048 99.367 1.00 117.81 400 SER B N 1
ATOM 6567 C CA . SER B 1 400 ? -3.568 104.083 99.322 1.00 118.70 400 SER B CA 1
ATOM 6568 C C . SER B 1 400 ? -2.449 103.868 100.351 1.00 118.08 400 SER B C 1
ATOM 6569 O O . SER B 1 400 ? -1.285 104.166 100.089 1.00 115.91 400 SER B O 1
ATOM 6572 N N . GLN B 1 401 ? -2.813 103.357 101.521 1.00 118.95 401 GLN B N 1
ATOM 6573 C CA . GLN B 1 401 ? -1.848 103.097 102.581 1.00 121.11 401 GLN B CA 1
ATOM 6574 C C . GLN B 1 401 ? -1.044 101.836 102.257 1.00 121.47 401 GLN B C 1
ATOM 6575 O O . GLN B 1 401 ? 0.059 101.639 102.789 1.00 118.53 401 GLN B O 1
ATOM 6581 N N . LEU B 1 402 ? -1.597 101.009 101.359 1.00 121.92 402 LEU B N 1
ATOM 6582 C CA . LEU B 1 402 ? -0.975 99.742 100.958 1.00 122.97 402 LEU B CA 1
ATOM 6583 C C . LEU B 1 402 ? -0.023 99.783 99.755 1.00 124.92 402 LEU B C 1
ATOM 6584 O O . LEU B 1 402 ? 1.110 99.304 99.855 1.00 124.93 402 LEU B O 1
ATOM 6589 N N . LYS B 1 403 ? -0.472 100.338 98.628 1.00 125.21 403 LYS B N 1
ATOM 6590 C CA . LYS B 1 403 ? 0.355 100.390 97.416 1.00 122.59 403 LYS B CA 1
ATOM 6591 C C . LYS B 1 403 ? 1.838 100.692 97.630 1.00 123.15 403 LYS B C 1
ATOM 6592 O O . LYS B 1 403 ? 2.693 99.999 97.079 1.00 122.08 403 LYS B O 1
ATOM 6598 N N . PRO B 1 404 ? 2.172 101.718 98.430 1.00 124.23 404 PRO B N 1
ATOM 6599 C CA . PRO B 1 404 ? 3.597 102.009 98.647 1.00 122.79 404 PRO B CA 1
ATOM 6600 C C . PRO B 1 404 ? 4.360 100.837 99.277 1.00 121.30 404 PRO B C 1
ATOM 6601 O O . PRO B 1 404 ? 5.474 100.498 98.858 1.00 119.46 404 PRO B O 1
ATOM 6605 N N . LEU B 1 405 ? 3.747 100.223 100.284 1.00 122.57 405 LEU B N 1
ATOM 6606 C CA . LEU B 1 405 ? 4.344 99.093 100.993 1.00 123.76 405 LEU B CA 1
ATOM 6607 C C . LEU B 1 405 ? 4.511 97.881 100.082 1.00 119.76 405 LEU B C 1
ATOM 6608 O O . LEU B 1 405 ? 5.499 97.148 100.179 1.00 114.96 405 LEU B O 1
ATOM 6613 N N . VAL B 1 406 ? 3.538 97.674 99.201 1.00 116.44 406 VAL B N 1
ATOM 6614 C CA . VAL B 1 406 ? 3.586 96.567 98.259 1.00 113.63 406 VAL B CA 1
ATOM 6615 C C . VAL B 1 406 ? 4.820 96.737 97.374 1.00 114.61 406 VAL B C 1
ATOM 6616 O O . VAL B 1 406 ? 5.731 95.903 97.373 1.00 106.06 406 VAL B O 1
ATOM 6620 N N . ILE B 1 407 ? 4.834 97.840 96.632 1.00 119.95 407 ILE B N 1
ATOM 6621 C CA . ILE B 1 407 ? 5.924 98.164 95.726 1.00 121.38 407 ILE B CA 1
ATOM 6622 C C . ILE B 1 407 ? 7.299 98.128 96.387 1.00 123.78 407 ILE B C 1
ATOM 6623 O O . ILE B 1 407 ? 8.244 97.597 95.806 1.00 127.10 407 ILE B O 1
ATOM 6628 N N . GLN B 1 408 ? 7.423 98.679 97.592 1.00 122.74 408 GLN B N 1
ATOM 6629 C CA . GLN B 1 408 ? 8.718 98.680 98.272 1.00 120.59 408 GLN B CA 1
ATOM 6630 C C . GLN B 1 408 ? 9.085 97.307 98.845 1.00 119.00 408 GLN B C 1
ATOM 6631 O O . GLN B 1 408 ? 10.148 97.144 99.444 1.00 121.65 408 GLN B O 1
ATOM 6637 N N . ALA B 1 409 ? 8.218 96.317 98.649 1.00 117.58 409 ALA B N 1
ATOM 6638 C CA . ALA B 1 409 ? 8.469 94.976 99.170 1.00 114.93 409 ALA B CA 1
ATOM 6639 C C . ALA B 1 409 ? 8.445 93.906 98.086 1.00 114.15 409 ALA B C 1
ATOM 6640 O O . ALA B 1 409 ? 8.928 92.789 98.290 1.00 110.09 409 ALA B O 1
ATOM 6642 N N . MET B 1 410 ? 7.885 94.262 96.935 1.00 113.65 410 MET B N 1
ATOM 6643 C CA . MET B 1 410 ? 7.796 93.357 95.790 1.00 110.77 410 MET B CA 1
ATOM 6644 C C . MET B 1 410 ? 9.065 92.570 95.445 1.00 112.51 410 MET B C 1
ATOM 6645 O O . MET B 1 410 ? 8.977 91.413 95.038 1.00 113.71 410 MET B O 1
ATOM 6650 N N . PRO B 1 411 ? 10.259 93.186 95.579 1.00 112.94 411 PRO B N 1
ATOM 6651 C CA . PRO B 1 411 ? 11.505 92.476 95.262 1.00 110.68 411 PRO B CA 1
ATOM 6652 C C . PRO B 1 411 ? 11.609 91.144 95.988 1.00 111.55 411 PRO B C 1
ATOM 6653 O O . PRO B 1 411 ? 11.331 90.085 95.427 1.00 112.08 411 PRO B O 1
ATOM 6657 N N . THR B 1 412 ? 12.009 91.221 97.250 1.00 111.28 412 THR B N 1
ATOM 6658 C CA . THR B 1 412 ? 12.176 90.054 98.107 1.00 110.80 412 THR B CA 1
ATOM 6659 C C . THR B 1 412 ? 10.962 89.124 98.140 1.00 110.87 412 THR B C 1
ATOM 6660 O O . THR B 1 412 ? 11.083 87.936 98.457 1.00 108.70 412 THR B O 1
ATOM 6664 N N . LEU B 1 413 ? 9.793 89.664 97.818 1.00 108.66 413 LEU B N 1
ATOM 6665 C CA . LEU B 1 413 ? 8.576 88.865 97.818 1.00 108.73 413 LEU B CA 1
ATOM 6666 C C . LEU B 1 413 ? 8.632 87.870 96.672 1.00 110.45 413 LEU B C 1
ATOM 6667 O O . LEU B 1 413 ? 8.603 86.655 96.877 1.00 108.93 413 LEU B O 1
ATOM 6672 N N . ILE B 1 414 ? 8.729 88.406 95.464 1.00 116.92 414 ILE B N 1
ATOM 6673 C CA . ILE B 1 414 ? 8.781 87.592 94.264 1.00 123.70 414 ILE B CA 1
ATOM 6674 C C . ILE B 1 414 ? 9.899 86.564 94.352 1.00 124.35 414 ILE B C 1
ATOM 6675 O O . ILE B 1 414 ? 9.791 85.462 93.821 1.00 128.09 414 ILE B O 1
ATOM 6680 N N . GLU B 1 415 ? 10.977 86.930 95.028 1.00 120.81 415 GLU B N 1
ATOM 6681 C CA . GLU B 1 415 ? 12.100 86.028 95.185 1.00 120.32 415 GLU B CA 1
ATOM 6682 C C . GLU B 1 415 ? 11.717 84.878 96.097 1.00 118.28 415 GLU B C 1
ATOM 6683 O O . GLU B 1 415 ? 12.144 83.740 95.901 1.00 116.44 415 GLU B O 1
ATOM 6689 N N . LEU B 1 416 ? 10.910 85.187 97.102 1.00 115.20 416 LEU B N 1
ATOM 6690 C CA . LEU B 1 416 ? 10.448 84.175 98.034 1.00 112.36 416 LEU B CA 1
ATOM 6691 C C . LEU B 1 416 ? 9.620 83.138 97.296 1.00 113.74 416 LEU B C 1
ATOM 6692 O O . LEU B 1 416 ? 9.479 82.005 97.754 1.00 113.47 416 LEU B O 1
ATOM 6697 N N . MET B 1 417 ? 9.073 83.537 96.152 1.00 112.55 417 MET B N 1
ATOM 6698 C CA . MET B 1 417 ? 8.252 82.653 95.336 1.00 111.91 417 MET B CA 1
ATOM 6699 C C . MET B 1 417 ? 8.969 81.365 94.942 1.00 118.68 417 MET B C 1
ATOM 6700 O O . MET B 1 417 ? 8.323 80.352 94.660 1.00 120.47 417 MET B O 1
ATOM 6705 N N . LYS B 1 418 ? 10.300 81.412 94.912 1.00 123.11 418 LYS B N 1
ATOM 6706 C CA . LYS B 1 418 ? 11.105 80.245 94.570 1.00 126.14 418 LYS B CA 1
ATOM 6707 C C . LYS B 1 418 ? 12.065 79.961 95.720 1.00 125.60 418 LYS B C 1
ATOM 6708 O O . LYS B 1 418 ? 13.189 79.505 95.520 1.00 126.24 418 LYS B O 1
ATOM 6714 N N . ASP B 1 419 ? 11.602 80.251 96.931 1.00 124.05 419 ASP B N 1
ATOM 6715 C CA . ASP B 1 419 ? 12.376 80.033 98.145 1.00 122.74 419 ASP B CA 1
ATOM 6716 C C . ASP B 1 419 ? 12.639 78.521 98.274 1.00 120.40 419 ASP B C 1
ATOM 6717 O O . ASP B 1 419 ? 11.849 77.702 97.785 1.00 113.86 419 ASP B O 1
ATOM 6722 N N . PRO B 1 420 ? 13.765 78.133 98.910 1.00 121.46 420 PRO B N 1
ATOM 6723 C CA . PRO B 1 420 ? 14.114 76.716 99.086 1.00 121.22 420 PRO B CA 1
ATOM 6724 C C . PRO B 1 420 ? 12.984 75.924 99.717 1.00 122.81 420 PRO B C 1
ATOM 6725 O O . PRO B 1 420 ? 12.775 74.752 99.399 1.00 123.96 420 PRO B O 1
ATOM 6729 N N . SER B 1 421 ? 12.257 76.584 100.612 1.00 126.56 421 SER B N 1
ATOM 6730 C CA . SER B 1 421 ? 11.125 75.970 101.289 1.00 128.97 421 SER B CA 1
ATOM 6731 C C . SER B 1 421 ? 10.075 75.645 100.237 1.00 127.75 421 SER B C 1
ATOM 6732 O O . SER B 1 421 ? 10.228 75.978 99.057 1.00 129.70 421 SER B O 1
ATOM 6735 N N . VAL B 1 422 ? 9.017 74.978 100.671 1.00 122.08 422 VAL B N 1
ATOM 6736 C CA . VAL B 1 422 ? 7.935 74.626 99.780 1.00 116.66 422 VAL B CA 1
ATOM 6737 C C . VAL B 1 422 ? 6.690 75.199 100.419 1.00 114.63 422 VAL B C 1
ATOM 6738 O O . VAL B 1 422 ? 5.730 75.549 99.739 1.00 107.51 422 VAL B O 1
ATOM 6742 N N . VAL B 1 423 ? 6.730 75.291 101.745 1.00 117.29 423 VAL B N 1
ATOM 6743 C CA . VAL B 1 423 ? 5.639 75.861 102.526 1.00 117.68 423 VAL B CA 1
ATOM 6744 C C . VAL B 1 423 ? 5.668 77.351 102.202 1.00 118.92 423 VAL B C 1
ATOM 6745 O O . VAL B 1 423 ? 4.663 77.938 101.777 1.00 118.23 423 VAL B O 1
ATOM 6749 N N . VAL B 1 424 ? 6.846 77.944 102.399 1.00 115.34 424 VAL B N 1
ATOM 6750 C CA . VAL B 1 424 ? 7.055 79.359 102.142 1.00 110.55 424 VAL B CA 1
ATOM 6751 C C . VAL B 1 424 ? 6.662 79.660 100.711 1.00 107.34 424 VAL B C 1
ATOM 6752 O O . VAL B 1 424 ? 5.920 80.604 100.455 1.00 103.77 424 VAL B O 1
ATOM 6756 N N . ARG B 1 425 ? 7.140 78.847 99.777 1.00 106.91 425 ARG B N 1
ATOM 6757 C CA . ARG B 1 425 ? 6.803 79.073 98.378 1.00 111.55 425 ARG B CA 1
ATOM 6758 C C . ARG B 1 425 ? 5.301 79.311 98.210 1.00 111.10 425 ARG B C 1
ATOM 6759 O O . ARG B 1 425 ? 4.881 80.303 97.607 1.00 108.78 425 ARG B O 1
ATOM 6767 N N . ASP B 1 426 ? 4.493 78.410 98.758 1.00 112.53 426 ASP B N 1
ATOM 6768 C CA . ASP B 1 426 ? 3.045 78.534 98.646 1.00 112.85 426 ASP B CA 1
ATOM 6769 C C . ASP B 1 426 ? 2.557 79.848 99.232 1.00 109.76 426 ASP B C 1
ATOM 6770 O O . ASP B 1 426 ? 2.025 80.701 98.516 1.00 107.92 426 ASP B O 1
ATOM 6775 N N . THR B 1 427 ? 2.738 80.004 100.538 1.00 103.98 427 THR B N 1
ATOM 6776 C CA . THR B 1 427 ? 2.325 81.221 101.224 1.00 102.42 427 THR B CA 1
ATOM 6777 C C . THR B 1 427 ? 2.621 82.464 100.364 1.00 100.50 427 THR B C 1
ATOM 6778 O O . THR B 1 427 ? 1.747 83.311 100.143 1.00 90.94 427 THR B O 1
ATOM 6782 N N . ALA B 1 428 ? 3.851 82.549 99.861 1.00 98.76 428 ALA B N 1
ATOM 6783 C CA . ALA B 1 428 ? 4.269 83.678 99.043 1.00 95.16 428 ALA B CA 1
ATOM 6784 C C . ALA B 1 428 ? 3.381 83.883 97.826 1.00 94.38 428 ALA B C 1
ATOM 6785 O O . ALA B 1 428 ? 2.996 85.009 97.522 1.00 95.72 428 ALA B O 1
ATOM 6787 N N . ALA B 1 429 ? 3.058 82.804 97.124 1.00 94.75 429 ALA B N 1
ATOM 6788 C CA . ALA B 1 429 ? 2.208 82.923 95.943 1.00 97.38 429 ALA B CA 1
ATOM 6789 C C . ALA B 1 429 ? 0.759 83.207 96.344 1.00 97.87 429 ALA B C 1
ATOM 6790 O O . ALA B 1 429 ? -0.074 83.557 95.500 1.00 90.33 429 ALA B O 1
ATOM 6792 N N . TRP B 1 430 ? 0.478 83.046 97.638 1.00 99.82 430 TRP B N 1
ATOM 6793 C CA . TRP B 1 430 ? -0.848 83.293 98.209 1.00 98.00 430 TRP B CA 1
ATOM 6794 C C . TRP B 1 430 ? -0.991 84.790 98.425 1.00 96.03 430 TRP B C 1
ATOM 6795 O O . TRP B 1 430 ? -1.976 85.414 98.006 1.00 89.37 430 TRP B O 1
ATOM 6806 N N . THR B 1 431 ? 0.012 85.344 99.101 1.00 89.74 431 THR B N 1
ATOM 6807 C CA . THR B 1 431 ? 0.071 86.761 99.397 1.00 89.71 431 THR B CA 1
ATOM 6808 C C . THR B 1 431 ? -0.129 87.524 98.103 1.00 94.74 431 THR B C 1
ATOM 6809 O O . THR B 1 431 ? -0.904 88.482 98.033 1.00 92.93 431 THR B O 1
ATOM 6813 N N . VAL B 1 432 ? 0.600 87.081 97.085 1.00 101.13 432 VAL B N 1
ATOM 6814 C CA . VAL B 1 432 ? 0.523 87.657 95.755 1.00 105.46 432 VAL B CA 1
ATOM 6815 C C . VAL B 1 432 ? -0.924 87.557 95.307 1.00 107.67 432 VAL B C 1
ATOM 6816 O O . VAL B 1 432 ? -1.515 88.541 94.875 1.00 111.49 432 VAL B O 1
ATOM 6820 N N . GLY B 1 433 ? -1.489 86.359 95.415 1.00 111.65 433 GLY B N 1
ATOM 6821 C CA . GLY B 1 433 ? -2.873 86.161 95.028 1.00 112.52 433 GLY B CA 1
ATOM 6822 C C . GLY B 1 433 ? -3.746 87.230 95.655 1.00 112.89 433 GLY B C 1
ATOM 6823 O O . GLY B 1 433 ? -4.759 87.641 95.090 1.00 111.62 433 GLY B O 1
ATOM 6824 N N . ARG B 1 434 ? -3.349 87.695 96.832 1.00 113.09 434 ARG B N 1
ATOM 6825 C CA . ARG B 1 434 ? -4.115 88.725 97.507 1.00 112.63 434 ARG B CA 1
ATOM 6826 C C . ARG B 1 434 ? -3.637 90.124 97.170 1.00 108.46 434 ARG B C 1
ATOM 6827 O O . ARG B 1 434 ? -4.397 91.078 97.280 1.00 112.86 434 ARG B O 1
ATOM 6835 N N . ILE B 1 435 ? -2.383 90.258 96.760 1.00 102.13 435 ILE B N 1
ATOM 6836 C CA . ILE B 1 435 ? -1.885 91.573 96.397 1.00 98.09 435 ILE B CA 1
ATOM 6837 C C . ILE B 1 435 ? -2.623 92.031 95.144 1.00 103.81 435 ILE B C 1
ATOM 6838 O O . ILE B 1 435 ? -3.051 93.183 95.045 1.00 108.05 435 ILE B O 1
ATOM 6843 N N . CYS B 1 436 ? -2.783 91.123 94.186 1.00 106.81 436 CYS B N 1
ATOM 6844 C CA . CYS B 1 436 ? -3.483 91.464 92.952 1.00 112.19 436 CYS B CA 1
ATOM 6845 C C . CYS B 1 436 ? -4.930 91.714 93.320 1.00 115.14 436 CYS B C 1
ATOM 6846 O O . CYS B 1 436 ? -5.392 92.852 93.424 1.00 112.20 436 CYS B O 1
ATOM 6849 N N . GLU B 1 437 ? -5.623 90.603 93.527 1.00 122.63 437 GLU B N 1
ATOM 6850 C CA . GLU B 1 437 ? -7.031 90.578 93.868 1.00 130.39 437 GLU B CA 1
ATOM 6851 C C . GLU B 1 437 ? -7.507 91.812 94.610 1.00 129.52 437 GLU B C 1
ATOM 6852 O O . GLU B 1 437 ? -8.448 92.469 94.179 1.00 128.46 437 GLU B O 1
ATOM 6858 N N . LEU B 1 438 ? -6.845 92.143 95.711 1.00 164.89 438 LEU B N 1
ATOM 6859 C CA . LEU B 1 438 ? -7.253 93.294 96.510 1.00 170.41 438 LEU B CA 1
ATOM 6860 C C . LEU B 1 438 ? -6.702 94.662 96.122 1.00 164.13 438 LEU B C 1
ATOM 6861 O O . LEU B 1 438 ? -7.262 95.679 96.527 1.00 174.34 438 LEU B O 1
ATOM 6866 N N . LEU B 1 439 ? -5.632 94.716 95.339 1.00 106.35 439 LEU B N 1
ATOM 6867 C CA . LEU B 1 439 ? -5.080 96.022 95.005 1.00 101.16 439 LEU B CA 1
ATOM 6868 C C . LEU B 1 439 ? -5.083 96.491 93.545 1.00 107.36 439 LEU B C 1
ATOM 6869 O O . LEU B 1 439 ? -4.023 96.694 92.950 1.00 97.53 439 LEU B O 1
ATOM 6874 N N . PRO B 1 440 ? -6.274 96.672 92.948 1.00 137.24 440 PRO B N 1
ATOM 6875 C CA . PRO B 1 440 ? -6.271 97.133 91.555 1.00 148.20 440 PRO B CA 1
ATOM 6876 C C . PRO B 1 440 ? -6.146 98.659 91.483 1.00 158.43 440 PRO B C 1
ATOM 6877 O O . PRO B 1 440 ? -6.412 99.328 92.510 1.00 154.13 440 PRO B O 1
ATOM 6881 N N . ASP C 2 2 ? 32.595 59.883 30.718 1.00 149.71 8 ASP C N 1
ATOM 6882 C CA . ASP C 2 2 ? 32.702 61.027 31.674 1.00 158.40 8 ASP C CA 1
ATOM 6883 C C . ASP C 2 2 ? 33.842 61.996 31.318 1.00 162.59 8 ASP C C 1
ATOM 6884 O O . ASP C 2 2 ? 34.954 61.577 30.986 1.00 167.66 8 ASP C O 1
ATOM 6889 N N . ASP C 2 3 ? 33.541 63.293 31.376 1.00 193.67 9 ASP C N 1
ATOM 6890 C CA . ASP C 2 3 ? 34.517 64.354 31.124 1.00 197.29 9 ASP C CA 1
ATOM 6891 C C . ASP C 2 3 ? 34.420 65.254 32.361 1.00 202.78 9 ASP C C 1
ATOM 6892 O O . ASP C 2 3 ? 34.322 66.477 32.262 1.00 202.78 9 ASP C O 1
ATOM 6897 N N . SER C 2 4 ? 34.464 64.604 33.528 1.00 193.39 10 SER C N 1
ATOM 6898 C CA . SER C 2 4 ? 34.324 65.241 34.840 1.00 187.17 10 SER C CA 1
ATOM 6899 C C . SER C 2 4 ? 35.163 66.456 35.259 1.00 186.81 10 SER C C 1
ATOM 6900 O O . SER C 2 4 ? 36.368 66.548 35.004 1.00 176.70 10 SER C O 1
ATOM 6903 N N . LYS C 2 5 ? 34.453 67.365 35.931 1.00 183.89 11 LYS C N 1
ATOM 6904 C CA . LYS C 2 5 ? 34.910 68.647 36.485 1.00 177.63 11 LYS C CA 1
ATOM 6905 C C . LYS C 2 5 ? 36.373 68.862 36.850 1.00 171.55 11 LYS C C 1
ATOM 6906 O O . LYS C 2 5 ? 37.059 67.940 37.294 1.00 169.05 11 LYS C O 1
ATOM 6912 N N . PRO C 2 6 ? 36.865 70.105 36.672 1.00 173.67 12 PRO C N 1
ATOM 6913 C CA . PRO C 2 6 ? 38.257 70.410 37.013 1.00 166.09 12 PRO C CA 1
ATOM 6914 C C . PRO C 2 6 ? 38.422 70.378 38.539 1.00 158.21 12 PRO C C 1
ATOM 6915 O O . PRO C 2 6 ? 38.086 69.373 39.167 1.00 166.66 12 PRO C O 1
ATOM 6919 N N . ALA C 2 7 ? 38.897 71.463 39.147 1.00 117.15 13 ALA C N 1
ATOM 6920 C CA . ALA C 2 7 ? 39.103 71.463 40.598 1.00 108.11 13 ALA C CA 1
ATOM 6921 C C . ALA C 2 7 ? 39.761 72.774 40.988 1.00 109.30 13 ALA C C 1
ATOM 6922 O O . ALA C 2 7 ? 40.906 73.013 40.625 1.00 115.32 13 ALA C O 1
ATOM 6924 N N . PHE C 2 8 ? 39.052 73.624 41.724 1.00 92.94 14 PHE C N 1
ATOM 6925 C CA . PHE C 2 8 ? 39.618 74.911 42.110 1.00 89.71 14 PHE C CA 1
ATOM 6926 C C . PHE C 2 8 ? 40.728 74.735 43.119 1.00 94.83 14 PHE C C 1
ATOM 6927 O O . PHE C 2 8 ? 40.544 74.061 44.128 1.00 102.38 14 PHE C O 1
ATOM 6935 N N . SER C 2 9 ? 41.878 75.348 42.845 1.00 103.98 15 SER C N 1
ATOM 6936 C CA . SER C 2 9 ? 43.030 75.251 43.733 1.00 99.31 15 SER C CA 1
ATOM 6937 C C . SER C 2 9 ? 43.319 76.488 44.553 1.00 96.96 15 SER C C 1
ATOM 6938 O O . SER C 2 9 ? 43.530 77.580 44.027 1.00 98.61 15 SER C O 1
ATOM 6941 N N . PHE C 2 10 ? 43.322 76.284 45.862 1.00 85.60 16 PHE C N 1
ATOM 6942 C CA . PHE C 2 10 ? 43.595 77.337 46.810 1.00 80.34 16 PHE C CA 1
ATOM 6943 C C . PHE C 2 10 ? 45.102 77.299 46.988 1.00 86.39 16 PHE C C 1
ATOM 6944 O O . PHE C 2 10 ? 45.636 76.313 47.482 1.00 87.26 16 PHE C O 1
ATOM 6952 N N . GLY C 2 11 ? 45.786 78.354 46.556 1.00 79.84 17 GLY C N 1
ATOM 6953 C CA . GLY C 2 11 ? 47.230 78.402 46.696 1.00 85.34 17 GLY C CA 1
ATOM 6954 C C . GLY C 2 11 ? 47.797 79.550 45.905 1.00 103.63 17 GLY C C 1
ATOM 6955 O O . GLY C 2 11 ? 48.103 80.620 46.459 1.00 102.61 17 GLY C O 1
ATOM 6956 N N . UNK C 2 12 ? 47.920 79.293 44.603 1.00 151.30 18 UNK C N 1
ATOM 6957 C CA . UNK C 2 12 ? 48.415 80.247 43.626 1.00 163.50 18 UNK C CA 1
ATOM 6958 C C . UNK C 2 12 ? 47.217 80.711 42.794 1.00 167.22 18 UNK C C 1
ATOM 6959 O O . UNK C 2 12 ? 46.789 80.024 41.863 1.00 163.29 18 UNK C O 1
ATOM 6961 N N . UNK C 2 13 ? 46.672 81.871 43.164 1.00 178.07 19 UNK C N 1
ATOM 6962 C CA . UNK C 2 13 ? 45.529 82.482 42.481 1.00 179.20 19 UNK C CA 1
ATOM 6963 C C . UNK C 2 13 ? 45.799 83.986 42.272 1.00 180.19 19 UNK C C 1
ATOM 6964 O O . UNK C 2 13 ? 46.956 84.418 42.216 1.00 175.15 19 UNK C O 1
ATOM 6966 N N . UNK C 2 14 ? 44.738 84.780 42.150 1.00 183.04 20 UNK C N 1
ATOM 6967 C CA . UNK C 2 14 ? 44.889 86.220 41.946 1.00 177.41 20 UNK C CA 1
ATOM 6968 C C . UNK C 2 14 ? 43.882 87.016 42.778 1.00 177.09 20 UNK C C 1
ATOM 6969 O O . UNK C 2 14 ? 42.742 87.220 42.354 1.00 177.86 20 UNK C O 1
ATOM 6971 N N . UNK C 2 15 ? 44.313 87.461 43.959 1.00 152.13 21 UNK C N 1
ATOM 6972 C CA . UNK C 2 15 ? 43.469 88.241 44.862 1.00 147.11 21 UNK C CA 1
ATOM 6973 C C . UNK C 2 15 ? 42.808 89.401 44.124 1.00 149.62 21 UNK C C 1
ATOM 6974 O O . UNK C 2 15 ? 41.662 89.301 43.686 1.00 146.67 21 UNK C O 1
ATOM 6976 N N . UNK C 2 19 ? 30.959 103.573 39.111 1.00 192.28 41 UNK C N 1
ATOM 6977 C CA . UNK C 2 19 ? 30.146 104.074 40.212 1.00 188.28 41 UNK C CA 1
ATOM 6978 C C . UNK C 2 19 ? 29.119 103.043 40.705 1.00 189.22 41 UNK C C 1
ATOM 6979 O O . UNK C 2 19 ? 28.099 103.414 41.292 1.00 192.27 41 UNK C O 1
ATOM 6981 N N . UNK C 2 20 ? 29.392 101.757 40.472 1.00 170.93 42 UNK C N 1
ATOM 6982 C CA . UNK C 2 20 ? 28.494 100.675 40.894 1.00 162.95 42 UNK C CA 1
ATOM 6983 C C . UNK C 2 20 ? 29.259 99.369 41.121 1.00 166.36 42 UNK C C 1
ATOM 6984 O O . UNK C 2 20 ? 30.359 99.190 40.598 1.00 172.89 42 UNK C O 1
ATOM 6986 N N . UNK C 2 21 ? 28.665 98.454 41.888 1.00 180.48 43 UNK C N 1
ATOM 6987 C CA . UNK C 2 21 ? 29.297 97.167 42.197 1.00 178.35 43 UNK C CA 1
ATOM 6988 C C . UNK C 2 21 ? 28.950 96.020 41.235 1.00 177.60 43 UNK C C 1
ATOM 6989 O O . UNK C 2 21 ? 27.969 96.086 40.493 1.00 181.78 43 UNK C O 1
ATOM 6991 N N . UNK C 2 22 ? 29.790 94.985 41.247 1.00 154.14 44 UNK C N 1
ATOM 6992 C CA . UNK C 2 22 ? 29.601 93.770 40.447 1.00 158.02 44 UNK C CA 1
ATOM 6993 C C . UNK C 2 22 ? 29.608 92.686 41.540 1.00 163.45 44 UNK C C 1
ATOM 6994 O O . UNK C 2 22 ? 30.210 91.611 41.404 1.00 165.50 44 UNK C O 1
ATOM 6996 N N . ALA C 2 23 ? 28.915 93.039 42.625 1.00 193.76 45 ALA C N 1
ATOM 6997 C CA . ALA C 2 23 ? 28.737 92.287 43.871 1.00 192.77 45 ALA C CA 1
ATOM 6998 C C . ALA C 2 23 ? 29.093 90.813 44.059 1.00 195.46 45 ALA C C 1
ATOM 6999 O O . ALA C 2 23 ? 30.268 90.445 44.096 1.00 188.63 45 ALA C O 1
ATOM 7001 N N . PHE C 2 24 ? 28.062 89.980 44.184 1.00 202.78 46 PHE C N 1
ATOM 7002 C CA . PHE C 2 24 ? 28.228 88.560 44.490 1.00 199.05 46 PHE C CA 1
ATOM 7003 C C . PHE C 2 24 ? 27.148 87.682 43.816 1.00 199.30 46 PHE C C 1
ATOM 7004 O O . PHE C 2 24 ? 26.131 88.208 43.365 1.00 195.56 46 PHE C O 1
ATOM 7012 N N . SER C 2 25 ? 27.355 86.359 43.754 1.00 147.41 47 SER C N 1
ATOM 7013 C CA . SER C 2 25 ? 26.381 85.470 43.092 1.00 137.94 47 SER C CA 1
ATOM 7014 C C . SER C 2 25 ? 26.113 84.057 43.657 1.00 139.61 47 SER C C 1
ATOM 7015 O O . SER C 2 25 ? 26.746 83.611 44.615 1.00 125.82 47 SER C O 1
ATOM 7018 N N . PHE C 2 26 ? 25.163 83.367 43.020 1.00 160.71 48 PHE C N 1
ATOM 7019 C CA . PHE C 2 26 ? 24.745 82.001 43.378 1.00 165.38 48 PHE C CA 1
ATOM 7020 C C . PHE C 2 26 ? 24.613 81.089 42.153 1.00 165.77 48 PHE C C 1
ATOM 7021 O O . PHE C 2 26 ? 25.277 80.033 42.122 1.00 154.11 48 PHE C O 1
ATOM 7029 N N . LYS D 2 5 ? -23.727 73.565 151.126 1.00 151.14 11 LYS D N 1
ATOM 7030 C CA . LYS D 2 5 ? -24.107 72.645 150.016 1.00 154.66 11 LYS D CA 1
ATOM 7031 C C . LYS D 2 5 ? -25.474 73.003 149.433 1.00 154.72 11 LYS D C 1
ATOM 7032 O O . LYS D 2 5 ? -26.342 72.140 149.304 1.00 156.58 11 LYS D O 1
ATOM 7038 N N . PRO D 2 6 ? -25.679 74.279 149.058 1.00 170.72 12 PRO D N 1
ATOM 7039 C CA . PRO D 2 6 ? -26.973 74.693 148.491 1.00 169.38 12 PRO D CA 1
ATOM 7040 C C . PRO D 2 6 ? -27.284 74.109 147.097 1.00 174.93 12 PRO D C 1
ATOM 7041 O O . PRO D 2 6 ? -26.942 72.963 146.791 1.00 171.27 12 PRO D O 1
ATOM 7045 N N . ALA D 2 7 ? -27.977 74.912 146.289 1.00 143.40 13 ALA D N 1
ATOM 7046 C CA . ALA D 2 7 ? -28.338 74.614 144.896 1.00 132.54 13 ALA D CA 1
ATOM 7047 C C . ALA D 2 7 ? -28.998 75.880 144.369 1.00 126.11 13 ALA D C 1
ATOM 7048 O O . ALA D 2 7 ? -30.125 76.184 144.737 1.00 131.23 13 ALA D O 1
ATOM 7050 N N . PHE D 2 8 ? -28.299 76.632 143.524 1.00 138.18 14 PHE D N 1
ATOM 7051 C CA . PHE D 2 8 ? -28.866 77.869 143.000 1.00 143.29 14 PHE D CA 1
ATOM 7052 C C . PHE D 2 8 ? -30.031 77.592 142.062 1.00 145.52 14 PHE D C 1
ATOM 7053 O O . PHE D 2 8 ? -29.911 76.794 141.135 1.00 153.86 14 PHE D O 1
ATOM 7061 N N . SER D 2 9 ? -31.156 78.257 142.304 1.00 143.19 15 SER D N 1
ATOM 7062 C CA . SER D 2 9 ? -32.341 78.062 141.478 1.00 137.40 15 SER D CA 1
ATOM 7063 C C . SER D 2 9 ? -32.650 79.184 140.513 1.00 137.19 15 SER D C 1
ATOM 7064 O O . SER D 2 9 ? -32.822 80.341 140.901 1.00 139.31 15 SER D O 1
ATOM 7067 N N . PHE D 2 10 ? -32.720 78.817 139.241 1.00 114.69 16 PHE D N 1
ATOM 7068 C CA . PHE D 2 10 ? -33.031 79.756 138.181 1.00 109.52 16 PHE D CA 1
ATOM 7069 C C . PHE D 2 10 ? -34.548 79.739 138.082 1.00 112.72 16 PHE D C 1
ATOM 7070 O O . PHE D 2 10 ? -35.136 78.715 137.729 1.00 116.10 16 PHE D O 1
ATOM 7078 N N . GLY D 2 11 ? -35.176 80.864 138.419 1.00 143.84 17 GLY D N 1
ATOM 7079 C CA . GLY D 2 11 ? -36.627 80.948 138.388 1.00 153.50 17 GLY D CA 1
ATOM 7080 C C . GLY D 2 11 ? -37.171 82.252 138.959 1.00 161.18 17 GLY D C 1
ATOM 7081 O O . GLY D 2 11 ? -37.408 83.185 138.207 1.00 171.98 17 GLY D O 1
ATOM 7082 N N . UNK D 2 12 ? -37.381 82.352 140.271 1.00 157.32 18 UNK D N 1
ATOM 7083 C CA . UNK D 2 12 ? -37.913 83.602 140.835 1.00 153.50 18 UNK D CA 1
ATOM 7084 C C . UNK D 2 12 ? -36.927 84.370 141.720 1.00 157.77 18 UNK D C 1
ATOM 7085 O O . UNK D 2 12 ? -36.780 84.060 142.902 1.00 158.27 18 UNK D O 1
ATOM 7087 N N . UNK D 2 13 ? -36.271 85.381 141.145 1.00 180.49 19 UNK D N 1
ATOM 7088 C CA . UNK D 2 13 ? -35.297 86.207 141.873 1.00 184.99 19 UNK D CA 1
ATOM 7089 C C . UNK D 2 13 ? -35.557 87.721 141.716 1.00 185.97 19 UNK D C 1
ATOM 7090 O O . UNK D 2 13 ? -36.519 88.249 142.279 1.00 186.76 19 UNK D O 1
ATOM 7092 N N . UNK D 2 14 ? -34.694 88.411 140.962 1.00 184.64 20 UNK D N 1
ATOM 7093 C CA . UNK D 2 14 ? -34.820 89.858 140.716 1.00 178.73 20 UNK D CA 1
ATOM 7094 C C . UNK D 2 14 ? -33.707 90.383 139.790 1.00 177.44 20 UNK D C 1
ATOM 7095 O O . UNK D 2 14 ? -32.525 90.160 140.048 1.00 176.24 20 UNK D O 1
ATOM 7097 N N . UNK D 2 15 ? -34.081 91.075 138.714 1.00 157.91 21 UNK D N 1
ATOM 7098 C CA . UNK D 2 15 ? -33.092 91.626 137.782 1.00 157.64 21 UNK D CA 1
ATOM 7099 C C . UNK D 2 15 ? -32.326 92.750 138.479 1.00 162.46 21 UNK D C 1
ATOM 7100 O O . UNK D 2 15 ? -31.924 92.606 139.633 1.00 169.86 21 UNK D O 1
ATOM 7102 N N . UNK D 2 16 ? -32.126 93.868 137.786 1.00 176.74 22 UNK D N 1
ATOM 7103 C CA . UNK D 2 16 ? -31.407 95.000 138.373 1.00 180.24 22 UNK D CA 1
ATOM 7104 C C . UNK D 2 16 ? -31.421 96.252 137.486 1.00 182.96 22 UNK D C 1
ATOM 7105 O O . UNK D 2 16 ? -31.519 96.155 136.262 1.00 188.64 22 UNK D O 1
ATOM 7107 N N . UNK D 2 17 ? -31.320 97.423 138.114 1.00 185.16 23 UNK D N 1
ATOM 7108 C CA . UNK D 2 17 ? -31.322 98.695 137.394 1.00 176.52 23 UNK D CA 1
ATOM 7109 C C . UNK D 2 17 ? -30.476 99.744 138.116 1.00 176.65 23 UNK D C 1
ATOM 7110 O O . UNK D 2 17 ? -29.301 99.520 138.416 1.00 174.40 23 UNK D O 1
ATOM 7112 N N . UNK D 2 21 ? -18.736 100.549 143.795 1.00 172.37 43 UNK D N 1
ATOM 7113 C CA . UNK D 2 21 ? -19.863 99.858 143.179 1.00 171.99 43 UNK D CA 1
ATOM 7114 C C . UNK D 2 21 ? -19.364 98.631 142.421 1.00 177.48 43 UNK D C 1
ATOM 7115 O O . UNK D 2 21 ? -19.163 98.686 141.208 1.00 186.02 43 UNK D O 1
ATOM 7117 N N . UNK D 2 22 ? -19.163 97.524 143.135 1.00 181.19 44 UNK D N 1
ATOM 7118 C CA . UNK D 2 22 ? -18.680 96.298 142.502 1.00 184.41 44 UNK D CA 1
ATOM 7119 C C . UNK D 2 22 ? -18.770 95.019 143.353 1.00 188.44 44 UNK D C 1
ATOM 7120 O O . UNK D 2 22 ? -18.280 94.964 144.481 1.00 196.53 44 UNK D O 1
ATOM 7122 N N . ALA D 2 23 ? -19.405 93.995 142.785 1.00 190.45 45 ALA D N 1
ATOM 7123 C CA . ALA D 2 23 ? -19.565 92.682 143.414 1.00 188.43 45 ALA D CA 1
ATOM 7124 C C . ALA D 2 23 ? -19.583 91.668 142.267 1.00 194.18 45 ALA D C 1
ATOM 7125 O O . ALA D 2 23 ? -19.654 92.064 141.102 1.00 192.53 45 ALA D O 1
ATOM 7127 N N . PHE D 2 24 ? -19.539 90.377 142.581 1.00 202.78 46 PHE D N 1
ATOM 7128 C CA . PHE D 2 24 ? -19.499 89.340 141.543 1.00 202.78 46 PHE D CA 1
ATOM 7129 C C . PHE D 2 24 ? -18.200 89.505 140.780 1.00 200.41 46 PHE D C 1
ATOM 7130 O O . PHE D 2 24 ? -18.207 90.036 139.671 1.00 191.95 46 PHE D O 1
ATOM 7138 N N . SER D 2 25 ? -17.082 89.090 141.352 1.00 180.08 47 SER D N 1
ATOM 7139 C CA . SER D 2 25 ? -15.842 89.226 140.611 1.00 183.26 47 SER D CA 1
ATOM 7140 C C . SER D 2 25 ? -15.506 87.869 140.031 1.00 190.27 47 SER D C 1
ATOM 7141 O O . SER D 2 25 ? -16.103 87.435 139.046 1.00 190.42 47 SER D O 1
ATOM 7144 N N . PHE D 2 26 ? -14.555 87.192 140.657 1.00 194.71 48 PHE D N 1
ATOM 7145 C CA . PHE D 2 26 ? -14.159 85.877 140.203 1.00 191.74 48 PHE D CA 1
ATOM 7146 C C . PHE D 2 26 ? -14.199 84.929 141.394 1.00 191.32 48 PHE D C 1
ATOM 7147 O O . PHE D 2 26 ? -15.267 84.639 141.935 1.00 185.64 48 PHE D O 1
ATOM 7155 N N . GLY D 2 27 ? -13.026 84.462 141.799 1.00 170.65 49 GLY D N 1
ATOM 7156 C CA . GLY D 2 27 ? -12.892 83.558 142.930 1.00 170.65 49 GLY D CA 1
ATOM 7157 C C . GLY D 2 27 ? -11.402 83.428 143.218 1.00 170.65 49 GLY D C 1
ATOM 7158 O O . GLY D 2 27 ? -10.620 84.044 142.457 1.00 170.65 49 GLY D O 1
#

GO terms:
  GO:0061608 nuclear import signal receptor activity (F, IDA)
  GO:0005737 cytoplasm (C, IDA)
  GO:0006607 NLS-bearing protein import into nucleus (P, IDA)
  GO:0006606 protein import into nucleus (P, IDA)
  GO:0005515 protein binding (F, IPI)
  GO:0005635 nuclear envelope (C, EXP)
  GO:0008139 nuclear localization sequence binding (F, TAS)
  GO:0005737 cytoplasm (C, TAS)
  GO:0008270 zinc ion binding (F, TAS)
  GO:0005643 nuclear pore (C, TAS)
  GO:0006607 NLS-bearing protein import into nucleus (P, TAS)
  GO:1904813 ficolin-1-rich granule lumen (C, TAS)
  GO:0061608 nuclear import signal receptor activity (F, TAS)
  GO:0035580 specific granule lumen (C, TAS)
  GO:0005576 extracellular region (C, TAS)
  GO:0005654 nucleoplasm (C, TAS)
  GO:0045540 regulation of cholesterol biosynthetic process (P, TAS)
  GO:0005829 cytosol (C, TAS)
  GO:0031965 nuclear membrane (C, IDA)
  GO:0005654 nucleoplasm (C, IDA)

Radius of gyration: 45.87 Å; Cα contacts (8 Å, |Δi|>4): 1283; chains: 4; bounding box: 104×80×119 Å

CATH classification: 1.25.10.10